Protein 6QRM (pdb70)

InterPro domains:
  IPR000903 Glycylpeptide N-tetradecanoyltransferase [PIRSF015892] (83-496)
  IPR000903 Glycylpeptide N-tetradecanoyltransferase [PTHR11377] (63-496)
  IPR016181 Acyl-CoA N-acyltransferase [SSF55729] (115-295)
  IPR016181 Acyl-CoA N-acyltransferase [SSF55729] (296-495)
  IPR022676 Glycylpeptide N-tetradecanoyltransferase, N-terminal [PF01233] (141-294)
  IPR022677 Glycylpeptide N-tetradecanoyltransferase, C-terminal [PF02799] (308-486)
  IPR022678 Glycylpeptide N-tetradecanoyltransferase, conserved site [PS00975] (244-252)
  IPR022678 Glycylpeptide N-tetradecanoyltransferase, conserved site [PS00976] (466-472)

Structure (mmCIF, N/CA/C/O backbone):
data_6QRM
#
_entry.id   6QRM
#
_cell.length_a   79.437
_cell.length_b   178.931
_cell.length_c   58.412
_cell.angle_alpha   90.000
_cell.angle_beta   90.000
_cell.angle_gamma   90.000
#
_symmetry.space_group_name_H-M   'P 21 21 2'
#
loop_
_entity.id
_entity.type
_entity.pdbx_description
1 polymer 'Glycylpeptide N-tetradecanoyltransferase 1'
2 polymer 'Apoptosis-inducing factor 3'
3 non-polymer 'COENZYME A'
4 non-polymer GLYCEROL
5 non-polymer 'CHLORIDE ION'
6 non-polymer TETRADECANOYL-COA
7 non-polymer 'MYRISTIC ACID'
8 water water
#
loop_
_atom_site.group_PDB
_atom_site.id
_atom_site.type_symbol
_atom_site.label_atom_id
_atom_site.label_alt_id
_atom_site.label_comp_id
_atom_site.label_asym_id
_atom_site.label_entity_id
_atom_site.label_seq_id
_atom_site.pdbx_PDB_ins_code
_atom_site.Cartn_x
_atom_site.Cartn_y
_atom_site.Cartn_z
_atom_site.occupancy
_atom_site.B_iso_or_equiv
_atom_site.auth_seq_id
_atom_site.auth_comp_id
_atom_site.auth_asym_id
_atom_site.auth_atom_id
_atom_site.pdbx_PDB_model_num
ATOM 1 N N . PRO A 1 11 ? 22.235 178.504 62.462 1.00 82.01 105 PRO A N 1
ATOM 2 C CA . PRO A 1 11 ? 22.947 179.195 63.550 1.00 74.13 105 PRO A CA 1
ATOM 3 C C . PRO A 1 11 ? 23.799 178.239 64.383 1.00 68.00 105 PRO A C 1
ATOM 4 O O . PRO A 1 11 ? 23.551 177.034 64.359 1.00 70.28 105 PRO A O 1
ATOM 8 N N . ALA A 1 12 ? 24.790 178.769 65.097 1.00 62.58 106 ALA A N 1
ATOM 9 C CA . ALA A 1 12 ? 25.692 177.957 65.908 1.00 61.84 106 ALA A CA 1
ATOM 10 C C . ALA A 1 12 ? 25.771 178.561 67.302 1.00 58.50 106 ALA A C 1
ATOM 11 O O . ALA A 1 12 ? 26.138 179.732 67.454 1.00 54.60 106 ALA A O 1
ATOM 13 N N . LYS A 1 13 ? 25.428 177.767 68.320 1.00 61.40 107 LYS A N 1
ATOM 14 C CA . LYS A 1 13 ? 25.586 178.231 69.698 1.00 65.39 107 LYS A CA 1
ATOM 15 C C . LYS A 1 13 ? 27.019 178.043 70.167 1.00 61.91 107 LYS A C 1
ATOM 16 O O . LYS A 1 13 ? 27.522 178.831 70.987 1.00 61.14 107 LYS A O 1
ATOM 22 N N . THR A 1 14 ? 27.687 177.006 69.676 1.00 61.54 108 THR A N 1
ATOM 23 C CA . THR A 1 14 ? 29.075 176.768 70.030 1.00 60.93 108 THR A CA 1
ATOM 24 C C . THR A 1 14 ? 30.020 177.478 69.061 1.00 62.30 108 THR A C 1
ATOM 25 O O . THR A 1 14 ? 29.702 177.704 67.885 1.00 60.74 108 THR A O 1
ATOM 29 N N . MET A 1 15 ? 31.205 177.824 69.574 1.00 61.60 109 MET A N 1
ATOM 30 C CA . MET A 1 15 ? 32.269 178.333 68.711 1.00 61.62 109 MET A CA 1
ATOM 31 C C . MET A 1 15 ? 32.792 177.255 67.759 1.00 69.24 109 MET A C 1
ATOM 32 O O . MET A 1 15 ? 33.269 177.574 66.665 1.00 69.61 109 MET A O 1
ATOM 37 N N . GLU A 1 16 ? 32.709 175.982 68.153 1.00 67.46 110 GLU A N 1
ATOM 38 C CA . GLU A 1 16 ? 33.059 174.885 67.255 1.00 67.42 110 GLU A CA 1
ATOM 39 C C . GLU A 1 16 ? 32.249 174.945 65.961 1.00 67.98 110 GLU A C 1
ATOM 40 O O . GLU A 1 16 ? 32.818 175.026 64.865 1.00 69.05 110 GLU A O 1
ATOM 42 N N . GLU A 1 17 ? 30.914 174.891 66.064 1.00 64.90 111 GLU A N 1
ATOM 43 C CA . GLU A 1 17 ? 30.072 174.935 64.868 1.00 68.69 111 GLU A CA 1
ATOM 44 C C . GLU A 1 17 ? 30.199 176.276 64.140 1.00 67.28 111 GLU A C 1
ATOM 45 O O . GLU A 1 17 ? 30.139 176.319 62.908 1.00 66.79 111 GLU A O 1
ATOM 47 N N . ALA A 1 18 ? 30.407 177.377 64.875 1.00 67.96 112 ALA A N 1
ATOM 48 C CA . ALA A 1 18 ? 30.570 178.690 64.240 1.00 65.21 112 ALA A CA 1
ATOM 49 C C . ALA A 1 18 ? 31.795 178.740 63.323 1.00 67.20 112 ALA A C 1
ATOM 50 O O . ALA A 1 18 ? 31.749 179.347 62.245 1.00 67.65 112 ALA A O 1
ATOM 52 N N . SER A 1 19 ? 32.910 178.133 63.742 1.00 70.72 113 SER A N 1
ATOM 53 C CA . SER A 1 19 ? 34.102 178.053 62.892 1.00 72.33 113 SER A CA 1
ATOM 54 C C . SER A 1 19 ? 33.803 177.461 61.515 1.00 68.87 113 SER A C 1
ATOM 55 O O . SER A 1 19 ? 34.431 177.853 60.522 1.00 67.69 113 SER A O 1
ATOM 58 N N . LYS A 1 20 ? 32.864 176.510 61.434 1.00 69.15 114 LYS A N 1
ATOM 59 C CA . LYS A 1 20 ? 32.497 175.790 60.215 1.00 70.04 114 LYS A CA 1
ATOM 60 C C . LYS A 1 20 ? 31.377 176.474 59.427 1.00 68.20 114 LYS A C 1
ATOM 61 O O . LYS A 1 20 ? 30.736 175.826 58.586 1.00 66.11 114 LYS A O 1
ATOM 63 N N . ARG A 1 21 ? 31.143 177.757 59.660 1.00 64.57 11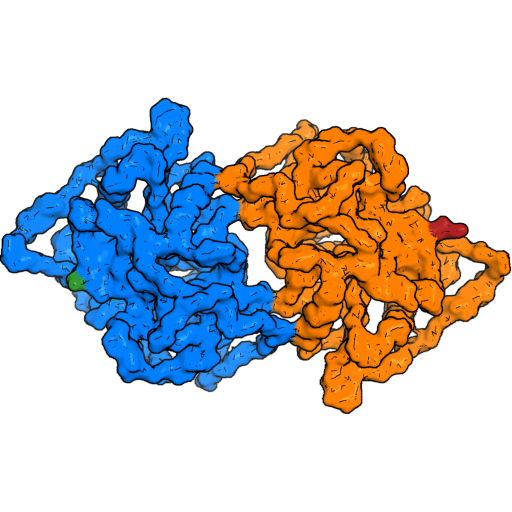5 ARG A N 1
ATOM 64 C CA . ARG A 1 21 ? 30.011 178.470 59.103 1.00 59.12 115 ARG A CA 1
ATOM 65 C C . ARG A 1 21 ? 30.510 179.605 58.218 1.00 58.51 115 ARG A C 1
ATOM 66 O O . ARG A 1 21 ? 31.636 180.088 58.372 1.00 59.62 115 ARG A O 1
ATOM 74 N N . SER A 1 22 ? 29.660 180.001 57.271 1.00 56.85 116 SER A N 1
ATOM 75 C CA . SER A 1 22 ? 29.845 181.194 56.456 1.00 53.21 116 SER A CA 1
ATOM 76 C C . SER A 1 22 ? 28.745 182.190 56.791 1.00 48.22 116 SER A C 1
ATOM 77 O O . SER A 1 22 ? 27.575 181.815 56.942 1.00 51.83 116 SER A O 1
ATOM 80 N N . TYR A 1 23 ? 29.107 183.460 56.892 1.00 43.96 117 TYR A N 1
ATOM 81 C CA . TYR A 1 23 ? 28.185 184.496 57.352 1.00 43.77 117 TYR A CA 1
ATOM 82 C C . TYR A 1 23 ? 27.949 185.467 56.202 1.00 42.99 117 TYR A C 1
ATOM 83 O O . TYR A 1 23 ? 28.537 186.548 56.148 1.00 41.47 117 TYR A O 1
ATOM 92 N N . GLN A 1 24 ? 27.084 185.059 55.269 1.00 43.51 118 GLN A N 1
ATOM 93 C CA . GLN A 1 24 ? 26.791 185.893 54.110 1.00 45.14 118 GLN A CA 1
ATOM 94 C C . GLN A 1 24 ? 26.402 187.299 54.534 1.00 41.57 118 GLN A C 1
ATOM 95 O O . GLN A 1 24 ? 26.856 188.284 53.939 1.00 40.77 118 GLN A O 1
ATOM 97 N N . PHE A 1 25 ? 25.564 187.416 55.571 1.00 37.36 119 PHE A N 1
ATOM 98 C CA . PHE A 1 25 ? 25.155 188.743 56.013 1.00 35.63 119 PHE A CA 1
ATOM 99 C C . PHE A 1 25 ? 26.236 189.402 56.855 1.00 32.03 119 PHE A C 1
ATOM 100 O O . PHE A 1 25 ? 26.626 190.544 56.594 1.00 32.42 119 PHE A O 1
ATOM 108 N N . TRP A 1 26 ? 26.734 188.706 57.874 1.00 32.09 120 TRP A N 1
ATOM 109 C CA . TRP A 1 26 ? 27.652 189.381 58.783 1.00 35.93 120 TRP A CA 1
ATOM 110 C C . TRP A 1 26 ? 28.967 189.739 58.115 1.00 34.29 120 TRP A C 1
ATOM 111 O O . TRP A 1 26 ? 29.623 190.688 58.555 1.00 36.27 120 TRP A O 1
ATOM 122 N N . ASP A 1 27 ? 29.333 189.056 57.028 1.00 37.40 121 ASP A N 1
ATOM 123 C CA . ASP A 1 27 ? 30.533 189.441 56.287 1.00 38.47 121 ASP A CA 1
ATOM 124 C C . ASP A 1 27 ? 30.393 190.818 55.644 1.00 36.04 121 ASP A C 1
ATOM 125 O O . ASP A 1 27 ? 31.402 191.491 55.405 1.00 36.20 121 ASP A O 1
ATOM 130 N N . THR A 1 28 ? 29.165 191.255 55.350 1.00 33.47 122 THR A N 1
ATOM 131 C CA . THR A 1 28 ? 28.959 192.577 54.771 1.00 30.31 122 THR A CA 1
ATOM 132 C C . THR A 1 28 ? 28.937 193.696 55.806 1.00 32.40 122 THR A C 1
ATOM 133 O O . THR A 1 28 ? 28.896 194.874 55.417 1.00 29.61 122 THR A O 1
ATOM 137 N N . GLN A 1 29 ? 28.950 193.365 57.112 1.00 31.97 123 GLN A N 1
ATOM 138 C CA . GLN A 1 29 ? 28.739 194.330 58.180 1.00 28.17 123 GLN A CA 1
ATOM 139 C C . GLN A 1 29 ? 30.065 194.797 58.768 1.00 30.66 123 GLN A C 1
ATOM 140 O O . GLN A 1 29 ? 31.088 194.113 58.665 1.00 35.11 123 GLN A O 1
ATOM 146 N N . PRO A 1 30 ? 30.088 195.981 59.397 1.00 30.01 124 PRO A N 1
ATOM 147 C CA . PRO A 1 30 ? 31.357 196.475 59.980 1.00 29.77 124 PRO A CA 1
ATOM 148 C C . PRO A 1 30 ? 31.652 195.865 61.346 1.00 30.94 124 PRO A C 1
ATOM 149 O O . PRO A 1 30 ? 31.524 196.494 62.400 1.00 26.69 124 PRO A O 1
ATOM 153 N N . VAL A 1 31 ? 32.041 194.591 61.322 1.00 32.37 125 VAL A N 1
ATOM 154 C CA . VAL A 1 31 ? 32.441 193.853 62.524 1.00 30.65 125 VAL A CA 1
ATOM 155 C C . VAL A 1 31 ? 33.613 192.952 62.187 1.00 31.34 125 VAL A C 1
ATOM 156 O O . VAL A 1 31 ? 33.748 192.460 61.059 1.00 38.37 125 VAL A O 1
ATOM 160 N N . PRO A 1 32 ? 34.472 192.692 63.170 1.00 36.76 126 PRO A N 1
ATOM 161 C CA . PRO A 1 32 ? 35.654 191.874 62.897 1.00 38.31 126 PRO A CA 1
ATOM 162 C C . PRO A 1 32 ? 35.260 190.452 62.541 1.00 41.38 126 PRO A C 1
ATOM 163 O O . PRO A 1 32 ? 34.228 189.940 62.981 1.00 39.00 126 PRO A O 1
ATOM 167 N N . LYS A 1 33 ? 36.098 189.817 61.730 1.00 43.79 127 LYS A N 1
ATOM 168 C CA . LYS A 1 33 ? 35.853 188.439 61.343 1.00 46.03 127 LYS A CA 1
ATOM 169 C C . LYS A 1 33 ? 35.997 187.523 62.554 1.00 47.61 127 LYS A C 1
ATOM 170 O O . LYS A 1 33 ? 36.757 187.804 63.485 1.00 48.39 127 LYS A O 1
ATOM 176 N N . LEU A 1 34 ? 35.243 186.416 62.537 1.00 43.54 128 LEU A N 1
ATOM 177 C CA . LEU A 1 34 ? 35.324 185.446 63.625 1.00 44.18 128 LEU A CA 1
ATOM 178 C C . LEU A 1 34 ? 36.736 184.915 63.816 1.00 47.77 128 LEU A C 1
ATOM 179 O O . LEU A 1 34 ? 37.118 184.582 64.941 1.00 51.13 128 LEU A O 1
ATOM 184 N N . GLY A 1 35 ? 37.525 184.842 62.743 1.00 49.01 129 GLY A N 1
ATOM 185 C CA . GLY A 1 35 ? 38.824 184.192 62.827 1.00 52.21 129 GLY A CA 1
ATOM 186 C C . GLY A 1 35 ? 39.892 185.051 63.477 1.00 55.07 129 GLY A C 1
ATOM 187 O O . GLY A 1 35 ? 40.634 184.579 64.345 1.00 59.05 129 GLY A O 1
ATOM 188 N N . GLU A 1 36 ? 39.980 186.323 63.077 1.00 55.95 130 GLU A N 1
ATOM 189 C CA . GLU A 1 36 ? 41.122 187.148 63.448 1.00 58.04 130 GLU A CA 1
ATOM 190 C C . GLU A 1 36 ? 41.102 187.496 64.942 1.00 59.68 130 GLU A C 1
ATOM 191 O O . GLU A 1 36 ? 40.089 187.362 65.637 1.00 59.31 130 GLU A O 1
ATOM 197 N N . VAL A 1 37 ? 42.267 187.921 65.440 1.00 56.47 131 VAL A N 1
ATOM 198 C CA . VAL A 1 37 ? 42.407 188.511 66.769 1.00 56.75 131 VAL A CA 1
ATOM 199 C C . VAL A 1 37 ? 42.594 190.013 66.605 1.00 57.93 131 VAL A C 1
ATOM 200 O O . VAL A 1 37 ? 43.311 190.472 65.700 1.00 52.74 131 VAL A O 1
ATOM 204 N N . VAL A 1 38 ? 41.963 190.777 67.493 1.00 53.85 132 VAL A N 1
ATOM 205 C CA . VAL A 1 38 ? 41.933 192.232 67.424 1.00 50.98 132 VAL A CA 1
ATOM 206 C C . VAL A 1 38 ? 42.991 192.794 68.364 1.00 53.43 132 VAL A C 1
ATOM 207 O O . VAL A 1 38 ? 43.023 192.456 69.557 1.00 53.70 132 VAL A O 1
ATOM 211 N N . ASN A 1 39 ? 43.858 193.651 67.828 1.00 56.79 133 ASN A N 1
ATOM 212 C CA . ASN A 1 39 ? 44.877 194.329 68.623 1.00 61.89 133 ASN A CA 1
ATOM 213 C C . ASN A 1 39 ? 44.774 195.847 68.541 1.00 60.57 133 ASN A C 1
ATOM 214 O O . ASN A 1 39 ? 45.678 196.541 69.020 1.00 62.64 133 ASN A O 1
ATOM 219 N N . THR A 1 40 ? 43.708 196.381 67.951 1.00 58.07 134 THR A N 1
ATOM 220 C CA . THR A 1 40 ? 43.495 197.819 67.856 1.00 58.58 134 THR A CA 1
ATOM 221 C C . THR A 1 40 ? 42.270 198.229 68.679 1.00 54.64 134 THR A C 1
ATOM 222 O O . THR A 1 40 ? 41.532 197.386 69.201 1.00 49.10 134 THR A O 1
ATOM 226 N N . HIS A 1 41 ? 42.078 199.547 68.800 1.00 50.36 135 HIS A N 1
ATOM 227 C CA . HIS A 1 41 ? 40.927 200.144 69.481 1.00 45.15 135 HIS A CA 1
ATOM 228 C C . HIS A 1 41 ? 40.333 201.218 68.577 1.00 47.52 135 HIS A C 1
ATOM 229 O O . HIS A 1 41 ? 40.955 202.268 68.372 1.00 53.31 135 HIS A O 1
ATOM 236 N N . GLY A 1 42 ? 39.140 200.969 68.037 1.00 35.44 136 GLY A N 1
ATOM 237 C CA . GLY A 1 42 ? 38.424 202.009 67.338 1.00 28.39 136 GLY A CA 1
ATOM 238 C C . GLY A 1 42 ? 37.407 201.507 66.339 1.00 32.64 136 GLY A C 1
ATOM 239 O O . GLY A 1 42 ? 37.153 200.300 66.205 1.00 29.43 136 GLY A O 1
ATOM 240 N N . PRO A 1 43 ? 36.810 202.447 65.604 1.00 26.92 137 PRO A N 1
ATOM 241 C CA . PRO A 1 43 ? 35.728 202.088 64.682 1.00 28.93 137 PRO A CA 1
ATOM 242 C C . PRO A 1 43 ? 36.234 201.195 63.560 1.00 34.42 137 PRO A C 1
ATOM 243 O O . PRO A 1 43 ? 37.356 201.357 63.075 1.00 34.47 137 PRO A O 1
ATOM 247 N N . VAL A 1 44 ? 35.394 200.236 63.160 1.00 34.07 138 VAL A N 1
ATOM 248 C CA . VAL A 1 44 ? 35.699 199.424 61.984 1.00 31.49 138 VAL A CA 1
ATOM 249 C C . VAL A 1 44 ? 35.689 200.284 60.731 1.00 32.71 138 VAL A C 1
ATOM 250 O O . VAL A 1 44 ? 36.519 200.109 59.832 1.00 33.68 138 VAL A O 1
ATOM 254 N N . GLU A 1 45 ? 34.762 201.233 60.656 1.00 34.39 139 GLU A N 1
ATOM 255 C CA . GLU A 1 45 ? 34.590 202.100 59.498 1.00 36.48 139 GLU A CA 1
ATOM 256 C C . GLU A 1 45 ? 34.225 203.486 60.008 1.00 36.94 139 GLU A C 1
ATOM 257 O O . GLU A 1 45 ? 33.665 203.615 61.106 1.00 38.56 139 GLU A O 1
ATOM 263 N N . PRO A 1 46 ? 34.527 204.537 59.246 1.00 40.26 140 PRO A N 1
ATOM 264 C CA . PRO A 1 46 ? 34.244 205.897 59.724 1.00 39.54 140 PRO A CA 1
ATOM 265 C C . PRO A 1 46 ? 32.758 206.214 59.682 1.00 35.28 140 PRO A C 1
ATOM 266 O O . PRO A 1 46 ? 31.981 205.602 58.945 1.00 36.93 140 PRO A O 1
ATOM 270 N N . ASP A 1 47 ? 32.374 207.204 60.482 1.00 35.30 141 ASP A N 1
ATOM 271 C CA . ASP A 1 47 ? 30.999 207.688 60.472 1.00 31.60 141 ASP A CA 1
ATOM 272 C C . ASP A 1 47 ? 30.597 208.108 59.065 1.00 35.16 141 ASP A C 1
ATOM 273 O O . ASP A 1 47 ? 31.365 208.765 58.357 1.00 34.09 141 ASP A O 1
ATOM 278 N N . LYS A 1 48 ? 29.400 207.700 58.655 1.00 36.42 142 LYS A N 1
ATOM 279 C CA . LYS A 1 48 ? 28.844 208.133 57.381 1.00 34.60 142 LYS A CA 1
ATOM 280 C C . LYS A 1 48 ? 28.270 209.537 57.531 1.00 34.69 142 LYS A C 1
ATOM 281 O O . LYS A 1 48 ? 27.582 209.841 58.511 1.00 42.27 142 LYS A O 1
ATOM 287 N N . ASP A 1 49 ? 28.566 210.402 56.563 1.00 32.77 143 ASP A N 1
ATOM 288 C CA . ASP A 1 49 ? 28.008 211.749 56.552 1.00 39.15 143 ASP A CA 1
ATOM 289 C C . ASP A 1 49 ? 26.837 211.904 55.587 1.00 34.17 143 ASP A C 1
ATOM 290 O O . ASP A 1 49 ? 26.288 213.004 55.483 1.00 33.98 143 ASP A O 1
ATOM 295 N N . ASN A 1 50 ? 26.420 210.839 54.898 1.00 28.85 144 ASN A N 1
ATOM 296 C CA . ASN A 1 50 ? 25.091 210.828 54.291 1.00 31.13 144 ASN A CA 1
ATOM 297 C C . ASN A 1 50 ? 24.433 209.461 54.473 1.00 27.12 144 ASN A C 1
ATOM 298 O O . ASN A 1 50 ? 25.082 208.421 54.335 1.00 23.55 144 ASN A O 1
ATOM 303 N N . ILE A 1 51 ? 23.147 209.469 54.825 1.00 24.80 145 ILE A N 1
ATOM 304 C CA . ILE A 1 51 ? 22.427 208.256 55.201 1.00 21.94 145 ILE A CA 1
ATOM 305 C C . ILE A 1 51 ? 21.275 208.017 54.226 1.00 19.88 145 ILE A C 1
ATOM 306 O O . ILE A 1 51 ? 20.587 208.956 53.813 1.00 20.75 145 ILE A O 1
ATOM 311 N N . ARG A 1 52 ? 21.077 206.757 53.849 1.00 20.55 146 ARG A N 1
ATOM 312 C CA . ARG A 1 52 ? 19.958 206.379 52.989 1.00 21.15 146 ARG A CA 1
ATOM 313 C C . ARG A 1 52 ? 18.634 206.866 53.580 1.00 21.52 146 ARG A C 1
ATOM 314 O O . ARG A 1 52 ? 18.331 206.618 54.745 1.00 19.23 146 ARG A O 1
ATOM 322 N N . GLN A 1 53 ? 17.867 207.621 52.789 1.00 26.38 147 GLN A N 1
ATOM 323 C CA . GLN A 1 53 ? 16.603 208.174 53.273 1.00 24.76 147 GLN A CA 1
ATOM 324 C C . GLN A 1 53 ? 15.446 207.182 53.215 1.00 26.59 147 GLN A C 1
ATOM 325 O O . GLN A 1 53 ? 14.446 207.369 53.919 1.00 26.09 147 GLN A O 1
ATOM 331 N N . GLU A 1 54 ? 15.556 206.151 52.428 1.00 23.69 148 GLU A N 1
ATOM 332 C CA . GLU A 1 54 ? 14.374 205.343 52.282 1.00 28.45 148 GLU A CA 1
ATOM 333 C C . GLU A 1 54 ? 14.501 204.060 53.087 1.00 23.39 148 GLU A C 1
ATOM 334 O O . GLU A 1 54 ? 15.584 203.477 53.166 1.00 20.90 148 GLU A O 1
ATOM 340 N N . PRO A 1 55 ? 13.416 203.608 53.696 1.00 26.63 149 PRO A N 1
ATOM 341 C CA . PRO A 1 55 ? 13.422 202.277 54.316 1.00 20.49 149 PRO A CA 1
ATOM 342 C C . PRO A 1 55 ? 13.827 201.215 53.311 1.00 25.35 149 PRO A C 1
ATOM 343 O O . PRO A 1 55 ? 13.526 201.312 52.115 1.00 24.47 149 PRO A O 1
ATOM 347 N N . TYR A 1 56 ? 14.549 200.206 53.807 1.00 24.22 150 TYR A N 1
ATOM 348 C CA . TYR A 1 56 ? 14.864 199.042 52.989 1.00 25.26 150 TYR A CA 1
ATOM 349 C C . TYR A 1 56 ? 13.586 198.330 52.545 1.00 26.90 150 TYR A C 1
ATOM 350 O O . TYR A 1 56 ? 12.550 198.361 53.220 1.00 24.92 150 TYR A O 1
ATOM 359 N N . THR A 1 57 ? 13.673 197.683 51.395 1.00 26.56 151 THR A N 1
ATOM 360 C CA . THR A 1 57 ? 12.534 196.999 50.804 1.00 30.73 151 THR A CA 1
ATOM 361 C C . THR A 1 57 ? 12.243 195.691 51.522 1.00 26.44 151 THR A C 1
ATOM 362 O O . THR A 1 57 ? 13.140 194.870 51.735 1.00 29.62 151 THR A O 1
ATOM 366 N N . LEU A 1 58 ? 11.016 195.501 51.874 1.00 28.98 152 LEU A N 1
ATOM 367 C CA . LEU A 1 58 ? 10.586 194.259 52.484 1.00 32.13 152 LEU A CA 1
ATOM 368 C C . LEU A 1 58 ? 10.037 193.329 51.417 1.00 29.20 152 LEU A C 1
ATOM 369 O O . LEU A 1 58 ? 9.628 193.781 50.349 1.00 27.15 152 LEU A O 1
ATOM 374 N N . PRO A 1 59 ? 10.005 192.021 51.667 1.00 33.01 153 PRO A N 1
ATOM 375 C CA . PRO A 1 59 ? 9.345 191.123 50.712 1.00 34.26 153 PRO A CA 1
ATOM 376 C C . PRO A 1 59 ? 7.915 191.581 50.461 1.00 35.71 153 PRO A C 1
ATOM 377 O O . PRO A 1 59 ? 7.267 192.183 51.325 1.00 35.86 153 PRO A O 1
ATOM 381 N N . GLN A 1 60 ? 7.438 191.314 49.251 1.00 32.07 154 GLN A N 1
ATOM 382 C CA . GLN A 1 60 ? 6.130 191.797 48.836 1.00 41.80 154 GLN A CA 1
ATOM 383 C C . GLN A 1 60 ? 5.038 191.289 49.780 1.00 37.84 154 GLN A C 1
ATOM 384 O O . GLN A 1 60 ? 5.036 190.121 50.182 1.00 35.91 154 GLN A O 1
ATOM 390 N N . GLY A 1 61 ? 4.124 192.181 50.152 1.00 33.09 155 GLY A N 1
ATOM 391 C CA . GLY A 1 61 ? 3.057 191.864 51.081 1.00 35.36 155 GLY A CA 1
ATOM 392 C C . GLY A 1 61 ? 3.237 192.377 52.498 1.00 35.60 155 GLY A C 1
ATOM 393 O O . GLY A 1 61 ? 2.334 192.181 53.323 1.00 35.32 155 GLY A O 1
ATOM 394 N N . PHE A 1 62 ? 4.362 193.035 52.802 1.00 34.82 156 PHE A N 1
ATOM 395 C CA . PHE A 1 62 ? 4.728 193.433 54.156 1.00 31.81 156 PHE A CA 1
ATOM 396 C C . PHE A 1 62 ? 5.151 194.897 54.191 1.00 28.00 156 PHE A C 1
ATOM 397 O O . PHE A 1 62 ? 5.695 195.430 53.223 1.00 34.50 156 PHE A O 1
ATOM 405 N N . THR A 1 63 ? 4.900 195.549 55.323 1.00 28.13 157 THR A N 1
ATOM 406 C CA . THR A 1 63 ? 5.214 196.960 55.477 1.00 28.48 157 THR A CA 1
ATOM 407 C C . THR A 1 63 ? 5.830 197.213 56.848 1.00 31.02 157 THR A C 1
ATOM 408 O O . THR A 1 63 ? 5.597 196.467 57.805 1.00 28.84 157 THR A O 1
ATOM 412 N N . TRP A 1 64 ? 6.623 198.282 56.921 1.00 30.19 158 TRP A N 1
ATOM 413 C CA . TRP A 1 64 ? 7.174 198.794 58.163 1.00 28.32 158 TRP A CA 1
ATOM 414 C C . TRP A 1 64 ? 6.093 199.506 58.964 1.00 29.79 158 TRP A C 1
ATOM 415 O O . TRP A 1 64 ? 5.144 200.064 58.411 1.00 30.62 158 TRP A O 1
ATOM 426 N N . ASP A 1 65 ? 6.256 199.499 60.284 1.00 23.75 159 ASP A N 1
ATOM 427 C CA . ASP A 1 65 ? 5.336 200.237 61.143 1.00 25.05 159 ASP A CA 1
ATOM 428 C C . ASP A 1 65 ? 6.030 200.485 62.469 1.00 29.06 159 ASP A C 1
ATOM 429 O O . ASP A 1 65 ? 6.451 199.534 63.129 1.00 31.57 159 ASP A O 1
ATOM 434 N N . ALA A 1 66 ? 6.210 201.754 62.823 1.00 28.69 160 ALA A N 1
ATOM 435 C CA . ALA A 1 66 ? 6.763 202.121 64.119 1.00 31.18 160 ALA A CA 1
ATOM 436 C C . ALA A 1 66 ? 5.691 201.969 65.199 1.00 29.25 160 ALA A C 1
ATOM 437 O O . ALA A 1 66 ? 4.568 202.469 65.046 1.00 30.36 160 ALA A O 1
ATOM 439 N N . LEU A 1 67 ? 6.030 201.271 66.287 1.00 30.52 161 LEU A N 1
ATOM 440 C CA . LEU A 1 67 ? 5.049 200.876 67.307 1.00 30.48 161 LEU A CA 1
ATOM 441 C C . LEU A 1 67 ? 4.999 201.905 68.425 1.00 28.18 161 LEU A C 1
ATOM 442 O O . LEU A 1 67 ? 5.954 202.041 69.193 1.00 27.12 161 LEU A O 1
ATOM 447 N N . ASP A 1 68 ? 3.878 202.611 68.533 1.00 32.68 162 ASP A N 1
ATOM 448 C CA . ASP A 1 68 ? 3.626 203.479 69.687 1.00 32.75 162 ASP A CA 1
ATOM 449 C C . ASP A 1 68 ? 3.188 202.582 70.844 1.00 31.68 162 ASP A C 1
ATOM 450 O O . ASP A 1 68 ? 2.023 202.197 70.961 1.00 31.80 162 ASP A O 1
ATOM 455 N N . LEU A 1 69 ? 4.143 202.227 71.707 1.00 30.25 163 LEU A N 1
ATOM 456 C CA . LEU A 1 69 ? 3.842 201.368 72.851 1.00 32.03 163 LEU A CA 1
ATOM 457 C C . LEU A 1 69 ? 2.971 202.046 73.904 1.00 31.19 163 LEU A C 1
ATOM 458 O O . LEU A 1 69 ? 2.527 201.371 74.839 1.00 28.91 163 LEU A O 1
ATOM 463 N N . GLY A 1 70 ? 2.734 203.356 73.793 1.00 31.70 164 GLY A N 1
ATOM 464 C CA . GLY A 1 70 ? 1.785 204.019 74.670 1.00 26.54 164 GLY A CA 1
ATOM 465 C C . GLY A 1 70 ? 0.341 203.699 74.345 1.00 30.65 164 GLY A C 1
ATOM 466 O O . GLY A 1 70 ? -0.539 203.928 75.179 1.00 27.59 164 GLY A O 1
ATOM 467 N N . ASP A 1 71 ? 0.080 203.184 73.145 1.00 31.86 165 ASP A N 1
ATOM 468 C CA . ASP A 1 71 ? -1.225 202.629 72.801 1.00 30.59 165 ASP A CA 1
ATOM 469 C C . ASP A 1 71 ? -1.294 201.216 73.376 1.00 26.95 165 ASP A C 1
ATOM 470 O O . ASP A 1 71 ? -0.548 200.329 72.949 1.00 26.63 165 ASP A O 1
ATOM 475 N N . ARG A 1 72 ? -2.193 200.998 74.346 1.00 30.47 166 ARG A N 1
ATOM 476 C CA . ARG A 1 72 ? -2.246 199.701 75.019 1.00 27.17 166 ARG A CA 1
ATOM 477 C C . ARG A 1 72 ? -2.468 198.557 74.024 1.00 26.37 166 ARG A C 1
ATOM 478 O O . ARG A 1 72 ? -1.892 197.475 74.175 1.00 28.61 166 ARG A O 1
ATOM 480 N N . GLY A 1 73 ? -3.268 198.781 72.982 1.00 26.38 167 GLY A N 1
ATOM 481 C CA . GLY A 1 73 ? -3.490 197.723 72.006 1.00 23.98 167 GLY A CA 1
ATOM 482 C C . GLY A 1 73 ? -2.246 197.379 71.199 1.00 28.20 167 GLY A C 1
ATOM 483 O O . GLY A 1 73 ? -2.002 196.208 70.894 1.00 26.59 167 GLY A O 1
ATOM 484 N N . VAL A 1 74 ? -1.439 198.384 70.840 1.00 24.55 168 VAL A N 1
ATOM 485 C CA . VAL A 1 74 ? -0.223 198.092 70.080 1.00 30.49 168 VAL A CA 1
ATOM 486 C C . VAL A 1 74 ? 0.785 197.350 70.961 1.00 25.75 168 VAL A C 1
ATOM 487 O O . VAL A 1 74 ? 1.359 196.324 70.561 1.00 18.79 168 VAL A O 1
ATOM 491 N N . LEU A 1 75 ? 0.970 197.829 72.194 1.00 24.98 169 LEU A N 1
ATOM 492 C CA . LEU A 1 75 ? 1.782 197.099 73.164 1.00 24.89 169 LEU A CA 1
ATOM 493 C C . LEU A 1 75 ? 1.316 195.649 73.298 1.00 27.30 169 LEU A C 1
ATOM 494 O O . LEU A 1 75 ? 2.137 194.719 73.352 1.00 23.97 169 LEU A O 1
ATOM 499 N N . LYS A 1 76 ? -0.002 195.431 73.300 1.00 23.73 170 LYS A N 1
ATOM 500 C CA . LYS A 1 76 ? -0.507 194.068 73.420 1.00 22.73 170 LYS A CA 1
ATOM 501 C C . LYS A 1 76 ? -0.087 193.214 72.232 1.00 23.39 170 LYS A C 1
ATOM 502 O O . LYS A 1 76 ? 0.292 192.047 72.403 1.00 24.75 170 LYS A O 1
ATOM 508 N N . GLU A 1 77 ? -0.139 193.773 71.017 1.00 24.79 171 GLU A N 1
ATOM 509 C CA . GLU A 1 77 ? 0.288 193.010 69.849 1.00 24.64 171 GLU A CA 1
ATOM 510 C C . GLU A 1 77 ? 1.752 192.620 69.964 1.00 23.09 171 GLU A C 1
ATOM 511 O O . GLU A 1 77 ? 2.137 191.499 69.606 1.00 24.05 171 GLU A O 1
ATOM 517 N N . LEU A 1 78 ? 2.584 193.548 70.445 1.00 21.94 172 LEU A N 1
ATOM 518 C CA . LEU A 1 78 ? 4.003 193.262 70.644 1.00 23.50 172 LEU A CA 1
ATOM 519 C C . LEU A 1 78 ? 4.186 192.165 71.684 1.00 22.77 172 LEU A C 1
ATOM 520 O O . LEU A 1 78 ? 4.961 191.224 71.477 1.00 23.78 172 LEU A O 1
ATOM 525 N N . TYR A 1 79 ? 3.479 192.273 72.813 1.00 19.62 173 TYR A N 1
ATOM 526 C CA . TYR A 1 79 ? 3.521 191.207 73.813 1.00 21.92 173 TYR A CA 1
ATOM 527 C C . TYR A 1 79 ? 3.185 189.855 73.198 1.00 23.78 173 TYR A C 1
ATOM 528 O O . TYR A 1 79 ? 3.854 188.848 73.469 1.00 23.85 173 TYR A O 1
ATOM 537 N N . THR A 1 80 ? 2.125 189.810 72.386 1.00 21.29 174 THR A N 1
ATOM 538 C CA . THR A 1 80 ? 1.680 188.544 71.802 1.00 23.07 174 THR A CA 1
ATOM 539 C C . THR A 1 80 ? 2.692 188.018 70.784 1.00 21.68 174 THR A C 1
ATOM 540 O O . THR A 1 80 ? 3.035 186.827 70.796 1.00 20.35 174 THR A O 1
ATOM 544 N N . LEU A 1 81 ? 3.227 188.899 69.937 1.00 21.93 175 LEU A N 1
ATOM 545 C CA . LEU A 1 81 ? 4.284 188.482 69.015 1.00 23.62 175 LEU A CA 1
ATOM 546 C C . LEU A 1 81 ? 5.463 187.855 69.757 1.00 21.83 175 LEU A C 1
ATOM 547 O O . LEU A 1 81 ? 5.966 186.792 69.372 1.00 23.20 175 LEU A O 1
ATOM 552 N N . LEU A 1 82 ? 5.921 188.499 70.832 1.00 22.76 176 LEU A N 1
ATOM 553 C CA . LEU A 1 82 ? 7.064 187.960 71.560 1.00 22.37 176 LEU A CA 1
ATOM 554 C C . LEU A 1 82 ? 6.665 186.726 72.354 1.00 23.03 176 LEU A C 1
ATOM 555 O O . LEU A 1 82 ? 7.421 185.750 72.428 1.00 20.70 176 LEU A O 1
ATOM 560 N N . ASN A 1 83 ? 5.482 186.750 72.961 1.00 21.27 177 ASN A N 1
ATOM 561 C CA . ASN A 1 83 ? 5.053 185.597 73.743 1.00 23.83 177 ASN A CA 1
ATOM 562 C C . ASN A 1 83 ? 4.994 184.323 72.898 1.00 28.59 177 ASN A C 1
ATOM 563 O O . ASN A 1 83 ? 5.211 183.218 73.417 1.00 30.30 177 ASN A O 1
ATOM 568 N N . GLU A 1 84 ? 4.765 184.452 71.591 1.00 27.17 178 GLU A N 1
ATOM 569 C CA . GLU A 1 84 ? 4.580 183.293 70.734 1.00 28.08 178 GLU A CA 1
ATOM 570 C C . GLU A 1 84 ? 5.780 182.974 69.869 1.00 29.93 178 GLU A C 1
ATOM 571 O O . GLU A 1 84 ? 5.873 181.845 69.360 1.00 25.89 178 GLU A O 1
ATOM 577 N N . ASN A 1 85 ? 6.699 183.923 69.686 1.00 27.33 179 ASN A N 1
ATOM 578 C CA . ASN A 1 85 ? 7.742 183.750 68.672 1.00 28.34 179 ASN A CA 1
ATOM 579 C C . ASN A 1 85 ? 9.132 184.144 69.132 1.00 28.91 179 ASN A C 1
ATOM 580 O O . ASN A 1 85 ? 10.062 184.077 68.314 1.00 26.71 179 ASN A O 1
ATOM 585 N N . TYR A 1 86 ? 9.319 184.520 70.403 1.00 28.55 180 TYR A N 1
ATOM 586 C CA . TYR A 1 86 ? 10.613 185.029 70.840 1.00 27.36 180 TYR A CA 1
ATOM 587 C C . TYR A 1 86 ? 11.506 183.856 71.283 1.00 29.13 180 TYR A C 1
ATOM 588 O O . TYR A 1 86 ? 11.302 182.708 70.849 1.00 31.68 180 TYR A O 1
ATOM 597 N N . VAL A 1 87 ? 12.519 184.139 72.129 1.00 30.36 181 VAL A N 1
ATOM 598 C CA . VAL A 1 87 ? 13.630 183.201 72.281 1.00 29.97 181 VAL A CA 1
ATOM 599 C C . VAL A 1 87 ? 13.178 181.981 73.072 1.00 31.79 181 VAL A C 1
ATOM 600 O O . VAL A 1 87 ? 12.418 182.082 74.053 1.00 32.27 181 VAL A O 1
ATOM 604 N N . GLU A 1 88 ? 13.663 180.816 72.657 1.00 28.57 182 GLU A N 1
ATOM 605 C CA . GLU A 1 88 ? 13.412 179.561 73.341 1.00 33.39 182 GLU A CA 1
ATOM 606 C C . GLU A 1 88 ? 14.745 178.938 73.733 1.00 35.83 182 GLU A C 1
ATOM 607 O O . GLU A 1 88 ? 15.808 179.298 73.209 1.00 35.10 182 GLU A O 1
ATOM 613 N N . ASP A 1 89 ? 14.676 177.992 74.666 1.00 34.84 183 ASP A N 1
ATOM 614 C CA . ASP A 1 89 ? 15.838 177.197 75.014 1.00 36.59 183 ASP A CA 1
ATOM 615 C C . ASP A 1 89 ? 16.185 176.244 73.865 1.00 38.13 183 ASP A C 1
ATOM 616 O O . ASP A 1 89 ? 15.525 176.193 72.825 1.00 36.79 183 ASP A O 1
ATOM 621 N N . ASP A 1 90 ? 17.256 175.482 74.064 1.00 41.00 184 ASP A N 1
ATOM 622 C CA . ASP A 1 90 ? 17.742 174.581 73.027 1.00 47.08 184 ASP A CA 1
ATOM 623 C C . ASP A 1 90 ? 16.733 173.498 72.675 1.00 45.54 184 ASP A C 1
ATOM 624 O O . ASP A 1 90 ? 16.634 173.094 71.514 1.00 45.12 184 ASP A O 1
ATOM 629 N N . ASP A 1 91 ? 15.986 173.002 73.649 1.00 44.11 185 ASP A N 1
ATOM 630 C CA . ASP A 1 91 ? 15.126 171.857 73.410 1.00 44.91 185 ASP A CA 1
ATOM 631 C C . ASP A 1 91 ? 13.675 172.252 73.199 1.00 42.99 185 ASP A C 1
ATOM 632 O O . ASP A 1 91 ? 12.795 171.386 73.274 1.00 44.46 185 ASP A O 1
ATOM 637 N N . ASN A 1 92 ? 13.406 173.535 72.954 1.00 38.41 186 ASN A N 1
ATOM 638 C CA . ASN A 1 92 ? 12.053 174.016 72.691 1.00 37.65 186 ASN A CA 1
ATOM 639 C C . ASN A 1 92 ? 11.114 173.631 73.832 1.00 38.48 186 ASN A C 1
ATOM 640 O O . ASN A 1 92 ? 10.010 173.118 73.636 1.00 37.91 186 ASN A O 1
ATOM 645 N N . MET A 1 93 ? 11.581 173.875 75.049 1.00 38.08 187 MET A N 1
ATOM 646 C CA . MET A 1 93 ? 10.819 173.576 76.247 1.00 36.47 187 MET A CA 1
ATOM 647 C C . MET A 1 93 ? 10.277 174.817 76.927 1.00 35.06 187 MET A C 1
ATOM 648 O O . MET A 1 93 ? 9.182 174.768 77.496 1.00 34.99 187 MET A O 1
ATOM 653 N N . PHE A 1 94 ? 10.996 175.933 76.820 1.00 34.23 188 PHE A N 1
ATOM 654 C CA . PHE A 1 94 ? 10.652 177.182 77.476 1.00 29.59 188 PHE A CA 1
ATOM 655 C C . PHE A 1 94 ? 10.803 178.329 76.489 1.00 31.43 188 PHE A C 1
ATOM 656 O O . PHE A 1 94 ? 11.653 178.291 75.592 1.00 28.79 188 PHE A O 1
ATOM 664 N N . ARG A 1 95 ? 9.968 179.352 76.663 1.00 27.54 189 ARG A N 1
ATOM 665 C CA . ARG A 1 95 ? 10.042 180.564 75.855 1.00 30.37 189 ARG A CA 1
ATOM 666 C C . ARG A 1 95 ? 9.891 181.777 76.762 1.00 31.57 189 ARG A C 1
ATOM 667 O O . ARG A 1 95 ? 9.081 181.754 77.699 1.00 29.12 189 ARG A O 1
ATOM 675 N N . PHE A 1 96 ? 10.682 182.827 76.507 1.00 28.82 190 PHE A N 1
ATOM 676 C CA . PHE A 1 96 ? 10.555 184.047 77.309 1.00 29.83 190 PHE A CA 1
ATOM 677 C C . PHE A 1 96 ? 9.128 184.576 77.220 1.00 26.78 190 PHE A C 1
ATOM 678 O O . PHE A 1 96 ? 8.508 184.560 76.149 1.00 23.87 190 PHE A O 1
ATOM 686 N N . ASP A 1 97 ? 8.615 185.060 78.348 1.00 21.79 191 ASP A N 1
ATOM 687 C CA . ASP A 1 97 ? 7.281 185.660 78.414 1.00 25.75 191 ASP A CA 1
ATOM 688 C C . ASP A 1 97 ? 7.375 187.064 79.038 1.00 24.68 191 ASP A C 1
ATOM 689 O O . ASP A 1 97 ? 6.864 187.323 80.126 1.00 22.07 191 ASP A O 1
ATOM 694 N N . TYR A 1 98 ? 8.046 187.980 78.333 1.00 22.49 192 TYR A N 1
ATOM 695 C CA . TYR A 1 98 ? 8.123 189.366 78.779 1.00 22.47 192 TYR A CA 1
ATOM 696 C C . TYR A 1 98 ? 6.731 189.972 78.941 1.00 24.26 192 TYR A C 1
ATOM 697 O O . TYR A 1 98 ? 5.920 189.941 78.012 1.00 21.82 192 TYR A O 1
ATOM 706 N N . SER A 1 99 ? 6.462 190.562 80.100 1.00 24.17 193 SER A N 1
ATOM 707 C CA . SER A 1 99 ? 5.151 191.171 80.295 1.00 26.71 193 SER A CA 1
ATOM 708 C C . SER A 1 99 ? 5.052 192.512 79.572 1.00 26.66 193 SER A C 1
ATOM 709 O O . SER A 1 99 ? 6.069 193.164 79.308 1.00 23.87 193 SER A O 1
ATOM 712 N N . PRO A 1 100 ? 3.824 192.956 79.256 1.00 27.29 194 PRO A N 1
ATOM 713 C CA . PRO A 1 100 ? 3.658 194.293 78.670 1.00 24.10 194 PRO A CA 1
ATOM 714 C C . PRO A 1 100 ? 4.371 195.390 79.447 1.00 24.67 194 PRO A C 1
ATOM 715 O O . PRO A 1 100 ? 5.126 196.185 78.861 1.00 21.95 194 PRO A O 1
ATOM 719 N N . GLU A 1 101 ? 4.148 195.444 80.763 1.00 21.92 195 GLU A N 1
ATOM 720 C CA . GLU A 1 101 ? 4.758 196.460 81.613 1.00 22.29 195 GLU A CA 1
ATOM 721 C C . GLU A 1 101 ? 6.283 196.361 81.631 1.00 19.05 195 GLU A C 1
ATOM 722 O O . GLU A 1 101 ? 6.967 197.384 81.730 1.00 20.38 195 GLU A O 1
ATOM 728 N N . PHE A 1 102 ? 6.833 195.153 81.564 1.00 20.54 196 PHE A N 1
ATOM 729 C CA . PHE A 1 102 ? 8.276 195.013 81.413 1.00 19.77 196 PHE A CA 1
ATOM 730 C C . PHE A 1 102 ? 8.745 195.625 80.103 1.00 22.57 196 PHE A C 1
ATOM 731 O O . PHE A 1 102 ? 9.792 196.287 80.058 1.00 20.94 196 PHE A O 1
ATOM 739 N N . LEU A 1 103 ? 7.996 195.394 79.015 1.00 17.65 197 LEU A N 1
ATOM 740 C CA . LEU A 1 103 ? 8.431 195.895 77.720 1.00 18.98 197 LEU A CA 1
ATOM 741 C C . LEU A 1 103 ? 8.463 197.403 77.708 1.00 21.25 197 LEU A C 1
ATOM 742 O O . LEU A 1 103 ? 9.287 197.996 77.007 1.00 20.31 197 LEU A O 1
ATOM 747 N N . LEU A 1 104 ? 7.545 198.037 78.440 1.00 19.77 198 LEU A N 1
ATOM 748 C CA . LEU A 1 104 ? 7.585 199.482 78.581 1.00 19.97 198 LEU A CA 1
ATOM 749 C C . LEU A 1 104 ? 8.833 199.913 79.336 1.00 21.77 198 LEU A C 1
ATOM 750 O O . LEU A 1 104 ? 9.466 200.911 78.987 1.00 26.07 198 LEU A O 1
ATOM 755 N N . TRP A 1 105 ? 9.194 199.179 80.386 1.00 18.14 199 TRP A N 1
ATOM 756 C CA . TRP A 1 105 ? 10.399 199.522 81.133 1.00 22.06 199 TRP A CA 1
ATOM 757 C C . TRP A 1 105 ? 11.635 199.400 80.246 1.00 19.97 199 TRP A C 1
ATOM 758 O O . TRP A 1 105 ? 12.510 200.273 80.251 1.00 19.88 199 TRP A O 1
ATOM 769 N N . ALA A 1 106 ? 11.712 198.326 79.460 1.00 19.20 200 ALA A N 1
ATOM 770 C CA . ALA A 1 106 ? 12.913 198.085 78.664 1.00 21.45 200 ALA A CA 1
ATOM 771 C C . ALA A 1 106 ? 12.963 198.927 77.391 1.00 20.90 200 ALA A C 1
ATOM 772 O O . ALA A 1 106 ? 14.057 199.175 76.861 1.00 19.84 200 ALA A O 1
ATOM 774 N N . LEU A 1 107 ? 11.813 199.369 76.873 1.00 19.06 201 LEU A N 1
ATOM 775 C CA . LEU A 1 107 ? 11.796 200.029 75.576 1.00 20.51 201 LEU A CA 1
ATOM 776 C C . LEU A 1 107 ? 11.558 201.522 75.671 1.00 22.96 201 LEU A C 1
ATOM 777 O O . LEU A 1 107 ? 11.747 202.226 74.670 1.00 21.85 201 LEU A O 1
ATOM 782 N N . ARG A 1 108 ? 11.161 202.024 76.833 1.00 18.24 202 ARG A N 1
ATOM 783 C CA . ARG A 1 108 ? 11.034 203.466 76.960 1.00 21.43 202 ARG A CA 1
ATOM 784 C C . ARG A 1 108 ? 11.907 204.033 78.080 1.00 19.37 202 ARG A C 1
ATOM 785 O O . ARG A 1 108 ? 11.402 204.763 78.933 1.00 19.34 202 ARG A O 1
ATOM 793 N N . PRO A 1 109 ? 13.206 203.763 78.105 1.00 20.31 203 PRO A N 1
ATOM 794 C CA . PRO A 1 109 ? 14.081 204.474 79.038 1.00 22.02 203 PRO A CA 1
ATOM 795 C C . PRO A 1 109 ? 14.280 205.901 78.563 1.00 18.55 203 PRO A C 1
ATOM 796 O O . PRO A 1 109 ? 13.850 206.246 77.451 1.00 18.34 203 PRO A O 1
ATOM 800 N N . PRO A 1 110 ? 14.889 206.765 79.373 1.00 20.69 204 PRO A N 1
ATOM 801 C CA . PRO A 1 110 ? 15.178 208.132 78.911 1.00 18.91 204 PRO A CA 1
ATOM 802 C C . PRO A 1 110 ? 15.854 208.128 77.548 1.00 16.92 204 PRO A C 1
ATOM 803 O O . PRO A 1 110 ? 16.682 207.271 77.254 1.00 16.20 204 PRO A O 1
ATOM 807 N N . GLY A 1 111 ? 15.449 209.073 76.696 1.00 20.71 205 GLY A N 1
ATOM 808 C CA . GLY A 1 111 ? 15.982 209.193 75.357 1.00 17.11 205 GLY A CA 1
ATOM 809 C C . GLY A 1 111 ? 15.387 208.271 74.316 1.00 21.21 205 GLY A C 1
ATOM 810 O O . GLY A 1 111 ? 15.872 208.263 73.180 1.00 19.59 205 GLY A O 1
ATOM 811 N N . TRP A 1 112 ? 14.358 207.496 74.648 1.00 18.03 206 TRP A N 1
ATOM 812 C CA . TRP A 1 112 ? 13.804 206.537 73.698 1.00 21.03 206 TRP A CA 1
ATOM 813 C C . TRP A 1 112 ? 13.143 207.246 72.512 1.00 19.65 206 TRP A C 1
ATOM 814 O O . TRP A 1 112 ? 12.645 208.365 72.628 1.00 19.83 206 TRP A O 1
ATOM 825 N N . LEU A 1 113 ? 13.160 206.585 71.349 1.00 18.29 207 LEU A N 1
ATOM 826 C CA . LEU A 1 113 ? 12.555 207.192 70.180 1.00 20.02 207 LEU A CA 1
ATOM 827 C C . LEU A 1 113 ? 11.499 206.272 69.595 1.00 22.33 207 LEU A C 1
ATOM 828 O O . LEU A 1 113 ? 11.698 205.054 69.533 1.00 23.06 207 LEU A O 1
ATOM 833 N N . PRO A 1 114 ? 10.376 206.823 69.132 1.00 27.47 208 PRO A N 1
ATOM 834 C CA . PRO A 1 114 ? 9.341 205.953 68.552 1.00 24.39 208 PRO A CA 1
ATOM 835 C C . PRO A 1 114 ? 9.836 205.177 67.352 1.00 22.28 208 PRO A C 1
ATOM 836 O O . PRO A 1 114 ? 9.572 203.973 67.248 1.00 23.22 208 PRO A O 1
ATOM 840 N N . GLN A 1 115 ? 10.590 205.814 66.454 1.00 22.87 209 GLN A N 1
ATOM 841 C CA . GLN A 1 115 ? 11.004 205.103 65.242 1.00 24.00 209 GLN A CA 1
ATOM 842 C C . GLN A 1 115 ? 11.998 203.980 65.526 1.00 21.63 209 GLN A C 1
ATOM 843 O O . GLN A 1 115 ? 12.270 203.163 64.634 1.00 20.13 209 GLN A O 1
ATOM 849 N N . TRP A 1 116 ? 12.535 203.911 66.748 1.00 18.47 210 TRP A N 1
ATOM 850 C CA . TRP A 1 116 ? 13.462 202.847 67.111 1.00 21.30 210 TRP A CA 1
ATOM 851 C C . TRP A 1 116 ? 12.754 201.600 67.643 1.00 22.26 210 TRP A C 1
ATOM 852 O O . TRP A 1 116 ? 13.444 200.677 68.101 1.00 17.63 210 TRP A O 1
ATOM 863 N N . HIS A 1 117 ? 11.417 201.591 67.639 1.00 19.32 211 HIS A N 1
ATOM 864 C CA . HIS A 1 117 ? 10.589 200.414 67.923 1.00 20.28 211 HIS A CA 1
ATOM 865 C C . HIS A 1 117 ? 10.082 199.934 66.562 1.00 23.93 211 HIS A C 1
ATOM 866 O O . HIS A 1 117 ? 8.970 200.242 66.115 1.00 22.98 211 HIS A O 1
ATOM 873 N N . CYS A 1 118 ? 10.937 199.186 65.865 1.00 21.67 212 CYS A N 1
ATOM 874 C CA . CYS A 1 118 ? 10.770 198.939 64.437 1.00 24.60 212 CYS A CA 1
ATOM 875 C C . CYS A 1 118 ? 9.977 197.638 64.223 1.00 25.34 212 CYS A C 1
ATOM 876 O O . CYS A 1 118 ? 10.502 196.538 64.419 1.00 23.72 212 CYS A O 1
ATOM 879 N N . GLY A 1 119 ? 8.704 197.765 63.829 1.00 23.23 213 GLY A N 1
ATOM 880 C CA . GLY A 1 119 ? 7.862 196.609 63.562 1.00 23.83 213 GLY A CA 1
ATOM 881 C C . GLY A 1 119 ? 7.644 196.305 62.088 1.00 27.95 213 GLY A C 1
ATOM 882 O O . GLY A 1 119 ? 7.789 197.207 61.249 1.00 25.19 213 GLY A O 1
ATOM 883 N N . VAL A 1 120 ? 7.315 195.042 61.768 1.00 25.75 214 VAL A N 1
ATOM 884 C CA . VAL A 1 120 ? 6.863 194.606 60.440 1.00 26.40 214 VAL A CA 1
ATOM 885 C C . VAL A 1 120 ? 5.432 194.073 60.537 1.00 26.96 214 VAL A C 1
ATOM 886 O O . VAL A 1 120 ? 5.133 193.234 61.399 1.00 27.63 214 VAL A O 1
ATOM 890 N N . ARG A 1 121 ? 4.558 194.529 59.636 1.00 23.77 215 ARG A N 1
ATOM 891 C CA . ARG A 1 121 ? 3.170 194.080 59.606 1.00 27.48 215 ARG A CA 1
ATOM 892 C C . ARG A 1 121 ? 2.785 193.498 58.242 1.00 30.49 215 ARG A C 1
ATOM 893 O O . ARG A 1 121 ? 3.351 193.851 57.198 1.00 28.40 215 ARG A O 1
ATOM 901 N N . VAL A 1 122 ? 1.819 192.577 58.271 1.00 30.45 216 VAL A N 1
ATOM 902 C CA . VAL A 1 122 ? 1.222 192.076 57.042 1.00 31.52 216 VAL A CA 1
ATOM 903 C C . VAL A 1 122 ? 0.304 193.158 56.490 1.00 28.28 216 VAL A C 1
ATOM 904 O O . VAL A 1 122 ? -0.482 193.760 57.230 1.00 29.09 216 VAL A O 1
ATOM 908 N N . VAL A 1 123 ? 0.439 193.458 55.201 1.00 28.40 217 VAL A N 1
ATOM 909 C CA . VAL A 1 123 ? -0.308 194.585 54.642 1.00 33.35 217 VAL A CA 1
ATOM 910 C C . VAL A 1 123 ? -1.812 194.342 54.735 1.00 35.87 217 VAL A C 1
ATOM 911 O O . VAL A 1 123 ? -2.581 195.249 55.080 1.00 34.73 217 VAL A O 1
ATOM 915 N N . SER A 1 124 ? -2.256 193.122 54.425 1.00 32.89 218 SER A N 1
ATOM 916 C CA . SER A 1 124 ? -3.690 192.855 54.420 1.00 37.00 218 SER A CA 1
ATOM 917 C C . SER A 1 124 ? -4.236 192.785 55.838 1.00 33.94 218 SER A C 1
ATOM 918 O O . SER A 1 124 ? -5.102 193.580 56.221 1.00 41.58 218 SER A O 1
ATOM 921 N N . SER A 1 125 ? -3.720 191.854 56.646 1.00 35.01 219 SER A N 1
ATOM 922 C CA . SER A 1 125 ? -4.285 191.615 57.972 1.00 33.34 219 SER A CA 1
ATOM 923 C C . SER A 1 125 ? -3.855 192.634 59.019 1.00 33.16 219 SER A C 1
ATOM 924 O O . SER A 1 125 ? -4.545 192.770 60.029 1.00 34.13 219 SER A O 1
ATOM 927 N N . ARG A 1 126 ? -2.743 193.344 58.812 1.00 31.43 220 ARG A N 1
ATOM 928 C CA . ARG A 1 126 ? -2.102 194.209 59.806 1.00 32.03 220 ARG A CA 1
ATOM 929 C C . ARG A 1 126 ? -1.444 193.413 60.929 1.00 28.68 220 ARG A C 1
ATOM 930 O O . ARG A 1 126 ? -1.008 194.001 61.914 1.00 32.28 220 ARG A O 1
ATOM 938 N N . LYS A 1 127 ? -1.346 192.091 60.791 1.00 27.48 221 LYS A N 1
ATOM 939 C CA . LYS A 1 127 ? -0.727 191.236 61.796 1.00 29.12 221 LYS A CA 1
ATOM 940 C C . LYS A 1 127 ? 0.750 191.602 61.980 1.00 30.57 221 LYS A C 1
ATOM 941 O O . LYS A 1 127 ? 1.544 191.556 61.026 1.00 25.45 221 LYS A O 1
ATOM 947 N N . LEU A 1 128 ? 1.115 191.973 63.205 1.00 24.94 222 LEU A N 1
ATOM 948 C CA . LEU A 1 128 ? 2.517 192.204 63.535 1.00 25.94 222 LEU A CA 1
ATOM 949 C C . LEU A 1 128 ? 3.298 190.896 63.412 1.00 23.45 222 LEU A C 1
ATOM 950 O O . LEU A 1 128 ? 3.009 189.923 64.122 1.00 25.85 222 LEU A O 1
ATOM 955 N N . VAL A 1 129 ? 4.290 190.858 62.520 1.00 21.31 223 VAL A N 1
ATOM 956 C CA . VAL A 1 129 ? 5.037 189.630 62.270 1.00 23.67 223 VAL A CA 1
ATOM 957 C C . VAL A 1 129 ? 6.534 189.782 62.471 1.00 20.44 223 VAL A C 1
ATOM 958 O O . VAL A 1 129 ? 7.265 188.814 62.291 1.00 23.55 223 VAL A O 1
ATOM 962 N N . GLY A 1 130 ? 7.027 190.962 62.822 1.00 25.45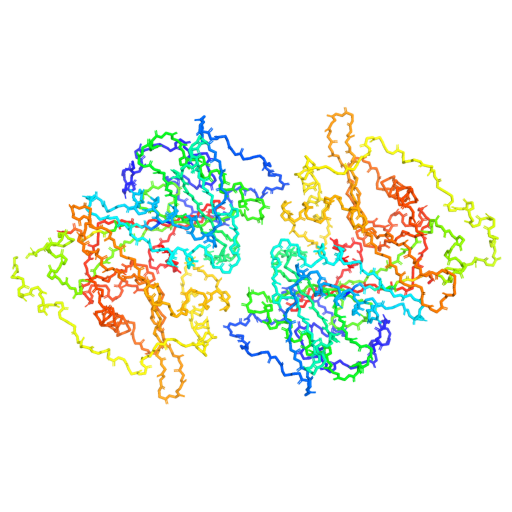 224 GLY A N 1
ATOM 963 C CA . GLY A 1 130 ? 8.457 191.134 63.007 1.00 23.91 224 GLY A CA 1
ATOM 964 C C . GLY A 1 130 ? 8.731 192.346 63.861 1.00 24.79 224 GLY A C 1
ATOM 965 O O . GLY A 1 130 ? 7.928 193.282 63.902 1.00 26.88 224 GLY A O 1
ATOM 966 N N . PHE A 1 131 ? 9.877 192.336 64.542 1.00 22.46 225 PHE A N 1
ATOM 967 C CA . PHE A 1 131 ? 10.208 193.450 65.420 1.00 20.38 225 PHE A CA 1
ATOM 968 C C . PHE A 1 131 ? 11.704 193.466 65.668 1.00 22.09 225 PHE A C 1
ATOM 969 O O . PHE A 1 131 ? 12.371 192.430 65.581 1.00 23.03 225 PHE A O 1
ATOM 977 N N . ILE A 1 132 ? 12.215 194.669 65.942 1.00 20.67 226 ILE A N 1
ATOM 978 C CA . ILE A 1 132 ? 13.558 194.884 66.480 1.00 21.17 226 ILE A CA 1
ATOM 979 C C . ILE A 1 132 ? 13.510 196.272 67.115 1.00 23.00 226 ILE A C 1
ATOM 980 O O . ILE A 1 132 ? 12.662 197.095 66.760 1.00 22.75 226 ILE A O 1
ATOM 985 N N . SER A 1 133 ? 14.399 196.529 68.087 1.00 20.74 227 SER A N 1
ATOM 986 C CA . SER A 1 133 ? 14.383 197.793 68.822 1.00 17.81 227 SER A CA 1
ATOM 987 C C . SER A 1 133 ? 15.789 198.322 69.089 1.00 20.49 227 SER A C 1
ATOM 988 O O . SER A 1 133 ? 16.758 197.557 69.189 1.00 18.23 227 SER A O 1
ATOM 991 N N . ALA A 1 134 ? 15.878 199.649 69.256 1.00 18.80 228 ALA A N 1
ATOM 992 C CA . ALA A 1 134 ? 17.072 200.305 69.775 1.00 18.44 228 ALA A CA 1
ATOM 993 C C . ALA A 1 134 ? 16.708 201.231 70.927 1.00 17.04 228 ALA A C 1
ATOM 994 O O . ALA A 1 134 ? 15.669 201.903 70.899 1.00 15.14 228 ALA A O 1
ATOM 996 N N . ILE A 1 135 ? 17.562 201.273 71.943 1.00 16.05 229 ILE A N 1
ATOM 997 C CA . ILE A 1 135 ? 17.471 202.347 72.931 1.00 14.31 229 ILE A CA 1
ATOM 998 C C . ILE A 1 135 ? 18.844 202.995 73.030 1.00 14.63 229 ILE A C 1
ATOM 999 O O . ILE A 1 135 ? 19.854 202.324 72.809 1.00 15.61 229 ILE A O 1
ATOM 1004 N N . PRO A 1 136 ? 18.938 204.282 73.338 1.00 16.01 230 PRO A N 1
ATOM 1005 C CA . PRO A 1 136 ? 20.253 204.913 73.444 1.00 17.57 230 PRO A CA 1
ATOM 1006 C C . PRO A 1 136 ? 20.887 204.609 74.788 1.00 21.61 230 PRO A C 1
ATOM 1007 O O . PRO A 1 136 ? 20.200 204.426 75.797 1.00 19.41 230 PRO A O 1
ATOM 1011 N N . ALA A 1 137 ? 22.222 204.561 74.798 1.00 22.59 231 ALA A N 1
ATOM 1012 C CA . ALA A 1 137 ? 22.946 204.348 76.048 1.00 21.19 231 ALA A CA 1
ATOM 1013 C C . ALA A 1 137 ? 24.396 204.784 75.882 1.00 22.46 231 ALA A C 1
ATOM 1014 O O . ALA A 1 137 ? 25.020 204.512 74.852 1.00 22.36 231 ALA A O 1
ATOM 1016 N N . ASN A 1 138 ? 24.936 205.449 76.891 1.00 21.28 232 ASN A N 1
ATOM 1017 C CA . ASN A 1 138 ? 26.360 205.733 76.883 1.00 24.04 232 ASN A CA 1
ATOM 1018 C C . ASN A 1 138 ? 27.105 204.495 77.370 1.00 23.49 232 ASN A C 1
ATOM 1019 O O . ASN A 1 138 ? 26.804 203.964 78.445 1.00 20.99 232 ASN A O 1
ATOM 1024 N N . ILE A 1 139 ? 28.020 203.984 76.546 1.00 19.69 233 ILE A N 1
ATOM 1025 C CA . ILE A 1 139 ? 28.765 202.767 76.853 1.00 19.61 233 ILE A CA 1
ATOM 1026 C C . ILE A 1 139 ? 30.229 203.135 77.069 1.00 26.75 233 ILE A C 1
ATOM 1027 O O . ILE A 1 139 ? 30.815 203.897 76.282 1.00 25.33 233 ILE A O 1
ATOM 1032 N N . HIS A 1 140 ? 30.813 202.606 78.145 1.00 24.12 234 HIS A N 1
ATOM 1033 C CA . HIS A 1 140 ? 32.242 202.713 78.402 1.00 26.12 234 HIS A CA 1
ATOM 1034 C C . HIS A 1 140 ? 32.872 201.387 78.003 1.00 25.00 234 HIS A C 1
ATOM 1035 O O . HIS A 1 140 ? 32.464 200.324 78.494 1.00 27.49 234 HIS A O 1
ATOM 1042 N N . ILE A 1 141 ? 33.840 201.450 77.095 1.00 24.01 235 ILE A N 1
ATOM 1043 C CA . ILE A 1 141 ? 34.548 200.273 76.598 1.00 25.27 235 ILE A CA 1
ATOM 1044 C C . ILE A 1 141 ? 36.048 200.605 76.654 1.00 27.90 235 ILE A C 1
ATOM 1045 O O . ILE A 1 141 ? 36.525 201.493 75.930 1.00 24.07 235 ILE A O 1
ATOM 1050 N N . TYR A 1 142 ? 36.779 199.925 77.535 1.00 30.47 236 TYR A N 1
ATOM 1051 C CA . TYR A 1 142 ? 38.202 200.187 77.788 1.00 28.94 236 TYR A CA 1
ATOM 1052 C C . TYR A 1 142 ? 38.344 201.663 78.121 1.00 29.72 236 TYR A C 1
ATOM 1053 O O . TYR A 1 142 ? 37.767 202.106 79.131 1.00 35.29 236 TYR A O 1
ATOM 1062 N N . ASP A 1 143 ? 39.081 202.448 77.333 1.00 30.85 237 ASP A N 1
ATOM 1063 C CA . ASP A 1 143 ? 39.372 203.841 77.653 1.00 32.90 237 ASP A CA 1
ATOM 1064 C C . ASP A 1 143 ? 38.513 204.811 76.864 1.00 31.85 237 ASP A C 1
ATOM 1065 O O . ASP A 1 143 ? 38.831 206.006 76.825 1.00 36.72 237 ASP A O 1
ATOM 1070 N N . THR A 1 144 ? 37.449 204.345 76.237 1.00 28.98 238 THR A N 1
ATOM 1071 C CA . THR A 1 144 ? 36.598 205.196 75.416 1.00 30.35 238 THR A CA 1
ATOM 1072 C C . THR A 1 144 ? 35.175 205.180 75.966 1.00 27.82 238 THR A C 1
ATOM 1073 O O . THR A 1 144 ? 34.678 204.133 76.404 1.00 28.44 238 THR A O 1
ATOM 1077 N N . GLU A 1 145 ? 34.532 206.344 75.967 1.00 28.90 239 GLU A N 1
ATOM 1078 C CA . GLU A 1 145 ? 33.104 206.473 76.255 1.00 32.34 239 GLU A CA 1
ATOM 1079 C C . GLU A 1 145 ? 32.389 206.892 74.978 1.00 34.54 239 GLU A C 1
ATOM 1080 O O . GLU A 1 145 ? 32.698 207.945 74.412 1.00 35.42 239 GLU A O 1
ATOM 1086 N N . LYS A 1 146 ? 31.440 206.072 74.526 1.00 32.65 240 LYS A N 1
ATOM 1087 C CA . LYS A 1 146 ? 30.697 206.334 73.299 1.00 30.33 240 LYS A CA 1
ATOM 1088 C C . LYS A 1 146 ? 29.194 206.284 73.555 1.00 25.99 240 LYS A C 1
ATOM 1089 O O . LYS A 1 146 ? 28.697 205.384 74.246 1.00 23.27 240 LYS A O 1
ATOM 1095 N N . LYS A 1 147 ? 28.491 207.289 73.031 1.00 25.48 241 LYS A N 1
ATOM 1096 C CA . LYS A 1 147 ? 27.063 207.189 72.761 1.00 24.86 241 LYS A CA 1
ATOM 1097 C C . LYS A 1 147 ? 26.823 206.081 71.744 1.00 21.78 241 LYS A C 1
ATOM 1098 O O . LYS A 1 147 ? 27.334 206.138 70.622 1.00 26.63 241 LYS A O 1
ATOM 1104 N N . MET A 1 148 ? 26.056 205.070 72.143 1.00 21.70 242 MET A N 1
ATOM 1105 C CA . MET A 1 148 ? 25.685 203.929 71.311 1.00 21.38 242 MET A CA 1
ATOM 1106 C C . MET A 1 148 ? 24.181 203.697 71.426 1.00 19.08 242 MET A C 1
ATOM 1107 O O . MET A 1 148 ? 23.459 204.448 72.090 1.00 22.13 242 MET A O 1
ATOM 1112 N N . VAL A 1 149 ? 23.720 202.613 70.804 1.00 17.69 243 VAL A N 1
ATOM 1113 C CA . VAL A 1 149 ? 22.409 202.051 71.091 1.00 17.62 243 VAL A CA 1
ATOM 1114 C C . VAL A 1 149 ? 22.588 200.622 71.582 1.00 17.97 243 VAL A C 1
ATOM 1115 O O . VAL A 1 149 ? 23.586 199.947 71.288 1.00 18.24 243 VAL A O 1
ATOM 1119 N N . GLU A 1 150 ? 21.604 200.173 72.350 1.00 18.52 244 GLU A N 1
ATOM 1120 C CA . GLU A 1 150 ? 21.402 198.766 72.668 1.00 15.47 244 GLU A CA 1
ATOM 1121 C C . GLU A 1 150 ? 20.287 198.221 71.790 1.00 18.07 244 GLU A C 1
ATOM 1122 O O . GLU A 1 150 ? 19.183 198.777 71.767 1.00 18.39 244 GLU A O 1
ATOM 1128 N N . ILE A 1 151 ? 20.584 197.140 71.072 1.00 16.55 245 ILE A N 1
ATOM 1129 C CA . ILE A 1 151 ? 19.624 196.416 70.256 1.00 19.82 245 ILE A CA 1
ATOM 1130 C C . ILE A 1 151 ? 19.063 195.264 71.069 1.00 20.35 245 ILE A C 1
ATOM 1131 O O . ILE A 1 151 ? 19.786 194.597 71.813 1.00 20.95 245 ILE A O 1
ATOM 1136 N N . ASN A 1 152 ? 17.768 195.035 70.940 1.00 20.21 246 ASN A N 1
ATOM 1137 C CA . ASN A 1 152 ? 17.115 194.002 71.726 1.00 22.08 246 ASN A CA 1
ATOM 1138 C C . ASN A 1 152 ? 15.853 193.597 70.982 1.00 25.72 246 ASN A C 1
ATOM 1139 O O . ASN A 1 152 ? 15.447 194.249 70.010 1.00 21.90 246 ASN A O 1
ATOM 1144 N N . PHE A 1 153 ? 15.262 192.493 71.438 1.00 24.73 247 PHE A N 1
ATOM 1145 C CA . PHE A 1 153 ? 13.956 192.021 70.973 1.00 26.32 247 PHE A CA 1
ATOM 1146 C C . PHE A 1 153 ? 13.895 191.823 69.454 1.00 25.11 247 PHE A C 1
ATOM 1147 O O . PHE A 1 153 ? 12.894 192.145 68.815 1.00 25.86 247 PHE A O 1
ATOM 1155 N N . LEU A 1 154 ? 14.947 191.258 68.869 1.00 20.38 248 LEU A N 1
ATOM 1156 C CA . LEU A 1 154 ? 14.880 190.925 67.450 1.00 24.98 248 LEU A CA 1
ATOM 1157 C C . LEU A 1 154 ? 14.023 189.682 67.286 1.00 27.44 248 LEU A C 1
ATOM 1158 O O . LEU A 1 154 ? 14.374 188.603 67.768 1.00 27.58 248 LEU A O 1
ATOM 1163 N N . CYS A 1 155 ? 12.885 189.832 66.630 1.00 27.19 249 CYS A N 1
ATOM 1164 C CA . CYS A 1 155 ? 11.938 188.739 66.536 1.00 24.92 249 CYS A CA 1
ATOM 1165 C C . CYS A 1 155 ? 11.361 188.682 65.128 1.00 24.68 249 CYS A C 1
ATOM 1166 O O . CYS A 1 155 ? 10.966 189.711 64.571 1.00 24.20 249 CYS A O 1
ATOM 1169 N N . VAL A 1 156 ? 11.308 187.483 64.563 1.00 27.33 250 VAL A N 1
ATOM 1170 C CA . VAL A 1 156 ? 10.586 187.217 63.319 1.00 32.39 250 VAL A CA 1
ATOM 1171 C C . VAL A 1 156 ? 9.582 186.112 63.600 1.00 28.70 250 VAL A C 1
ATOM 1172 O O . VAL A 1 156 ? 9.925 185.101 64.227 1.00 25.66 250 VAL A O 1
ATOM 1176 N N . HIS A 1 157 ? 8.347 186.307 63.144 1.00 27.60 251 HIS A N 1
ATOM 1177 C CA . HIS A 1 157 ? 7.304 185.310 63.354 1.00 24.68 251 HIS A CA 1
ATOM 1178 C C . HIS A 1 157 ? 7.746 183.942 62.855 1.00 30.34 251 HIS A C 1
ATOM 1179 O O . HIS A 1 157 ? 8.422 183.828 61.827 1.00 32.29 251 HIS A O 1
ATOM 1186 N N . LYS A 1 158 ? 7.345 182.894 63.587 1.00 30.88 252 LYS A N 1
ATOM 1187 C CA . LYS A 1 158 ? 7.711 181.521 63.219 1.00 33.21 252 LYS A CA 1
ATOM 1188 C C . LYS A 1 158 ? 7.345 181.181 61.770 1.00 37.21 252 LYS A C 1
ATOM 1189 O O . LYS A 1 158 ? 8.073 180.442 61.100 1.00 35.17 252 LYS A O 1
ATOM 1195 N N . LYS A 1 159 ? 6.225 181.705 61.260 1.00 37.47 253 LYS A N 1
ATOM 1196 C CA . LYS A 1 159 ? 5.845 181.381 59.887 1.00 37.71 253 LYS A CA 1
ATOM 1197 C C . LYS A 1 159 ? 6.670 182.124 58.838 1.00 40.03 253 LYS A C 1
ATOM 1198 O O . LYS A 1 159 ? 6.680 181.710 57.672 1.00 40.73 253 LYS A O 1
ATOM 1204 N N . LEU A 1 160 ? 7.372 183.192 59.215 1.00 37.03 254 LEU A N 1
ATOM 1205 C CA . LEU A 1 160 ? 8.180 183.967 58.283 1.00 32.93 254 LEU A CA 1
ATOM 1206 C C . LEU A 1 160 ? 9.656 183.618 58.353 1.00 35.53 254 LEU A C 1
ATOM 1207 O O . LEU A 1 160 ? 10.477 184.306 57.730 1.00 38.37 254 LEU A O 1
ATOM 1212 N N . ARG A 1 161 ? 10.010 182.574 59.093 1.00 32.78 255 ARG A N 1
ATOM 1213 C CA . ARG A 1 161 ? 11.406 182.304 59.386 1.00 37.27 255 ARG A CA 1
ATOM 1214 C C . ARG A 1 161 ? 12.148 181.839 58.139 1.00 41.00 255 ARG A C 1
ATOM 1215 O O . ARG A 1 161 ? 11.560 181.344 57.177 1.00 43.67 255 ARG A O 1
ATOM 1223 N N . SER A 1 162 ? 13.468 182.009 58.179 1.00 40.68 256 SER A N 1
ATOM 1224 C CA . SER A 1 162 ? 14.386 181.521 57.160 1.00 40.17 256 SER A CA 1
ATOM 1225 C C . SER A 1 162 ? 14.133 182.144 55.786 1.00 44.77 256 SER A C 1
ATOM 1226 O O . SER A 1 162 ? 14.587 181.612 54.765 1.00 44.01 256 SER A O 1
ATOM 1229 N N . LYS A 1 163 ? 13.445 183.287 55.736 1.00 43.90 257 LYS A N 1
ATOM 1230 C CA . LYS A 1 163 ? 13.156 183.980 54.486 1.00 44.99 257 LYS A CA 1
ATOM 1231 C C . LYS A 1 163 ? 13.900 185.313 54.373 1.00 40.07 257 LYS A C 1
ATOM 1232 O O . LYS A 1 163 ? 13.455 186.221 53.669 1.00 40.85 257 LYS A O 1
ATOM 1238 N N . ARG A 1 164 ? 15.041 185.435 55.055 1.00 42.06 258 ARG A N 1
ATOM 1239 C CA . ARG A 1 164 ? 15.952 186.573 54.929 1.00 42.60 258 ARG A CA 1
ATOM 1240 C C . ARG A 1 164 ? 15.396 187.852 55.553 1.00 36.77 258 ARG A C 1
ATOM 1241 O O . ARG A 1 164 ? 15.846 188.948 55.222 1.00 39.54 258 ARG A O 1
ATOM 1249 N N . VAL A 1 165 ? 14.432 187.741 56.463 1.00 35.31 259 VAL A N 1
ATOM 1250 C CA . VAL A 1 165 ? 13.794 188.925 57.030 1.00 35.02 259 VAL A CA 1
ATOM 1251 C C . VAL A 1 165 ? 14.648 189.544 58.130 1.00 31.16 259 VAL A C 1
ATOM 1252 O O . VAL A 1 165 ? 14.644 190.764 58.328 1.00 33.68 259 VAL A O 1
ATOM 1256 N N . ALA A 1 166 ? 15.380 188.727 58.873 1.00 33.21 260 ALA A N 1
ATOM 1257 C CA . ALA A 1 166 ? 16.162 189.279 59.972 1.00 30.25 260 ALA A CA 1
ATOM 1258 C C . ALA A 1 166 ? 17.251 190.228 59.481 1.00 31.12 260 ALA A C 1
ATOM 1259 O O . ALA A 1 166 ? 17.409 191.305 60.088 1.00 26.73 260 ALA A O 1
ATOM 1261 N N . PRO A 1 167 ? 18.001 189.928 58.412 1.00 29.34 261 PRO A N 1
ATOM 1262 C CA . PRO A 1 167 ? 18.950 190.930 57.886 1.00 28.10 261 PRO A CA 1
ATOM 1263 C C . PRO A 1 167 ? 18.298 192.244 57.504 1.00 24.95 261 PRO A C 1
ATOM 1264 O O . PRO A 1 167 ? 18.933 193.297 57.634 1.00 22.31 261 PRO A O 1
ATOM 1268 N N . VAL A 1 168 ? 17.051 192.221 57.029 1.00 25.00 262 VAL A N 1
ATOM 1269 C CA . VAL A 1 168 ? 16.372 193.467 56.690 1.00 28.33 262 VAL A CA 1
ATOM 1270 C C . VAL A 1 168 ? 16.089 194.288 57.949 1.00 24.60 262 VAL A C 1
ATOM 1271 O O . VAL A 1 168 ? 16.283 195.513 57.966 1.00 22.13 262 VAL A O 1
ATOM 1275 N N . LEU A 1 169 ? 15.593 193.630 59.005 1.00 19.65 263 LEU A N 1
ATOM 1276 C CA . LEU A 1 169 ? 15.336 194.322 60.271 1.00 23.12 263 LEU A CA 1
ATOM 1277 C C . LEU A 1 169 ? 16.616 194.917 60.836 1.00 21.09 263 LEU A C 1
ATOM 1278 O O . LEU A 1 169 ? 16.605 196.028 61.374 1.00 21.54 263 LEU A O 1
ATOM 1283 N N . ILE A 1 170 ? 17.727 194.188 60.723 1.00 19.38 264 ILE A N 1
ATOM 1284 C CA . ILE A 1 170 ? 18.997 194.698 61.227 1.00 20.84 264 ILE A CA 1
ATOM 1285 C C . ILE A 1 170 ? 19.451 195.901 60.407 1.00 21.27 264 ILE A C 1
ATOM 1286 O O . ILE A 1 170 ? 19.846 196.935 60.962 1.00 21.94 264 ILE A O 1
ATOM 1291 N N . ARG A 1 171 ? 19.351 195.806 59.082 1.00 19.02 265 ARG A N 1
ATOM 1292 C CA . ARG A 1 171 ? 19.736 196.914 58.217 1.00 19.36 265 ARG A CA 1
ATOM 1293 C C . ARG A 1 171 ? 18.840 198.122 58.429 1.00 20.66 265 ARG A C 1
ATOM 1294 O O . ARG A 1 171 ? 19.299 199.269 58.348 1.00 17.47 265 ARG A O 1
ATOM 1302 N N . GLU A 1 172 ? 17.552 197.888 58.688 1.00 20.52 266 GLU A N 1
ATOM 1303 C CA . GLU A 1 172 ? 16.646 199.016 58.825 1.00 20.39 266 GLU A CA 1
ATOM 1304 C C . GLU A 1 172 ? 16.819 199.710 60.176 1.00 20.52 266 GLU A C 1
ATOM 1305 O O . GLU A 1 172 ? 16.692 200.939 60.261 1.00 20.93 266 GLU A O 1
ATOM 1311 N N . ILE A 1 173 ? 17.096 198.958 61.248 1.00 19.74 267 ILE A N 1
ATOM 1312 C CA . ILE A 1 173 ? 17.303 199.664 62.518 1.00 18.46 267 ILE A CA 1
ATOM 1313 C C . ILE A 1 173 ? 18.639 200.395 62.467 1.00 17.28 267 ILE A C 1
ATOM 1314 O O . ILE A 1 173 ? 18.775 201.477 63.040 1.00 18.86 267 ILE A O 1
ATOM 1319 N N . THR A 1 174 ? 19.618 199.865 61.719 1.00 17.87 268 THR A N 1
ATOM 1320 C CA . THR A 1 174 ? 20.898 200.553 61.582 1.00 19.19 268 THR A CA 1
ATOM 1321 C C . THR A 1 174 ? 20.715 201.897 60.904 1.00 19.87 268 THR A C 1
ATOM 1322 O O . THR A 1 174 ? 21.277 202.913 61.344 1.00 18.36 268 THR A O 1
ATOM 1326 N N . ARG A 1 175 ? 19.931 201.913 59.815 1.00 17.96 269 ARG A N 1
ATOM 1327 C CA . ARG A 1 175 ? 19.673 203.145 59.087 1.00 14.13 269 ARG A CA 1
ATOM 1328 C C . ARG A 1 175 ? 19.019 204.182 59.990 1.00 19.22 269 ARG A C 1
ATOM 1329 O O . ARG A 1 175 ? 19.431 205.350 60.023 1.00 19.93 269 ARG A O 1
ATOM 1337 N N . ARG A 1 176 ? 17.989 203.768 60.734 1.00 17.30 270 ARG A N 1
ATOM 1338 C CA . ARG A 1 176 ? 17.301 204.689 61.629 1.00 18.49 270 ARG A CA 1
ATOM 1339 C C . ARG A 1 176 ? 18.207 205.168 62.753 1.00 20.84 270 ARG A C 1
ATOM 1340 O O . ARG A 1 176 ? 18.055 206.298 63.230 1.00 19.71 270 ARG A O 1
ATOM 1348 N N . VAL A 1 177 ? 19.155 204.338 63.189 1.00 19.54 271 VAL A N 1
ATOM 1349 C CA . VAL A 1 177 ? 20.101 204.792 64.199 1.00 17.51 271 VAL A CA 1
ATOM 1350 C C . VAL A 1 177 ? 21.095 205.781 63.584 1.00 18.55 271 VAL A C 1
ATOM 1351 O O . VAL A 1 177 ? 21.277 206.892 64.098 1.00 20.23 271 VAL A O 1
ATOM 1355 N N . HIS A 1 178 ? 21.691 205.426 62.432 1.00 17.80 272 HIS A N 1
ATOM 1356 C CA . HIS A 1 178 ? 22.529 206.364 61.665 1.00 18.95 272 HIS A CA 1
ATOM 1357 C C . HIS A 1 178 ? 21.856 207.714 61.432 1.00 20.93 272 HIS A C 1
ATOM 1358 O O . HIS A 1 178 ? 22.535 208.755 61.388 1.00 20.55 272 HIS A O 1
ATOM 1365 N N . LEU A 1 179 ? 20.528 207.738 61.285 1.00 18.34 273 LEU A N 1
ATOM 1366 C CA . LEU A 1 179 ? 19.895 209.023 61.017 1.00 19.38 273 LEU A CA 1
ATOM 1367 C C . LEU A 1 179 ? 20.006 209.955 62.211 1.00 20.30 273 LEU A C 1
ATOM 1368 O O . LEU A 1 179 ? 19.927 211.176 62.038 1.00 19.15 273 LEU A O 1
ATOM 1373 N N . GLU A 1 180 ? 20.197 209.401 63.409 1.00 20.46 274 GLU A N 1
ATOM 1374 C CA . GLU A 1 180 ? 20.280 210.174 64.635 1.00 21.15 274 GLU A CA 1
ATOM 1375 C C . GLU A 1 180 ? 21.719 210.405 65.056 1.00 22.02 274 GLU A C 1
ATOM 1376 O O . GLU A 1 180 ? 21.959 210.890 66.157 1.00 20.44 274 GLU A O 1
ATOM 1382 N N . GLY A 1 181 ? 22.680 210.072 64.195 1.00 21.07 275 GLY A N 1
ATOM 1383 C CA . GLY A 1 181 ? 24.055 210.424 64.458 1.00 22.19 275 GLY A CA 1
ATOM 1384 C C . GLY A 1 181 ? 24.835 209.410 65.262 1.00 22.03 275 GLY A C 1
ATOM 1385 O O . GLY A 1 181 ? 25.909 209.738 65.767 1.00 20.28 275 GLY A O 1
ATOM 1386 N N . ILE A 1 182 ? 24.345 208.179 65.377 1.00 20.69 276 ILE A N 1
ATOM 1387 C CA . ILE A 1 182 ? 24.969 207.157 66.203 1.00 20.52 276 ILE A CA 1
ATOM 1388 C C . ILE A 1 182 ? 25.480 206.029 65.311 1.00 19.72 276 ILE A C 1
ATOM 1389 O O . ILE A 1 182 ? 24.775 205.567 64.409 1.00 19.02 276 ILE A O 1
ATOM 1394 N N . PHE A 1 183 ? 26.698 205.568 65.578 1.00 18.24 277 PHE A N 1
ATOM 1395 C CA . PHE A 1 183 ? 27.372 204.650 64.671 1.00 20.92 277 PHE A CA 1
ATOM 1396 C C . PHE A 1 183 ? 27.932 203.402 65.329 1.00 18.49 277 PHE A C 1
ATOM 1397 O O . PHE A 1 183 ? 28.555 202.589 64.638 1.00 20.28 277 PHE A O 1
ATOM 1405 N N . GLN A 1 184 ? 27.715 203.220 66.628 1.00 17.52 278 GLN A N 1
ATOM 1406 C CA . GLN A 1 184 ? 28.096 202.004 67.335 1.00 19.41 278 GLN A CA 1
ATOM 1407 C C . GLN A 1 184 ? 26.893 201.442 68.068 1.00 19.03 278 GLN A C 1
ATOM 1408 O O . GLN A 1 184 ? 25.992 202.180 68.478 1.00 21.90 278 GLN A O 1
ATOM 1414 N N . ALA A 1 185 ? 26.912 200.136 68.284 1.00 18.14 279 ALA A N 1
ATOM 1415 C CA . ALA A 1 185 ? 25.858 199.481 69.043 1.00 20.77 279 ALA A CA 1
ATOM 1416 C C . ALA A 1 185 ? 26.446 198.343 69.862 1.00 20.88 279 ALA A C 1
ATOM 1417 O O . ALA A 1 185 ? 27.489 197.778 69.504 1.00 21.30 279 ALA A O 1
ATOM 1419 N N . VAL A 1 186 ? 25.765 198.015 70.972 1.00 17.51 280 VAL A N 1
ATOM 1420 C CA . VAL A 1 186 ? 26.073 196.839 71.780 1.00 19.71 280 VAL A CA 1
ATOM 1421 C C . VAL A 1 186 ? 24.817 195.975 71.904 1.00 18.68 280 VAL A C 1
ATOM 1422 O O . VAL A 1 186 ? 23.705 196.499 72.038 1.00 20.31 280 VAL A O 1
ATOM 1426 N N . TYR A 1 187 ? 24.999 194.649 71.890 1.00 19.97 281 TYR A N 1
ATOM 1427 C CA . TYR A 1 187 ? 23.907 193.679 71.965 1.00 19.76 281 TYR A CA 1
ATOM 1428 C C . TYR A 1 187 ? 24.473 192.330 72.383 1.00 24.31 281 TYR A C 1
ATOM 1429 O O . TYR A 1 187 ? 25.678 192.080 72.265 1.00 22.73 281 TYR A O 1
ATOM 1438 N N . THR A 1 188 ? 23.568 191.447 72.812 1.00 20.28 282 THR A N 1
ATOM 1439 C CA . THR A 1 188 ? 23.863 190.082 73.214 1.00 22.18 282 THR A CA 1
ATOM 1440 C C . THR A 1 188 ? 23.073 189.089 72.367 1.00 26.44 282 THR A C 1
ATOM 1441 O O . THR A 1 188 ? 22.071 189.445 71.742 1.00 29.22 282 THR A O 1
ATOM 1445 N N . ALA A 1 189 ? 23.513 187.824 72.381 1.00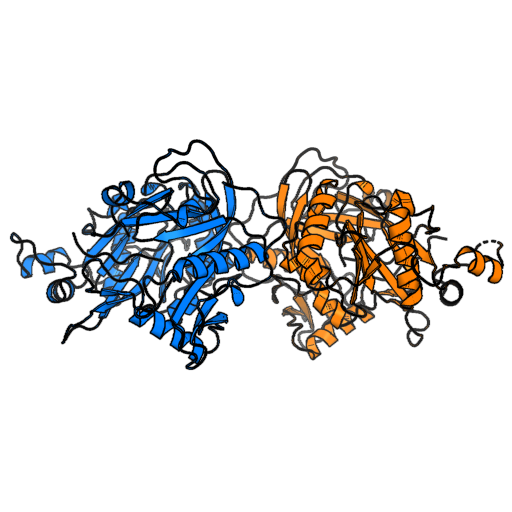 26.41 283 ALA A N 1
ATOM 1446 C CA . ALA A 1 189 ? 22.807 186.738 71.707 1.00 29.28 283 ALA A CA 1
ATOM 1447 C C . ALA A 1 189 ? 23.274 185.389 72.242 1.00 29.68 283 ALA A C 1
ATOM 1448 O O . ALA A 1 189 ? 24.425 185.227 72.649 1.00 29.21 283 ALA A O 1
ATOM 1450 N N . GLY A 1 190 ? 22.368 184.416 72.208 1.00 34.70 284 GLY A N 1
ATOM 1451 C CA . GLY A 1 190 ? 22.719 183.030 72.457 1.00 33.79 284 GLY A CA 1
ATOM 1452 C C . GLY A 1 190 ? 23.477 182.338 71.341 1.00 36.24 284 GLY A C 1
ATOM 1453 O O . GLY A 1 190 ? 24.017 181.255 71.580 1.00 44.09 284 GLY A O 1
ATOM 1454 N N . VAL A 1 191 ? 23.539 182.930 70.139 1.00 32.84 285 VAL A N 1
ATOM 1455 C CA . VAL A 1 191 ? 24.250 182.348 69.004 1.00 36.78 285 VAL A CA 1
ATOM 1456 C C . VAL A 1 191 ? 25.620 182.996 68.879 1.00 35.67 285 VAL A C 1
ATOM 1457 O O . VAL A 1 191 ? 25.839 184.151 69.256 1.00 34.12 285 VAL A O 1
ATOM 1461 N N . VAL A 1 192 ? 26.554 182.261 68.298 1.00 38.94 286 VAL A N 1
ATOM 1462 C CA . VAL A 1 192 ? 27.859 182.816 67.967 1.00 37.93 286 VAL A CA 1
ATOM 1463 C C . VAL A 1 192 ? 27.765 183.536 66.630 1.00 36.03 286 VAL A C 1
ATOM 1464 O O . VAL A 1 192 ? 27.282 182.975 65.647 1.00 35.51 286 VAL A O 1
ATOM 1468 N N . LEU A 1 193 ? 28.208 184.784 66.611 1.00 34.26 287 LEU A N 1
ATOM 1469 C CA . LEU A 1 193 ? 28.240 185.661 65.455 1.00 33.58 287 LEU A CA 1
ATOM 1470 C C . LEU A 1 193 ? 29.599 186.326 65.386 1.00 34.00 287 LEU A C 1
ATOM 1471 O O . LEU A 1 193 ? 30.342 186.349 66.374 1.00 32.65 287 LEU A O 1
ATOM 1476 N N . PRO A 1 194 ? 29.960 186.880 64.227 1.00 34.95 288 PRO A N 1
ATOM 1477 C CA . PRO A 1 194 ? 31.151 187.732 64.205 1.00 35.26 288 PRO A CA 1
ATOM 1478 C C . PRO A 1 194 ? 30.842 189.048 64.883 1.00 33.48 288 PRO A C 1
ATOM 1479 O O . PRO A 1 194 ? 29.905 189.697 64.407 1.00 31.55 288 PRO A O 1
ATOM 1483 N N . LYS A 1 195 ? 31.540 189.422 65.963 1.00 33.02 289 LYS A N 1
ATOM 1484 C CA . LYS A 1 195 ? 32.492 188.573 66.686 1.00 29.29 289 LYS A CA 1
ATOM 1485 C C . LYS A 1 195 ? 32.466 188.945 68.181 1.00 27.00 289 LYS A C 1
ATOM 1486 O O . LYS A 1 195 ? 32.561 190.115 68.512 1.00 27.31 289 LYS A O 1
ATOM 1492 N N . PRO A 1 196 ? 32.370 187.963 69.080 1.00 25.24 290 PRO A N 1
ATOM 1493 C CA . PRO A 1 196 ? 32.078 188.293 70.485 1.00 30.15 290 PRO A CA 1
ATOM 1494 C C . PRO A 1 196 ? 33.192 189.092 71.143 1.00 26.10 290 PRO A C 1
ATOM 1495 O O . PRO A 1 196 ? 34.377 188.807 70.967 1.00 29.27 290 PRO A O 1
ATOM 1499 N N . VAL A 1 197 ? 32.796 190.137 71.877 1.00 26.39 291 VAL A N 1
ATOM 1500 C CA . VAL A 1 197 ? 33.764 190.854 72.705 1.00 25.97 291 VAL A CA 1
ATOM 1501 C C . VAL A 1 197 ? 33.986 190.126 74.029 1.00 25.75 291 VAL A C 1
ATOM 1502 O O . VAL A 1 197 ? 34.984 190.380 74.711 1.00 30.73 291 VAL A O 1
ATOM 1506 N N . GLY A 1 198 ? 33.111 189.189 74.380 1.00 26.78 292 GLY A N 1
ATOM 1507 C CA . GLY A 1 198 ? 33.195 188.446 75.625 1.00 25.37 292 GLY A CA 1
ATOM 1508 C C . GLY A 1 198 ? 32.061 187.444 75.688 1.00 30.09 292 GLY A C 1
ATOM 1509 O O . GLY A 1 198 ? 31.002 187.672 75.087 1.00 26.00 292 GLY A O 1
ATOM 1510 N N . THR A 1 199 ? 32.270 186.332 76.400 1.00 30.43 293 THR A N 1
ATOM 1511 C CA . THR A 1 199 ? 31.320 185.230 76.467 1.00 30.14 293 THR A CA 1
ATOM 1512 C C . THR A 1 199 ? 30.976 184.977 77.928 1.00 30.24 293 THR A C 1
ATOM 1513 O O . THR A 1 199 ? 31.860 184.666 78.738 1.00 30.81 293 THR A O 1
ATOM 1517 N N . CYS A 1 200 ? 29.698 185.107 78.262 1.00 31.40 294 CYS A N 1
ATOM 1518 C CA . CYS A 1 200 ? 29.215 184.862 79.609 1.00 30.40 294 CYS A CA 1
ATOM 1519 C C . CYS A 1 200 ? 28.350 183.610 79.631 1.00 32.04 294 CYS A C 1
ATOM 1520 O O . CYS A 1 200 ? 27.821 183.162 78.608 1.00 36.83 294 CYS A O 1
ATOM 1523 N N . ARG A 1 201 ? 28.218 183.044 80.818 1.00 27.68 295 ARG A N 1
ATOM 1524 C CA . ARG A 1 201 ? 27.489 181.807 81.008 1.00 30.88 295 ARG A CA 1
ATOM 1525 C C . ARG A 1 201 ? 26.447 182.013 82.087 1.00 29.43 295 ARG A C 1
ATOM 1526 O O . ARG A 1 201 ? 26.730 182.633 83.119 1.00 32.37 295 ARG A O 1
ATOM 1534 N N . TYR A 1 202 ? 25.243 181.517 81.846 1.00 30.76 296 TYR A N 1
ATOM 1535 C CA . TYR A 1 202 ? 24.195 181.625 82.847 1.00 32.10 296 TYR A CA 1
ATOM 1536 C C . TYR A 1 202 ? 24.355 180.513 83.870 1.00 33.11 296 TYR A C 1
ATOM 1537 O O . TYR A 1 202 ? 24.722 179.381 83.531 1.00 35.44 296 TYR A O 1
ATOM 1546 N N . TRP A 1 203 ? 24.100 180.856 85.126 1.00 31.02 297 TRP A N 1
ATOM 1547 C CA . TRP A 1 203 ? 23.992 179.915 86.226 1.00 31.91 297 TRP A CA 1
ATOM 1548 C C . TRP A 1 203 ? 22.609 180.076 86.831 1.00 32.15 297 TRP A C 1
ATOM 1549 O O . TRP A 1 203 ? 21.996 181.142 86.727 1.00 28.93 297 TRP A O 1
ATOM 1560 N N . HIS A 1 204 ? 22.127 179.016 87.478 1.00 32.21 298 HIS A N 1
ATOM 1561 C CA . HIS A 1 204 ? 20.774 178.986 88.016 1.00 31.77 298 HIS A CA 1
ATOM 1562 C C . HIS A 1 204 ? 20.791 178.480 89.451 1.00 33.00 298 HIS A C 1
ATOM 1563 O O . HIS A 1 204 ? 21.448 177.479 89.757 1.00 36.27 298 HIS A O 1
ATOM 1570 N N . ARG A 1 205 ? 20.060 179.164 90.316 1.00 30.22 299 ARG A N 1
ATOM 1571 C CA . ARG A 1 205 ? 19.944 178.813 91.723 1.00 28.87 299 ARG A CA 1
ATOM 1572 C C . ARG A 1 205 ? 18.500 178.395 91.960 1.00 29.29 299 ARG A C 1
ATOM 1573 O O . ARG A 1 205 ? 17.588 179.215 91.845 1.00 30.03 299 ARG A O 1
ATOM 1581 N N . SER A 1 206 ? 18.290 177.127 92.292 1.00 32.88 300 SER A N 1
ATOM 1582 C CA . SER A 1 206 ? 16.935 176.633 92.490 1.00 34.15 300 SER A CA 1
ATOM 1583 C C . SER A 1 206 ? 16.334 177.202 93.774 1.00 33.79 300 SER A C 1
ATOM 1584 O O . SER A 1 206 ? 16.943 177.122 94.847 1.00 35.38 300 SER A O 1
ATOM 1587 N N . LEU A 1 207 ? 15.138 177.779 93.661 1.00 31.37 301 LEU A N 1
ATOM 1588 C CA . LEU A 1 207 ? 14.353 178.232 94.804 1.00 30.32 301 LEU A CA 1
ATOM 1589 C C . LEU A 1 207 ? 13.153 177.342 95.080 1.00 36.72 301 LEU A C 1
ATOM 1590 O O . LEU A 1 207 ? 12.813 177.120 96.245 1.00 40.75 301 LEU A O 1
ATOM 1595 N N A ASN A 1 208 ? 12.509 176.827 94.028 0.51 34.65 302 ASN A N 1
ATOM 1596 N N B ASN A 1 208 ? 12.492 176.838 94.034 0.49 34.69 302 ASN A N 1
ATOM 1597 C CA A ASN A 1 208 ? 11.384 175.896 94.113 0.51 36.46 302 ASN A CA 1
ATOM 1598 C CA B ASN A 1 208 ? 11.392 175.881 94.146 0.49 36.42 302 ASN A CA 1
ATOM 1599 C C A ASN A 1 208 ? 11.812 174.643 93.355 0.51 37.92 302 ASN A C 1
ATOM 1600 C C B ASN A 1 208 ? 11.804 174.638 93.371 0.49 37.84 302 ASN A C 1
ATOM 1601 O O A ASN A 1 208 ? 11.432 174.451 92.189 0.51 38.84 302 ASN A O 1
ATOM 1602 O O B ASN A 1 208 ? 11.397 174.446 92.215 0.49 38.86 302 ASN A O 1
ATOM 1611 N N . PRO A 1 209 ? 12.608 173.767 93.985 1.00 40.35 303 PRO A N 1
ATOM 1612 C CA . PRO A 1 209 ? 13.198 172.643 93.235 1.00 38.84 303 PRO A CA 1
ATOM 1613 C C . PRO A 1 209 ? 12.203 171.595 92.781 1.00 42.49 303 PRO A C 1
ATOM 1614 O O . PRO A 1 209 ? 12.437 170.957 91.743 1.00 43.66 303 PRO A O 1
ATOM 1618 N N . ARG A 1 210 ? 11.135 171.345 93.542 1.00 44.69 304 ARG A N 1
ATOM 1619 C CA . ARG A 1 210 ? 10.125 170.421 93.046 1.00 44.24 304 ARG A CA 1
ATOM 1620 C C . ARG A 1 210 ? 9.653 170.854 91.664 1.00 45.81 304 ARG A C 1
ATOM 1621 O O . ARG A 1 210 ? 9.912 170.163 90.672 1.00 44.03 304 ARG A O 1
ATOM 1623 N N . LYS A 1 211 ? 9.054 172.053 91.572 1.00 43.19 305 LYS A N 1
ATOM 1624 C CA . LYS A 1 211 ? 8.559 172.555 90.291 1.00 39.57 305 LYS A CA 1
ATOM 1625 C C . LYS A 1 211 ? 9.618 172.487 89.199 1.00 40.44 305 LYS A C 1
ATOM 1626 O O . LYS A 1 211 ? 9.301 172.198 88.042 1.00 38.26 305 LYS A O 1
ATOM 1632 N N . LEU A 1 212 ? 10.880 172.758 89.535 1.00 38.42 306 LEU A N 1
ATOM 1633 C CA . LEU A 1 212 ? 11.899 172.803 88.492 1.00 38.08 306 LEU A CA 1
ATOM 1634 C C . LEU A 1 212 ? 12.178 171.419 87.930 1.00 42.87 306 LEU A C 1
ATOM 1635 O O . LEU A 1 212 ? 12.552 171.289 86.760 1.00 41.38 306 LEU A O 1
ATOM 1640 N N . ILE A 1 213 ? 12.018 170.382 88.754 1.00 46.38 307 ILE A N 1
ATOM 1641 C CA . ILE A 1 213 ? 12.265 169.019 88.303 1.00 43.12 307 ILE A CA 1
ATOM 1642 C C . ILE A 1 213 ? 11.050 168.465 87.560 1.00 42.09 307 ILE A C 1
ATOM 1643 O O . ILE A 1 213 ? 11.197 167.809 86.526 1.00 45.61 307 ILE A O 1
ATOM 1648 N N . GLU A 1 214 ? 9.826 168.739 88.033 1.00 39.34 308 GLU A N 1
ATOM 1649 C CA . GLU A 1 214 ? 8.654 168.230 87.320 1.00 39.97 308 GLU A CA 1
ATOM 1650 C C . GLU A 1 214 ? 8.601 168.756 85.887 1.00 42.42 308 GLU A C 1
ATOM 1651 O O . GLU A 1 214 ? 8.109 168.064 84.987 1.00 47.49 308 GLU A O 1
ATOM 1657 N N . VAL A 1 215 ? 9.087 169.983 85.651 1.00 43.20 309 VAL A N 1
ATOM 1658 C CA . VAL A 1 215 ? 9.023 170.591 84.323 1.00 42.59 309 VAL A CA 1
ATOM 1659 C C . VAL A 1 215 ? 10.298 170.364 83.524 1.00 43.35 309 VAL A C 1
ATOM 1660 O O . VAL A 1 215 ? 10.375 170.783 82.359 1.00 40.45 309 VAL A O 1
ATOM 1664 N N . LYS A 1 216 ? 11.293 169.693 84.111 1.00 41.92 310 LYS A N 1
ATOM 1665 C CA . LYS A 1 216 ? 12.537 169.319 83.440 1.00 43.27 310 LYS A CA 1
ATOM 1666 C C . LYS A 1 216 ? 13.386 170.529 83.084 1.00 44.97 310 LYS A C 1
ATOM 1667 O O . LYS A 1 216 ? 14.208 170.468 82.163 1.00 42.43 310 LYS A O 1
ATOM 1673 N N . PHE A 1 217 ? 13.194 171.643 83.796 1.00 41.59 311 PHE A N 1
ATOM 1674 C CA . PHE A 1 217 ? 14.230 172.676 83.805 1.00 43.73 311 PHE A CA 1
ATOM 1675 C C . PHE A 1 217 ? 15.488 172.134 84.466 1.00 47.04 311 PHE A C 1
ATOM 1676 O O . PHE A 1 217 ? 16.610 172.504 84.090 1.00 45.46 311 PHE A O 1
ATOM 1684 N N . SER A 1 218 ? 15.304 171.227 85.426 1.00 44.46 312 SER A N 1
ATOM 1685 C CA . SER A 1 218 ? 16.355 170.503 86.116 1.00 47.77 312 SER A CA 1
ATOM 1686 C C . SER A 1 218 ? 15.860 169.076 86.329 1.00 50.89 312 SER A C 1
ATOM 1687 O O . SER A 1 218 ? 14.656 168.817 86.267 1.00 51.16 312 SER A O 1
ATOM 1690 N N . HIS A 1 219 ? 16.783 168.138 86.569 1.00 56.82 313 HIS A N 1
ATOM 1691 C CA . HIS A 1 219 ? 16.402 166.853 87.162 1.00 60.74 313 HIS A CA 1
ATOM 1692 C C . HIS A 1 219 ? 17.335 166.505 88.324 1.00 55.50 313 HIS A C 1
ATOM 1693 O O . HIS A 1 219 ? 18.354 167.159 88.566 1.00 53.40 313 HIS A O 1
ATOM 1700 N N . LEU A 1 220 ? 16.958 165.458 89.055 1.00 57.34 314 LEU A N 1
ATOM 1701 C CA . LEU A 1 220 ? 17.726 165.016 90.212 1.00 61.42 314 LEU A CA 1
ATOM 1702 C C . LEU A 1 220 ? 19.089 164.466 89.807 1.00 63.23 314 LEU A C 1
ATOM 1703 O O . LEU A 1 220 ? 19.268 163.902 88.725 1.00 63.58 314 LEU A O 1
ATOM 1708 N N . SER A 1 221 ? 20.060 164.621 90.699 1.00 67.83 315 SER A N 1
ATOM 1709 C CA . SER A 1 221 ? 21.212 163.737 90.645 1.00 71.61 315 SER A CA 1
ATOM 1710 C C . SER A 1 221 ? 20.745 162.305 90.892 1.00 72.16 315 SER A C 1
ATOM 1711 O O . SER A 1 221 ? 19.794 162.062 91.633 1.00 67.67 315 SER A O 1
ATOM 1713 N N . ARG A 1 222 ? 21.393 161.347 90.226 1.00 76.82 316 ARG A N 1
ATOM 1714 C CA . ARG A 1 222 ? 21.165 159.950 90.586 1.00 77.21 316 ARG A CA 1
ATOM 1715 C C . ARG A 1 222 ? 21.495 159.713 92.055 1.00 75.39 316 ARG A C 1
ATOM 1716 O O . ARG A 1 222 ? 20.779 158.978 92.754 1.00 73.15 316 ARG A O 1
ATOM 1717 N N . ASN A 1 223 ? 22.537 160.386 92.554 1.00 74.93 317 ASN A N 1
ATOM 1718 C CA . ASN A 1 223 ? 23.091 160.246 93.899 1.00 72.88 317 ASN A CA 1
ATOM 1719 C C . ASN A 1 223 ? 22.394 161.109 94.946 1.00 67.90 317 ASN A C 1
ATOM 1720 O O . ASN A 1 223 ? 22.811 161.070 96.113 1.00 64.78 317 ASN A O 1
ATOM 1725 N N . MET A 1 224 ? 21.361 161.868 94.583 1.00 68.83 318 MET A N 1
ATOM 1726 C CA . MET A 1 224 ? 20.584 162.657 95.533 1.00 66.45 318 MET A CA 1
ATOM 1727 C C . MET A 1 224 ? 19.100 162.351 95.385 1.00 64.68 318 MET A C 1
ATOM 1728 O O . MET A 1 224 ? 18.590 162.223 94.267 1.00 64.44 318 MET A O 1
ATOM 1733 N N . THR A 1 225 ? 18.408 162.244 96.513 1.00 62.89 319 THR A N 1
ATOM 1734 C CA . THR A 1 225 ? 16.965 162.060 96.488 1.00 61.93 319 THR A CA 1
ATOM 1735 C C . THR A 1 225 ? 16.253 163.408 96.456 1.00 56.16 319 THR A C 1
ATOM 1736 O O . THR A 1 225 ? 16.845 164.463 96.697 1.00 54.95 319 THR A O 1
ATOM 1740 N N . MET A 1 226 ? 14.954 163.355 96.144 1.00 57.90 320 MET A N 1
ATOM 1741 C CA . MET A 1 226 ? 14.135 164.562 96.156 1.00 57.46 320 MET A CA 1
ATOM 1742 C C . MET A 1 226 ? 14.109 165.197 97.541 1.00 57.96 320 MET A C 1
ATOM 1743 O O . MET A 1 226 ? 14.091 166.429 97.668 1.00 59.54 320 MET A O 1
ATOM 1748 N N . GLN A 1 227 ? 14.114 164.370 98.592 1.00 56.58 321 GLN A N 1
ATOM 1749 C CA . GLN A 1 227 ? 14.143 164.891 99.956 1.00 54.31 321 GLN A CA 1
ATOM 1750 C C . GLN A 1 227 ? 15.423 165.680 100.215 1.00 54.60 321 GLN A C 1
ATOM 1751 O O . GLN A 1 227 ? 15.379 166.821 100.690 1.00 55.79 321 GLN A O 1
ATOM 1753 N N . ARG A 1 228 ? 16.576 165.085 99.906 1.00 54.85 322 ARG A N 1
ATOM 1754 C CA . ARG A 1 228 ? 17.844 165.791 100.057 1.00 56.10 322 ARG A CA 1
ATOM 1755 C C . ARG A 1 228 ? 17.892 167.050 99.203 1.00 55.57 322 ARG A C 1
ATOM 1756 O O . ARG A 1 228 ? 18.367 168.100 99.656 1.00 55.85 322 ARG A O 1
ATOM 1764 N N . THR A 1 229 ? 17.424 166.963 97.956 1.00 55.83 323 THR A N 1
ATOM 1765 C CA . THR A 1 229 ? 17.521 168.108 97.060 1.00 54.73 323 THR A CA 1
ATOM 1766 C C . THR A 1 229 ? 16.728 169.291 97.598 1.00 52.74 323 THR A C 1
ATOM 1767 O O . THR A 1 229 ? 17.184 170.439 97.522 1.00 50.51 323 THR A O 1
ATOM 1771 N N . MET A 1 230 ? 15.554 169.027 98.178 1.00 53.67 324 MET A N 1
ATOM 1772 C CA . MET A 1 230 ? 14.774 170.103 98.778 1.00 55.06 324 MET A CA 1
ATOM 1773 C C . MET A 1 230 ? 15.508 170.720 99.965 1.00 52.11 324 MET A C 1
ATOM 1774 O O . MET A 1 230 ? 15.614 171.949 100.072 1.00 52.22 324 MET A O 1
ATOM 1779 N N . LYS A 1 231 ? 16.045 169.878 100.856 1.00 52.38 325 LYS A N 1
ATOM 1780 C CA . LYS A 1 231 ? 16.779 170.380 102.017 1.00 51.52 325 LYS A CA 1
ATOM 1781 C C . LYS A 1 231 ? 17.999 171.193 101.598 1.00 51.99 325 LYS A C 1
ATOM 1782 O O . LYS A 1 231 ? 18.295 172.237 102.194 1.00 50.02 325 LYS A O 1
ATOM 1784 N N . LEU A 1 232 ? 18.715 170.732 100.566 1.00 50.18 326 LEU A N 1
ATOM 1785 C CA . LEU A 1 232 ? 19.934 171.411 100.143 1.00 50.13 326 LEU A CA 1
ATOM 1786 C C . LEU A 1 232 ? 19.657 172.834 99.673 1.00 50.08 326 LEU A C 1
ATOM 1787 O O . LEU A 1 232 ? 20.523 173.709 99.804 1.00 51.51 326 LEU A O 1
ATOM 1792 N N . TYR A 1 233 ? 18.460 173.089 99.141 1.00 47.70 327 TYR A N 1
ATOM 1793 C CA . TYR A 1 233 ? 18.085 174.397 98.617 1.00 44.41 327 TYR A CA 1
ATOM 1794 C C . TYR A 1 233 ? 17.209 175.191 99.579 1.00 44.92 327 TYR A C 1
ATOM 1795 O O . TYR A 1 233 ? 16.750 176.283 99.217 1.00 42.79 327 TYR A O 1
ATOM 1804 N N . ARG A 1 234 ? 16.956 174.670 100.781 1.00 43.74 328 ARG A N 1
ATOM 1805 C CA . ARG A 1 234 ? 16.160 175.409 101.752 1.00 40.56 328 ARG A CA 1
ATOM 1806 C C . ARG A 1 234 ? 16.867 176.710 102.118 1.00 38.38 328 ARG A C 1
ATOM 1807 O O . ARG A 1 234 ? 18.091 176.746 102.284 1.00 34.86 328 ARG A O 1
ATOM 1809 N N . LEU A 1 235 ? 16.096 177.785 102.211 1.00 35.37 329 LEU A N 1
ATOM 1810 C CA . LEU A 1 235 ? 16.615 179.103 102.529 1.00 38.79 329 LEU A CA 1
ATOM 1811 C C . LEU A 1 235 ? 15.973 179.610 103.804 1.00 35.05 329 LEU A C 1
ATOM 1812 O O . LEU A 1 235 ? 14.877 179.172 104.167 1.00 40.03 329 LEU A O 1
ATOM 1817 N N . PRO A 1 236 ? 16.632 180.524 104.515 1.00 32.12 330 PRO A N 1
ATOM 1818 C CA . PRO A 1 236 ? 15.975 181.215 105.635 1.00 36.96 330 PRO A CA 1
ATOM 1819 C C . PRO A 1 236 ? 14.758 182.013 105.185 1.00 37.90 330 PRO A C 1
ATOM 1820 O O . PRO A 1 236 ? 14.622 182.383 104.018 1.00 38.98 330 PRO A O 1
ATOM 1824 N N . GLU A 1 237 ? 13.873 182.305 106.149 1.00 42.22 331 GLU A N 1
ATOM 1825 C CA . GLU A 1 237 ? 12.638 183.031 105.852 1.00 40.68 331 GLU A CA 1
ATOM 1826 C C . GLU A 1 237 ? 12.846 184.536 105.673 1.00 39.73 331 GLU A C 1
ATOM 1827 O O . GLU A 1 237 ? 12.020 185.185 105.023 1.00 38.41 331 GLU A O 1
ATOM 1833 N N . THR A 1 238 ? 13.894 185.120 106.256 1.00 37.22 332 THR A N 1
ATOM 1834 C CA . THR A 1 238 ? 14.121 186.560 106.164 1.00 38.24 332 THR A CA 1
ATOM 1835 C C . THR A 1 238 ? 15.604 186.822 105.934 1.00 39.51 332 THR A C 1
ATOM 1836 O O . THR A 1 238 ? 16.447 186.001 106.315 1.00 39.00 332 THR A O 1
ATOM 1840 N N . PRO A 1 239 ? 15.952 187.943 105.291 1.00 39.34 333 PRO A N 1
ATOM 1841 C CA . PRO A 1 239 ? 17.365 188.234 105.019 1.00 35.05 333 PRO A CA 1
ATOM 1842 C C . PRO A 1 239 ? 18.118 188.603 106.293 1.00 36.35 333 PRO A C 1
ATOM 1843 O O . PRO A 1 239 ? 17.539 189.032 107.291 1.00 37.75 333 PRO A O 1
ATOM 1847 N N . LYS A 1 240 ? 19.442 188.446 106.234 1.00 36.62 334 LYS A N 1
ATOM 1848 C CA . LYS A 1 240 ? 20.290 188.617 107.408 1.00 40.49 334 LYS A CA 1
ATOM 1849 C C . LYS A 1 240 ? 20.885 190.019 107.546 1.00 37.74 334 LYS A C 1
ATOM 1850 O O . LYS A 1 240 ? 21.152 190.444 108.676 1.00 36.98 334 LYS A O 1
ATOM 1856 N N . THR A 1 241 ? 21.093 190.749 106.440 1.00 34.43 335 THR A N 1
ATOM 1857 C CA . THR A 1 241 ? 21.836 192.008 106.489 1.00 31.89 335 THR A CA 1
ATOM 1858 C C . THR A 1 241 ? 21.033 193.102 107.181 1.00 31.87 335 THR A C 1
ATOM 1859 O O . THR A 1 241 ? 19.848 193.304 106.900 1.00 30.66 335 THR A O 1
ATOM 1863 N N . ALA A 1 242 ? 21.707 193.815 108.076 1.00 32.48 336 ALA A N 1
ATOM 1864 C CA . ALA A 1 242 ? 21.096 194.881 108.851 1.00 34.51 336 ALA A CA 1
ATOM 1865 C C . ALA A 1 242 ? 20.704 196.038 107.951 1.00 27.13 336 ALA A C 1
ATOM 1866 O O . ALA A 1 242 ? 21.511 196.504 107.145 1.00 29.02 336 ALA A O 1
ATOM 1868 N N . GLY A 1 243 ? 19.475 196.527 108.111 1.00 26.80 337 GLY A N 1
ATOM 1869 C CA . GLY A 1 243 ? 19.101 197.735 107.410 1.00 27.96 337 GLY A CA 1
ATOM 1870 C C . GLY A 1 243 ? 18.936 197.589 105.911 1.00 24.89 337 GLY A C 1
ATOM 1871 O O . GLY A 1 243 ? 18.964 198.601 105.202 1.00 24.05 337 GLY A O 1
ATOM 1872 N N . LEU A 1 244 ? 18.812 196.356 105.412 1.00 20.47 338 LEU A N 1
ATOM 1873 C CA . LEU A 1 244 ? 18.352 196.103 104.051 1.00 24.59 338 LEU A CA 1
ATOM 1874 C C . LEU A 1 244 ? 16.891 196.519 103.918 1.00 24.18 338 LEU A C 1
ATOM 1875 O O . LEU A 1 244 ? 16.071 196.194 104.778 1.00 29.23 338 LEU A O 1
ATOM 1880 N N . ARG A 1 245 ? 16.564 197.254 102.853 1.00 22.91 339 ARG A N 1
ATOM 1881 C CA . ARG A 1 245 ? 15.210 197.765 102.658 1.00 22.37 339 ARG A CA 1
ATOM 1882 C C . ARG A 1 245 ? 15.034 198.127 101.190 1.00 23.48 339 ARG A C 1
ATOM 1883 O O . ARG A 1 245 ? 16.021 198.285 100.468 1.00 24.75 339 ARG A O 1
ATOM 1891 N N . PRO A 1 246 ? 13.793 198.222 100.709 1.00 22.88 340 PRO A N 1
ATOM 1892 C CA . PRO A 1 246 ? 13.592 198.560 99.294 1.00 21.46 340 PRO A CA 1
ATOM 1893 C C . PRO A 1 246 ? 14.064 199.969 98.981 1.00 23.86 340 PRO A C 1
ATOM 1894 O O . PRO A 1 246 ? 13.998 200.875 99.814 1.00 20.79 340 PRO A O 1
ATOM 1898 N N . MET A 1 247 ? 14.558 200.137 97.753 1.00 19.97 341 MET A N 1
ATOM 1899 C CA . MET A 1 247 ? 15.037 201.435 97.319 1.00 20.20 341 MET A CA 1
ATOM 1900 C C . MET A 1 247 ? 13.882 202.434 97.283 1.00 21.58 341 MET A C 1
ATOM 1901 O O . MET A 1 247 ? 12.745 202.090 96.929 1.00 22.09 341 MET A O 1
ATOM 1906 N N . GLU A 1 248 ? 14.170 203.673 97.673 1.00 18.28 342 GLU A N 1
ATOM 1907 C CA . GLU A 1 248 ? 13.194 204.753 97.677 1.00 19.24 342 GLU A CA 1
ATOM 1908 C C . GLU A 1 248 ? 13.713 205.917 96.841 1.00 19.38 342 GLU A C 1
ATOM 1909 O O . GLU A 1 248 ? 14.879 205.949 96.435 1.00 17.88 342 GLU A O 1
ATOM 1915 N N . THR A 1 249 ? 12.825 206.885 96.595 1.00 17.91 343 THR A N 1
ATOM 1916 C CA . THR A 1 249 ? 13.197 208.068 95.819 1.00 20.88 343 THR A CA 1
ATOM 1917 C C . THR A 1 249 ? 14.411 208.777 96.419 1.00 22.96 343 THR A C 1
ATOM 1918 O O . THR A 1 249 ? 15.294 209.251 95.684 1.00 19.09 343 THR A O 1
ATOM 1922 N N . LYS A 1 250 ? 14.495 208.823 97.755 1.00 18.50 344 LYS A N 1
ATOM 1923 C CA . LYS A 1 250 ? 15.588 209.542 98.399 1.00 19.89 344 LYS A CA 1
ATOM 1924 C C . LYS A 1 250 ? 16.941 208.881 98.152 1.00 19.44 344 LYS A C 1
ATOM 1925 O O . LYS A 1 250 ? 17.972 209.517 98.390 1.00 22.18 344 LYS A O 1
ATOM 1931 N N . ASP A 1 251 ? 16.961 207.629 97.676 1.00 17.94 345 ASP A N 1
ATOM 1932 C CA . ASP A 1 251 ? 18.196 206.880 97.479 1.00 16.81 345 ASP A CA 1
ATOM 1933 C C . ASP A 1 251 ? 18.755 206.999 96.068 1.00 18.98 345 ASP A C 1
ATOM 1934 O O . ASP A 1 251 ? 19.837 206.449 95.813 1.00 21.03 345 ASP A O 1
ATOM 1939 N N . ILE A 1 252 ? 18.053 207.679 95.146 1.00 15.76 346 ILE A N 1
ATOM 1940 C CA . ILE A 1 252 ? 18.532 207.760 93.756 1.00 17.03 346 ILE A CA 1
ATOM 1941 C C . ILE A 1 252 ? 19.924 208.364 93.636 1.00 16.12 346 ILE A C 1
ATOM 1942 O O . ILE A 1 252 ? 20.752 207.799 92.902 1.00 14.99 346 ILE A O 1
ATOM 1947 N N . PRO A 1 253 ? 20.259 209.502 94.276 1.00 18.09 347 PRO A N 1
ATOM 1948 C CA . PRO A 1 253 ? 21.631 210.021 94.118 1.00 18.96 347 PRO A CA 1
ATOM 1949 C C . PRO A 1 253 ? 22.680 209.041 94.579 1.00 21.55 347 PRO A C 1
ATOM 1950 O O . PRO A 1 253 ? 23.704 208.870 93.912 1.00 19.25 347 PRO A O 1
ATOM 1954 N N . VAL A 1 254 ? 22.452 208.377 95.716 1.00 20.73 348 VAL A N 1
ATOM 1955 C CA . VAL A 1 254 ? 23.527 207.574 96.265 1.00 20.22 348 VAL A CA 1
ATOM 1956 C C . VAL A 1 254 ? 23.629 206.257 95.515 1.00 22.51 348 VAL A C 1
ATOM 1957 O O . VAL A 1 254 ? 24.734 205.732 95.331 1.00 24.30 348 VAL A O 1
ATOM 1961 N N . VAL A 1 255 ? 22.497 205.711 95.036 1.00 21.43 349 VAL A N 1
ATOM 1962 C CA . VAL A 1 255 ? 22.569 204.524 94.185 1.00 17.60 349 VAL A CA 1
ATOM 1963 C C . VAL A 1 255 ? 23.342 204.851 92.920 1.00 19.11 349 VAL A C 1
ATOM 1964 O O . VAL A 1 255 ? 24.190 204.073 92.472 1.00 21.19 349 VAL A O 1
ATOM 1968 N N . HIS A 1 256 ? 23.062 206.006 92.326 1.00 17.25 350 HIS A N 1
ATOM 1969 C CA . HIS A 1 256 ? 23.858 206.462 91.195 1.00 24.31 350 HIS A CA 1
ATOM 1970 C C . HIS A 1 256 ? 25.335 206.561 91.564 1.00 21.69 350 HIS A C 1
ATOM 1971 O O . HIS A 1 256 ? 26.208 206.173 90.783 1.00 20.84 350 HIS A O 1
ATOM 1978 N N . GLN A 1 257 ? 25.638 207.049 92.760 1.00 21.43 351 GLN A N 1
ATOM 1979 C CA . GLN A 1 257 ? 27.040 207.247 93.104 1.00 26.61 351 GLN A CA 1
ATOM 1980 C C . GLN A 1 257 ? 27.740 205.907 93.286 1.00 20.82 351 GLN A C 1
ATOM 1981 O O . GLN A 1 257 ? 28.771 205.647 92.660 1.00 20.34 351 GLN A O 1
ATOM 1987 N N . LEU A 1 258 ? 27.163 205.025 94.101 1.00 20.82 352 LEU A N 1
ATOM 1988 C CA . LEU A 1 258 ? 27.747 203.701 94.307 1.00 20.14 352 LEU A CA 1
ATOM 1989 C C . LEU A 1 258 ? 27.926 202.953 92.988 1.00 20.40 352 LEU A C 1
ATOM 1990 O O . LEU A 1 258 ? 28.963 202.316 92.769 1.00 17.41 352 LEU A O 1
ATOM 1995 N N . LEU A 1 259 ? 26.922 203.007 92.099 1.00 19.43 353 LEU A N 1
ATOM 1996 C CA . LEU A 1 259 ? 27.032 202.304 90.820 1.00 19.96 353 LEU A CA 1
ATOM 1997 C C . LEU A 1 259 ? 28.182 202.857 89.982 1.00 17.65 353 LEU A C 1
ATOM 1998 O O . LEU A 1 259 ? 29.001 202.100 89.450 1.00 21.64 353 LEU A O 1
ATOM 2003 N N . THR A 1 260 ? 28.265 204.178 89.866 1.00 17.60 354 THR A N 1
ATOM 2004 C CA . THR A 1 260 ? 29.299 204.790 89.029 1.00 22.21 354 THR A CA 1
ATOM 2005 C C . THR A 1 260 ? 30.701 204.380 89.471 1.00 21.13 354 THR A C 1
ATOM 2006 O O . THR A 1 260 ? 31.552 204.047 88.636 1.00 24.34 354 THR A O 1
ATOM 2010 N N . ARG A 1 261 ? 30.947 204.348 90.779 1.00 24.50 355 ARG A N 1
ATOM 2011 C CA . ARG A 1 261 ? 32.288 204.028 91.252 1.00 20.75 355 ARG A CA 1
ATOM 2012 C C . ARG A 1 261 ? 32.551 202.539 91.171 1.00 21.01 355 ARG A C 1
ATOM 2013 O O . ARG A 1 261 ? 33.674 202.116 90.874 1.00 22.18 355 ARG A O 1
ATOM 2021 N N . TYR A 1 262 ? 31.524 201.728 91.417 1.00 19.41 356 TYR A N 1
ATOM 2022 C CA . TYR A 1 262 ? 31.707 200.287 91.345 1.00 19.35 356 TYR A CA 1
ATOM 2023 C C . TYR A 1 262 ? 32.058 199.836 89.927 1.00 23.23 356 TYR A C 1
ATOM 2024 O O . TYR A 1 262 ? 32.935 198.985 89.746 1.00 25.28 356 TYR A O 1
ATOM 2033 N N . LEU A 1 263 ? 31.403 200.404 88.904 1.00 19.52 357 LEU A N 1
ATOM 2034 C CA . LEU A 1 263 ? 31.598 199.900 87.549 1.00 24.90 357 LEU A CA 1
ATOM 2035 C C . LEU A 1 263 ? 32.968 200.238 86.976 1.00 24.78 357 LEU A C 1
ATOM 2036 O O . LEU A 1 263 ? 33.347 199.658 85.958 1.00 25.79 357 LEU A O 1
ATOM 2041 N N . LYS A 1 264 ? 33.707 201.176 87.579 1.00 25.88 358 LYS A N 1
ATOM 2042 C CA . LYS A 1 264 ? 34.995 201.587 87.013 1.00 28.89 358 LYS A CA 1
ATOM 2043 C C . LYS A 1 264 ? 35.997 200.437 86.931 1.00 27.26 358 LYS A C 1
ATOM 2044 O O . LYS A 1 264 ? 36.963 200.528 86.173 1.00 29.07 358 LYS A O 1
ATOM 2050 N N . GLN A 1 265 ? 35.809 199.374 87.707 1.00 25.43 359 GLN A N 1
ATOM 2051 C CA . GLN A 1 265 ? 36.752 198.265 87.667 1.00 28.34 359 GLN A CA 1
ATOM 2052 C C . GLN A 1 265 ? 36.528 197.320 86.488 1.00 30.93 359 GLN A C 1
ATOM 2053 O O . GLN A 1 265 ? 37.305 196.376 86.339 1.00 33.68 359 GLN A O 1
ATOM 2059 N N . PHE A 1 266 ? 35.510 197.520 85.658 1.00 25.40 360 PHE A N 1
ATOM 2060 C CA . PHE A 1 266 ? 35.273 196.609 84.540 1.00 29.67 360 PHE A CA 1
ATOM 2061 C C . PHE A 1 266 ? 35.559 197.313 83.215 1.00 29.90 360 PHE A C 1
ATOM 2062 O O . PHE A 1 266 ? 35.810 198.520 83.170 1.00 28.93 360 PHE A O 1
ATOM 2070 N N . HIS A 1 267 ? 35.541 196.541 82.121 1.00 29.46 361 HIS A N 1
ATOM 2071 C CA . HIS A 1 267 ? 35.987 197.062 80.828 1.00 28.36 361 HIS A CA 1
ATOM 2072 C C . HIS A 1 267 ? 34.857 197.344 79.850 1.00 25.16 361 HIS A C 1
ATOM 2073 O O . HIS A 1 267 ? 35.090 198.010 78.837 1.00 24.52 361 HIS A O 1
ATOM 2080 N N . LEU A 1 268 ? 33.653 196.856 80.121 1.00 27.08 362 LEU A N 1
ATOM 2081 C CA . LEU A 1 268 ? 32.473 197.150 79.311 1.00 24.61 362 LEU A CA 1
ATOM 2082 C C . LEU A 1 268 ? 31.340 197.445 80.284 1.00 20.94 362 LEU A C 1
ATOM 2083 O O . LEU A 1 268 ? 30.909 196.541 81.001 1.00 23.75 362 LEU A O 1
ATOM 2088 N N . THR A 1 269 ? 30.886 198.693 80.349 1.00 18.62 363 THR A N 1
ATOM 2089 C CA . THR A 1 269 ? 29.935 199.138 81.360 1.00 21.94 363 THR A CA 1
ATOM 2090 C C . THR A 1 269 ? 29.005 200.196 80.781 1.00 21.02 363 THR A C 1
ATOM 2091 O O . THR A 1 269 ? 29.379 200.926 79.855 1.00 23.60 363 THR A O 1
ATOM 2095 N N . PRO A 1 270 ? 27.806 200.333 81.330 1.00 18.31 364 PRO A N 1
ATOM 2096 C CA . PRO A 1 270 ? 27.011 201.524 81.033 1.00 20.03 364 PRO A CA 1
ATOM 2097 C C . PRO A 1 270 ? 27.528 202.719 81.814 1.00 23.77 364 PRO A C 1
ATOM 2098 O O . PRO A 1 270 ? 28.141 202.586 82.879 1.00 20.00 364 PRO A O 1
ATOM 2102 N N . VAL A 1 271 ? 27.290 203.897 81.247 1.00 21.06 365 VAL A N 1
ATOM 2103 C CA . VAL A 1 271 ? 27.484 205.169 81.924 1.00 22.81 365 VAL A CA 1
ATOM 2104 C C . VAL A 1 271 ? 26.104 205.802 82.064 1.00 23.04 365 VAL A C 1
ATOM 2105 O O . VAL A 1 271 ? 25.530 206.272 81.075 1.00 22.68 365 VAL A O 1
ATOM 2109 N N . MET A 1 272 ? 25.571 205.823 83.280 1.00 18.38 366 MET A N 1
ATOM 2110 C CA . MET A 1 272 ? 24.183 206.213 83.500 1.00 19.28 366 MET A CA 1
ATOM 2111 C C . MET A 1 272 ? 24.071 207.615 84.091 1.00 19.22 366 MET A C 1
ATOM 2112 O O . MET A 1 272 ? 24.779 207.963 85.047 1.00 17.54 366 MET A O 1
ATOM 2117 N N . SER A 1 273 ? 23.161 208.408 83.541 1.00 16.95 367 SER A N 1
ATOM 2118 C CA . SER A 1 273 ? 22.786 209.634 84.217 1.00 17.44 367 SER A CA 1
ATOM 2119 C C . SER A 1 273 ? 21.939 209.288 85.441 1.00 16.92 367 SER A C 1
ATOM 2120 O O . SER A 1 273 ? 21.518 208.144 85.638 1.00 15.58 367 SER A O 1
ATOM 2123 N N . GLN A 1 274 ? 21.648 210.295 86.251 1.00 18.57 368 GLN A N 1
ATOM 2124 C CA . GLN A 1 274 ? 20.845 210.017 87.434 1.00 17.32 368 GLN A CA 1
ATOM 2125 C C . GLN A 1 274 ? 19.418 209.666 87.039 1.00 17.19 368 GLN A C 1
ATOM 2126 O O . GLN A 1 274 ? 18.758 208.873 87.733 1.00 17.37 368 GLN A O 1
ATOM 2132 N N . GLU A 1 275 ? 18.935 210.224 85.922 1.00 16.49 369 GLU A N 1
ATOM 2133 C CA . GLU A 1 275 ? 17.600 209.877 85.451 1.00 19.56 369 GLU A CA 1
ATOM 2134 C C . GLU A 1 275 ? 17.553 208.430 84.997 1.00 16.16 369 GLU A C 1
ATOM 2135 O O . GLU A 1 275 ? 16.577 207.726 85.266 1.00 18.24 369 GLU A O 1
ATOM 2141 N N . GLU A 1 276 ? 18.609 207.964 84.326 1.00 16.90 370 GLU A N 1
ATOM 2142 C CA . GLU A 1 276 ? 18.684 206.563 83.925 1.00 15.37 370 GLU A CA 1
ATOM 2143 C C . GLU A 1 276 ? 18.723 205.648 85.138 1.00 14.22 370 GLU A C 1
ATOM 2144 O O . GLU A 1 276 ? 18.164 204.549 85.104 1.00 17.26 370 GLU A O 1
ATOM 2150 N N . VAL A 1 277 ? 19.393 206.074 86.216 1.00 14.93 371 VAL A N 1
ATOM 2151 C CA . VAL A 1 277 ? 19.459 205.258 87.425 1.00 14.05 371 VAL A CA 1
ATOM 2152 C C . VAL A 1 277 ? 18.062 205.098 88.022 1.00 15.06 371 VAL A C 1
ATOM 2153 O O . VAL A 1 277 ? 17.642 203.988 88.357 1.00 15.60 371 VAL A O 1
ATOM 2157 N N . GLU A 1 278 ? 17.310 206.200 88.132 1.00 13.94 372 GLU A N 1
ATOM 2158 C CA . GLU A 1 278 ? 15.909 206.108 88.535 1.00 16.76 372 GLU A CA 1
ATOM 2159 C C . GLU A 1 278 ? 15.156 205.092 87.675 1.00 17.10 372 GLU A C 1
ATOM 2160 O O . GLU A 1 278 ? 14.517 204.167 88.194 1.00 16.43 372 GLU A O 1
ATOM 2166 N N . HIS A 1 279 ? 15.280 205.205 86.350 1.00 17.68 373 HIS A N 1
ATOM 2167 C CA . HIS A 1 279 ? 14.493 204.345 85.470 1.00 18.85 373 HIS A CA 1
ATOM 2168 C C . HIS A 1 279 ? 14.854 202.867 85.648 1.00 18.45 373 HIS A C 1
ATOM 2169 O O . HIS A 1 279 ? 13.980 202.014 85.844 1.00 16.70 373 HIS A O 1
ATOM 2176 N N . TRP A 1 280 ? 16.138 202.544 85.600 1.00 16.85 374 TRP A N 1
ATOM 2177 C CA . TRP A 1 280 ? 16.553 201.147 85.682 1.00 17.27 374 TRP A CA 1
ATOM 2178 C C . TRP A 1 280 ? 16.405 200.525 87.071 1.00 18.79 374 TRP A C 1
ATOM 2179 O O . TRP A 1 280 ? 16.219 199.299 87.163 1.00 17.88 374 TRP A O 1
ATOM 2190 N N . PHE A 1 281 ? 16.462 201.310 88.160 1.00 17.55 375 PHE A N 1
ATOM 2191 C CA . PHE A 1 281 ? 16.540 200.699 89.492 1.00 17.66 375 PHE A CA 1
ATOM 2192 C C . PHE A 1 281 ? 15.360 200.967 90.418 1.00 16.56 375 PHE A C 1
ATOM 2193 O O . PHE A 1 281 ? 15.140 200.162 91.327 1.00 20.05 375 PHE A O 1
ATOM 2201 N N . TYR A 1 282 ? 14.593 202.030 90.220 1.00 18.07 376 TYR A N 1
ATOM 2202 C CA . TYR A 1 282 ? 13.497 202.331 91.142 1.00 17.91 376 TYR A CA 1
ATOM 2203 C C . TYR A 1 282 ? 12.456 201.214 91.092 1.00 18.73 376 TYR A C 1
ATOM 2204 O O . TYR A 1 282 ? 11.917 200.927 90.013 1.00 18.73 376 TYR A O 1
ATOM 2213 N N . PRO A 1 283 ? 12.140 200.577 92.215 1.00 19.15 377 PRO A N 1
ATOM 2214 C CA . PRO A 1 283 ? 11.411 199.301 92.173 1.00 23.19 377 PRO A CA 1
ATOM 2215 C C . PRO A 1 283 ? 10.061 199.409 91.471 1.00 20.28 377 PRO A C 1
ATOM 2216 O O . PRO A 1 283 ? 9.288 200.339 91.700 1.00 21.52 377 PRO A O 1
ATOM 2220 N N . GLN A 1 284 ? 9.789 198.460 90.587 1.00 21.90 378 GLN A N 1
ATOM 2221 C CA . GLN A 1 284 ? 8.464 198.339 89.988 1.00 23.08 378 GLN A CA 1
ATOM 2222 C C . GLN A 1 284 ? 8.028 196.896 90.157 1.00 24.62 378 GLN A C 1
ATOM 2223 O O . GLN A 1 284 ? 8.761 195.970 89.792 1.00 22.47 378 GLN A O 1
ATOM 2229 N N . GLU A 1 285 ? 6.867 196.714 90.760 1.00 23.87 379 GLU A N 1
ATOM 2230 C CA . GLU A 1 285 ? 6.398 195.377 91.086 1.00 30.21 379 GLU A CA 1
ATOM 2231 C C . GLU A 1 285 ? 6.314 194.515 89.830 1.00 26.87 379 GLU A C 1
ATOM 2232 O O . GLU A 1 285 ? 5.762 194.931 88.806 1.00 24.76 379 GLU A O 1
ATOM 2238 N N . ASN A 1 286 ? 6.885 193.318 89.909 1.00 25.06 380 ASN A N 1
ATOM 2239 C CA . ASN A 1 286 ? 6.910 192.359 88.819 1.00 28.45 380 ASN A CA 1
ATOM 2240 C C . ASN A 1 286 ? 7.739 192.858 87.649 1.00 25.81 380 ASN A C 1
ATOM 2241 O O . ASN A 1 286 ? 7.569 192.396 86.520 1.00 26.67 380 ASN A O 1
ATOM 2246 N N . ILE A 1 287 ? 8.641 193.801 87.893 1.00 21.21 381 ILE A N 1
ATOM 2247 C CA . ILE A 1 287 ? 9.519 194.259 86.826 1.00 20.56 381 ILE A CA 1
ATOM 2248 C C . ILE A 1 287 ? 10.953 194.263 87.327 1.00 17.80 381 ILE A C 1
ATOM 2249 O O . ILE A 1 287 ? 11.797 193.495 86.846 1.00 17.37 381 ILE A O 1
ATOM 2254 N N . ILE A 1 288 ? 11.226 195.139 88.292 1.00 16.63 382 ILE A N 1
ATOM 2255 C CA . ILE A 1 288 ? 12.565 195.377 88.811 1.00 18.37 382 ILE A CA 1
ATOM 2256 C C . ILE A 1 288 ? 12.475 195.589 90.311 1.00 19.75 382 ILE A C 1
ATOM 2257 O O . ILE A 1 288 ? 11.639 196.367 90.793 1.00 21.49 382 ILE A O 1
ATOM 2262 N N . ASP A 1 289 ? 13.330 194.897 91.050 1.00 19.98 383 ASP A N 1
ATOM 2263 C CA . ASP A 1 289 ? 13.444 195.067 92.488 1.00 23.77 383 ASP A CA 1
ATOM 2264 C C . ASP A 1 289 ? 14.845 195.561 92.832 1.00 21.86 383 ASP A C 1
ATOM 2265 O O . ASP A 1 289 ? 15.837 195.065 92.276 1.00 17.35 383 ASP A O 1
ATOM 2270 N N . THR A 1 290 ? 14.916 196.549 93.732 1.00 20.89 384 THR A N 1
ATOM 2271 C CA . THR A 1 290 ? 16.187 197.050 94.250 1.00 19.50 384 THR A CA 1
ATOM 2272 C C . THR A 1 290 ? 16.066 197.215 95.755 1.00 20.25 384 THR A C 1
ATOM 2273 O O . THR A 1 290 ? 15.125 197.848 96.240 1.00 20.76 384 THR A O 1
ATOM 2277 N N . PHE A 1 291 ? 17.026 196.660 96.488 1.00 20.32 385 PHE A N 1
ATOM 2278 C CA . PHE A 1 291 ? 17.116 196.830 97.927 1.00 21.78 385 PHE A CA 1
ATOM 2279 C C . PHE A 1 291 ? 18.449 197.485 98.267 1.00 21.78 385 PHE A C 1
ATOM 2280 O O . PHE A 1 291 ? 19.494 197.107 97.721 1.00 21.25 385 PHE A O 1
ATOM 2288 N N . VAL A 1 292 ? 18.406 198.470 99.159 1.00 19.30 386 VAL A N 1
ATOM 2289 C CA . VAL A 1 292 ? 19.596 199.174 99.603 1.00 20.28 386 VAL A CA 1
ATOM 2290 C C . VAL A 1 292 ? 19.913 198.714 101.019 1.00 23.94 386 VAL A C 1
ATOM 2291 O O . VAL A 1 292 ? 19.072 198.119 101.706 1.00 24.67 386 VAL A O 1
ATOM 2295 N N . VAL A 1 293 ? 21.159 198.956 101.439 1.00 23.54 387 VAL A N 1
ATOM 2296 C CA . VAL A 1 293 ? 21.602 198.750 102.822 1.00 24.91 387 VAL A CA 1
ATOM 2297 C C . VAL A 1 293 ? 21.847 200.130 103.429 1.00 22.81 387 VAL A C 1
ATOM 2298 O O . VAL A 1 293 ? 22.819 200.810 103.081 1.00 21.20 387 VAL A O 1
ATOM 2302 N N . GLU A 1 294 ? 20.955 200.562 104.308 1.00 21.46 388 GLU A N 1
ATOM 2303 C CA . GLU A 1 294 ? 21.163 201.764 105.098 1.00 26.39 388 GLU A CA 1
ATOM 2304 C C . GLU A 1 294 ? 21.723 201.331 106.452 1.00 26.72 388 GLU A C 1
ATOM 2305 O O . GLU A 1 294 ? 21.093 200.530 107.159 1.00 22.39 388 GLU A O 1
ATOM 2311 N N . ASN A 1 295 ? 22.912 201.827 106.802 1.00 23.47 389 ASN A N 1
ATOM 2312 C CA . ASN A 1 295 ? 23.586 201.315 107.990 1.00 23.56 389 ASN A CA 1
ATOM 2313 C C . ASN A 1 295 ? 23.128 202.071 109.244 1.00 23.20 389 ASN A C 1
ATOM 2314 O O . ASN A 1 295 ? 22.155 202.835 109.222 1.00 22.66 389 ASN A O 1
ATOM 2319 N N . ALA A 1 296 ? 23.831 201.839 110.365 1.00 25.86 390 ALA A N 1
ATOM 2320 C CA . ALA A 1 296 ? 23.478 202.424 111.663 1.00 23.99 390 ALA A CA 1
ATOM 2321 C C . ALA A 1 296 ? 23.670 203.925 111.703 1.00 24.89 390 ALA A C 1
ATOM 2322 O O . ALA A 1 296 ? 23.114 204.581 112.597 1.00 20.26 390 ALA A O 1
ATOM 2324 N N . ASN A 1 297 ? 24.458 204.478 110.776 1.00 21.58 391 ASN A N 1
ATOM 2325 C CA . ASN A 1 297 ? 24.621 205.920 110.669 1.00 25.01 391 ASN A CA 1
ATOM 2326 C C . ASN A 1 297 ? 23.631 206.553 109.713 1.00 21.50 391 ASN A C 1
ATOM 2327 O O . ASN A 1 297 ? 23.660 207.774 109.542 1.00 23.62 391 ASN A O 1
ATOM 2332 N N . GLY A 1 298 ? 22.775 205.760 109.075 1.00 22.06 392 GLY A N 1
ATOM 2333 C CA . GLY A 1 298 ? 21.867 206.290 108.076 1.00 23.56 392 GLY A CA 1
ATOM 2334 C C . GLY A 1 298 ? 22.437 206.418 106.679 1.00 24.20 392 GLY A C 1
ATOM 2335 O O . GLY A 1 298 ? 21.835 207.091 105.835 1.00 27.60 392 GLY A O 1
ATOM 2336 N N . GLU A 1 299 ? 23.567 205.784 106.389 1.00 24.88 393 GLU A N 1
ATOM 2337 C CA . GLU A 1 299 ? 24.176 205.894 105.065 1.00 27.97 393 GLU A CA 1
ATOM 2338 C C . GLU A 1 299 ? 23.934 204.630 104.243 1.00 25.67 393 GLU A C 1
ATOM 2339 O O . GLU A 1 299 ? 24.030 203.507 104.752 1.00 22.08 393 GLU A O 1
ATOM 2345 N N . VAL A 1 300 ? 23.647 204.814 102.960 1.00 22.56 394 VAL A N 1
ATOM 2346 C CA . VAL A 1 300 ? 23.445 203.686 102.063 1.00 23.36 394 VAL A CA 1
ATOM 2347 C C . VAL A 1 300 ? 24.802 203.254 101.534 1.00 22.58 394 VAL A C 1
ATOM 2348 O O . VAL A 1 300 ? 25.506 204.036 100.891 1.00 25.62 394 VAL A O 1
ATOM 2352 N N . THR A 1 301 ? 25.182 202.009 101.809 1.00 24.41 395 THR A N 1
ATOM 2353 C CA . THR A 1 301 ? 26.517 201.549 101.462 1.00 23.65 395 THR A CA 1
ATOM 2354 C C . THR A 1 301 ? 26.535 200.440 100.422 1.00 23.75 395 THR A C 1
ATOM 2355 O O . THR A 1 301 ? 27.592 200.183 99.842 1.00 27.40 395 THR A O 1
ATOM 2359 N N . ASP A 1 302 ? 25.411 199.765 100.196 1.00 24.50 396 ASP A N 1
ATOM 2360 C CA . ASP A 1 302 ? 25.346 198.648 99.268 1.00 24.61 396 ASP A CA 1
ATOM 2361 C C . ASP A 1 302 ? 23.937 198.587 98.683 1.00 25.05 396 ASP A C 1
ATOM 2362 O O . ASP A 1 302 ? 22.985 199.142 99.242 1.00 25.14 396 ASP A O 1
ATOM 2367 N N . PHE A 1 303 ? 23.804 197.894 97.553 1.00 23.54 397 PHE A N 1
ATOM 2368 C CA . PHE A 1 303 ? 22.475 197.610 97.027 1.00 21.33 397 PHE A CA 1
ATOM 2369 C C . PHE A 1 303 ? 22.521 196.357 96.164 1.00 21.97 397 PHE A C 1
ATOM 2370 O O . PHE A 1 303 ? 23.573 195.982 95.632 1.00 22.67 397 PHE A O 1
ATOM 2378 N N . LEU A 1 304 ? 21.369 195.698 96.061 1.00 19.45 398 LEU A N 1
ATOM 2379 C CA . LEU A 1 304 ? 21.187 194.545 95.187 1.00 19.26 398 LEU A CA 1
ATOM 2380 C C . LEU A 1 304 ? 19.960 194.776 94.304 1.00 19.82 398 LEU A C 1
ATOM 2381 O O . LEU A 1 304 ? 19.024 195.491 94.675 1.00 19.56 398 LEU A O 1
ATOM 2386 N N . SER A 1 305 ? 19.957 194.148 93.133 1.00 17.84 399 SER A N 1
ATOM 2387 C CA . SER A 1 305 ? 18.854 194.335 92.209 1.00 16.81 399 SER A CA 1
ATOM 2388 C C . SER A 1 305 ? 18.714 193.103 91.330 1.00 22.34 399 SER A C 1
ATOM 2389 O O . SER A 1 305 ? 19.707 192.456 90.964 1.00 21.96 399 SER A O 1
ATOM 2392 N N . PHE A 1 306 ? 17.466 192.789 91.006 1.00 20.30 400 PHE A N 1
ATOM 2393 C CA . PHE A 1 306 ? 17.144 191.710 90.094 1.00 17.21 400 PHE A CA 1
ATOM 2394 C C . PHE A 1 306 ? 15.849 192.068 89.382 1.00 20.16 400 PHE A C 1
ATOM 2395 O O . PHE A 1 306 ? 14.980 192.744 89.948 1.00 17.89 400 PHE A O 1
ATOM 2403 N N . TYR A 1 307 ? 15.736 191.638 88.128 1.00 17.10 401 TYR A N 1
ATOM 2404 C CA . TYR A 1 307 ? 14.531 191.913 87.367 1.00 20.64 401 TYR A CA 1
ATOM 2405 C C . TYR A 1 307 ? 13.743 190.631 87.138 1.00 20.59 401 TYR A C 1
ATOM 2406 O O . TYR A 1 307 ? 14.237 189.519 87.344 1.00 19.19 401 TYR A O 1
ATOM 2415 N N . THR A 1 308 ? 12.494 190.813 86.727 1.00 19.96 402 THR A N 1
ATOM 2416 C CA . THR A 1 308 ? 11.507 189.747 86.678 1.00 21.25 402 THR A CA 1
ATOM 2417 C C . THR A 1 308 ? 11.230 189.363 85.236 1.00 20.70 402 THR A C 1
ATOM 2418 O O . THR A 1 308 ? 10.722 190.176 84.460 1.00 22.76 402 THR A O 1
ATOM 2422 N N . LEU A 1 309 ? 11.516 188.112 84.896 1.00 24.77 403 LEU A N 1
ATOM 2423 C CA . LEU A 1 309 ? 11.348 187.627 83.532 1.00 22.67 403 LEU A CA 1
ATOM 2424 C C . LEU A 1 309 ? 10.858 186.184 83.590 1.00 22.67 403 LEU A C 1
ATOM 2425 O O . LEU A 1 309 ? 11.653 185.236 83.652 1.00 22.18 403 LEU A O 1
ATOM 2430 N N . PRO A 1 310 ? 9.546 185.983 83.580 1.00 22.01 404 PRO A N 1
ATOM 2431 C CA . PRO A 1 310 ? 8.996 184.626 83.541 1.00 24.06 404 PRO A CA 1
ATOM 2432 C C . PRO A 1 310 ? 9.134 184.006 82.149 1.00 28.39 404 PRO A C 1
ATOM 2433 O O . PRO A 1 310 ? 9.450 184.674 81.161 1.00 25.08 404 PRO A O 1
ATOM 2437 N N . SER A 1 311 ? 8.896 182.696 82.084 1.00 25.30 405 SER A N 1
ATOM 2438 C CA . SER A 1 311 ? 8.920 181.989 80.810 1.00 30.07 405 SER A CA 1
ATOM 2439 C C . SER A 1 311 ? 7.695 181.098 80.666 1.00 30.02 405 SER A C 1
ATOM 2440 O O . SER A 1 311 ? 7.149 180.594 81.650 1.00 32.91 405 SER A O 1
ATOM 2443 N N . THR A 1 312 ? 7.257 180.921 79.430 1.00 29.69 406 THR A N 1
ATOM 2444 C CA . THR A 1 312 ? 6.206 179.956 79.150 1.00 32.90 406 THR A CA 1
ATOM 2445 C C . THR A 1 312 ? 6.786 178.540 79.174 1.00 33.23 406 THR A C 1
ATOM 2446 O O . THR A 1 312 ? 7.892 178.296 78.666 1.00 28.13 406 THR A O 1
ATOM 2450 N N . ILE A 1 313 ? 6.060 177.617 79.800 1.00 30.09 407 ILE A N 1
ATOM 2451 C CA . ILE A 1 313 ? 6.407 176.196 79.763 1.00 34.89 407 ILE A CA 1
ATOM 2452 C C . ILE A 1 313 ? 5.564 175.552 78.661 1.00 29.04 407 ILE A C 1
ATOM 2453 O O . ILE A 1 313 ? 4.364 175.343 78.828 1.00 32.46 407 ILE A O 1
ATOM 2458 N N . MET A 1 314 ? 6.175 175.253 77.522 1.00 31.37 408 MET A N 1
ATOM 2459 C CA . MET A 1 314 ? 5.395 174.807 76.367 1.00 38.28 408 MET A CA 1
ATOM 2460 C C . MET A 1 314 ? 4.999 173.330 76.464 1.00 37.94 408 MET A C 1
ATOM 2461 O O . MET A 1 314 ? 5.774 172.482 76.923 1.00 38.08 408 MET A O 1
ATOM 2466 N N . ASN A 1 315 ? 3.764 173.030 76.049 1.00 34.27 409 ASN A N 1
ATOM 2467 C CA . ASN A 1 315 ? 3.285 171.656 75.917 1.00 40.50 409 ASN A CA 1
ATOM 2468 C C . ASN A 1 315 ? 3.164 170.945 77.260 1.00 40.54 409 ASN A C 1
ATOM 2469 O O . ASN A 1 315 ? 3.361 169.728 77.333 1.00 39.49 409 ASN A O 1
ATOM 2474 N N . HIS A 1 316 ? 2.856 171.669 78.337 1.00 41.60 410 HIS A N 1
ATOM 2475 C CA . HIS A 1 316 ? 2.732 171.014 79.628 1.00 38.23 410 HIS A CA 1
ATOM 2476 C C . HIS A 1 316 ? 1.309 171.149 80.159 1.00 35.68 410 HIS A C 1
ATOM 2477 O O . HIS A 1 316 ? 0.781 172.266 80.222 1.00 35.39 410 HIS A O 1
ATOM 2484 N N . PRO A 1 317 ? 0.661 170.046 80.554 1.00 41.18 411 PRO A N 1
ATOM 2485 C CA . PRO A 1 317 ? -0.759 170.131 80.948 1.00 33.53 411 PRO A CA 1
ATOM 2486 C C . PRO A 1 317 ? -1.014 170.825 82.274 1.00 34.87 411 PRO A C 1
ATOM 2487 O O . PRO A 1 317 ? -2.122 171.345 82.476 1.00 31.16 411 PRO A O 1
ATOM 2491 N N . THR A 1 318 ? -0.055 170.827 83.200 1.00 35.40 412 THR A N 1
ATOM 2492 C CA . THR A 1 318 ? -0.288 171.376 84.531 1.00 40.55 412 THR A CA 1
ATOM 2493 C C . THR A 1 318 ? 0.477 172.666 84.793 1.00 41.33 412 THR A C 1
ATOM 2494 O O . THR A 1 318 ? -0.128 173.674 85.178 1.00 41.34 412 THR A O 1
ATOM 2498 N N . HIS A 1 319 ? 1.794 172.661 84.611 1.00 37.12 413 HIS A N 1
ATOM 2499 C CA . HIS A 1 319 ? 2.621 173.839 84.842 1.00 40.45 413 HIS A CA 1
ATOM 2500 C C . HIS A 1 319 ? 2.763 174.658 83.561 1.00 36.28 413 HIS A C 1
ATOM 2501 O O . HIS A 1 319 ? 3.348 174.189 82.574 1.00 33.52 413 HIS A O 1
ATOM 2508 N N . LYS A 1 320 ? 2.255 175.893 83.594 1.00 31.87 414 LYS A N 1
ATOM 2509 C CA . LYS A 1 320 ? 2.253 176.772 82.431 1.00 33.97 414 LYS A CA 1
ATOM 2510 C C . LYS A 1 320 ? 3.398 177.787 82.396 1.00 35.00 414 LYS A C 1
ATOM 2511 O O . LYS A 1 320 ? 3.839 178.165 81.302 1.00 30.93 414 LYS A O 1
ATOM 2517 N N . SER A 1 321 ? 3.898 178.249 83.544 1.00 35.42 415 SER A N 1
ATOM 2518 C CA . SER A 1 321 ? 4.906 179.301 83.533 1.00 31.47 415 SER A CA 1
ATOM 2519 C C . SER A 1 321 ? 5.962 179.048 84.592 1.00 33.20 415 SER A C 1
ATOM 2520 O O . SER A 1 321 ? 5.687 178.510 85.666 1.00 32.28 415 SER A O 1
ATOM 2523 N N . LEU A 1 322 ? 7.173 179.475 84.276 1.00 31.32 416 LEU A N 1
ATOM 2524 C CA . LEU A 1 322 ? 8.314 179.427 85.174 1.00 31.54 416 LEU A CA 1
ATOM 2525 C C . LEU A 1 322 ? 8.666 180.858 85.577 1.00 33.33 416 LEU A C 1
ATOM 2526 O O . LEU A 1 322 ? 8.977 181.684 84.710 1.00 32.93 416 LEU A O 1
ATOM 2531 N N . LYS A 1 323 ? 8.597 181.161 86.879 1.00 30.73 417 LYS A N 1
ATOM 2532 C CA . LYS A 1 323 ? 8.846 182.515 87.380 1.00 28.29 417 LYS A CA 1
ATOM 2533 C C . LYS A 1 323 ? 10.339 182.671 87.681 1.00 27.78 417 LYS A C 1
ATOM 2534 O O . LYS A 1 323 ? 10.857 182.060 88.616 1.00 29.37 417 LYS A O 1
ATOM 2540 N N . ALA A 1 324 ? 11.032 183.493 86.890 1.00 25.31 418 ALA A N 1
ATOM 2541 C CA . ALA A 1 324 ? 12.474 183.642 86.992 1.00 23.91 418 ALA A CA 1
ATOM 2542 C C . ALA A 1 324 ? 12.827 185.055 87.425 1.00 25.52 418 ALA A C 1
ATOM 2543 O O . ALA A 1 324 ? 12.217 186.033 86.968 1.00 23.47 418 ALA A O 1
ATOM 2545 N N . ALA A 1 325 ? 13.803 185.140 88.327 1.00 23.36 419 ALA A N 1
ATOM 2546 C CA . ALA A 1 325 ? 14.446 186.381 88.717 1.00 18.64 419 ALA A CA 1
ATOM 2547 C C . ALA A 1 325 ? 15.838 186.394 88.116 1.00 21.74 419 ALA A C 1
ATOM 2548 O O . ALA A 1 325 ? 16.524 185.367 88.119 1.00 21.28 419 ALA A O 1
ATOM 2550 N N . TYR A 1 326 ? 16.248 187.556 87.602 1.00 21.56 420 TYR A N 1
ATOM 2551 C CA . TYR A 1 326 ? 17.532 187.720 86.935 1.00 21.38 420 TYR A CA 1
ATOM 2552 C C . TYR A 1 326 ? 18.366 188.743 87.696 1.00 25.08 420 TYR A C 1
ATOM 2553 O O . TYR A 1 326 ? 17.931 189.887 87.884 1.00 22.52 420 TYR A O 1
ATOM 2562 N N . SER A 1 327 ? 19.570 188.344 88.097 1.00 20.31 421 SER A N 1
ATOM 2563 C CA . SER A 1 327 ? 20.502 189.275 88.720 1.00 22.41 421 SER A CA 1
ATOM 2564 C C . SER A 1 327 ? 20.790 190.450 87.787 1.00 22.76 421 SER A C 1
ATOM 2565 O O . SER A 1 327 ? 20.984 190.274 86.578 1.00 19.94 421 SER A O 1
ATOM 2568 N N . PHE A 1 328 ? 20.816 191.664 88.352 1.00 20.45 422 PHE A N 1
ATOM 2569 C CA . PHE A 1 328 ? 20.957 192.873 87.546 1.00 19.66 422 PHE A CA 1
ATOM 2570 C C . PHE A 1 328 ? 22.288 193.498 87.920 1.00 21.89 422 PHE A C 1
ATOM 2571 O O . PHE A 1 328 ? 23.343 193.035 87.434 1.00 23.95 422 PHE A O 1
ATOM 2579 N N . TYR A 1 329 ? 22.316 194.539 88.763 1.00 19.78 423 TYR A N 1
ATOM 2580 C CA . TYR A 1 329 ? 23.547 195.131 89.283 1.00 21.88 423 TYR A CA 1
ATOM 2581 C C . TYR A 1 329 ? 23.573 195.016 90.804 1.00 20.62 423 TYR A C 1
ATOM 2582 O O . TYR A 1 329 ? 22.597 195.373 91.486 1.00 19.12 423 TYR A O 1
ATOM 2591 N N . ASN A 1 330 ? 24.687 194.512 91.331 1.00 20.57 424 ASN A N 1
ATOM 2592 C CA . ASN A 1 330 ? 24.872 194.331 92.767 1.00 22.41 424 ASN A CA 1
ATOM 2593 C C . ASN A 1 330 ? 26.160 195.031 93.177 1.00 25.12 424 ASN A C 1
ATOM 2594 O O . ASN A 1 330 ? 27.248 194.631 92.744 1.00 28.37 424 ASN A O 1
ATOM 2599 N N . VAL A 1 331 ? 26.035 196.072 94.002 1.00 21.96 425 VAL A N 1
ATOM 2600 C CA . VAL A 1 331 ? 27.161 196.896 94.429 1.00 22.45 425 VAL A CA 1
ATOM 2601 C C . VAL A 1 331 ? 27.389 196.689 95.913 1.00 22.50 425 VAL A C 1
ATOM 2602 O O . VAL A 1 331 ? 26.459 196.836 96.712 1.00 26.07 425 VAL A O 1
ATOM 2606 N N . HIS A 1 332 ? 28.631 196.381 96.285 1.00 24.42 426 HIS A N 1
ATOM 2607 C CA . HIS A 1 332 ? 29.034 196.233 97.679 1.00 25.70 426 HIS A CA 1
ATOM 2608 C C . HIS A 1 332 ? 30.201 197.172 97.967 1.00 27.63 426 HIS A C 1
ATOM 2609 O O . HIS A 1 332 ? 31.141 197.260 97.167 1.00 25.27 426 HIS A O 1
ATOM 2616 N N . THR A 1 333 ? 30.124 197.898 99.090 1.00 28.81 427 THR A N 1
ATOM 2617 C CA . THR A 1 333 ? 31.276 198.599 99.655 1.00 29.64 427 THR A CA 1
ATOM 2618 C C . THR A 1 333 ? 31.508 198.319 101.143 1.00 36.53 427 THR A C 1
ATOM 2619 O O . THR A 1 333 ? 32.602 198.616 101.641 1.00 35.96 427 THR A O 1
ATOM 2623 N N . GLN A 1 334 ? 30.529 197.781 101.869 1.00 36.58 428 GLN A N 1
ATOM 2624 C CA . GLN A 1 334 ? 30.667 197.454 103.288 1.00 29.70 428 GLN A CA 1
ATOM 2625 C C . GLN A 1 334 ? 30.154 196.061 103.609 1.00 30.66 428 GLN A C 1
ATOM 2626 O O . GLN A 1 334 ? 30.792 195.330 104.366 1.00 32.07 428 GLN A O 1
ATOM 2632 N N . THR A 1 335 ? 29.033 195.694 103.076 1.00 30.18 429 THR A N 1
ATOM 2633 C CA . THR A 1 335 ? 28.497 194.345 103.157 1.00 28.83 429 THR A CA 1
ATOM 2634 C C . THR A 1 335 ? 29.248 193.427 102.190 1.00 28.01 429 THR A C 1
ATOM 2635 O O . THR A 1 335 ? 29.532 193.820 101.060 1.00 30.81 429 THR A O 1
ATOM 2639 N N . PRO A 1 336 ? 29.607 192.220 102.614 1.00 27.64 430 PRO A N 1
ATOM 2640 C CA . PRO A 1 336 ? 30.230 191.284 101.674 1.00 31.22 430 PRO A CA 1
ATOM 2641 C C . PRO A 1 336 ? 29.237 190.890 100.596 1.00 28.37 430 PRO A C 1
ATOM 2642 O O . PRO A 1 336 ? 28.051 190.676 100.873 1.00 25.78 430 PRO A O 1
ATOM 2646 N N . LEU A 1 337 ? 29.751 190.777 99.367 1.00 24.18 431 LEU A N 1
ATOM 2647 C CA . LEU A 1 337 ? 28.930 190.404 98.215 1.00 26.63 431 LEU A CA 1
ATOM 2648 C C . LEU A 1 337 ? 28.174 189.107 98.461 1.00 29.09 431 LEU A C 1
ATOM 2649 O O . LEU A 1 337 ? 26.978 189.009 98.157 1.00 27.02 431 LEU A O 1
ATOM 2654 N N . LEU A 1 338 ? 28.849 188.108 99.035 1.00 26.95 432 LEU A N 1
ATOM 2655 C CA . LEU A 1 338 ? 28.205 186.817 99.259 1.00 32.85 432 LEU A CA 1
ATOM 2656 C C . LEU A 1 338 ? 27.005 186.908 100.207 1.00 33.23 432 LEU A C 1
ATOM 2657 O O . LEU A 1 338 ? 26.019 186.177 100.029 1.00 30.81 432 LEU A O 1
ATOM 2662 N N . ASP A 1 339 ? 27.061 187.780 101.221 1.00 30.12 433 ASP A N 1
ATOM 2663 C CA . ASP A 1 339 ? 25.869 188.041 102.030 1.00 29.92 433 ASP A CA 1
ATOM 2664 C C . ASP A 1 339 ? 24.853 188.892 101.280 1.00 30.51 433 ASP A C 1
ATOM 2665 O O . ASP A 1 339 ? 23.644 188.779 101.525 1.00 30.29 433 ASP A O 1
ATOM 2670 N N . LEU A 1 340 ? 25.319 189.744 100.366 1.00 25.57 434 LEU A N 1
ATOM 2671 C CA . LEU A 1 340 ? 24.392 190.519 99.554 1.00 26.68 434 LEU A CA 1
ATOM 2672 C C . LEU A 1 340 ? 23.551 189.599 98.678 1.00 26.05 434 LEU A C 1
ATOM 2673 O O . LEU A 1 340 ? 22.323 189.733 98.614 1.00 23.45 434 LEU A O 1
ATOM 2678 N N . MET A 1 341 ? 24.199 188.623 98.028 1.00 26.99 435 MET A N 1
ATOM 2679 C CA . MET A 1 341 ? 23.500 187.723 97.113 1.00 21.64 435 MET A CA 1
ATOM 2680 C C . MET A 1 341 ? 22.694 186.681 97.866 1.00 25.98 435 MET A C 1
ATOM 2681 O O . MET A 1 341 ? 21.675 186.180 97.359 1.00 26.33 435 MET A O 1
ATOM 2686 N N . SER A 1 342 ? 23.130 186.351 99.078 1.00 29.06 436 SER A N 1
ATOM 2687 C CA . SER A 1 342 ? 22.349 185.478 99.940 1.00 30.09 436 SER A CA 1
ATOM 2688 C C . SER A 1 342 ? 21.005 186.114 100.282 1.00 26.58 436 SER A C 1
ATOM 2689 O O . SER A 1 342 ? 19.956 185.452 100.235 1.00 25.07 436 SER A O 1
ATOM 2692 N N . ASP A 1 343 ? 21.012 187.406 100.605 1.00 24.33 437 ASP A N 1
ATOM 2693 C CA . ASP A 1 343 ? 19.751 188.109 100.822 1.00 30.67 437 ASP A CA 1
ATOM 2694 C C . ASP A 1 343 ? 18.938 188.252 99.527 1.00 26.60 437 ASP A C 1
ATOM 2695 O O . ASP A 1 343 ? 17.702 188.272 99.575 1.00 24.43 437 ASP A O 1
ATOM 2700 N N . ALA A 1 344 ? 19.593 188.347 98.366 1.00 25.42 438 ALA A N 1
ATOM 2701 C CA . ALA A 1 344 ? 18.830 188.380 97.116 1.00 26.94 438 ALA A CA 1
ATOM 2702 C C . ALA A 1 344 ? 18.036 187.096 96.933 1.00 27.87 438 ALA A C 1
ATOM 2703 O O . ALA A 1 344 ? 16.858 187.134 96.542 1.00 23.28 438 ALA A O 1
ATOM 2705 N N . LEU A 1 345 ? 18.673 185.946 97.218 1.00 25.43 439 LEU A N 1
ATOM 2706 C CA . LEU A 1 345 ? 18.005 184.654 97.076 1.00 26.19 439 LEU A CA 1
ATOM 2707 C C . LEU A 1 345 ? 16.796 184.559 98.001 1.00 27.84 439 LEU A C 1
ATOM 2708 O O . LEU A 1 345 ? 15.712 184.132 97.575 1.00 27.35 439 LEU A O 1
ATOM 2713 N N . VAL A 1 346 ? 16.960 184.977 99.260 1.00 26.33 440 VAL A N 1
ATOM 2714 C CA . VAL A 1 346 ? 15.856 184.974 100.220 1.00 26.79 440 VAL A CA 1
ATOM 2715 C C . VAL A 1 346 ? 14.724 185.873 99.743 1.00 27.39 440 VAL A C 1
ATOM 2716 O O . VAL A 1 346 ? 13.541 185.515 99.844 1.00 26.32 440 VAL A O 1
ATOM 2720 N N . LEU A 1 347 ? 15.059 187.065 99.243 1.00 25.73 441 LEU A N 1
ATOM 2721 C CA . LEU A 1 347 ? 14.008 187.981 98.809 1.00 28.24 441 LEU A CA 1
ATOM 2722 C C . LEU A 1 347 ? 13.276 187.429 97.590 1.00 25.76 441 LEU A C 1
ATOM 2723 O O . LEU A 1 347 ? 12.046 187.534 97.493 1.00 25.52 441 LEU A O 1
ATOM 2728 N N . ALA A 1 348 ? 14.017 186.810 96.671 1.00 26.05 442 ALA A N 1
ATOM 2729 C CA . ALA A 1 348 ? 13.413 186.169 95.504 1.00 31.14 442 ALA A CA 1
ATOM 2730 C C . ALA A 1 348 ? 12.532 184.987 95.905 1.00 28.92 442 ALA A C 1
ATOM 2731 O O . ALA A 1 348 ? 11.428 184.812 95.373 1.00 28.18 442 ALA A O 1
ATOM 2733 N N . LYS A 1 349 ? 13.014 184.154 96.825 1.00 26.02 443 LYS A N 1
ATOM 2734 C CA . LYS A 1 349 ? 12.185 183.089 97.377 1.00 29.32 443 LYS A CA 1
ATOM 2735 C C . LYS A 1 349 ? 10.911 183.658 98.010 1.00 27.17 443 LYS A C 1
ATOM 2736 O O . LYS A 1 349 ? 9.800 183.188 97.739 1.00 28.63 443 LYS A O 1
ATOM 2742 N N . MET A 1 350 ? 11.056 184.699 98.828 1.00 27.39 444 MET A N 1
ATOM 2743 C CA . MET A 1 350 ? 9.900 185.302 99.491 1.00 31.59 444 MET A CA 1
ATOM 2744 C C . MET A 1 350 ? 8.869 185.791 98.485 1.00 31.26 444 MET A C 1
ATOM 2745 O O . MET A 1 350 ? 7.664 185.755 98.756 1.00 27.49 444 MET A O 1
ATOM 2750 N N . LYS A 1 351 ? 9.319 186.264 97.324 1.00 30.08 445 LYS A N 1
ATOM 2751 C CA . LYS A 1 351 ? 8.421 186.874 96.353 1.00 30.11 445 LYS A CA 1
ATOM 2752 C C . LYS A 1 351 ? 7.787 185.862 95.396 1.00 30.15 445 LYS A C 1
ATOM 2753 O O . LYS A 1 351 ? 7.012 186.263 94.526 1.00 37.36 445 LYS A O 1
ATOM 2759 N N . GLY A 1 352 ? 8.089 184.577 95.522 1.00 27.92 446 GLY A N 1
ATOM 2760 C CA . GLY A 1 352 ? 7.429 183.575 94.719 1.00 29.55 446 GLY A CA 1
ATOM 2761 C C . GLY A 1 352 ? 8.222 183.054 93.545 1.00 33.55 446 GLY A C 1
ATOM 2762 O O . GLY A 1 352 ? 7.667 182.307 92.733 1.00 31.48 446 GLY A O 1
ATOM 2763 N N . PHE A 1 353 ? 9.498 183.407 93.429 1.00 30.30 447 PHE A N 1
ATOM 2764 C CA . PHE A 1 353 ? 10.255 182.991 92.258 1.00 30.58 447 PHE A CA 1
ATOM 2765 C C . PHE A 1 353 ? 10.616 181.517 92.362 1.00 31.99 447 PHE A C 1
ATOM 2766 O O . PHE A 1 353 ? 10.814 180.978 93.456 1.00 31.37 447 PHE A O 1
ATOM 2774 N N . ASP A 1 354 ? 10.702 180.862 91.202 1.00 30.01 448 ASP A N 1
ATOM 2775 C CA . ASP A 1 354 ? 11.070 179.454 91.166 1.00 30.79 448 ASP A CA 1
ATOM 2776 C C . ASP A 1 354 ? 12.562 179.251 90.980 1.00 31.22 448 ASP A C 1
ATOM 2777 O O . ASP A 1 354 ? 13.092 178.204 91.369 1.00 32.40 448 ASP A O 1
ATOM 2782 N N . VAL A 1 355 ? 13.250 180.214 90.380 1.00 29.62 449 VAL A N 1
ATOM 2783 C CA . VAL A 1 355 ? 14.677 180.083 90.126 1.00 30.68 449 VAL A CA 1
ATOM 2784 C C . VAL A 1 355 ? 15.264 181.485 90.095 1.00 28.04 449 VAL A C 1
ATOM 2785 O O . VAL A 1 355 ? 14.557 182.469 89.854 1.00 25.39 449 VAL A O 1
ATOM 2789 N N . PHE A 1 356 ? 16.557 181.574 90.390 1.00 26.71 450 PHE A N 1
ATOM 2790 C CA . PHE A 1 356 ? 17.283 182.835 90.400 1.00 25.81 450 PHE A CA 1
ATOM 2791 C C . PHE A 1 356 ? 18.456 182.673 89.449 1.00 28.51 450 PHE A C 1
ATOM 2792 O O . PHE A 1 356 ? 19.321 181.814 89.668 1.00 26.29 450 PHE A O 1
ATOM 2800 N N . ASN A 1 357 ? 18.483 183.484 88.396 1.00 23.49 451 ASN A N 1
ATOM 2801 C CA . ASN A 1 357 ? 19.533 183.387 87.388 1.00 25.87 451 ASN A CA 1
ATOM 2802 C C . ASN A 1 357 ? 20.584 184.476 87.572 1.00 24.01 451 ASN A C 1
ATOM 2803 O O . ASN A 1 357 ? 20.283 185.594 88.000 1.00 24.69 451 ASN A O 1
ATOM 2808 N N . ALA A 1 358 ? 21.825 184.136 87.249 1.00 19.74 452 ALA A N 1
ATOM 2809 C CA . ALA A 1 358 ? 22.892 185.127 87.258 1.00 23.05 452 ALA A CA 1
ATOM 2810 C C . ALA A 1 358 ? 23.963 184.684 86.280 1.00 27.65 452 ALA A C 1
ATOM 2811 O O . ALA A 1 358 ? 24.173 183.484 86.076 1.00 28.48 452 ALA A O 1
ATOM 2813 N N . LEU A 1 359 ? 24.627 185.657 85.666 1.00 26.43 453 LEU A N 1
ATOM 2814 C CA . LEU A 1 359 ? 25.700 185.356 84.733 1.00 23.07 453 LEU A CA 1
ATOM 2815 C C . LEU A 1 359 ? 27.017 185.259 85.490 1.00 27.26 453 LEU A C 1
ATOM 2816 O O . LEU A 1 359 ? 27.098 185.566 86.672 1.00 29.00 453 LEU A O 1
ATOM 2821 N N . ASP A 1 360 ? 28.066 184.825 84.795 1.00 29.36 454 ASP A N 1
ATOM 2822 C CA . ASP A 1 360 ? 29.375 184.692 85.410 1.00 24.84 454 ASP A CA 1
ATOM 2823 C C . ASP A 1 360 ? 30.239 185.931 85.201 1.00 27.03 454 ASP A C 1
ATOM 2824 O O . ASP A 1 360 ? 31.469 185.834 85.263 1.00 27.18 454 ASP A O 1
ATOM 2829 N N . LEU A 1 361 ? 29.625 187.086 84.943 1.00 24.56 455 LEU A N 1
ATOM 2830 C CA . LEU A 1 361 ? 30.368 188.308 84.682 1.00 26.51 455 LEU A CA 1
ATOM 2831 C C . LEU A 1 361 ? 30.589 189.084 85.984 1.00 26.21 455 LEU A C 1
ATOM 2832 O O . LEU A 1 361 ? 30.191 188.655 87.066 1.00 23.06 455 LEU A O 1
ATOM 2837 N N . MET A 1 362 ? 31.197 190.269 85.871 1.00 27.61 456 MET A N 1
ATOM 2838 C CA . MET A 1 362 ? 31.534 191.109 87.028 1.00 28.92 456 MET A CA 1
ATOM 2839 C C . MET A 1 362 ? 32.231 190.190 88.035 1.00 31.94 456 MET A C 1
ATOM 2840 O O . MET A 1 362 ? 33.126 189.426 87.641 1.00 30.69 456 MET A O 1
ATOM 2845 N N . GLU A 1 363 ? 31.838 190.185 89.309 1.00 27.99 457 GLU A N 1
ATOM 2846 C CA . GLU A 1 363 ? 32.507 189.347 90.291 1.00 28.57 457 GLU A CA 1
ATOM 2847 C C . GLU A 1 363 ? 31.649 188.169 90.687 1.00 31.51 457 GLU A C 1
ATOM 2848 O O . GLU A 1 363 ? 31.816 187.616 91.784 1.00 29.11 457 GLU A O 1
ATOM 2854 N N . ASN A 1 364 ? 30.718 187.784 89.814 1.00 25.19 458 ASN A N 1
ATOM 2855 C CA . ASN A 1 364 ? 29.732 186.796 90.205 1.00 25.35 458 ASN A CA 1
ATOM 2856 C C . ASN A 1 364 ? 30.363 185.430 90.463 1.00 30.25 458 ASN A C 1
ATOM 2857 O O . ASN A 1 364 ? 29.796 184.637 91.222 1.00 30.51 458 ASN A O 1
ATOM 2862 N N . LYS A 1 365 ? 31.519 185.123 89.850 1.00 24.88 459 LYS A N 1
ATOM 2863 C CA . LYS A 1 365 ? 32.104 183.799 90.060 1.00 28.54 459 LYS A CA 1
ATOM 2864 C C . LYS A 1 365 ? 32.483 183.581 91.526 1.00 31.73 459 LYS A C 1
ATOM 2865 O O . LYS A 1 365 ? 32.411 182.452 92.026 1.00 35.35 459 LYS A O 1
ATOM 2871 N N . THR A 1 366 ? 32.866 184.646 92.230 1.00 25.96 460 THR A N 1
ATOM 2872 C CA . THR A 1 366 ? 33.202 184.522 93.634 1.00 28.13 460 THR A CA 1
ATOM 2873 C C . THR A 1 366 ? 32.049 184.009 94.483 1.00 31.21 460 THR A C 1
ATOM 2874 O O . THR A 1 366 ? 32.295 183.593 95.619 1.00 33.65 460 THR A O 1
ATOM 2878 N N . PHE A 1 367 ? 30.802 184.023 94.000 1.00 28.73 461 PHE A N 1
ATOM 2879 C CA . PHE A 1 367 ? 29.734 183.520 94.860 1.00 30.92 461 PHE A CA 1
ATOM 2880 C C . PHE A 1 367 ? 28.875 182.424 94.265 1.00 30.06 461 PHE A C 1
ATOM 2881 O O . PHE A 1 367 ? 28.047 181.874 94.996 1.00 30.54 461 PHE A O 1
ATOM 2889 N N . LEU A 1 368 ? 29.050 182.067 92.991 1.00 32.08 462 LEU A N 1
ATOM 2890 C CA . LEU A 1 368 ? 28.077 181.199 92.333 1.00 30.83 462 LEU A CA 1
ATOM 2891 C C . LEU A 1 368 ? 28.067 179.803 92.942 1.00 35.58 462 LEU A C 1
ATOM 2892 O O . LEU A 1 368 ? 27.004 179.273 93.293 1.00 35.21 462 LEU A O 1
ATOM 2897 N N . GLU A 1 369 ? 29.243 179.173 93.046 1.00 35.30 463 GLU A N 1
ATOM 2898 C CA . GLU A 1 369 ? 29.299 177.825 93.604 1.00 39.74 463 GLU A CA 1
ATOM 2899 C C . GLU A 1 369 ? 28.974 177.827 95.090 1.00 36.04 463 GLU A C 1
ATOM 2900 O O . GLU A 1 369 ? 28.247 176.950 95.569 1.00 36.68 463 GLU A O 1
ATOM 2906 N N . LYS A 1 370 ? 29.485 178.809 95.835 1.00 37.24 464 LYS A N 1
ATOM 2907 C CA . LYS A 1 370 ? 29.230 178.835 97.268 1.00 32.60 464 LYS A CA 1
ATOM 2908 C C . LYS A 1 370 ? 27.740 178.942 97.561 1.00 36.00 464 LYS A C 1
ATOM 2909 O O . LYS A 1 370 ? 27.231 178.272 98.467 1.00 36.72 464 LYS A O 1
ATOM 2915 N N . LEU A 1 371 ? 27.013 179.745 96.791 1.00 32.21 465 LEU A N 1
ATOM 2916 C CA . LEU A 1 371 ? 25.601 179.948 97.060 1.00 31.83 465 LEU A CA 1
ATOM 2917 C C . LEU A 1 371 ? 24.717 178.925 96.361 1.00 34.70 465 LEU A C 1
ATOM 2918 O O . LEU A 1 371 ? 23.496 179.114 96.321 1.00 35.60 465 LEU A O 1
ATOM 2923 N N . LYS A 1 372 ? 25.315 177.863 95.796 1.00 34.50 466 LYS A N 1
ATOM 2924 C CA . LYS A 1 372 ? 24.597 176.679 95.311 1.00 32.61 466 LYS A CA 1
ATOM 2925 C C . LYS A 1 372 ? 23.905 176.915 93.964 1.00 36.41 466 LYS A C 1
ATOM 2926 O O . LYS A 1 372 ? 22.850 176.340 93.685 1.00 36.94 466 LYS A O 1
ATOM 2932 N N . PHE A 1 373 ? 24.500 177.746 93.117 1.00 32.56 467 PHE A N 1
ATOM 2933 C CA . PHE A 1 373 ? 24.023 177.843 91.747 1.00 36.43 467 PHE A CA 1
ATOM 2934 C C . PHE A 1 373 ? 24.487 176.613 90.965 1.00 37.40 467 PHE A C 1
ATOM 2935 O O . PHE A 1 373 ? 25.531 176.023 91.262 1.00 35.53 467 PHE A O 1
ATOM 2943 N N . GLY A 1 374 ? 23.700 176.218 89.967 1.00 35.55 468 GLY A N 1
ATOM 2944 C CA . GLY A 1 374 ? 24.122 175.231 88.983 1.00 31.34 468 GLY A CA 1
ATOM 2945 C C . GLY A 1 374 ? 24.363 175.886 87.629 1.00 34.70 468 GLY A C 1
ATOM 2946 O O . GLY A 1 374 ? 23.560 176.706 87.174 1.00 33.77 468 GLY A O 1
ATOM 2947 N N . ILE A 1 375 ? 25.473 175.497 86.987 1.00 31.76 469 ILE A N 1
ATOM 2948 C CA . ILE A 1 375 ? 25.824 176.043 85.681 1.00 31.81 469 ILE A CA 1
ATOM 2949 C C . ILE A 1 375 ? 24.767 175.682 84.643 1.00 34.85 469 ILE A C 1
ATOM 2950 O O . ILE A 1 375 ? 24.220 174.569 84.629 1.00 38.81 469 ILE A O 1
ATOM 2955 N N . GLY A 1 376 ? 24.489 176.630 83.748 1.00 38.08 470 GLY A N 1
ATOM 2956 C CA . GLY A 1 376 ? 23.500 176.437 82.709 1.00 39.73 470 GLY A CA 1
ATOM 2957 C C . GLY A 1 376 ? 24.098 175.907 81.422 1.00 37.63 470 GLY A C 1
ATOM 2958 O O . GLY A 1 376 ? 25.304 175.728 81.280 1.00 38.86 470 GLY A O 1
ATOM 2959 N N . ASP A 1 377 ? 23.219 175.655 80.459 1.00 43.53 471 ASP A N 1
ATOM 2960 C CA . ASP A 1 377 ? 23.647 175.194 79.145 1.00 49.21 471 ASP A CA 1
ATOM 2961 C C . ASP A 1 377 ? 23.756 176.311 78.115 1.00 47.25 471 ASP A C 1
ATOM 2962 O O . ASP A 1 377 ? 24.261 176.066 77.017 1.00 50.90 471 ASP A O 1
ATOM 2967 N N . GLY A 1 378 ? 23.307 177.521 78.435 1.00 45.13 472 GLY A N 1
ATOM 2968 C CA . GLY A 1 378 ? 23.371 178.599 77.470 1.00 42.37 472 GLY A CA 1
ATOM 2969 C C . GLY A 1 378 ? 24.451 179.633 77.720 1.00 43.96 472 GLY A C 1
ATOM 2970 O O . GLY A 1 378 ? 24.491 180.258 78.789 1.00 40.98 472 GLY A O 1
ATOM 2971 N N . ASN A 1 379 ? 25.341 179.809 76.739 1.00 37.32 473 ASN A N 1
ATOM 2972 C CA . ASN A 1 379 ? 26.219 180.971 76.696 1.00 35.66 473 ASN A CA 1
ATOM 2973 C C . ASN A 1 379 ? 25.472 182.207 76.204 1.00 38.69 473 ASN A C 1
ATOM 2974 O O . ASN A 1 379 ? 24.627 182.134 75.303 1.00 33.18 473 ASN A O 1
ATOM 2979 N N . LEU A 1 380 ? 25.789 183.347 76.818 1.00 36.00 474 LEU A N 1
ATOM 2980 C CA . LEU A 1 380 ? 25.339 184.655 76.370 1.00 29.46 474 LEU A CA 1
ATOM 2981 C C . LEU A 1 380 ? 26.558 185.387 75.827 1.00 31.25 474 LEU A C 1
ATOM 2982 O O . LEU A 1 380 ? 27.492 185.685 76.582 1.00 28.09 474 LEU A O 1
ATOM 2987 N N . GLN A 1 381 ? 26.555 185.658 74.520 1.00 30.69 475 GLN A N 1
ATOM 2988 C CA . GLN A 1 381 ? 27.640 186.371 73.850 1.00 26.63 475 GLN A CA 1
ATOM 2989 C C . GLN A 1 381 ? 27.379 187.872 73.865 1.00 23.97 475 GLN A C 1
ATOM 2990 O O . GLN A 1 381 ? 26.242 188.312 73.676 1.00 22.73 475 GLN A O 1
ATOM 2996 N N . TYR A 1 382 ? 28.445 188.655 74.047 1.00 22.38 476 TYR A N 1
ATOM 2997 C CA . TYR A 1 382 ? 28.384 190.110 74.023 1.00 21.53 476 TYR A CA 1
ATOM 2998 C C . TYR A 1 382 ? 29.037 190.626 72.753 1.00 24.59 476 TYR A C 1
ATOM 2999 O O . TYR A 1 382 ? 30.099 190.142 72.351 1.00 26.76 476 TYR A O 1
ATOM 3008 N N . TYR A 1 383 ? 28.416 191.626 72.131 1.00 22.54 477 TYR A N 1
ATOM 3009 C CA . TYR A 1 383 ? 28.878 192.117 70.843 1.00 22.42 477 TYR A CA 1
ATOM 3010 C C . TYR A 1 383 ? 28.874 193.635 70.786 1.00 20.13 477 TYR A C 1
ATOM 3011 O O . TYR A 1 383 ? 27.968 194.283 71.322 1.00 19.51 477 TYR A O 1
ATOM 3020 N N . LEU A 1 384 ? 29.881 194.186 70.105 1.00 18.70 478 LEU A N 1
ATOM 3021 C CA . LEU A 1 384 ? 29.908 195.578 69.670 1.00 22.77 478 LEU A CA 1
ATOM 3022 C C . LEU A 1 384 ? 29.818 195.652 68.148 1.00 24.20 478 LEU A C 1
ATOM 3023 O O . LEU A 1 384 ? 30.421 194.838 67.442 1.00 25.74 478 LEU A O 1
ATOM 3028 N N . TYR A 1 385 ? 29.089 196.641 67.637 1.00 26.88 479 TYR A N 1
ATOM 3029 C CA . TYR A 1 385 ? 28.949 196.849 66.194 1.00 25.33 479 TYR A CA 1
ATOM 3030 C C . TYR A 1 385 ? 29.743 198.081 65.791 1.00 22.27 479 TYR A C 1
ATOM 3031 O O . TYR A 1 385 ? 29.558 199.154 66.370 1.00 19.91 479 TYR A O 1
ATOM 3040 N N . ASN A 1 386 ? 30.618 197.920 64.797 1.00 23.39 480 ASN A N 1
ATOM 3041 C CA . ASN A 1 386 ? 31.494 198.996 64.309 1.00 23.52 480 ASN A CA 1
ATOM 3042 C C . ASN A 1 386 ? 32.426 199.485 65.404 1.00 21.90 480 ASN A C 1
ATOM 3043 O O . ASN A 1 386 ? 32.727 200.675 65.493 1.00 25.44 480 ASN A O 1
ATOM 3048 N N . TRP A 1 387 ? 32.887 198.572 66.254 1.00 23.10 481 TRP A N 1
ATOM 3049 C CA . TRP A 1 387 ? 33.919 198.903 67.234 1.00 26.29 481 TRP A CA 1
ATOM 3050 C C . TRP A 1 387 ? 34.893 197.736 67.324 1.00 26.07 481 TRP A C 1
ATOM 3051 O O . TRP A 1 387 ? 34.497 196.608 67.636 1.00 26.34 481 TRP A O 1
ATOM 3062 N N . LYS A 1 388 ? 36.158 198.011 67.030 1.00 28.45 482 LYS A N 1
ATOM 3063 C CA . LYS A 1 388 ? 37.224 197.018 67.070 1.00 34.00 482 LYS A CA 1
ATOM 3064 C C . LYS A 1 388 ? 37.974 197.176 68.386 1.00 31.72 482 LYS A C 1
ATOM 3065 O O . LYS A 1 388 ? 38.498 198.253 68.674 1.00 31.91 482 LYS A O 1
ATOM 3071 N N . CYS A 1 389 ? 38.031 196.111 69.175 1.00 33.48 483 CYS A N 1
ATOM 3072 C CA . CYS A 1 389 ? 38.737 196.142 70.447 1.00 29.89 483 CYS A CA 1
ATOM 3073 C C . CYS A 1 389 ? 39.009 194.708 70.864 1.00 28.50 483 CYS A C 1
ATOM 3074 O O . CYS A 1 389 ? 38.327 193.793 70.398 1.00 29.39 483 CYS A O 1
ATOM 3077 N N . PRO A 1 390 ? 40.025 194.474 71.703 1.00 34.70 484 PRO A N 1
ATOM 3078 C CA . PRO A 1 390 ? 40.301 193.100 72.160 1.00 31.27 484 PRO A CA 1
ATOM 3079 C C . PRO A 1 390 ? 39.141 192.535 72.965 1.00 27.54 484 PRO A C 1
ATOM 3080 O O . PRO A 1 390 ? 38.443 193.259 73.676 1.00 28.69 484 PRO A O 1
ATOM 3084 N N . SER A 1 391 ? 38.948 191.220 72.857 1.00 24.36 485 SER A N 1
ATOM 3085 C CA . SER A 1 391 ? 37.986 190.536 73.709 1.00 30.49 485 SER A CA 1
ATOM 3086 C C . SER A 1 391 ? 38.446 190.559 75.179 1.00 33.46 485 SER A C 1
ATOM 3087 O O . SER A 1 391 ? 39.571 190.953 75.510 1.00 31.33 485 SER A O 1
ATOM 3090 N N . MET A 1 392 ? 37.550 190.131 76.069 1.00 27.06 486 MET A N 1
ATOM 3091 C CA . MET A 1 392 ? 37.773 190.228 77.502 1.00 28.28 486 MET A CA 1
ATOM 3092 C C . MET A 1 392 ? 37.097 189.044 78.163 1.00 25.78 486 MET A C 1
ATOM 3093 O O . MET A 1 392 ? 36.117 188.510 77.642 1.00 26.41 486 MET A O 1
ATOM 3098 N N . GLY A 1 393 ? 37.642 188.615 79.297 1.00 25.27 487 GLY A N 1
ATOM 3099 C CA . GLY A 1 393 ? 36.993 187.575 80.062 1.00 24.30 487 GLY A CA 1
ATOM 3100 C C . GLY A 1 393 ? 35.694 188.054 80.675 1.00 27.03 487 GLY A C 1
ATOM 3101 O O . GLY A 1 393 ? 35.466 189.248 80.868 1.00 29.71 487 GLY A O 1
ATOM 3102 N N . ALA A 1 394 ? 34.834 187.084 81.006 1.00 31.37 488 ALA A N 1
ATOM 3103 C CA . ALA A 1 394 ? 33.516 187.390 81.562 1.00 30.65 488 ALA A CA 1
ATOM 3104 C C . ALA A 1 394 ? 33.604 188.326 82.766 1.00 33.23 488 ALA A C 1
ATOM 3105 O O . ALA A 1 394 ? 32.791 189.253 82.903 1.00 29.66 488 ALA A O 1
ATOM 3107 N N . GLU A 1 395 ? 34.600 188.120 83.638 1.00 29.27 489 GLU A N 1
ATOM 3108 C CA . GLU A 1 395 ? 34.693 188.919 84.863 1.00 32.01 489 GLU A CA 1
ATOM 3109 C C . GLU A 1 395 ? 35.039 190.378 84.589 1.00 31.83 489 GLU A C 1
ATOM 3110 O O . GLU A 1 395 ? 34.964 191.202 85.504 1.00 32.17 489 GLU A O 1
ATOM 3116 N N . LYS A 1 396 ? 35.392 190.734 83.364 1.00 30.98 490 LYS A N 1
ATOM 3117 C CA . LYS A 1 396 ? 35.556 192.139 83.040 1.00 31.66 490 LYS A CA 1
ATOM 3118 C C . LYS A 1 396 ? 34.314 192.745 82.399 1.00 29.90 490 LYS A C 1
ATOM 3119 O O . LYS A 1 396 ? 34.316 193.944 82.096 1.00 27.69 490 LYS A O 1
ATOM 3125 N N . VAL A 1 397 ? 33.255 191.965 82.194 1.00 27.65 491 VAL A N 1
ATOM 3126 C CA . VAL A 1 397 ? 32.057 192.502 81.555 1.00 28.31 491 VAL A CA 1
ATOM 3127 C C . VAL A 1 397 ? 31.181 193.089 82.655 1.00 25.21 491 VAL A C 1
ATOM 3128 O O . VAL A 1 397 ? 30.821 192.396 83.610 1.00 26.57 491 VAL A O 1
ATOM 3132 N N . GLY A 1 398 ? 30.883 194.381 82.557 1.00 23.37 492 GLY A N 1
ATOM 3133 C CA . GLY A 1 398 ? 30.078 195.001 83.591 1.00 25.00 492 GLY A CA 1
ATOM 3134 C C . GLY A 1 398 ? 28.804 195.604 83.056 1.00 22.48 492 GLY A C 1
ATOM 3135 O O . GLY A 1 398 ? 28.461 196.737 83.403 1.00 22.81 492 GLY A O 1
ATOM 3136 N N . LEU A 1 399 ? 28.093 194.863 82.204 1.00 23.26 493 LEU A N 1
ATOM 3137 C CA . LEU A 1 399 ? 26.892 195.367 81.557 1.00 19.96 493 LEU A CA 1
ATOM 3138 C C . LEU A 1 399 ? 25.852 194.259 81.535 1.00 20.73 493 LEU A C 1
ATOM 3139 O O . LEU A 1 399 ? 26.138 193.152 81.078 1.00 22.17 493 LEU A O 1
ATOM 3144 N N . VAL A 1 400 ? 24.645 194.551 82.003 1.00 21.90 494 VAL A N 1
ATOM 3145 C CA . VAL A 1 400 ? 23.568 193.568 82.050 1.00 21.68 494 VAL A CA 1
ATOM 3146 C C . VAL A 1 400 ? 22.377 194.126 81.290 1.00 24.83 494 VAL A C 1
ATOM 3147 O O . VAL A 1 400 ? 21.779 195.113 81.724 1.00 26.10 494 VAL A O 1
ATOM 3151 N N . LEU A 1 401 ? 22.002 193.471 80.189 1.00 29.31 495 LEU A N 1
ATOM 3152 C CA . LEU A 1 401 ? 20.813 193.830 79.422 1.00 32.39 495 LEU A CA 1
ATOM 3153 C C . LEU A 1 401 ? 19.593 193.021 79.890 1.00 33.34 495 LEU A C 1
ATOM 3154 O O . LEU A 1 401 ? 19.671 192.191 80.797 1.00 41.91 495 LEU A O 1
ATOM 3159 N N . GLN A 1 402 ? 18.442 193.273 79.275 1.00 31.96 496 GLN A N 1
ATOM 3160 C CA . GLN A 1 402 ? 17.196 192.573 79.634 1.00 32.21 496 GLN A CA 1
ATOM 3161 C C . GLN A 1 402 ? 16.830 191.481 78.635 1.00 33.31 496 GLN A C 1
ATOM 3162 O O . GLN A 1 402 ? 15.981 190.629 78.928 1.00 32.41 496 GLN A O 1
ATOM 3169 N N . PRO B 1 11 ? 25.540 245.989 83.810 1.00 81.74 105 PRO B N 1
ATOM 3170 C CA . PRO B 1 11 ? 25.899 245.242 82.596 1.00 73.43 105 PRO B CA 1
ATOM 3171 C C . PRO B 1 11 ? 27.152 245.789 81.897 1.00 74.45 105 PRO B C 1
ATOM 3172 O O . PRO B 1 11 ? 27.337 247.003 81.796 1.00 70.73 105 PRO B O 1
ATOM 3176 N N . ALA B 1 12 ? 28.009 244.881 81.429 1.00 72.30 106 ALA B N 1
ATOM 3177 C CA . ALA B 1 12 ? 29.272 245.220 80.784 1.00 68.31 106 ALA B CA 1
ATOM 3178 C C . ALA B 1 12 ? 29.242 244.772 79.329 1.00 59.55 106 ALA B C 1
ATOM 3179 O O . ALA B 1 12 ? 29.001 243.593 79.042 1.00 50.31 106 ALA B O 1
ATOM 3181 N N . LYS B 1 13 ? 29.490 245.711 78.412 1.00 65.07 107 LYS B N 1
ATOM 3182 C CA . LYS B 1 13 ? 29.519 245.434 76.977 1.00 63.45 107 LYS B CA 1
ATOM 3183 C C . LYS B 1 13 ? 30.929 245.409 76.401 1.00 64.85 107 LYS B C 1
ATOM 3184 O O . LYS B 1 13 ? 31.133 244.780 75.354 1.00 62.68 107 LYS B O 1
ATOM 3190 N N . THR B 1 14 ? 31.896 246.058 77.047 1.00 68.14 108 THR B N 1
ATOM 3191 C CA . THR B 1 14 ? 33.302 245.976 76.668 1.00 65.75 108 THR B CA 1
ATOM 3192 C C . THR B 1 14 ? 34.085 245.202 77.724 1.00 64.43 108 THR B C 1
ATOM 3193 O O . THR B 1 14 ? 33.699 245.154 78.896 1.00 67.60 108 THR B O 1
ATOM 3197 N N . MET B 1 15 ? 35.192 244.587 77.293 1.00 64.48 109 MET B N 1
ATOM 3198 C CA . MET B 1 15 ? 36.039 243.833 78.220 1.00 64.43 109 MET B CA 1
ATOM 3199 C C . MET B 1 15 ? 36.824 244.767 79.136 1.00 71.08 109 MET B C 1
ATOM 3200 O O . MET B 1 15 ? 37.128 244.410 80.281 1.00 71.11 109 MET B O 1
ATOM 3205 N N . GLU B 1 16 ? 37.137 245.974 78.656 1.00 70.58 110 GLU B N 1
ATOM 3206 C CA . GLU B 1 16 ? 37.731 246.995 79.517 1.00 71.77 110 GLU B CA 1
ATOM 3207 C C . GLU B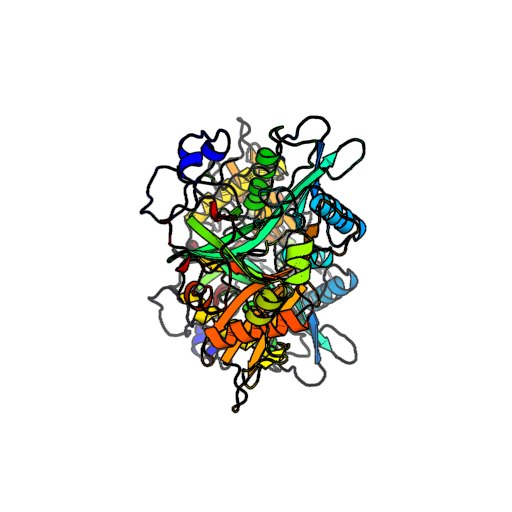 1 16 ? 36.766 247.389 80.638 1.00 71.21 110 GLU B C 1
ATOM 3208 O O . GLU B 1 16 ? 37.161 247.454 81.810 1.00 69.75 110 GLU B O 1
ATOM 3210 N N . GLU B 1 17 ? 35.491 247.632 80.300 1.00 70.35 111 GLU B N 1
ATOM 3211 C CA . GLU B 1 17 ? 34.440 247.754 81.315 1.00 69.13 111 GLU B CA 1
ATOM 3212 C C . GLU B 1 17 ? 34.402 246.543 82.246 1.00 72.44 111 GLU B C 1
ATOM 3213 O O . GLU B 1 17 ? 34.359 246.693 83.475 1.00 70.93 111 GLU B O 1
ATOM 3219 N N . ALA B 1 18 ? 34.383 245.333 81.676 1.00 68.94 112 ALA B N 1
ATOM 3220 C CA . ALA B 1 18 ? 34.246 244.115 82.470 1.00 63.47 112 ALA B CA 1
ATOM 3221 C C . ALA B 1 18 ? 35.368 243.958 83.492 1.00 68.09 112 ALA B C 1
ATOM 3222 O O . ALA B 1 18 ? 35.141 243.440 84.590 1.00 69.58 112 ALA B O 1
ATOM 3224 N N . SER B 1 19 ? 36.593 244.359 83.145 1.00 70.75 113 SER B N 1
ATOM 3225 C CA . SER B 1 19 ? 37.725 244.138 84.046 1.00 69.34 113 SER B CA 1
ATOM 3226 C C . SER B 1 19 ? 37.539 244.872 85.373 1.00 68.23 113 SER B C 1
ATOM 3227 O O . SER B 1 19 ? 38.011 244.410 86.420 1.00 70.90 113 SER B O 1
ATOM 3230 N N . LYS B 1 20 ? 36.863 246.022 85.358 1.00 68.91 114 LYS B N 1
ATOM 3231 C CA . LYS B 1 20 ? 36.643 246.766 86.597 1.00 69.91 114 LYS B CA 1
ATOM 3232 C C . LYS B 1 20 ? 35.639 246.049 87.493 1.00 75.76 114 LYS B C 1
ATOM 3233 O O . LYS B 1 20 ? 35.704 246.154 88.726 1.00 77.02 114 LYS B O 1
ATOM 3239 N N . ARG B 1 21 ? 34.730 245.281 86.892 1.00 74.11 115 ARG B N 1
ATOM 3240 C CA . ARG B 1 21 ? 33.624 244.669 87.611 1.00 63.27 115 ARG B CA 1
ATOM 3241 C C . ARG B 1 21 ? 34.116 243.519 88.493 1.00 57.74 115 ARG B C 1
ATOM 3242 O O . ARG B 1 21 ? 35.242 243.034 88.372 1.00 59.04 115 ARG B O 1
ATOM 3250 N N . SER B 1 22 ? 33.242 243.109 89.419 1.00 55.53 116 SER B N 1
ATOM 3251 C CA . SER B 1 22 ? 33.346 241.853 90.158 1.00 51.17 116 SER B CA 1
ATOM 3252 C C . SER B 1 22 ? 32.052 241.062 89.985 1.00 44.55 116 SER B C 1
ATOM 3253 O O . SER B 1 22 ? 30.962 241.636 90.010 1.00 47.55 116 SER B O 1
ATOM 3256 N N . TYR B 1 23 ? 32.166 239.739 89.854 1.00 37.51 117 TYR B N 1
ATOM 3257 C CA . TYR B 1 23 ? 31.035 238.877 89.478 1.00 37.35 117 TYR B CA 1
ATOM 3258 C C . TYR B 1 23 ? 30.639 237.927 90.613 1.00 32.56 117 TYR B C 1
ATOM 3259 O O . TYR B 1 23 ? 31.101 236.787 90.676 1.00 29.91 117 TYR B O 1
ATOM 3268 N N . GLN B 1 24 ? 29.711 238.372 91.467 1.00 27.89 118 GLN B N 1
ATOM 3269 C CA . GLN B 1 24 ? 29.385 237.607 92.666 1.00 27.71 118 GLN B CA 1
ATOM 3270 C C . GLN B 1 24 ? 28.809 236.240 92.314 1.00 29.13 118 GLN B C 1
ATOM 3271 O O . GLN B 1 24 ? 29.112 235.236 92.975 1.00 33.14 118 GLN B O 1
ATOM 3273 N N . PHE B 1 25 ? 27.980 236.169 91.277 1.00 25.19 119 PHE B N 1
ATOM 3274 C CA . PHE B 1 25 ? 27.517 234.856 90.849 1.00 24.69 119 PHE B CA 1
ATOM 3275 C C . PHE B 1 25 ? 28.579 234.122 90.030 1.00 24.35 119 PHE B C 1
ATOM 3276 O O . PHE B 1 25 ? 29.021 233.030 90.407 1.00 23.24 119 PHE B O 1
ATOM 3284 N N . TRP B 1 26 ? 29.005 234.708 88.900 1.00 22.93 120 TRP B N 1
ATOM 3285 C CA . TRP B 1 26 ? 29.853 233.973 87.968 1.00 20.21 120 TRP B CA 1
ATOM 3286 C C . TRP B 1 26 ? 31.187 233.549 88.578 1.00 25.75 120 TRP B C 1
ATOM 3287 O O . TRP B 1 26 ? 31.767 232.560 88.117 1.00 25.16 120 TRP B O 1
ATOM 3298 N N . ASP B 1 27 ? 31.675 234.245 89.616 1.00 27.39 121 ASP B N 1
ATOM 3299 C CA . ASP B 1 27 ? 32.854 233.784 90.353 1.00 26.60 121 ASP B CA 1
ATOM 3300 C C . ASP B 1 27 ? 32.641 232.437 91.050 1.00 28.97 121 ASP B C 1
ATOM 3301 O O . ASP B 1 27 ? 33.620 231.731 91.309 1.00 29.55 121 ASP B O 1
ATOM 3306 N N . THR B 1 28 ? 31.399 232.060 91.373 1.00 24.47 122 THR B N 1
ATOM 3307 C CA . THR B 1 28 ? 31.154 230.736 91.933 1.00 22.85 122 THR B CA 1
ATOM 3308 C C . THR B 1 28 ? 31.036 229.637 90.876 1.00 24.42 122 THR B C 1
ATOM 3309 O O . THR B 1 28 ? 30.890 228.468 91.246 1.00 24.13 122 THR B O 1
ATOM 3313 N N . GLN B 1 29 ? 31.077 229.964 89.589 1.00 20.43 123 GLN B N 1
ATOM 3314 C CA . GLN B 1 29 ? 30.731 228.987 88.561 1.00 19.89 123 GLN B CA 1
ATOM 3315 C C . GLN B 1 29 ? 31.979 228.318 87.987 1.00 20.17 123 GLN B C 1
ATOM 3316 O O . GLN B 1 29 ? 33.085 228.843 88.093 1.00 22.16 123 GLN B O 1
ATOM 3322 N N . PRO B 1 30 ? 31.851 227.208 87.424 1.00 24.01 124 PRO B N 1
ATOM 3323 C CA . PRO B 1 30 ? 33.044 226.582 86.812 1.00 19.17 124 PRO B CA 1
ATOM 3324 C C . PRO B 1 30 ? 33.349 227.149 85.431 1.00 18.65 124 PRO B C 1
ATOM 3325 O O . PRO B 1 30 ? 33.269 226.481 84.403 1.00 20.28 124 PRO B O 1
ATOM 3329 N N . VAL B 1 31 ? 33.720 228.425 85.392 1.00 22.83 125 VAL B N 1
ATOM 3330 C CA . VAL B 1 31 ? 34.202 229.069 84.165 1.00 23.40 125 VAL B CA 1
ATOM 3331 C C . VAL B 1 31 ? 35.538 229.748 84.467 1.00 22.61 125 VAL B C 1
ATOM 3332 O O . VAL B 1 31 ? 35.793 230.095 85.627 1.00 27.24 125 VAL B O 1
ATOM 3336 N N . PRO B 1 32 ? 36.402 229.992 83.479 1.00 25.65 126 PRO B N 1
ATOM 3337 C CA . PRO B 1 32 ? 37.690 230.632 83.780 1.00 27.71 126 PRO B CA 1
ATOM 3338 C C . PRO B 1 32 ? 37.512 232.106 84.141 1.00 29.21 126 PRO B C 1
ATOM 3339 O O . PRO B 1 32 ? 36.532 232.751 83.756 1.00 24.62 126 PRO B O 1
ATOM 3343 N N . LYS B 1 33 ? 38.478 232.642 84.893 1.00 27.19 127 LYS B N 1
ATOM 3344 C CA . LYS B 1 33 ? 38.417 234.049 85.284 1.00 33.06 127 LYS B CA 1
ATOM 3345 C C . LYS B 1 33 ? 38.734 234.957 84.096 1.00 32.88 127 LYS B C 1
ATOM 3346 O O . LYS B 1 33 ? 39.432 234.570 83.158 1.00 34.73 127 LYS B O 1
ATOM 3348 N N . LEU B 1 34 ? 38.194 236.178 84.138 1.00 33.22 128 LEU B N 1
ATOM 3349 C CA . LEU B 1 34 ? 38.327 237.094 83.008 1.00 31.45 128 LEU B CA 1
ATOM 3350 C C . LEU B 1 34 ? 39.782 237.398 82.690 1.00 37.51 128 LEU B C 1
ATOM 3351 O O . LEU B 1 34 ? 40.173 237.447 81.517 1.00 39.87 128 LEU B O 1
ATOM 3356 N N . GLY B 1 35 ? 40.600 237.618 83.716 1.00 38.71 129 GLY B N 1
ATOM 3357 C CA . GLY B 1 35 ? 41.983 237.984 83.459 1.00 42.29 129 GLY B CA 1
ATOM 3358 C C . GLY B 1 35 ? 42.786 236.866 82.826 1.00 46.32 129 GLY B C 1
ATOM 3359 O O . GLY B 1 35 ? 43.572 237.101 81.904 1.00 49.49 129 GLY B O 1
ATOM 3360 N N . GLU B 1 36 ? 42.577 235.633 83.288 1.00 49.12 130 GLU B N 1
ATOM 3361 C CA . GLU B 1 36 ? 43.500 234.543 82.999 1.00 46.74 130 GLU B CA 1
ATOM 3362 C C . GLU B 1 36 ? 43.521 234.214 81.509 1.00 44.49 130 GLU B C 1
ATOM 3363 O O . GLU B 1 36 ? 42.506 234.309 80.817 1.00 42.61 130 GLU B O 1
ATOM 3369 N N . VAL B 1 37 ? 44.699 233.849 81.012 1.00 44.09 131 VAL B N 1
ATOM 3370 C CA . VAL B 1 37 ? 44.868 233.348 79.654 1.00 43.77 131 VAL B CA 1
ATOM 3371 C C . VAL B 1 37 ? 44.982 231.836 79.747 1.00 42.25 131 VAL B C 1
ATOM 3372 O O . VAL B 1 37 ? 45.716 231.313 80.595 1.00 43.15 131 VAL B O 1
ATOM 3376 N N . VAL B 1 38 ? 44.243 231.134 78.905 1.00 36.68 132 VAL B N 1
ATOM 3377 C CA . VAL B 1 38 ? 44.046 229.697 79.048 1.00 35.68 132 VAL B CA 1
ATOM 3378 C C . VAL B 1 38 ? 44.862 228.968 77.994 1.00 33.38 132 VAL B C 1
ATOM 3379 O O . VAL B 1 38 ? 44.829 229.322 76.807 1.00 36.79 132 VAL B O 1
ATOM 3383 N N . ASN B 1 39 ? 45.572 227.926 78.416 1.00 35.16 133 ASN B N 1
ATOM 3384 C CA . ASN B 1 39 ? 46.302 227.083 77.483 1.00 36.37 133 ASN B CA 1
ATOM 3385 C C . ASN B 1 39 ? 46.000 225.596 77.633 1.00 34.43 133 ASN B C 1
ATOM 3386 O O . ASN B 1 39 ? 46.602 224.781 76.926 1.00 38.70 133 ASN B O 1
ATOM 3391 N N . THR B 1 40 ? 45.055 225.230 78.481 1.00 30.60 134 THR B N 1
ATOM 3392 C CA . THR B 1 40 ? 44.632 223.857 78.685 1.00 28.70 134 THR B CA 1
ATOM 3393 C C . THR B 1 40 ? 43.365 223.558 77.864 1.00 28.28 134 THR B C 1
ATOM 3394 O O . THR B 1 40 ? 42.804 224.433 77.194 1.00 25.64 134 THR B O 1
ATOM 3398 N N . HIS B 1 41 ? 42.910 222.300 77.918 1.00 24.91 135 HIS B N 1
ATOM 3399 C CA . HIS B 1 41 ? 41.763 221.823 77.139 1.00 22.21 135 HIS B CA 1
ATOM 3400 C C . HIS B 1 41 ? 41.021 220.798 77.987 1.00 26.13 135 HIS B C 1
ATOM 3401 O O . HIS B 1 41 ? 41.388 219.618 77.986 1.00 30.51 135 HIS B O 1
ATOM 3408 N N . GLY B 1 42 ? 39.974 221.227 78.696 1.00 23.72 136 GLY B N 1
ATOM 3409 C CA . GLY B 1 42 ? 39.161 220.278 79.418 1.00 19.08 136 GLY B CA 1
ATOM 3410 C C . GLY B 1 42 ? 38.223 220.893 80.430 1.00 18.20 136 GLY B C 1
ATOM 3411 O O . GLY B 1 42 ? 38.099 222.118 80.531 1.00 17.13 136 GLY B O 1
ATOM 3412 N N . PRO B 1 43 ? 37.542 220.041 81.201 1.00 15.66 137 PRO B N 1
ATOM 3413 C CA . PRO B 1 43 ? 36.544 220.532 82.159 1.00 19.57 137 PRO B CA 1
ATOM 3414 C C . PRO B 1 43 ? 37.180 221.248 83.333 1.00 18.88 137 PRO B C 1
ATOM 3415 O O . PRO B 1 43 ? 38.299 220.953 83.752 1.00 19.60 137 PRO B O 1
ATOM 3419 N N . VAL B 1 44 ? 36.429 222.192 83.892 1.00 18.88 138 VAL B N 1
ATOM 3420 C CA . VAL B 1 44 ? 36.891 222.813 85.129 1.00 17.70 138 VAL B CA 1
ATOM 3421 C C . VAL B 1 44 ? 36.666 221.890 86.325 1.00 24.28 138 VAL B C 1
ATOM 3422 O O . VAL B 1 44 ? 37.544 221.762 87.186 1.00 26.42 138 VAL B O 1
ATOM 3426 N N . GLU B 1 45 ? 35.510 221.234 86.409 1.00 22.09 139 GLU B N 1
ATOM 3427 C CA . GLU B 1 45 ? 35.157 220.398 87.548 1.00 25.08 139 GLU B CA 1
ATOM 3428 C C . GLU B 1 45 ? 34.703 219.028 87.065 1.00 24.29 139 GLU B C 1
ATOM 3429 O O . GLU B 1 45 ? 34.296 218.870 85.906 1.00 22.24 139 GLU B O 1
ATOM 3435 N N . PRO B 1 46 ? 34.792 218.004 87.924 1.00 24.15 140 PRO B N 1
ATOM 3436 C CA . PRO B 1 46 ? 34.380 216.657 87.509 1.00 26.12 140 PRO B CA 1
ATOM 3437 C C . PRO B 1 46 ? 32.881 216.535 87.312 1.00 29.31 140 PRO B C 1
ATOM 3438 O O . PRO B 1 46 ? 32.087 217.179 88.004 1.00 31.43 140 PRO B O 1
ATOM 3442 N N . ASP B 1 47 ? 32.509 215.692 86.343 1.00 29.25 141 ASP B N 1
ATOM 3443 C CA . ASP B 1 47 ? 31.138 215.220 86.219 1.00 28.57 141 ASP B CA 1
ATOM 3444 C C . ASP B 1 47 ? 30.635 214.774 87.581 1.00 29.45 141 ASP B C 1
ATOM 3445 O O . ASP B 1 47 ? 31.361 214.130 88.344 1.00 30.52 141 ASP B O 1
ATOM 3450 N N . LYS B 1 48 ? 29.409 215.171 87.910 1.00 32.41 142 LYS B N 1
ATOM 3451 C CA . LYS B 1 48 ? 28.825 214.864 89.213 1.00 29.50 142 LYS B CA 1
ATOM 3452 C C . LYS B 1 48 ? 28.123 213.512 89.177 1.00 28.41 142 LYS B C 1
ATOM 3453 O O . LYS B 1 48 ? 27.237 213.295 88.343 1.00 37.11 142 LYS B O 1
ATOM 3459 N N . ASP B 1 49 ? 28.520 212.588 90.062 1.00 27.86 143 ASP B N 1
ATOM 3460 C CA . ASP B 1 49 ? 27.786 211.328 90.189 1.00 32.64 143 ASP B CA 1
ATOM 3461 C C . ASP B 1 49 ? 26.772 211.391 91.320 1.00 27.71 143 ASP B C 1
ATOM 3462 O O . ASP B 1 49 ? 26.321 210.343 91.804 1.00 27.65 143 ASP B O 1
ATOM 3467 N N . ASN B 1 50 ? 26.357 212.591 91.687 1.00 25.96 144 ASN B N 1
ATOM 3468 C CA . ASN B 1 50 ? 25.570 212.865 92.877 1.00 23.48 144 ASN B CA 1
ATOM 3469 C C . ASN B 1 50 ? 24.912 214.226 92.642 1.00 21.92 144 ASN B C 1
ATOM 3470 O O . ASN B 1 50 ? 25.597 215.250 92.754 1.00 25.02 144 ASN B O 1
ATOM 3475 N N . ILE B 1 51 ? 23.622 214.277 92.274 1.00 20.12 145 ILE B N 1
ATOM 3476 C CA . ILE B 1 51 ? 22.996 215.541 91.851 1.00 21.44 145 ILE B CA 1
ATOM 3477 C C . ILE B 1 51 ? 21.808 215.862 92.772 1.00 20.23 145 ILE B C 1
ATOM 3478 O O . ILE B 1 51 ? 20.973 214.997 93.078 1.00 17.12 145 ILE B O 1
ATOM 3483 N N . ARG B 1 52 ? 21.745 217.106 93.206 1.00 19.30 146 ARG B N 1
ATOM 3484 C CA . ARG B 1 52 ? 20.620 217.654 93.965 1.00 21.95 146 ARG B CA 1
ATOM 3485 C C . ARG B 1 52 ? 19.287 217.246 93.372 1.00 21.50 146 ARG B C 1
ATOM 3486 O O . ARG B 1 52 ? 19.033 217.473 92.184 1.00 17.89 146 ARG B O 1
ATOM 3494 N N . GLN B 1 53 ? 18.410 216.650 94.179 1.00 24.85 147 GLN B N 1
ATOM 3495 C CA . GLN B 1 53 ? 17.121 216.233 93.629 1.00 21.27 147 GLN B CA 1
ATOM 3496 C C . GLN B 1 53 ? 16.075 217.333 93.693 1.00 22.53 147 GLN B C 1
ATOM 3497 O O . GLN B 1 53 ? 15.128 217.325 92.892 1.00 22.72 147 GLN B O 1
ATOM 3503 N N . GLU B 1 54 ? 16.236 218.260 94.581 1.00 20.17 148 GLU B N 1
ATOM 3504 C CA . GLU B 1 54 ? 15.251 219.302 94.840 1.00 22.62 148 GLU B CA 1
ATOM 3505 C C . GLU B 1 54 ? 15.584 220.564 94.050 1.00 22.38 148 GLU B C 1
ATOM 3506 O O . GLU B 1 54 ? 16.751 220.981 93.998 1.00 19.51 148 GLU B O 1
ATOM 3512 N N . PRO B 1 55 ? 14.566 221.189 93.464 1.00 18.90 149 PRO B N 1
ATOM 3513 C CA . PRO B 1 55 ? 14.785 222.472 92.795 1.00 16.80 149 PRO B CA 1
ATOM 3514 C C . PRO B 1 55 ? 15.309 223.533 93.752 1.00 17.96 149 PRO B C 1
ATOM 3515 O O . PRO B 1 55 ? 15.119 223.476 94.966 1.00 18.01 149 PRO B O 1
ATOM 3519 N N . TYR B 1 56 ? 16.010 224.509 93.179 1.00 15.88 150 TYR B N 1
ATOM 3520 C CA . TYR B 1 56 ? 16.490 225.629 93.956 1.00 20.38 150 TYR B CA 1
ATOM 3521 C C . TYR B 1 56 ? 15.331 226.503 94.427 1.00 21.25 150 TYR B C 1
ATOM 3522 O O . TYR B 1 56 ? 14.234 226.488 93.868 1.00 17.70 150 TYR B O 1
ATOM 3531 N N . THR B 1 57 ? 15.599 227.270 95.482 1.00 25.34 151 THR B N 1
ATOM 3532 C CA . THR B 1 57 ? 14.576 228.062 96.157 1.00 26.18 151 THR B CA 1
ATOM 3533 C C . THR B 1 57 ? 14.366 229.389 95.440 1.00 26.81 151 THR B C 1
ATOM 3534 O O . THR B 1 57 ? 15.282 230.216 95.377 1.00 25.40 151 THR B O 1
ATOM 3538 N N . LEU B 1 58 ? 13.166 229.595 94.902 1.00 29.37 152 LEU B N 1
ATOM 3539 C CA . LEU B 1 58 ? 12.829 230.896 94.344 1.00 23.67 152 LEU B CA 1
ATOM 3540 C C . LEU B 1 58 ? 12.432 231.862 95.456 1.00 22.23 152 LEU B C 1
ATOM 3541 O O . LEU B 1 58 ? 12.130 231.441 96.573 1.00 21.86 152 LEU B O 1
ATOM 3546 N N . PRO B 1 59 ? 12.444 233.170 95.181 1.00 24.83 153 PRO B N 1
ATOM 3547 C CA . PRO B 1 59 ? 11.891 234.131 96.142 1.00 22.58 153 PRO B CA 1
ATOM 3548 C C . PRO B 1 59 ? 10.450 233.794 96.490 1.00 25.77 153 PRO B C 1
ATOM 3549 O O . PRO B 1 59 ? 9.719 233.192 95.697 1.00 25.94 153 PRO B O 1
ATOM 3553 N N . GLN B 1 60 ? 10.044 234.191 97.693 1.00 28.87 154 GLN B N 1
ATOM 3554 C CA . GLN B 1 60 ? 8.698 233.905 98.170 1.00 27.75 154 GLN B CA 1
ATOM 3555 C C . GLN B 1 60 ? 7.666 234.417 97.175 1.00 25.00 154 GLN B C 1
ATOM 3556 O O . GLN B 1 60 ? 7.764 235.541 96.673 1.00 26.73 154 GLN B O 1
ATOM 3562 N N . GLY B 1 61 ? 6.680 233.591 96.877 1.00 23.24 155 GLY B N 1
ATOM 3563 C CA . GLY B 1 61 ? 5.659 234.027 95.950 1.00 24.74 155 GLY B CA 1
ATOM 3564 C C . GLY B 1 61 ? 5.882 233.641 94.506 1.00 26.05 155 GLY B C 1
ATOM 3565 O O . GLY B 1 61 ? 5.076 234.032 93.655 1.00 28.22 155 GLY B O 1
ATOM 3566 N N . PHE B 1 62 ? 6.930 232.866 94.203 1.00 20.83 156 PHE B N 1
ATOM 3567 C CA . PHE B 1 62 ? 7.232 232.440 92.844 1.00 25.19 156 PHE B CA 1
ATOM 3568 C C . PHE B 1 62 ? 7.524 230.949 92.842 1.00 20.73 156 PHE B C 1
ATOM 3569 O O . PHE B 1 62 ? 7.993 230.402 93.841 1.00 23.35 156 PHE B O 1
ATOM 3577 N N . THR B 1 63 ? 7.228 230.290 91.717 1.00 21.20 157 THR B N 1
ATOM 3578 C CA . THR B 1 63 ? 7.376 228.842 91.623 1.00 19.55 157 THR B CA 1
ATOM 3579 C C . THR B 1 63 ? 7.857 228.459 90.225 1.00 18.94 157 THR B C 1
ATOM 3580 O O . THR B 1 63 ? 7.657 229.202 89.261 1.00 19.65 157 THR B O 1
ATOM 3584 N N . TRP B 1 64 ? 8.487 227.279 90.131 1.00 19.61 158 TRP B N 1
ATOM 3585 C CA . TRP B 1 64 ? 8.904 226.653 88.874 1.00 21.79 158 TRP B CA 1
ATOM 3586 C C . TRP B 1 64 ? 7.730 226.028 88.136 1.00 22.70 158 TRP B C 1
ATOM 3587 O O . TRP B 1 64 ? 6.772 225.536 88.740 1.00 21.31 158 TRP B O 1
ATOM 3598 N N . ASP B 1 65 ? 7.851 225.994 86.810 1.00 23.55 159 ASP B N 1
ATOM 3599 C CA . ASP B 1 65 ? 6.941 225.224 85.964 1.00 24.14 159 ASP B CA 1
ATOM 3600 C C . ASP B 1 65 ? 7.646 224.902 84.658 1.00 22.04 159 ASP B C 1
ATOM 3601 O O . ASP B 1 65 ? 8.220 225.799 84.043 1.00 30.19 159 ASP B O 1
ATOM 3606 N N . ALA B 1 66 ? 7.604 223.641 84.231 1.00 21.57 160 ALA B N 1
ATOM 3607 C CA . ALA B 1 66 ? 8.143 223.255 82.926 1.00 24.86 160 ALA B CA 1
ATOM 3608 C C . ALA B 1 66 ? 7.100 223.530 81.840 1.00 24.03 160 ALA B C 1
ATOM 3609 O O . ALA B 1 66 ? 5.957 223.082 81.943 1.00 31.49 160 ALA B O 1
ATOM 3611 N N . LEU B 1 67 ? 7.477 224.292 80.818 1.00 21.32 161 LEU B N 1
ATOM 3612 C CA . LEU B 1 67 ? 6.517 224.779 79.832 1.00 21.76 161 LEU B CA 1
ATOM 3613 C C . LEU B 1 67 ? 6.374 223.784 78.685 1.00 22.56 161 LEU B C 1
ATOM 3614 O O . LEU B 1 67 ? 7.332 223.551 77.941 1.00 20.71 161 LEU B O 1
ATOM 3619 N N . ASP B 1 68 ? 5.183 223.203 78.537 1.00 23.36 162 ASP B N 1
ATOM 3620 C CA . ASP B 1 68 ? 4.897 222.287 77.432 1.00 23.67 162 ASP B CA 1
ATOM 3621 C C . ASP B 1 68 ? 4.436 223.136 76.253 1.00 27.06 162 ASP B C 1
ATOM 3622 O O . ASP B 1 68 ? 3.293 223.593 76.212 1.00 29.26 162 ASP B O 1
ATOM 3627 N N . LEU B 1 69 ? 5.330 223.346 75.281 1.00 25.69 163 LEU B N 1
ATOM 3628 C CA . LEU B 1 69 ? 5.036 224.247 74.173 1.00 28.20 163 LEU B CA 1
ATOM 3629 C C . LEU B 1 69 ? 4.067 223.640 73.168 1.00 28.53 163 LEU B C 1
ATOM 3630 O O . LEU B 1 69 ? 3.562 224.369 72.311 1.00 27.81 163 LEU B O 1
ATOM 3635 N N . GLY B 1 70 ? 3.810 222.332 73.250 1.00 27.41 164 GLY B N 1
ATOM 3636 C CA . GLY B 1 70 ? 2.763 221.719 72.464 1.00 27.09 164 GLY B CA 1
ATOM 3637 C C . GLY B 1 70 ? 1.395 222.232 72.829 1.00 30.53 164 GLY B C 1
ATOM 3638 O O . GLY B 1 70 ? 0.485 222.209 71.997 1.00 32.08 164 GLY B O 1
ATOM 3639 N N . ASP B 1 71 ? 1.237 222.717 74.055 1.00 32.60 165 ASP B N 1
ATOM 3640 C CA . ASP B 1 71 ? 0.037 223.431 74.459 1.00 31.34 165 ASP B CA 1
ATOM 3641 C C . ASP B 1 71 ? 0.077 224.842 73.881 1.00 29.30 165 ASP B C 1
ATOM 3642 O O . ASP B 1 71 ? 0.983 225.625 74.198 1.00 30.76 165 ASP B O 1
ATOM 3647 N N . ARG B 1 72 ? -0.915 225.172 73.048 1.00 32.43 166 ARG B N 1
ATOM 3648 C CA . ARG B 1 72 ? -0.893 226.446 72.334 1.00 24.94 166 ARG B CA 1
ATOM 3649 C C . ARG B 1 72 ? -0.967 227.615 73.302 1.00 28.19 166 ARG B C 1
ATOM 3650 O O . ARG B 1 72 ? -0.262 228.616 73.129 1.00 27.70 166 ARG B O 1
ATOM 3652 N N . GLY B 1 73 ? -1.795 227.495 74.345 1.00 24.87 167 GLY B N 1
ATOM 3653 C CA . GLY B 1 73 ? -1.884 228.560 75.326 1.00 27.20 167 GLY B CA 1
ATOM 3654 C C . GLY B 1 73 ? -0.585 228.791 76.081 1.00 26.20 167 GLY B C 1
ATOM 3655 O O . GLY B 1 73 ? -0.270 229.920 76.450 1.00 24.47 167 GLY B O 1
ATOM 3656 N N . VAL B 1 74 ? 0.183 227.728 76.330 1.00 23.74 168 VAL B N 1
ATOM 3657 C CA . VAL B 1 74 ? 1.459 227.896 77.022 1.00 28.64 168 VAL B CA 1
ATOM 3658 C C . VAL B 1 74 ? 2.464 228.588 76.103 1.00 25.87 168 VAL B C 1
ATOM 3659 O O . VAL B 1 74 ? 3.153 229.535 76.504 1.00 22.00 168 VAL B O 1
ATOM 3663 N N . LEU B 1 75 ? 2.528 228.146 74.843 1.00 23.14 169 LEU B N 1
ATOM 3664 C CA . LEU B 1 75 ? 3.379 228.793 73.846 1.00 25.80 169 LEU B CA 1
ATOM 3665 C C . LEU B 1 75 ? 3.071 230.273 73.744 1.00 25.67 169 LEU B C 1
ATOM 3666 O O . LEU B 1 75 ? 3.978 231.122 73.744 1.00 24.21 169 LEU B O 1
ATOM 3671 N N . LYS B 1 76 ? 1.788 230.602 73.684 1.00 23.96 170 LYS B N 1
ATOM 3672 C CA . LYS B 1 76 ? 1.388 231.998 73.639 1.00 24.73 170 LYS B CA 1
ATOM 3673 C C . LYS B 1 76 ? 1.919 232.771 74.852 1.00 25.52 170 LYS B C 1
ATOM 3674 O O . LYS B 1 76 ? 2.430 233.886 74.695 1.00 27.75 170 LYS B O 1
ATOM 3680 N N . GLU B 1 77 ? 1.870 232.180 76.055 1.00 22.62 171 GLU B N 1
ATOM 3681 C CA . GLU B 1 77 ? 2.409 232.858 77.240 1.00 23.98 171 GLU B CA 1
ATOM 3682 C C . GLU B 1 77 ? 3.902 233.150 77.095 1.00 20.58 171 GLU B C 1
ATOM 3683 O O . GLU B 1 77 ? 4.364 234.253 77.402 1.00 22.05 171 GLU B O 1
ATOM 3689 N N . LEU B 1 78 ? 4.683 232.147 76.696 1.00 19.53 172 LEU B N 1
ATOM 3690 C CA . LEU B 1 78 ? 6.104 232.361 76.439 1.00 19.21 172 LEU B CA 1
ATOM 3691 C C . LEU B 1 78 ? 6.312 233.431 75.363 1.00 20.47 172 LEU B C 1
ATOM 3692 O O . LEU B 1 78 ? 7.100 234.370 75.550 1.00 17.77 172 LEU B O 1
ATOM 3697 N N . TYR B 1 79 ? 5.577 233.329 74.243 1.00 19.51 173 TYR B N 1
ATOM 3698 C CA . TYR B 1 79 ? 5.658 234.360 73.205 1.00 23.33 173 TYR B CA 1
ATOM 3699 C C . TYR B 1 79 ? 5.414 235.750 73.786 1.00 23.45 173 TYR B C 1
ATOM 3700 O O . TYR B 1 79 ? 6.086 236.720 73.413 1.00 22.11 173 TYR B O 1
ATOM 3709 N N . THR B 1 80 ? 4.453 235.864 74.703 1.00 20.65 174 THR B N 1
ATOM 3710 C CA . THR B 1 80 ? 4.123 237.165 75.283 1.00 23.39 174 THR B CA 1
ATOM 3711 C C . THR B 1 80 ? 5.210 237.643 76.246 1.00 23.59 174 THR B C 1
ATOM 3712 O O . THR B 1 80 ? 5.622 238.810 76.205 1.00 21.67 174 THR B O 1
ATOM 3716 N N . LEU B 1 81 ? 5.701 236.752 77.106 1.00 24.44 175 LEU B N 1
ATOM 3717 C CA . LEU B 1 81 ? 6.841 237.090 77.954 1.00 23.44 175 LEU B CA 1
ATOM 3718 C C . LEU B 1 81 ? 8.026 237.600 77.132 1.00 20.12 175 LEU B C 1
ATOM 3719 O O . LEU B 1 81 ? 8.594 238.662 77.419 1.00 20.89 175 LEU B O 1
ATOM 3724 N N . LEU B 1 82 ? 8.421 236.849 76.102 1.00 22.74 176 LEU B N 1
ATOM 3725 C CA . LEU B 1 82 ? 9.571 237.258 75.300 1.00 22.56 176 LEU B CA 1
ATOM 3726 C C . LEU B 1 82 ? 9.262 238.513 74.492 1.00 25.98 176 LEU B C 1
ATOM 3727 O O . LEU B 1 82 ? 10.110 239.406 74.377 1.00 24.15 176 LEU B O 1
ATOM 3732 N N . ASN B 1 83 ? 8.045 238.612 73.937 1.00 26.54 177 ASN B N 1
ATOM 3733 C CA . ASN B 1 83 ? 7.690 239.808 73.168 1.00 26.95 177 ASN B CA 1
ATOM 3734 C C . ASN B 1 83 ? 7.792 241.072 74.011 1.00 30.55 177 ASN B C 1
ATOM 3735 O O . ASN B 1 83 ? 8.101 242.147 73.481 1.00 28.06 177 ASN B O 1
ATOM 3740 N N . GLU B 1 84 ? 7.573 240.975 75.327 1.00 26.29 178 GLU B N 1
ATOM 3741 C CA . GLU B 1 84 ? 7.526 242.186 76.129 1.00 26.75 178 GLU B CA 1
ATOM 3742 C C . GLU B 1 84 ? 8.755 242.412 76.998 1.00 28.42 178 GLU B C 1
ATOM 3743 O O . GLU B 1 84 ? 8.965 243.549 77.437 1.00 26.36 178 GLU B O 1
ATOM 3749 N N . ASN B 1 85 ? 9.600 241.381 77.226 1.00 27.02 179 ASN B N 1
ATOM 3750 C CA . ASN B 1 85 ? 10.712 241.537 78.163 1.00 27.67 179 ASN B CA 1
ATOM 3751 C C . ASN B 1 85 ? 12.051 240.963 77.675 1.00 27.78 179 ASN B C 1
ATOM 3752 O O . ASN B 1 85 ? 12.981 240.825 78.492 1.00 28.53 179 ASN B O 1
ATOM 3757 N N . TYR B 1 86 ? 12.207 240.645 76.390 1.00 23.00 180 TYR B N 1
ATOM 3758 C CA . TYR B 1 86 ? 13.456 240.033 75.939 1.00 31.48 180 TYR B CA 1
ATOM 3759 C C . TYR B 1 86 ? 14.426 241.099 75.407 1.00 30.63 180 TYR B C 1
ATOM 3760 O O . TYR B 1 86 ? 14.281 242.298 75.669 1.00 25.95 180 TYR B O 1
ATOM 3769 N N . VAL B 1 87 ? 15.412 240.655 74.624 1.00 29.36 181 VAL B N 1
ATOM 3770 C CA . VAL B 1 87 ? 16.573 241.477 74.311 1.00 32.29 181 VAL B CA 1
ATOM 3771 C C . VAL B 1 87 ? 16.157 242.691 73.498 1.00 36.35 181 VAL B C 1
ATOM 3772 O O . VAL B 1 87 ? 15.336 242.601 72.575 1.00 32.13 181 VAL B O 1
ATOM 3776 N N . GLU B 1 88 ? 16.713 243.841 73.855 1.00 36.49 182 GLU B N 1
ATOM 3777 C CA . GLU B 1 88 ? 16.550 245.062 73.086 1.00 41.81 182 GLU B CA 1
ATOM 3778 C C . GLU B 1 88 ? 17.914 245.556 72.619 1.00 40.37 182 GLU B C 1
ATOM 3779 O O . GLU B 1 88 ? 18.958 245.137 73.128 1.00 36.88 182 GLU B O 1
ATOM 3785 N N . ASP B 1 89 ? 17.895 246.427 71.614 1.00 47.08 183 ASP B N 1
ATOM 3786 C CA . ASP B 1 89 ? 19.119 247.057 71.142 1.00 52.14 183 ASP B CA 1
ATOM 3787 C C . ASP B 1 89 ? 19.630 248.068 72.167 1.00 50.13 183 ASP B C 1
ATOM 3788 O O . ASP B 1 89 ? 18.902 248.513 73.062 1.00 47.97 183 ASP B O 1
ATOM 3793 N N . ASP B 1 90 ? 20.891 248.470 71.982 1.00 50.33 184 ASP B N 1
ATOM 3794 C CA . ASP B 1 90 ? 21.562 249.336 72.950 1.00 57.79 184 ASP B CA 1
ATOM 3795 C C . ASP B 1 90 ? 20.774 250.610 73.244 1.00 58.97 184 ASP B C 1
ATOM 3796 O O . ASP B 1 90 ? 20.722 251.059 74.396 1.00 59.14 184 ASP B O 1
ATOM 3801 N N . ASP B 1 91 ? 20.149 251.206 72.229 1.00 56.62 185 ASP B N 1
ATOM 3802 C CA . ASP B 1 91 ? 19.457 252.476 72.400 1.00 57.70 185 ASP B CA 1
ATOM 3803 C C . ASP B 1 91 ? 17.955 252.305 72.612 1.00 55.97 185 ASP B C 1
ATOM 3804 O O . ASP B 1 91 ? 17.197 253.270 72.452 1.00 56.43 185 ASP B O 1
ATOM 3809 N N . ASN B 1 92 ? 17.519 251.095 72.981 1.00 55.70 186 ASN B N 1
ATOM 3810 C CA . ASN B 1 92 ? 16.152 250.831 73.449 1.00 52.17 186 ASN B CA 1
ATOM 3811 C C . ASN B 1 92 ? 15.094 251.246 72.430 1.00 53.30 186 ASN B C 1
ATOM 3812 O O . ASN B 1 92 ? 14.055 251.816 72.776 1.00 52.28 186 ASN B O 1
ATOM 3817 N N . MET B 1 93 ? 15.345 250.940 71.156 1.00 50.12 187 MET B N 1
ATOM 3818 C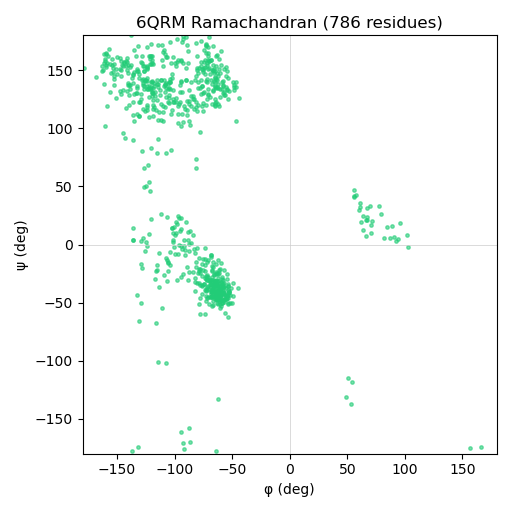 CA . MET B 1 93 ? 14.392 251.270 70.109 1.00 49.78 187 MET B CA 1
ATOM 3819 C C . MET B 1 93 ? 13.691 250.056 69.520 1.00 44.53 187 MET B C 1
ATOM 3820 O O . MET B 1 93 ? 12.561 250.196 69.037 1.00 43.22 187 MET B O 1
ATOM 3825 N N . PHE B 1 94 ? 14.318 248.874 69.574 1.00 43.03 188 PHE B N 1
ATOM 3826 C CA . PHE B 1 94 ? 13.783 247.656 68.978 1.00 44.35 188 PHE B CA 1
ATOM 3827 C C . PHE B 1 94 ? 14.007 246.455 69.890 1.00 41.67 188 PHE B C 1
ATOM 3828 O O . PHE B 1 94 ? 15.089 246.285 70.461 1.00 39.82 188 PHE B O 1
ATOM 3836 N N . ARG B 1 95 ? 12.976 245.617 69.997 1.00 39.55 189 ARG B N 1
ATOM 3837 C CA . ARG B 1 95 ? 13.034 244.348 70.705 1.00 38.44 189 ARG B CA 1
ATOM 3838 C C . ARG B 1 95 ? 12.724 243.211 69.739 1.00 36.96 189 ARG B C 1
ATOM 3839 O O . ARG B 1 95 ? 11.850 243.341 68.874 1.00 34.65 189 ARG B O 1
ATOM 3847 N N . PHE B 1 96 ? 13.450 242.098 69.896 1.00 35.13 190 PHE B N 1
ATOM 3848 C CA . PHE B 1 96 ? 13.132 240.858 69.192 1.00 31.84 190 PHE B CA 1
ATOM 3849 C C . PHE B 1 96 ? 11.653 240.514 69.325 1.00 33.98 190 PHE B C 1
ATOM 3850 O O . PHE B 1 96 ? 11.066 240.630 70.405 1.00 34.60 190 PHE B O 1
ATOM 3858 N N . ASP B 1 97 ? 11.053 240.077 68.224 1.00 35.06 191 ASP B N 1
ATOM 3859 C CA . ASP B 1 97 ? 9.660 239.637 68.218 1.00 33.78 191 ASP B CA 1
ATOM 3860 C C . ASP B 1 97 ? 9.607 238.204 67.701 1.00 28.10 191 ASP B C 1
ATOM 3861 O O . ASP B 1 97 ? 9.110 237.957 66.605 1.00 31.31 191 ASP B O 1
ATOM 3866 N N . TYR B 1 98 ? 10.136 237.269 68.488 1.00 27.00 192 TYR B N 1
ATOM 3867 C CA . TYR B 1 98 ? 10.120 235.862 68.109 1.00 29.50 192 TYR B CA 1
ATOM 3868 C C . TYR B 1 98 ? 8.679 235.388 67.943 1.00 29.84 192 TYR B C 1
ATOM 3869 O O . TYR B 1 98 ? 7.835 235.659 68.798 1.00 29.46 192 TYR B O 1
ATOM 3878 N N . SER B 1 99 ? 8.395 234.667 66.848 1.00 24.32 193 SER B N 1
ATOM 3879 C CA . SER B 1 99 ? 7.028 234.189 66.665 1.00 28.86 193 SER B CA 1
ATOM 3880 C C . SER B 1 99 ? 6.814 232.830 67.338 1.00 24.16 193 SER B C 1
ATOM 3881 O O . SER B 1 99 ? 7.759 232.058 67.536 1.00 20.64 193 SER B O 1
ATOM 3884 N N . PRO B 1 100 ? 5.568 232.497 67.677 1.00 26.72 194 PRO B N 1
ATOM 3885 C CA . PRO B 1 100 ? 5.285 231.174 68.268 1.00 26.09 194 PRO B CA 1
ATOM 3886 C C . PRO B 1 100 ? 5.888 230.000 67.519 1.00 25.57 194 PRO B C 1
ATOM 3887 O O . PRO B 1 100 ? 6.460 229.096 68.144 1.00 25.78 194 PRO B O 1
ATOM 3891 N N . GLU B 1 101 ? 5.787 230.008 66.191 1.00 23.86 195 GLU B N 1
ATOM 3892 C CA . GLU B 1 101 ? 6.318 228.926 65.360 1.00 26.25 195 GLU B CA 1
ATOM 3893 C C . GLU B 1 101 ? 7.841 228.934 65.328 1.00 18.75 195 GLU B C 1
ATOM 3894 O O . GLU B 1 101 ? 8.463 227.870 65.254 1.00 19.04 195 GLU B O 1
ATOM 3900 N N . PHE B 1 102 ? 8.458 230.122 65.297 1.00 20.84 196 PHE B N 1
ATOM 3901 C CA . PHE B 1 102 ? 9.907 230.189 65.477 1.00 22.14 196 PHE B CA 1
ATOM 3902 C C . PHE B 1 102 ? 10.318 229.533 66.789 1.00 19.34 196 PHE B C 1
ATOM 3903 O O . PHE B 1 102 ? 11.258 228.733 66.823 1.00 19.66 196 PHE B O 1
ATOM 3911 N N . LEU B 1 103 ? 9.615 229.844 67.881 1.00 18.76 197 LEU B N 1
ATOM 3912 C CA . LEU B 1 103 ? 9.978 229.257 69.164 1.00 17.39 197 LEU B CA 1
ATOM 3913 C C . LEU B 1 103 ? 9.896 227.739 69.123 1.00 23.29 197 LEU B C 1
ATOM 3914 O O . LEU B 1 103 ? 10.790 227.055 69.645 1.00 19.03 197 LEU B O 1
ATOM 3919 N N . LEU B 1 104 ? 8.847 227.188 68.484 1.00 20.21 198 LEU B N 1
ATOM 3920 C CA . LEU B 1 104 ? 8.751 225.734 68.343 1.00 18.82 198 LEU B CA 1
ATOM 3921 C C . LEU B 1 104 ? 9.948 225.174 67.595 1.00 19.88 198 LEU B C 1
ATOM 3922 O O . LEU B 1 104 ? 10.436 224.082 67.914 1.00 22.62 198 LEU B O 1
ATOM 3927 N N . TRP B 1 105 ? 10.414 225.896 66.571 1.00 17.41 199 TRP B N 1
ATOM 3928 C CA . TRP B 1 105 ? 11.565 225.443 65.802 1.00 17.32 199 TRP B CA 1
ATOM 3929 C C . TRP B 1 105 ? 12.830 225.458 66.651 1.00 20.00 199 TRP B C 1
ATOM 3930 O O . TRP B 1 105 ? 13.582 224.479 66.669 1.00 20.63 199 TRP B O 1
ATOM 3941 N N . ALA B 1 106 ? 13.085 226.576 67.354 1.00 17.65 200 ALA B N 1
ATOM 3942 C CA . ALA B 1 106 ? 14.289 226.726 68.173 1.00 21.36 200 ALA B CA 1
ATOM 3943 C C . ALA B 1 106 ? 14.267 225.881 69.453 1.00 21.08 200 ALA B C 1
ATOM 3944 O O . ALA B 1 106 ? 15.332 225.458 69.919 1.00 22.83 200 ALA B O 1
ATOM 3946 N N . LEU B 1 107 ? 13.088 225.620 70.034 1.00 17.48 201 LEU B N 1
ATOM 3947 C CA . LEU B 1 107 ? 13.008 224.939 71.321 1.00 17.12 201 LEU B CA 1
ATOM 3948 C C . LEU B 1 107 ? 12.596 223.483 71.234 1.00 22.52 201 LEU B C 1
ATOM 3949 O O . LEU B 1 107 ? 12.614 222.801 72.266 1.00 21.23 201 LEU B O 1
ATOM 3954 N N . ARG B 1 108 ? 12.217 222.979 70.055 1.00 21.69 202 ARG B N 1
ATOM 3955 C CA . ARG B 1 108 ? 11.936 221.549 69.892 1.00 21.85 202 ARG B CA 1
ATOM 3956 C C . ARG B 1 108 ? 12.742 220.878 68.772 1.00 21.14 202 ARG B C 1
ATOM 3957 O O . ARG B 1 108 ? 12.189 220.121 67.974 1.00 20.48 202 ARG B O 1
ATOM 3965 N N . PRO B 1 109 ? 14.067 221.057 68.733 1.00 22.15 203 PRO B N 1
ATOM 3966 C CA . PRO B 1 109 ? 14.875 220.259 67.799 1.00 20.54 203 PRO B CA 1
ATOM 3967 C C . PRO B 1 109 ? 14.924 218.823 68.285 1.00 20.07 203 PRO B C 1
ATOM 3968 O O . PRO B 1 109 ? 14.467 218.550 69.404 1.00 22.06 203 PRO B O 1
ATOM 3972 N N . PRO B 1 110 ? 15.432 217.883 67.487 1.00 19.87 204 PRO B N 1
ATOM 3973 C CA . PRO B 1 110 ? 15.553 216.500 67.962 1.00 23.20 204 PRO B CA 1
ATOM 3974 C C . PRO B 1 110 ? 16.204 216.431 69.337 1.00 20.16 204 PRO B C 1
ATOM 3975 O O . PRO B 1 110 ? 17.209 217.079 69.589 1.00 19.38 204 PRO B O 1
ATOM 3979 N N . GLY B 1 111 ? 15.608 215.654 70.238 1.00 21.26 205 GLY B N 1
ATOM 3980 C CA . GLY B 1 111 ? 16.162 215.443 71.556 1.00 18.11 205 GLY B CA 1
ATOM 3981 C C . GLY B 1 111 ? 15.666 216.395 72.606 1.00 18.35 205 GLY B C 1
ATOM 3982 O O . GLY B 1 111 ? 16.136 216.332 73.748 1.00 17.76 205 GLY B O 1
ATOM 3983 N N . TRP B 1 112 ? 14.745 217.292 72.263 1.00 18.70 206 TRP B N 1
ATOM 3984 C CA . TRP B 1 112 ? 14.305 218.300 73.213 1.00 17.70 206 TRP B CA 1
ATOM 3985 C C . TRP B 1 112 ? 13.588 217.648 74.390 1.00 19.78 206 TRP B C 1
ATOM 3986 O O . TRP B 1 112 ? 12.970 216.593 74.255 1.00 21.70 206 TRP B O 1
ATOM 3997 N N . LEU B 1 113 ? 13.702 218.281 75.569 1.00 20.35 207 LEU B N 1
ATOM 3998 C CA . LEU B 1 113 ? 13.051 217.813 76.779 1.00 18.52 207 LEU B CA 1
ATOM 3999 C C . LEU B 1 113 ? 12.150 218.907 77.340 1.00 19.91 207 LEU B C 1
ATOM 4000 O O . LEU B 1 113 ? 12.555 220.074 77.389 1.00 18.94 207 LEU B O 1
ATOM 4005 N N . PRO B 1 114 ? 10.926 218.576 77.769 1.00 20.01 208 PRO B N 1
ATOM 4006 C CA . PRO B 1 114 ? 10.068 219.631 78.331 1.00 18.13 208 PRO B CA 1
ATOM 4007 C C . PRO B 1 114 ? 10.594 220.176 79.644 1.00 19.14 208 PRO B C 1
ATOM 4008 O O . PRO B 1 114 ? 10.452 221.381 79.884 1.00 16.81 208 PRO B O 1
ATOM 4012 N N . GLN B 1 115 ? 11.227 219.351 80.498 1.00 19.43 209 GLN B N 1
ATOM 4013 C CA . GLN B 1 115 ? 11.766 219.922 81.733 1.00 20.03 209 GLN B CA 1
ATOM 4014 C C . GLN B 1 115 ? 12.864 220.946 81.449 1.00 19.01 209 GLN B C 1
ATOM 4015 O O . GLN B 1 115 ? 13.151 221.780 82.313 1.00 15.32 209 GLN B O 1
ATOM 4021 N N . TRP B 1 116 ? 13.433 220.948 80.236 1.00 16.42 210 TRP B N 1
ATOM 4022 C CA . TRP B 1 116 ? 14.407 221.960 79.863 1.00 16.83 210 TRP B CA 1
ATOM 4023 C C . TRP B 1 116 ? 13.767 223.229 79.302 1.00 17.65 210 TRP B C 1
ATOM 4024 O O . TRP B 1 116 ? 14.481 224.062 78.733 1.00 16.95 210 TRP B O 1
ATOM 4035 N N . HIS B 1 117 ? 12.449 223.380 79.426 1.00 17.14 211 HIS B N 1
ATOM 4036 C CA . HIS B 1 117 ? 11.748 224.637 79.135 1.00 20.69 211 HIS B CA 1
ATOM 4037 C C . HIS B 1 117 ? 11.325 225.235 80.476 1.00 18.46 211 HIS B C 1
ATOM 4038 O O . HIS B 1 117 ? 10.175 225.129 80.894 1.00 17.81 211 HIS B O 1
ATOM 4045 N N . CYS B 1 118 ? 12.278 225.861 81.161 1.00 17.88 212 CYS B N 1
ATOM 4046 C CA . CYS B 1 118 ? 12.158 226.087 82.606 1.00 18.83 212 CYS B CA 1
ATOM 4047 C C . CYS B 1 118 ? 11.561 227.468 82.884 1.00 21.05 212 CYS B C 1
ATOM 4048 O O . CYS B 1 118 ? 12.255 228.485 82.807 1.00 18.44 212 CYS B O 1
ATOM 4051 N N . GLY B 1 119 ? 10.261 227.503 83.221 1.00 22.01 213 GLY B N 1
ATOM 4052 C CA . GLY B 1 119 ? 9.565 228.737 83.524 1.00 17.09 213 GLY B CA 1
ATOM 4053 C C . GLY B 1 119 ? 9.522 229.072 85.006 1.00 17.45 213 GLY B C 1
ATOM 4054 O O . GLY B 1 119 ? 9.721 228.216 85.866 1.00 21.30 213 GLY B O 1
ATOM 4055 N N . VAL B 1 120 ? 9.305 230.355 85.297 1.00 16.36 214 VAL B N 1
ATOM 4056 C CA . VAL B 1 120 ? 9.003 230.839 86.640 1.00 18.72 214 VAL B CA 1
ATOM 4057 C C . VAL B 1 120 ? 7.635 231.498 86.587 1.00 17.97 214 VAL B C 1
ATOM 4058 O O . VAL B 1 120 ? 7.374 232.302 85.688 1.00 18.72 214 VAL B O 1
ATOM 4062 N N . ARG B 1 121 ? 6.759 231.142 87.530 1.00 18.85 215 ARG B N 1
ATOM 4063 C CA . ARG B 1 121 ? 5.408 231.689 87.582 1.00 18.83 215 ARG B CA 1
ATOM 4064 C C . ARG B 1 121 ? 5.108 232.259 88.963 1.00 18.27 215 ARG B C 1
ATOM 4065 O O . ARG B 1 121 ? 5.529 231.699 89.983 1.00 18.83 215 ARG B O 1
ATOM 4073 N N . VAL B 1 122 ? 4.380 233.381 88.984 1.00 20.43 216 VAL B N 1
ATOM 4074 C CA . VAL B 1 122 ? 3.756 233.867 90.214 1.00 19.97 216 VAL B CA 1
ATOM 4075 C C . VAL B 1 122 ? 2.851 232.781 90.786 1.00 20.31 216 VAL B C 1
ATOM 4076 O O . VAL B 1 122 ? 2.011 232.207 90.076 1.00 21.43 216 VAL B O 1
ATOM 4080 N N . VAL B 1 123 ? 3.031 232.480 92.071 1.00 20.51 217 VAL B N 1
ATOM 4081 C CA . VAL B 1 123 ? 2.263 23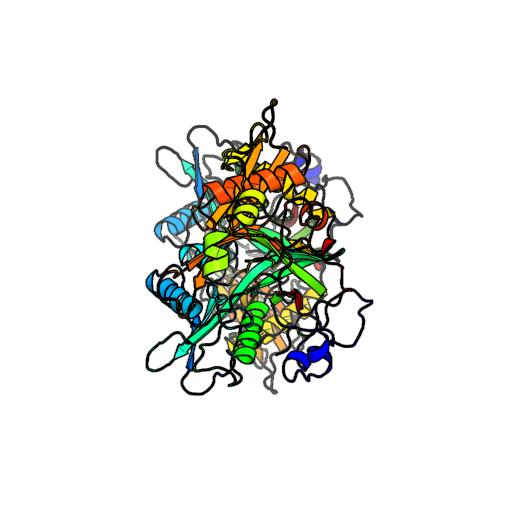1.414 92.723 1.00 21.69 217 VAL B CA 1
ATOM 4082 C C . VAL B 1 123 ? 0.763 231.694 92.644 1.00 19.88 217 VAL B C 1
ATOM 4083 O O . VAL B 1 123 ? -0.023 230.830 92.244 1.00 19.45 217 VAL B O 1
ATOM 4087 N N . SER B 1 124 ? 0.343 232.908 93.021 1.00 20.74 218 SER B N 1
ATOM 4088 C CA . SER B 1 124 ? -1.088 233.179 93.181 1.00 24.64 218 SER B CA 1
ATOM 4089 C C . SER B 1 124 ? -1.813 233.250 91.838 1.00 24.74 218 SER B C 1
ATOM 4090 O O . SER B 1 124 ? -2.893 232.669 91.679 1.00 23.78 218 SER B O 1
ATOM 4093 N N . SER B 1 125 ? -1.244 233.961 90.862 1.00 21.48 219 SER B N 1
ATOM 4094 C CA . SER B 1 125 ? -1.904 234.182 89.579 1.00 25.38 219 SER B CA 1
ATOM 4095 C C . SER B 1 125 ? -1.417 233.249 88.468 1.00 23.08 219 SER B C 1
ATOM 4096 O O . SER B 1 125 ? -2.029 233.225 87.399 1.00 21.51 219 SER B O 1
ATOM 4099 N N . ARG B 1 126 ? -0.363 232.470 88.700 1.00 20.37 220 ARG B N 1
ATOM 4100 C CA . ARG B 1 126 ? 0.239 231.583 87.698 1.00 22.99 220 ARG B CA 1
ATOM 4101 C C . ARG B 1 126 ? 0.827 232.338 86.497 1.00 20.33 220 ARG B C 1
ATOM 4102 O O . ARG B 1 126 ? 1.194 231.716 85.495 1.00 26.13 220 ARG B O 1
ATOM 4110 N N . LYS B 1 127 ? 0.971 233.659 86.593 1.00 20.82 221 LYS B N 1
ATOM 4111 C CA . LYS B 1 127 ? 1.490 234.455 85.483 1.00 23.53 221 LYS B CA 1
ATOM 4112 C C . LYS B 1 127 ? 2.958 234.117 85.227 1.00 21.87 221 LYS B C 1
ATOM 4113 O O . LYS B 1 127 ? 3.748 233.936 86.162 1.00 19.21 221 LYS B O 1
ATOM 4119 N N . LEU B 1 128 ? 3.314 234.005 83.950 1.00 20.90 222 LEU B N 1
ATOM 4120 C CA . LEU B 1 128 ? 4.672 233.627 83.569 1.00 21.10 222 LEU B CA 1
ATOM 4121 C C . LEU B 1 128 ? 5.552 234.866 83.634 1.00 18.14 222 LEU B C 1
ATOM 4122 O O . LEU B 1 128 ? 5.287 235.847 82.933 1.00 19.51 222 LEU B O 1
ATOM 4127 N N . VAL B 1 129 ? 6.577 234.842 84.493 1.00 18.33 223 VAL B N 1
ATOM 4128 C CA . VAL B 1 129 ? 7.433 236.006 84.703 1.00 18.89 223 VAL B CA 1
ATOM 4129 C C . VAL B 1 129 ? 8.913 235.717 84.482 1.00 23.16 223 VAL B C 1
ATOM 4130 O O . VAL B 1 129 ? 9.741 236.613 84.680 1.00 21.59 223 VAL B O 1
ATOM 4134 N N . GLY B 1 130 ? 9.288 234.497 84.095 1.00 18.61 224 GLY B N 1
ATOM 4135 C CA . GLY B 1 130 ? 10.690 234.159 83.924 1.00 17.96 224 GLY B CA 1
ATOM 4136 C C . GLY B 1 130 ? 10.864 232.901 83.101 1.00 18.26 224 GLY B C 1
ATOM 4137 O O . GLY B 1 130 ? 10.018 232.001 83.134 1.00 15.60 224 GLY B O 1
ATOM 4138 N N . PHE B 1 131 ? 11.976 232.828 82.364 1.00 14.03 225 PHE B N 1
ATOM 4139 C CA . PHE B 1 131 ? 12.191 231.657 81.530 1.00 14.87 225 PHE B CA 1
ATOM 4140 C C . PHE B 1 131 ? 13.672 231.449 81.248 1.00 15.48 225 PHE B C 1
ATOM 4141 O O . PHE B 1 131 ? 14.468 232.385 81.296 1.00 19.19 225 PHE B O 1
ATOM 4149 N N . ILE B 1 132 ? 14.025 230.197 80.959 1.00 16.96 226 ILE B N 1
ATOM 4150 C CA . ILE B 1 132 ? 15.334 229.838 80.407 1.00 17.32 226 ILE B CA 1
ATOM 4151 C C . ILE B 1 132 ? 15.175 228.441 79.839 1.00 17.48 226 ILE B C 1
ATOM 4152 O O . ILE B 1 132 ? 14.315 227.676 80.287 1.00 18.56 226 ILE B O 1
ATOM 4157 N N . SER B 1 133 ? 16.001 228.101 78.846 1.00 16.41 227 SER B N 1
ATOM 4158 C CA . SER B 1 133 ? 15.848 226.821 78.172 1.00 15.98 227 SER B CA 1
ATOM 4159 C C . SER B 1 133 ? 17.185 226.191 77.820 1.00 16.49 227 SER B C 1
ATOM 4160 O O . SER B 1 133 ? 18.189 226.874 77.582 1.00 18.64 227 SER B O 1
ATOM 4163 N N . ALA B 1 134 ? 17.139 224.869 77.648 1.00 16.26 228 ALA B N 1
ATOM 4164 C CA . ALA B 1 134 ? 18.251 224.105 77.113 1.00 15.38 228 ALA B CA 1
ATOM 4165 C C . ALA B 1 134 ? 17.769 223.182 76.002 1.00 14.71 228 ALA B C 1
ATOM 4166 O O . ALA B 1 134 ? 16.664 222.621 76.084 1.00 13.76 228 ALA B O 1
ATOM 4168 N N . ILE B 1 135 ? 18.605 223.026 74.974 1.00 10.95 229 ILE B N 1
ATOM 4169 C CA . ILE B 1 135 ? 18.386 222.043 73.907 1.00 16.23 229 ILE B CA 1
ATOM 4170 C C . ILE B 1 135 ? 19.692 221.278 73.732 1.00 17.26 229 ILE B C 1
ATOM 4171 O O . ILE B 1 135 ? 20.772 221.845 73.952 1.00 14.84 229 ILE B O 1
ATOM 4176 N N . PRO B 1 136 ? 19.650 219.996 73.391 1.00 16.29 230 PRO B N 1
ATOM 4177 C CA . PRO B 1 136 ? 20.884 219.219 73.318 1.00 17.39 230 PRO B CA 1
ATOM 4178 C C . PRO B 1 136 ? 21.585 219.472 72.006 1.00 18.12 230 PRO B C 1
ATOM 4179 O O . PRO B 1 136 ? 20.935 219.681 70.977 1.00 16.22 230 PRO B O 1
ATOM 4183 N N . ALA B 1 137 ? 22.926 219.471 72.059 1.00 16.28 231 ALA B N 1
ATOM 4184 C CA . ALA B 1 137 ? 23.745 219.566 70.841 1.00 17.34 231 ALA B CA 1
ATOM 4185 C C . ALA B 1 137 ? 25.097 218.889 71.062 1.00 16.65 231 ALA B C 1
ATOM 4186 O O . ALA B 1 137 ? 25.677 218.962 72.161 1.00 20.90 231 ALA B O 1
ATOM 4188 N N . ASN B 1 138 ? 25.591 218.227 70.030 1.00 15.50 232 ASN B N 1
ATOM 4189 C CA . ASN B 1 138 ? 26.981 217.803 70.033 1.00 20.06 232 ASN B CA 1
ATOM 4190 C C . ASN B 1 138 ? 27.824 218.952 69.520 1.00 17.53 232 ASN B C 1
ATOM 4191 O O . ASN B 1 138 ? 27.524 219.530 68.478 1.00 17.66 232 ASN B O 1
ATOM 4196 N N . ILE B 1 139 ? 28.844 219.318 70.289 1.00 18.40 233 ILE B N 1
ATOM 4197 C CA . ILE B 1 139 ? 29.673 220.480 70.002 1.00 17.62 233 ILE B CA 1
ATOM 4198 C C . ILE B 1 139 ? 31.105 220.008 69.804 1.00 21.08 233 ILE B C 1
ATOM 4199 O O . ILE B 1 139 ? 31.647 219.260 70.644 1.00 19.06 233 ILE B O 1
ATOM 4204 N N . HIS B 1 140 ? 31.715 220.457 68.698 1.00 17.28 234 HIS B N 1
ATOM 4205 C CA . HIS B 1 140 ? 33.131 220.241 68.435 1.00 19.61 234 HIS B CA 1
ATOM 4206 C C . HIS B 1 140 ? 33.883 221.502 68.864 1.00 19.39 234 HIS B C 1
ATOM 4207 O O . HIS B 1 140 ? 33.603 222.600 68.365 1.00 17.28 234 HIS B O 1
ATOM 4214 N N . ILE B 1 141 ? 34.791 221.363 69.823 1.00 21.27 235 ILE B N 1
ATOM 4215 C CA . ILE B 1 141 ? 35.621 222.480 70.273 1.00 24.53 235 ILE B CA 1
ATOM 4216 C C . ILE B 1 141 ? 37.084 222.006 70.193 1.00 21.84 235 ILE B C 1
ATOM 4217 O O . ILE B 1 141 ? 37.490 221.051 70.881 1.00 19.08 235 ILE B O 1
ATOM 4222 N N . TYR B 1 142 ? 37.861 222.655 69.337 1.00 22.54 236 TYR B N 1
ATOM 4223 C CA . TYR B 1 142 ? 39.240 222.271 69.018 1.00 23.88 236 TYR B CA 1
ATOM 4224 C C . TYR B 1 142 ? 39.250 220.789 68.669 1.00 24.62 236 TYR B C 1
ATOM 4225 O O . TYR B 1 142 ? 38.659 220.404 67.640 1.00 27.24 236 TYR B O 1
ATOM 4234 N N . ASP B 1 143 ? 39.910 219.934 69.457 1.00 23.21 237 ASP B N 1
ATOM 4235 C CA . ASP B 1 143 ? 40.085 218.515 69.160 1.00 21.74 237 ASP B CA 1
ATOM 4236 C C . ASP B 1 143 ? 39.142 217.630 69.961 1.00 25.19 237 ASP B C 1
ATOM 4237 O O . ASP B 1 143 ? 39.323 216.410 69.990 1.00 21.82 237 ASP B O 1
ATOM 4242 N N . THR B 1 144 ? 38.118 218.192 70.580 1.00 23.57 238 THR B N 1
ATOM 4243 C CA . THR B 1 144 ? 37.171 217.423 71.369 1.00 22.39 238 THR B CA 1
ATOM 4244 C C . THR B 1 144 ? 35.755 217.616 70.832 1.00 21.57 238 THR B C 1
ATOM 4245 O O . THR B 1 144 ? 35.336 218.741 70.519 1.00 24.67 238 THR B O 1
ATOM 4249 N N . GLU B 1 145 ? 35.035 216.510 70.711 1.00 23.83 239 GLU B N 1
ATOM 4250 C CA . GLU B 1 145 ? 33.597 216.490 70.490 1.00 26.14 239 GLU B CA 1
ATOM 4251 C C . GLU B 1 145 ? 32.902 216.022 71.760 1.00 27.86 239 GLU B C 1
ATOM 4252 O O . GLU B 1 145 ? 33.345 215.068 72.404 1.00 26.24 239 GLU B O 1
ATOM 4258 N N . LYS B 1 146 ? 31.802 216.683 72.106 1.00 24.52 240 LYS B N 1
ATOM 4259 C CA . LYS B 1 146 ? 31.291 216.604 73.465 1.00 24.53 240 LYS B CA 1
ATOM 4260 C C . LYS B 1 146 ? 29.789 216.844 73.429 1.00 20.06 240 LYS B C 1
ATOM 4261 O O . LYS B 1 146 ? 29.319 217.732 72.718 1.00 18.04 240 LYS B O 1
ATOM 4267 N N . LYS B 1 147 ? 29.042 216.046 74.193 1.00 27.95 241 LYS B N 1
ATOM 4268 C CA . LYS B 1 147 ? 27.602 216.250 74.346 1.00 24.11 241 LYS B CA 1
ATOM 4269 C C . LYS B 1 147 ? 27.368 217.442 75.267 1.00 16.96 241 LYS B C 1
ATOM 4270 O O . LYS B 1 147 ? 27.861 217.460 76.395 1.00 23.13 241 LYS B O 1
ATOM 4276 N N . MET B 1 148 ? 26.660 218.456 74.778 1.00 15.15 242 MET B N 1
ATOM 4277 C CA . MET B 1 148 ? 26.373 219.647 75.566 1.00 15.54 242 MET B CA 1
ATOM 4278 C C . MET B 1 148 ? 24.920 220.044 75.363 1.00 16.37 242 MET B C 1
ATOM 4279 O O . MET B 1 148 ? 24.166 219.399 74.629 1.00 15.69 242 MET B O 1
ATOM 4284 N N . VAL B 1 149 ? 24.545 221.153 75.990 1.00 15.08 243 VAL B N 1
ATOM 4285 C CA . VAL B 1 149 ? 23.296 221.830 75.681 1.00 14.56 243 VAL B CA 1
ATOM 4286 C C . VAL B 1 149 ? 23.622 223.232 75.206 1.00 14.81 243 VAL B C 1
ATOM 4287 O O . VAL B 1 149 ? 24.680 223.797 75.507 1.00 15.12 243 VAL B O 1
ATOM 4291 N N . GLU B 1 150 ? 22.676 223.811 74.486 1.00 17.20 244 GLU B N 1
ATOM 4292 C CA . GLU B 1 150 ? 22.688 225.238 74.190 1.00 15.88 244 GLU B CA 1
ATOM 4293 C C . GLU B 1 150 ? 21.652 225.932 75.050 1.00 16.15 244 GLU B C 1
ATOM 4294 O O . GLU B 1 150 ? 20.475 225.558 75.018 1.00 18.65 244 GLU B O 1
ATOM 4300 N N . ILE B 1 151 ? 22.076 226.946 75.775 1.00 13.16 245 ILE B N 1
ATOM 4301 C CA . ILE B 1 151 ? 21.189 227.722 76.621 1.00 17.97 245 ILE B CA 1
ATOM 4302 C C . ILE B 1 151 ? 20.718 228.934 75.841 1.00 19.83 245 ILE B C 1
ATOM 4303 O O . ILE B 1 151 ? 21.496 229.561 75.117 1.00 22.84 245 ILE B O 1
ATOM 4308 N N . ASN B 1 152 ? 19.448 229.281 76.001 1.00 18.46 246 ASN B N 1
ATOM 4309 C CA . ASN B 1 152 ? 18.894 230.388 75.240 1.00 22.52 246 ASN B CA 1
ATOM 4310 C C . ASN B 1 152 ? 17.633 230.887 75.950 1.00 21.14 246 ASN B C 1
ATOM 4311 O O . ASN B 1 152 ? 17.104 230.230 76.851 1.00 20.09 246 ASN B O 1
ATOM 4316 N N . PHE B 1 153 ? 17.208 232.093 75.566 1.00 20.19 247 PHE B N 1
ATOM 4317 C CA . PHE B 1 153 ? 15.958 232.726 75.999 1.00 23.94 247 PHE B CA 1
ATOM 4318 C C . PHE B 1 153 ? 15.883 232.957 77.513 1.00 21.46 247 PHE B C 1
ATOM 4319 O O . PHE B 1 153 ? 14.790 232.925 78.094 1.00 20.70 247 PHE B O 1
ATOM 4327 N N . LEU B 1 154 ? 17.023 233.221 78.169 1.00 20.02 248 LEU B N 1
ATOM 4328 C CA . LEU B 1 154 ? 16.990 233.661 79.564 1.00 20.75 248 LEU B CA 1
ATOM 4329 C C . LEU B 1 154 ? 16.299 235.018 79.646 1.00 20.63 248 LEU B C 1
ATOM 4330 O O . LEU B 1 154 ? 16.728 235.992 79.024 1.00 21.34 248 LEU B O 1
ATOM 4335 N N . CYS B 1 155 ? 15.204 235.066 80.390 1.00 17.92 249 CYS B N 1
ATOM 4336 C CA . CYS B 1 155 ? 14.338 236.231 80.371 1.00 20.74 249 CYS B CA 1
ATOM 4337 C C . CYS B 1 155 ? 13.645 236.364 81.718 1.00 21.79 249 CYS B C 1
ATOM 4338 O O . CYS B 1 155 ? 13.021 235.407 82.188 1.00 18.82 249 CYS B O 1
ATOM 4341 N N . VAL B 1 156 ? 13.775 237.544 82.330 1.00 23.52 250 VAL B N 1
ATOM 4342 C CA . VAL B 1 156 ? 13.101 237.897 83.577 1.00 24.82 250 VAL B CA 1
ATOM 4343 C C . VAL B 1 156 ? 12.220 239.113 83.298 1.00 24.65 250 VAL B C 1
ATOM 4344 O O . VAL B 1 156 ? 12.691 240.106 82.732 1.00 24.37 250 VAL B O 1
ATOM 4348 N N . HIS B 1 157 ? 10.937 239.014 83.660 1.00 25.88 251 HIS B N 1
ATOM 4349 C CA . HIS B 1 157 ? 9.989 240.122 83.513 1.00 25.04 251 HIS B CA 1
ATOM 4350 C C . HIS B 1 157 ? 10.581 241.429 84.038 1.00 26.45 251 HIS B C 1
ATOM 4351 O O . HIS B 1 157 ? 11.274 241.446 85.059 1.00 23.89 251 HIS B O 1
ATOM 4358 N N . LYS B 1 158 ? 10.310 242.525 83.308 1.00 28.40 252 LYS B N 1
ATOM 4359 C CA . LYS B 1 158 ? 10.893 243.836 83.611 1.00 31.64 252 LYS B CA 1
ATOM 4360 C C . LYS B 1 158 ? 10.630 244.271 85.045 1.00 31.99 252 LYS B C 1
ATOM 4361 O O . LYS B 1 158 ? 11.394 245.067 85.605 1.00 34.24 252 LYS B O 1
ATOM 4367 N N . LYS B 1 159 ? 9.565 243.766 85.661 1.00 31.63 253 LYS B N 1
ATOM 4368 C CA . LYS B 1 159 ? 9.253 244.169 87.022 1.00 35.68 253 LYS B CA 1
ATOM 4369 C C . LYS B 1 159 ? 9.880 243.275 88.092 1.00 35.96 253 LYS B C 1
ATOM 4370 O O . LYS B 1 159 ? 9.818 243.632 89.275 1.00 33.02 253 LYS B O 1
ATOM 4376 N N . LEU B 1 160 ? 10.481 242.137 87.714 1.00 36.00 254 LEU B N 1
ATOM 4377 C CA . LEU B 1 160 ? 11.245 241.286 88.627 1.00 33.81 254 LEU B CA 1
ATOM 4378 C C . LEU B 1 160 ? 12.750 241.468 88.496 1.00 31.83 254 LEU B C 1
ATOM 4379 O O . LEU B 1 160 ? 13.515 240.669 89.053 1.00 33.65 254 LEU B O 1
ATOM 4384 N N . ARG B 1 161 ? 13.189 242.470 87.753 1.00 30.06 255 ARG B N 1
ATOM 4385 C CA . ARG B 1 161 ? 14.590 242.587 87.398 1.00 32.74 255 ARG B CA 1
ATOM 4386 C C . ARG B 1 161 ? 15.419 243.055 88.591 1.00 36.29 255 ARG B C 1
ATOM 4387 O O . ARG B 1 161 ? 14.902 243.638 89.546 1.00 38.00 255 ARG B O 1
ATOM 4395 N N . SER B 1 162 ? 16.719 242.751 88.536 1.00 36.79 256 SER B N 1
ATOM 4396 C CA . SER B 1 162 ? 17.689 243.138 89.569 1.00 37.95 256 SER B CA 1
ATOM 4397 C C . SER B 1 162 ? 17.350 242.561 90.944 1.00 40.15 256 SER B C 1
ATOM 4398 O O . SER B 1 162 ? 17.689 243.152 91.975 1.00 42.14 256 SER B O 1
ATOM 4401 N N . LYS B 1 163 ? 16.696 241.398 90.985 1.00 35.19 257 LYS B N 1
ATOM 4402 C CA . LYS B 1 163 ? 16.336 240.764 92.249 1.00 36.84 257 LYS B CA 1
ATOM 4403 C C . LYS B 1 163 ? 16.959 239.381 92.396 1.00 34.13 257 LYS B C 1
ATOM 4404 O O . LYS B 1 163 ? 16.445 238.558 93.156 1.00 33.23 257 LYS B O 1
ATOM 4410 N N . ARG B 1 164 ? 18.043 239.107 91.663 1.00 35.77 258 ARG B N 1
ATOM 4411 C CA . ARG B 1 164 ? 18.775 237.843 91.714 1.00 33.15 258 ARG B C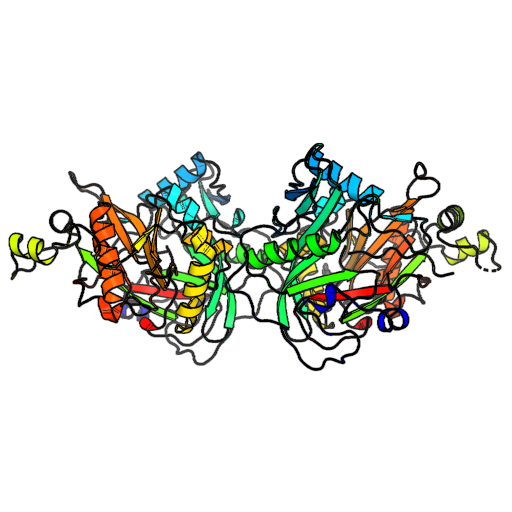A 1
ATOM 4412 C C . ARG B 1 164 ? 17.985 236.648 91.181 1.00 27.52 258 ARG B C 1
ATOM 4413 O O . ARG B 1 164 ? 18.316 235.508 91.507 1.00 31.27 258 ARG B O 1
ATOM 4421 N N . VAL B 1 165 ? 16.954 236.858 90.364 1.00 25.48 259 VAL B N 1
ATOM 4422 C CA . VAL B 1 165 ? 16.249 235.718 89.780 1.00 23.38 259 VAL B CA 1
ATOM 4423 C C . VAL B 1 165 ? 17.096 235.041 88.697 1.00 23.03 259 VAL B C 1
ATOM 4424 O O . VAL B 1 165 ? 17.092 233.810 88.574 1.00 21.75 259 VAL B O 1
ATOM 4428 N N . ALA B 1 166 ? 17.830 235.825 87.888 1.00 22.36 260 ALA B N 1
ATOM 4429 C CA . ALA B 1 166 ? 18.624 235.226 86.811 1.00 23.01 260 ALA B CA 1
ATOM 4430 C C . ALA B 1 166 ? 19.590 234.159 87.314 1.00 22.18 260 ALA B C 1
ATOM 4431 O O . ALA B 1 166 ? 19.646 233.080 86.701 1.00 19.19 260 ALA B O 1
ATOM 4433 N N . PRO B 1 167 ? 20.372 234.373 88.385 1.00 23.10 261 PRO B N 1
ATOM 4434 C CA . PRO B 1 167 ? 21.245 233.291 88.866 1.00 23.43 261 PRO B CA 1
ATOM 4435 C C . PRO B 1 167 ? 20.484 232.052 89.290 1.00 21.00 261 PRO B C 1
ATOM 4436 O O . PRO B 1 167 ? 21.002 230.935 89.150 1.00 21.07 261 PRO B O 1
ATOM 4440 N N . VAL B 1 168 ? 19.283 232.212 89.837 1.00 18.63 262 VAL B N 1
ATOM 4441 C CA . VAL B 1 168 ? 18.517 231.039 90.235 1.00 22.09 262 VAL B CA 1
ATOM 4442 C C . VAL B 1 168 ? 18.084 230.260 89.004 1.00 18.49 262 VAL B C 1
ATOM 4443 O O . VAL B 1 168 ? 18.191 229.027 88.962 1.00 21.10 262 VAL B O 1
ATOM 4447 N N . LEU B 1 169 ? 17.587 230.973 87.985 1.00 17.93 263 LEU B N 1
ATOM 4448 C CA . LEU B 1 169 ? 17.276 230.336 86.709 1.00 18.87 263 LEU B CA 1
ATOM 4449 C C . LEU B 1 169 ? 18.488 229.584 86.166 1.00 16.57 263 LEU B C 1
ATOM 4450 O O . LEU B 1 169 ? 18.369 228.438 85.724 1.00 14.08 263 LEU B O 1
ATOM 4455 N N . ILE B 1 170 ? 19.669 230.196 86.215 1.00 16.95 264 ILE B N 1
ATOM 4456 C CA . ILE B 1 170 ? 20.838 229.520 85.668 1.00 19.87 264 ILE B CA 1
ATOM 4457 C C . ILE B 1 170 ? 21.162 228.274 86.484 1.00 16.84 264 ILE B C 1
ATOM 4458 O O . ILE B 1 170 ? 21.510 227.227 85.931 1.00 18.27 264 ILE B O 1
ATOM 4463 N N A ARG B 1 171 ? 21.006 228.357 87.804 0.56 17.95 265 ARG B N 1
ATOM 4464 N N B ARG B 1 171 ? 21.049 228.356 87.809 0.44 17.18 265 ARG B N 1
ATOM 4465 C CA A ARG B 1 171 ? 21.275 227.207 88.667 0.56 16.39 265 ARG B CA 1
ATOM 4466 C CA B ARG B 1 171 ? 21.320 227.186 88.637 0.44 16.07 265 ARG B CA 1
ATOM 4467 C C A ARG B 1 171 ? 20.295 226.077 88.406 0.56 16.22 265 ARG B C 1
ATOM 4468 C C B ARG B 1 171 ? 20.297 226.066 88.434 0.44 16.36 265 ARG B C 1
ATOM 4469 O O A ARG B 1 171 ? 20.667 224.893 88.461 0.56 14.72 265 ARG B O 1
ATOM 4470 O O B ARG B 1 171 ? 20.643 224.884 88.557 0.44 14.81 265 ARG B O 1
ATOM 4485 N N . GLU B 1 172 ? 19.033 226.408 88.141 1.00 15.23 266 GLU B N 1
ATOM 4486 C CA . GLU B 1 172 ? 18.034 225.348 88.013 1.00 16.25 266 GLU B CA 1
ATOM 4487 C C . GLU B 1 172 ? 18.164 224.629 86.673 1.00 16.15 266 GLU B C 1
ATOM 4488 O O . GLU B 1 172 ? 18.091 223.391 86.616 1.00 16.55 266 GLU B O 1
ATOM 4494 N N . ILE B 1 173 ? 18.384 225.368 85.579 1.00 16.37 267 ILE B N 1
ATOM 4495 C CA . ILE B 1 173 ? 18.581 224.674 84.308 1.00 14.96 267 ILE B CA 1
ATOM 4496 C C . ILE B 1 173 ? 19.878 223.857 84.365 1.00 14.28 267 ILE B C 1
ATOM 4497 O O . ILE B 1 173 ? 19.922 222.734 83.862 1.00 16.25 267 ILE B O 1
ATOM 4502 N N . THR B 1 174 ? 20.923 224.357 85.043 1.00 15.54 268 THR B N 1
ATOM 4503 C CA . THR B 1 174 ? 22.140 223.562 85.233 1.00 14.57 268 THR B CA 1
ATOM 4504 C C . THR B 1 174 ? 21.825 222.241 85.928 1.00 15.19 268 THR B C 1
ATOM 4505 O O . THR B 1 174 ? 22.272 221.171 85.497 1.00 12.98 268 THR B O 1
ATOM 4509 N N . ARG B 1 175 ? 21.074 222.304 87.036 1.00 16.47 269 ARG B N 1
ATOM 4510 C CA . ARG B 1 175 ? 20.717 221.107 87.790 1.00 12.47 269 ARG B CA 1
ATOM 4511 C C . ARG B 1 175 ? 19.891 220.141 86.942 1.00 14.70 269 ARG B C 1
ATOM 4512 O O . ARG B 1 175 ? 20.122 218.919 86.953 1.00 17.24 269 ARG B O 1
ATOM 4520 N N . ARG B 1 176 ? 18.918 220.667 86.191 1.00 13.24 270 ARG B N 1
ATOM 4521 C CA . ARG B 1 176 ? 18.094 219.806 85.335 1.00 13.57 270 ARG B CA 1
ATOM 4522 C C . ARG B 1 176 ? 18.908 219.180 84.207 1.00 15.49 270 ARG B C 1
ATOM 4523 O O . ARG B 1 176 ? 18.578 218.078 83.739 1.00 14.47 270 ARG B O 1
ATOM 4531 N N . VAL B 1 177 ? 19.930 219.892 83.714 1.00 13.02 271 VAL B N 1
ATOM 4532 C CA . VAL B 1 177 ? 20.801 219.334 82.678 1.00 11.72 271 VAL B CA 1
ATOM 4533 C C . VAL B 1 177 ? 21.729 218.281 83.283 1.00 12.02 271 VAL B C 1
ATOM 4534 O O . VAL B 1 177 ? 21.948 217.225 82.696 1.00 11.82 271 VAL B O 1
ATOM 4538 N N . HIS B 1 178 ? 22.243 218.521 84.501 1.00 15.11 272 HIS B N 1
ATOM 4539 C CA . HIS B 1 178 ? 23.042 217.494 85.183 1.00 14.96 272 HIS B CA 1
ATOM 4540 C C . HIS B 1 178 ? 22.256 216.195 85.358 1.00 15.86 272 HIS B C 1
ATOM 4541 O O . HIS B 1 178 ? 22.805 215.094 85.196 1.00 15.19 272 HIS B O 1
ATOM 4548 N N . LEU B 1 179 ? 20.961 216.302 85.685 1.00 16.55 273 LEU B N 1
ATOM 4549 C CA . LEU B 1 179 ? 20.157 215.101 85.898 1.00 17.86 273 LEU B CA 1
ATOM 4550 C C . LEU B 1 179 ? 20.226 214.174 84.702 1.00 17.26 273 LEU B C 1
ATOM 4551 O O . LEU B 1 179 ? 20.152 212.951 84.854 1.00 16.61 273 LEU B O 1
ATOM 4556 N N . GLU B 1 180 ? 20.406 214.736 83.515 1.00 16.91 274 GLU B N 1
ATOM 4557 C CA . GLU B 1 180 ? 20.442 213.951 82.296 1.00 20.05 274 GLU B CA 1
ATOM 4558 C C . GLU B 1 180 ? 21.859 213.596 81.884 1.00 20.09 274 GLU B C 1
ATOM 4559 O O . GLU B 1 180 ? 22.054 213.127 80.763 1.00 19.26 274 GLU B O 1
ATOM 4565 N N . GLY B 1 181 ? 22.840 213.817 82.758 1.00 17.22 275 GLY B N 1
ATOM 4566 C CA . GLY B 1 181 ? 24.188 213.369 82.495 1.00 20.45 275 GLY B CA 1
ATOM 4567 C C . GLY B 1 181 ? 24.986 214.237 81.554 1.00 19.32 275 GLY B C 1
ATOM 4568 O O . GLY B 1 181 ? 25.908 213.737 80.920 1.00 21.00 275 GLY B O 1
ATOM 4569 N N . ILE B 1 182 ? 24.666 215.524 81.456 1.00 19.60 276 ILE B N 1
ATOM 4570 C CA . ILE B 1 182 ? 25.372 216.472 80.609 1.00 18.03 276 ILE B CA 1
ATOM 4571 C C . ILE B 1 182 ? 26.028 217.493 81.526 1.00 18.21 276 ILE B C 1
ATOM 4572 O O . ILE B 1 182 ? 25.460 217.860 82.560 1.00 17.99 276 ILE B O 1
ATOM 4577 N N . PHE B 1 183 ? 27.251 217.913 81.183 1.00 17.94 277 PHE B N 1
ATOM 4578 C CA . PHE B 1 183 ? 28.023 218.737 82.109 1.00 17.43 277 PHE B CA 1
ATOM 4579 C C . PHE B 1 183 ? 28.720 219.905 81.432 1.00 18.02 277 PHE B C 1
ATOM 4580 O O . PHE B 1 183 ? 29.434 220.644 82.115 1.00 17.24 277 PHE B O 1
ATOM 4588 N N . GLN B 1 184 ? 28.500 220.113 80.130 1.00 15.12 278 GLN B N 1
ATOM 4589 C CA . GLN B 1 184 ? 29.025 221.254 79.399 1.00 14.54 278 GLN B CA 1
ATOM 4590 C C . GLN B 1 184 ? 27.872 221.956 78.694 1.00 18.60 278 GLN B C 1
ATOM 4591 O O . GLN B 1 184 ? 26.874 221.322 78.338 1.00 16.82 278 GLN B O 1
ATOM 4597 N N . ALA B 1 185 ? 28.001 223.272 78.521 1.00 15.50 279 ALA B N 1
ATOM 4598 C CA . ALA B 1 185 ? 27.002 224.052 77.792 1.00 16.00 279 ALA B CA 1
ATOM 4599 C C . ALA B 1 185 ? 27.698 225.103 76.942 1.00 13.03 279 ALA B C 1
ATOM 4600 O O . ALA B 1 185 ? 28.844 225.489 77.200 1.00 15.32 279 ALA B O 1
ATOM 4602 N N . VAL B 1 186 ? 27.001 225.543 75.904 1.00 12.78 280 VAL B N 1
ATOM 4603 C CA . VAL B 1 186 ? 27.438 226.661 75.074 1.00 13.74 280 VAL B CA 1
ATOM 4604 C C . VAL B 1 186 ? 26.324 227.687 75.025 1.00 14.46 280 VAL B C 1
ATOM 4605 O O . VAL B 1 186 ? 25.141 227.334 74.962 1.00 16.75 280 VAL B O 1
ATOM 4609 N N . TYR B 1 187 ? 26.699 228.958 75.067 1.00 16.24 281 TYR B N 1
ATOM 4610 C CA . TYR B 1 187 ? 25.716 230.030 75.011 1.00 19.12 281 TYR B CA 1
ATOM 4611 C C . TYR B 1 187 ? 26.418 231.283 74.523 1.00 23.49 281 TYR B C 1
ATOM 4612 O O . TYR B 1 187 ? 27.653 231.375 74.550 1.00 20.72 281 TYR B O 1
ATOM 4621 N N . THR B 1 188 ? 25.605 232.245 74.074 1.00 21.10 282 THR B N 1
ATOM 4622 C CA . THR B 1 188 ? 26.044 233.570 73.676 1.00 20.56 282 THR B CA 1
ATOM 4623 C C . THR B 1 188 ? 25.340 234.619 74.527 1.00 24.03 282 THR B C 1
ATOM 4624 O O . THR B 1 188 ? 24.307 234.343 75.136 1.00 26.91 282 THR B O 1
ATOM 4628 N N . ALA B 1 189 ? 25.895 235.834 74.541 1.00 20.92 283 ALA B N 1
ATOM 4629 C CA . ALA B 1 189 ? 25.286 236.995 75.192 1.00 25.63 283 ALA B CA 1
ATOM 4630 C C . ALA B 1 189 ? 25.894 238.275 74.641 1.00 25.16 283 ALA B C 1
ATOM 4631 O O . ALA B 1 189 ? 27.016 238.278 74.125 1.00 23.69 283 ALA B O 1
ATOM 4633 N N . GLY B 1 190 ? 25.143 239.370 74.794 1.00 26.30 284 GLY B N 1
ATOM 4634 C CA . GLY B 1 190 ? 25.633 240.689 74.457 1.00 29.13 284 GLY B CA 1
ATOM 4635 C C . GLY B 1 190 ? 26.548 241.287 75.497 1.00 32.46 284 GLY B C 1
ATOM 4636 O O . GLY B 1 190 ? 27.354 242.157 75.161 1.00 38.93 284 GLY B O 1
ATOM 4637 N N . VAL B 1 191 ? 26.452 240.823 76.752 1.00 32.89 285 VAL B N 1
ATOM 4638 C CA . VAL B 1 191 ? 27.238 241.356 77.856 1.00 35.58 285 VAL B CA 1
ATOM 4639 C C . VAL B 1 191 ? 28.512 240.537 78.008 1.00 30.40 285 VAL B C 1
ATOM 4640 O O . VAL B 1 191 ? 28.583 239.378 77.614 1.00 28.94 285 VAL B O 1
ATOM 4644 N N . VAL B 1 192 ? 29.529 241.144 78.606 1.00 32.77 286 VAL B N 1
ATOM 4645 C CA . VAL B 1 192 ? 30.786 240.456 78.873 1.00 31.50 286 VAL B CA 1
ATOM 4646 C C . VAL B 1 192 ? 30.716 239.790 80.236 1.00 33.93 286 VAL B C 1
ATOM 4647 O O . VAL B 1 192 ? 30.483 240.445 81.261 1.00 36.90 286 VAL B O 1
ATOM 4651 N N . LEU B 1 193 ? 30.942 238.491 80.248 1.00 29.82 287 LEU B N 1
ATOM 4652 C CA . LEU B 1 193 ? 30.936 237.660 81.435 1.00 24.35 287 LEU B CA 1
ATOM 4653 C C . LEU B 1 193 ? 32.232 236.874 81.467 1.00 27.90 287 LEU B C 1
ATOM 4654 O O . LEU B 1 193 ? 32.904 236.739 80.441 1.00 29.24 287 LEU B O 1
ATOM 4659 N N . PRO B 1 194 ? 32.610 236.323 82.628 1.00 27.27 288 PRO B N 1
ATOM 4660 C CA . PRO B 1 194 ? 33.637 235.280 82.591 1.00 25.41 288 PRO B CA 1
ATOM 4661 C C . PRO B 1 194 ? 33.123 234.002 81.904 1.00 23.55 288 PRO B C 1
ATOM 4662 O O . PRO B 1 194 ? 32.110 233.458 82.354 1.00 24.23 288 PRO B O 1
ATOM 4666 N N . LYS B 1 195 ? 33.751 233.545 80.819 1.00 28.74 289 LYS B N 1
ATOM 4667 C CA . LYS B 1 195 ? 34.759 234.291 80.050 1.00 26.19 289 LYS B CA 1
ATOM 4668 C C . LYS B 1 195 ? 34.639 233.912 78.581 1.00 19.92 289 LYS B C 1
ATOM 4669 O O . LYS B 1 195 ? 34.658 232.738 78.255 1.00 20.83 289 LYS B O 1
ATOM 4675 N N . PRO B 1 196 ? 34.556 234.903 77.698 1.00 23.34 290 PRO B N 1
ATOM 4676 C CA . PRO B 1 196 ? 34.277 234.616 76.277 1.00 21.76 290 PRO B CA 1
ATOM 4677 C C . PRO B 1 196 ? 35.297 233.667 75.639 1.00 22.67 290 PRO B C 1
ATOM 4678 O O . PRO B 1 196 ? 36.510 233.859 75.747 1.00 23.08 290 PRO B O 1
ATOM 4682 N N . VAL B 1 197 ? 34.798 232.639 74.950 1.00 19.51 291 VAL B N 1
ATOM 4683 C CA . VAL B 1 197 ? 35.697 231.854 74.114 1.00 18.65 291 VAL B CA 1
ATOM 4684 C C . VAL B 1 197 ? 35.996 232.591 72.813 1.00 20.06 291 VAL B C 1
ATOM 4685 O O . VAL B 1 197 ? 37.024 232.327 72.180 1.00 20.04 291 VAL B O 1
ATOM 4689 N N . GLY B 1 198 ? 35.134 233.533 72.419 1.00 20.06 292 GLY B N 1
ATOM 4690 C CA . GLY B 1 198 ? 35.268 234.257 71.169 1.00 19.80 292 GLY B CA 1
ATOM 4691 C C . GLY B 1 198 ? 34.327 235.441 71.119 1.00 22.80 292 GLY B C 1
ATOM 4692 O O . GLY B 1 198 ? 33.214 235.365 71.650 1.00 20.33 292 GLY B O 1
ATOM 4693 N N . THR B 1 199 ? 34.757 236.546 70.502 1.00 19.27 293 THR B N 1
ATOM 4694 C CA . THR B 1 199 ? 33.947 237.754 70.407 1.00 22.89 293 THR B CA 1
ATOM 4695 C C . THR B 1 199 ? 33.628 238.038 68.946 1.00 26.72 293 THR B C 1
ATOM 4696 O O . THR B 1 199 ? 34.533 238.338 68.159 1.00 26.92 293 THR B O 1
ATOM 4700 N N . CYS B 1 200 ? 32.348 237.983 68.594 1.00 26.18 294 CYS B N 1
ATOM 4701 C CA . CYS B 1 200 ? 31.900 238.301 67.246 1.00 27.10 294 CYS B CA 1
ATOM 4702 C C . CYS B 1 200 ? 31.168 239.632 67.222 1.00 27.31 294 CYS B C 1
ATOM 4703 O O . CYS B 1 200 ? 30.700 240.133 68.246 1.00 29.91 294 CYS B O 1
ATOM 4706 N N . ARG B 1 201 ? 31.056 240.190 66.020 1.00 27.26 295 ARG B N 1
ATOM 4707 C CA . ARG B 1 201 ? 30.369 241.453 65.807 1.00 29.50 295 ARG B CA 1
ATOM 4708 C C . ARG B 1 201 ? 29.298 241.298 64.737 1.00 27.78 295 ARG B C 1
ATOM 4709 O O . ARG B 1 201 ? 29.513 240.613 63.730 1.00 27.88 295 ARG B O 1
ATOM 4717 N N . TYR B 1 202 ? 28.158 241.954 64.945 1.00 26.41 296 TYR B N 1
ATOM 4718 C CA . TYR B 1 202 ? 27.074 241.971 63.968 1.00 29.54 296 TYR B CA 1
ATOM 4719 C C . TYR B 1 202 ? 27.280 243.069 62.936 1.00 30.57 296 TYR B C 1
ATOM 4720 O O . TYR B 1 202 ? 27.712 244.182 63.260 1.00 29.37 296 TYR B O 1
ATOM 4729 N N . TRP B 1 203 ? 26.970 242.740 61.689 1.00 25.54 297 TRP B N 1
ATOM 4730 C CA . TRP B 1 203 ? 26.916 243.692 60.598 1.00 28.62 297 TRP B CA 1
ATOM 4731 C C . TRP B 1 203 ? 25.517 243.668 59.995 1.00 27.68 297 TRP B C 1
ATOM 4732 O O . TRP B 1 203 ? 24.767 242.695 60.142 1.00 25.52 297 TRP B O 1
ATOM 4743 N N . HIS B 1 204 ? 25.181 244.748 59.296 1.00 26.47 298 HIS B N 1
ATOM 4744 C CA . HIS B 1 204 ? 23.840 244.978 58.788 1.00 28.51 298 HIS B CA 1
ATOM 4745 C C . HIS B 1 204 ? 23.931 245.395 57.332 1.00 29.52 298 HIS B C 1
ATOM 4746 O O . HIS B 1 204 ? 24.781 246.210 56.971 1.00 32.42 298 HIS B O 1
ATOM 4753 N N . ARG B 1 205 ? 23.065 244.828 56.499 1.00 27.77 299 ARG B N 1
ATOM 4754 C CA . ARG B 1 205 ? 22.999 245.147 55.076 1.00 28.59 299 ARG B CA 1
ATOM 4755 C C . ARG B 1 205 ? 21.584 245.632 54.775 1.00 23.97 299 ARG B C 1
ATOM 4756 O O . ARG B 1 205 ? 20.636 244.846 54.809 1.00 24.61 299 ARG B O 1
ATOM 4764 N N . SER B 1 206 ? 21.439 246.921 54.494 1.00 27.07 300 SER B N 1
ATOM 4765 C CA . SER B 1 206 ? 20.123 247.476 54.211 1.00 30.78 300 SER B CA 1
ATOM 4766 C C . SER B 1 206 ? 19.568 246.856 52.939 1.00 27.13 300 SER B C 1
ATOM 4767 O O . SER B 1 206 ? 20.283 246.716 51.939 1.00 28.18 300 SER B O 1
ATOM 4770 N N . LEU B 1 207 ? 18.302 246.466 52.986 1.00 27.15 301 LEU B N 1
ATOM 4771 C CA . LEU B 1 207 ? 17.556 246.038 51.808 1.00 29.46 301 LEU B CA 1
ATOM 4772 C C . LEU B 1 207 ? 16.430 246.993 51.459 1.00 36.25 301 LEU B C 1
ATOM 4773 O O . LEU B 1 207 ? 16.168 247.229 50.283 1.00 38.66 301 LEU B O 1
ATOM 4778 N N . ASN B 1 208 ? 15.767 247.562 52.464 1.00 32.34 302 ASN B N 1
ATOM 4779 C CA . ASN B 1 208 ? 14.759 248.594 52.282 1.00 35.30 302 ASN B CA 1
ATOM 4780 C C . ASN B 1 208 ? 15.257 249.820 53.043 1.00 39.87 302 ASN B C 1
ATOM 4781 O O . ASN B 1 208 ? 14.841 250.067 54.186 1.00 40.03 302 ASN B O 1
ATOM 4786 N N . PRO B 1 209 ? 16.141 250.619 52.430 1.00 41.77 303 PRO B N 1
ATOM 4787 C CA . PRO B 1 209 ? 16.785 251.715 53.175 1.00 40.16 303 PRO B CA 1
ATOM 4788 C C . PRO B 1 209 ? 15.824 252.806 53.607 1.00 45.51 303 PRO B C 1
ATOM 4789 O O . PRO B 1 209 ? 16.065 253.453 54.634 1.00 44.34 303 PRO B O 1
ATOM 4793 N N . ARG B 1 210 ? 14.752 253.048 52.848 1.00 48.33 304 ARG B N 1
ATOM 4794 C CA . ARG B 1 210 ? 13.792 254.076 53.240 1.00 49.73 304 ARG B CA 1
ATOM 4795 C C . ARG B 1 210 ? 13.178 253.763 54.597 1.00 46.08 304 ARG B C 1
ATOM 4796 O O . ARG B 1 210 ? 13.222 254.590 55.515 1.00 47.07 304 ARG B O 1
ATOM 4804 N N . LYS B 1 211 ? 12.600 252.564 54.741 1.00 48.96 305 LYS B N 1
ATOM 4805 C CA . LYS B 1 211 ? 11.966 252.199 56.005 1.00 45.65 305 LYS B CA 1
ATOM 4806 C C . LYS B 1 211 ? 12.971 252.190 57.146 1.00 42.54 305 LYS B C 1
ATOM 4807 O O . LYS B 1 211 ? 12.659 252.645 58.252 1.00 43.11 305 LYS B O 1
ATOM 4813 N N . LEU B 1 212 ? 14.187 251.685 56.898 1.00 40.15 306 LEU B N 1
ATOM 4814 C CA . LEU B 1 212 ? 15.185 251.637 57.966 1.00 43.52 306 LEU B CA 1
ATOM 4815 C C . LEU B 1 212 ? 15.498 253.034 58.488 1.00 45.03 306 LEU B C 1
ATOM 4816 O O . LEU B 1 212 ? 15.691 253.228 59.694 1.00 41.48 306 LEU B O 1
ATOM 4821 N N . ILE B 1 213 ? 15.540 254.026 57.597 1.00 45.39 307 ILE B N 1
ATOM 4822 C CA . ILE B 1 213 ? 15.807 255.384 58.048 1.00 46.69 307 ILE B CA 1
ATOM 4823 C C . ILE B 1 213 ? 14.571 256.003 58.713 1.00 46.84 307 ILE B C 1
ATOM 4824 O O . ILE B 1 213 ? 14.702 256.772 59.677 1.00 39.72 307 ILE B O 1
ATOM 4829 N N . GLU B 1 214 ? 13.365 255.671 58.233 1.00 43.45 308 GLU B N 1
ATOM 4830 C CA . GLU B 1 214 ? 12.152 256.160 58.880 1.00 43.85 308 GLU B CA 1
ATOM 4831 C C . GLU B 1 214 ? 12.088 255.725 60.344 1.00 43.84 308 GLU B C 1
ATOM 4832 O O . GLU B 1 214 ? 11.887 256.555 61.238 1.00 44.36 308 GLU B O 1
ATOM 4834 N N . VAL B 1 215 ? 12.287 254.433 60.615 1.00 44.63 309 VAL B N 1
ATOM 4835 C CA . VAL B 1 215 ? 12.190 253.908 61.980 1.00 45.15 309 VAL B CA 1
ATOM 4836 C C . VAL B 1 215 ? 13.498 254.098 62.744 1.00 41.56 309 VAL B C 1
ATOM 4837 O O . VAL B 1 215 ? 13.662 253.572 63.848 1.00 39.82 309 VAL B O 1
ATOM 4841 N N . LYS B 1 216 ? 14.445 254.830 62.151 1.00 44.51 310 LYS B N 1
ATOM 4842 C CA . LYS B 1 216 ? 15.708 255.218 62.801 1.00 42.44 310 LYS B CA 1
ATOM 4843 C C . LYS B 1 216 ? 16.591 254.016 63.165 1.00 43.55 310 LYS B C 1
ATOM 4844 O O . LYS B 1 216 ? 17.435 254.102 64.063 1.00 45.12 310 LYS B O 1
ATOM 4846 N N . PHE B 1 217 ? 16.425 252.888 62.464 1.00 42.84 311 PHE B N 1
ATOM 4847 C CA . PHE B 1 217 ? 17.424 251.825 62.532 1.00 41.94 311 PHE B CA 1
ATOM 4848 C C . PHE B 1 217 ? 18.752 252.268 61.924 1.00 42.16 311 PHE B C 1
ATOM 4849 O O . PHE B 1 217 ? 19.820 251.836 62.369 1.00 44.51 311 PHE B O 1
ATOM 4857 N N . SER B 1 218 ? 18.707 253.095 60.891 1.00 46.91 312 SER B N 1
ATOM 4858 C CA . SER B 1 218 ? 19.906 253.637 60.272 1.00 48.04 312 SER B CA 1
ATOM 4859 C C . SER B 1 218 ? 19.677 255.126 60.049 1.00 48.44 312 SER B C 1
ATOM 4860 O O . SER B 1 218 ? 18.557 255.626 60.166 1.00 46.01 312 SER B O 1
ATOM 4863 N N . HIS B 1 219 ? 20.741 255.844 59.729 1.00 51.69 313 HIS B N 1
ATOM 4864 C CA . HIS B 1 219 ? 20.627 257.276 59.522 1.00 57.87 313 HIS B CA 1
ATOM 4865 C C . HIS B 1 219 ? 21.228 257.667 58.175 1.00 62.22 313 HIS B C 1
ATOM 4866 O O . HIS B 1 219 ? 22.299 257.178 57.795 1.00 60.73 313 HIS B O 1
ATOM 4873 N N . LEU B 1 220 ? 20.530 258.547 57.455 1.00 57.44 314 LEU B N 1
ATOM 4874 C CA . LEU B 1 220 ? 21.059 259.154 56.239 1.00 61.54 314 LEU B CA 1
ATOM 4875 C C . LEU B 1 220 ? 22.483 259.656 56.463 1.00 65.37 314 LEU B C 1
ATOM 4876 O O . LEU B 1 220 ? 22.688 260.663 57.154 1.00 64.29 314 LEU B O 1
ATOM 4881 N N . SER B 1 221 ? 23.479 258.954 55.921 1.00 66.75 315 SER B N 1
ATOM 4882 C CA . SER B 1 221 ? 24.889 259.283 56.154 1.00 66.32 315 SER B CA 1
ATOM 4883 C C . SER B 1 221 ? 25.230 260.675 55.627 1.00 66.82 315 SER B C 1
ATOM 4884 O O . SER B 1 221 ? 24.868 261.014 54.507 1.00 72.35 315 SER B O 1
ATOM 4887 N N . ASN B 1 223 ? 27.211 263.309 53.770 1.00 61.07 317 ASN B N 1
ATOM 4888 C CA . ASN B 1 223 ? 25.824 263.642 53.459 1.00 62.83 317 ASN B CA 1
ATOM 4889 C C . ASN B 1 223 ? 25.393 263.026 52.125 1.00 66.38 317 ASN B C 1
ATOM 4890 O O . ASN B 1 223 ? 26.085 263.150 51.114 1.00 65.54 317 ASN B O 1
ATOM 4895 N N . MET B 1 224 ? 24.241 262.361 52.141 1.00 67.06 318 MET B N 1
ATOM 4896 C CA . MET B 1 224 ? 23.702 261.664 50.985 1.00 60.09 318 MET B CA 1
ATOM 4897 C C . MET B 1 224 ? 22.196 261.868 50.931 1.00 55.48 318 MET B C 1
ATOM 4898 O O . MET B 1 224 ? 21.531 261.801 51.966 1.00 58.52 318 MET B O 1
ATOM 4903 N N . THR B 1 225 ? 21.650 262.083 49.740 1.00 57.31 319 THR B N 1
ATOM 4904 C CA . THR B 1 225 ? 20.202 262.090 49.609 1.00 55.88 319 THR B CA 1
ATOM 4905 C C . THR B 1 225 ? 19.654 260.709 49.969 1.00 49.55 319 THR B C 1
ATOM 4906 O O . THR B 1 225 ? 20.385 259.719 50.062 1.00 48.17 319 THR B O 1
ATOM 4910 N N . MET B 1 226 ? 18.350 260.668 50.230 1.00 47.16 320 MET B N 1
ATOM 4911 C CA . MET B 1 226 ? 17.636 259.398 50.275 1.00 53.19 320 MET B CA 1
ATOM 4912 C C . MET B 1 226 ? 17.730 258.683 48.932 1.00 55.43 320 MET B C 1
ATOM 4913 O O . MET B 1 226 ? 17.876 257.456 48.883 1.00 53.35 320 MET B O 1
ATOM 4918 N N . GLN B 1 227 ? 17.668 259.444 47.831 1.00 53.13 321 GLN B N 1
ATOM 4919 C CA . GLN B 1 227 ? 17.797 258.871 46.494 1.00 47.80 321 GLN B CA 1
ATOM 4920 C C . GLN B 1 227 ? 19.156 258.205 46.305 1.00 48.22 321 GLN B C 1
ATOM 4921 O O . GLN B 1 227 ? 19.240 257.078 45.803 1.00 49.29 321 GLN B O 1
ATOM 4923 N N . ARG B 1 228 ? 20.238 258.895 46.693 1.00 49.17 322 ARG B N 1
ATOM 4924 C CA . ARG B 1 228 ? 21.578 258.316 46.580 1.00 49.24 322 ARG B CA 1
ATOM 4925 C C . ARG B 1 228 ? 21.729 257.082 47.455 1.00 47.08 322 ARG B C 1
ATOM 4926 O O . ARG B 1 228 ? 22.501 256.171 47.127 1.00 43.51 322 ARG B O 1
ATOM 4934 N N . THR B 1 229 ? 21.021 257.053 48.585 1.00 47.76 323 THR B N 1
ATOM 4935 C CA . THR B 1 229 ? 21.096 255.911 49.479 1.00 45.24 323 THR B CA 1
ATOM 4936 C C . THR B 1 229 ? 20.478 254.683 48.827 1.00 45.69 323 THR B C 1
ATOM 4937 O O . THR B 1 229 ? 21.071 253.595 48.836 1.00 43.86 323 THR B O 1
ATOM 4941 N N . MET B 1 230 ? 19.318 254.861 48.195 1.00 44.71 324 MET B N 1
ATOM 4942 C CA . MET B 1 230 ? 18.638 253.740 47.562 1.00 46.65 324 MET B CA 1
ATOM 4943 C C . MET B 1 230 ? 19.413 253.224 46.351 1.00 45.10 324 MET B C 1
ATOM 4944 O O . MET B 1 230 ? 19.469 252.010 46.119 1.00 46.09 324 MET B O 1
ATOM 4949 N N . LYS B 1 231 ? 20.054 254.111 45.588 1.00 43.35 325 LYS B N 1
ATOM 4950 C CA . LYS B 1 231 ? 20.777 253.633 44.412 1.00 45.86 325 LYS B CA 1
ATOM 4951 C C . LYS B 1 231 ? 21.988 252.803 44.821 1.00 41.01 325 LYS B C 1
ATOM 4952 O O . LYS B 1 231 ? 22.343 251.830 44.150 1.00 43.55 325 LYS B O 1
ATOM 4954 N N . LEU B 1 232 ? 22.623 253.151 45.933 1.00 42.47 326 LEU B N 1
ATOM 4955 C CA . LEU B 1 232 ? 23.776 252.368 46.367 1.00 43.04 326 LEU B CA 1
ATOM 4956 C C . LEU B 1 232 ? 23.371 250.973 46.850 1.00 43.04 326 LEU B C 1
ATOM 4957 O O . LEU B 1 232 ? 24.110 249.998 46.635 1.00 39.16 326 LEU B O 1
ATOM 4962 N N . TYR B 1 233 ? 22.208 250.852 47.482 1.00 35.56 327 TYR B N 1
ATOM 4963 C CA . TYR B 1 233 ? 21.732 249.580 47.997 1.00 37.02 327 TYR B CA 1
ATOM 4964 C C . TYR B 1 233 ? 20.857 248.829 47.006 1.00 38.55 327 TYR B C 1
ATOM 4965 O O . TYR B 1 233 ? 20.325 247.771 47.356 1.00 36.70 327 TYR B O 1
ATOM 4974 N N . ARG B 1 234 ? 20.691 249.340 45.788 1.00 42.94 328 ARG B N 1
ATOM 4975 C CA . ARG B 1 234 ? 19.862 248.649 44.813 1.00 41.12 328 ARG B CA 1
ATOM 4976 C C . ARG B 1 234 ? 20.412 247.253 44.557 1.00 36.84 328 ARG B C 1
ATOM 4977 O O . ARG B 1 234 ? 21.625 247.047 44.488 1.00 36.12 328 ARG B O 1
ATOM 4979 N N . LEU B 1 235 ? 19.510 246.291 44.438 1.00 36.40 329 LEU B N 1
ATOM 4980 C CA . LEU B 1 235 ? 19.875 244.920 44.157 1.00 39.54 329 LEU B CA 1
ATOM 4981 C C . LEU B 1 235 ? 19.153 244.452 42.907 1.00 36.74 329 LEU B C 1
ATOM 4982 O O . LEU B 1 235 ? 18.040 244.910 42.631 1.00 33.84 329 LEU B O 1
ATOM 4987 N N . PRO B 1 236 ? 19.737 243.520 42.154 1.00 35.35 330 PRO B N 1
ATOM 4988 C CA . PRO B 1 236 ? 19.004 242.908 41.038 1.00 39.52 330 PRO B CA 1
ATOM 4989 C C . PRO B 1 236 ? 17.745 242.212 41.530 1.00 36.98 330 PRO B C 1
ATOM 4990 O O . PRO B 1 236 ? 17.539 241.992 42.725 1.00 40.65 330 PRO B O 1
ATOM 4994 N N . GLU B 1 237 ? 16.875 241.869 40.589 1.00 40.00 331 GLU B N 1
ATOM 4995 C CA . GLU B 1 237 ? 15.588 241.302 40.968 1.00 43.94 331 GLU B CA 1
ATOM 4996 C C . GLU B 1 237 ? 15.601 239.783 41.106 1.00 39.44 331 GLU B C 1
ATOM 4997 O O . GLU B 1 237 ? 14.717 239.236 41.772 1.00 39.25 331 GLU B O 1
ATOM 5003 N N . THR B 1 238 ? 16.576 239.094 40.517 1.00 35.22 332 THR B N 1
ATOM 5004 C CA . THR B 1 238 ? 16.690 237.643 40.589 1.00 36.97 332 THR B CA 1
ATOM 5005 C C . THR B 1 238 ? 18.143 237.283 40.855 1.00 37.30 332 THR B C 1
ATOM 5006 O O . THR B 1 238 ? 19.051 237.993 40.406 1.00 35.21 332 THR B O 1
ATOM 5010 N N . PRO B 1 239 ? 18.395 236.207 41.602 1.00 35.79 333 PRO B N 1
ATOM 5011 C CA . PRO B 1 239 ? 19.782 235.846 41.926 1.00 33.87 333 PRO B CA 1
ATOM 5012 C C . PRO B 1 239 ? 20.573 235.475 40.682 1.00 36.02 333 PRO B C 1
ATOM 5013 O O . PRO B 1 239 ? 20.036 235.016 39.673 1.00 33.04 333 PRO B O 1
ATOM 5017 N N . LYS B 1 240 ? 21.886 235.669 40.786 1.00 38.17 334 LYS B N 1
ATOM 5018 C CA . LYS B 1 240 ? 22.818 235.441 39.691 1.00 38.64 334 LYS B CA 1
ATOM 5019 C C . LYS B 1 240 ? 23.242 233.982 39.517 1.00 41.49 334 LYS B C 1
ATOM 5020 O O . LYS B 1 240 ? 23.577 233.578 38.390 1.00 37.09 334 LYS B O 1
ATOM 5026 N N . THR B 1 241 ? 23.263 233.184 40.592 1.00 36.84 335 THR B N 1
ATOM 5027 C CA . THR B 1 241 ? 23.922 231.881 40.518 1.00 33.16 335 THR B CA 1
ATOM 5028 C C . THR B 1 241 ? 23.044 230.872 39.793 1.00 33.95 335 THR B C 1
ATOM 5029 O O . THR B 1 241 ? 21.832 230.783 40.044 1.00 28.95 335 THR B O 1
ATOM 5033 N N . ALA B 1 242 ? 23.670 230.123 38.885 1.00 32.86 336 ALA B N 1
ATOM 5034 C CA . ALA B 1 242 ? 23.004 229.098 38.093 1.00 30.57 336 ALA B CA 1
ATOM 5035 C C . ALA B 1 242 ? 22.635 227.894 38.937 1.00 29.07 336 ALA B C 1
ATOM 5036 O O . ALA B 1 242 ? 23.492 227.307 39.611 1.00 28.18 336 ALA B O 1
ATOM 5038 N N . GLY B 1 243 ? 21.382 227.477 38.853 1.00 25.09 337 GLY B N 1
ATOM 5039 C CA . GLY B 1 243 ? 20.948 226.272 39.528 1.00 24.82 337 GLY B CA 1
ATOM 5040 C C . GLY B 1 243 ? 20.430 226.489 40.931 1.00 24.70 337 GLY B C 1
ATOM 5041 O O . GLY B 1 243 ? 20.130 225.507 41.616 1.00 22.75 337 GLY B O 1
ATOM 5042 N N . LEU B 1 244 ? 20.299 227.731 41.361 1.00 21.00 338 LEU B N 1
ATOM 5043 C CA . LEU B 1 244 ? 19.835 228.072 42.692 1.00 25.92 338 LEU B CA 1
ATOM 5044 C C . LEU B 1 244 ? 18.348 227.771 42.802 1.00 26.44 338 LEU B C 1
ATOM 5045 O O . LEU B 1 244 ? 17.549 228.201 41.968 1.00 33.04 338 LEU B O 1
ATOM 5050 N N . ARG B 1 245 ? 17.981 226.981 43.800 1.00 25.02 339 ARG B N 1
ATOM 5051 C CA . ARG B 1 245 ? 16.591 226.604 43.997 1.00 22.47 339 ARG B CA 1
ATOM 5052 C C . ARG B 1 245 ? 16.394 226.287 45.472 1.00 25.52 339 ARG B C 1
ATOM 5053 O O . ARG B 1 245 ? 17.374 226.046 46.194 1.00 25.66 339 ARG B O 1
ATOM 5061 N N . PRO B 1 246 ? 15.155 226.330 45.962 1.00 24.46 340 PRO B N 1
ATOM 5062 C CA . PRO B 1 246 ? 14.909 225.999 47.371 1.00 25.31 340 PRO B CA 1
ATOM 5063 C C . PRO B 1 246 ? 15.339 224.575 47.693 1.00 24.11 340 PRO B C 1
ATOM 5064 O O . PRO B 1 246 ? 15.286 223.684 46.846 1.00 22.57 340 PRO B O 1
ATOM 5068 N N . MET B 1 247 ? 15.790 224.378 48.932 1.00 24.08 341 MET B N 1
ATOM 5069 C CA . MET B 1 247 ? 16.157 223.049 49.407 1.00 24.21 341 MET B CA 1
ATOM 5070 C C . MET B 1 247 ? 14.922 222.164 49.448 1.00 21.56 341 MET B C 1
ATOM 5071 O O . MET B 1 247 ? 13.846 222.614 49.835 1.00 24.70 341 MET B O 1
ATOM 5076 N N . GLU B 1 248 ? 15.077 220.905 49.041 1.00 20.85 342 GLU B N 1
ATOM 5077 C CA . GLU B 1 248 ? 14.012 219.914 49.098 1.00 22.90 342 GLU B CA 1
ATOM 5078 C C . GLU B 1 248 ? 14.446 218.740 49.961 1.00 22.68 342 GLU B C 1
ATOM 5079 O O . GLU B 1 248 ? 15.604 218.637 50.381 1.00 23.70 342 GLU B O 1
ATOM 5085 N N . THR B 1 249 ? 13.485 217.850 50.213 1.00 23.12 343 THR B N 1
ATOM 5086 C CA . THR B 1 249 ? 13.725 216.653 51.018 1.00 23.85 343 THR B CA 1
ATOM 5087 C C . THR B 1 249 ? 14.881 215.822 50.471 1.00 22.08 343 THR B C 1
ATOM 5088 O O . THR B 1 249 ? 15.722 215.332 51.236 1.00 23.82 343 THR B O 1
ATOM 5092 N N . LYS B 1 250 ? 14.936 215.635 49.153 1.00 18.99 344 LYS B N 1
ATOM 5093 C CA . LYS B 1 250 ? 16.037 214.879 48.567 1.00 24.12 344 LYS B CA 1
ATOM 5094 C C . LYS B 1 250 ? 17.391 215.537 48.805 1.00 21.54 344 LYS B C 1
ATOM 5095 O O . LYS B 1 250 ? 18.418 214.900 48.561 1.00 24.67 344 LYS B O 1
ATOM 5101 N N . ASP B 1 251 ? 17.430 216.796 49.251 1.00 17.61 345 ASP B N 1
ATOM 5102 C CA . ASP B 1 251 ? 18.710 217.466 49.442 1.00 21.55 345 ASP B CA 1
ATOM 5103 C C . ASP B 1 251 ? 19.271 217.294 50.852 1.00 22.07 345 ASP B C 1
ATOM 5104 O O . ASP B 1 251 ? 20.405 217.722 51.100 1.00 19.63 345 ASP B O 1
ATOM 5109 N N . ILE B 1 252 ? 18.510 216.663 51.763 1.00 22.28 346 ILE B N 1
ATOM 5110 C CA . ILE B 1 252 ? 18.960 216.542 53.152 1.00 18.68 346 ILE B CA 1
ATOM 5111 C C . ILE B 1 252 ? 20.274 215.791 53.279 1.00 16.91 346 ILE B C 1
ATOM 5112 O O . ILE B 1 252 ? 21.170 216.283 53.983 1.00 16.33 346 ILE B O 1
ATOM 5117 N N . PRO B 1 253 ? 20.487 214.641 52.625 1.00 20.51 347 PRO B N 1
ATOM 5118 C CA . PRO B 1 253 ? 21.778 213.956 52.809 1.00 16.90 347 PRO B CA 1
ATOM 5119 C C . PRO B 1 253 ? 22.967 214.754 52.306 1.00 21.48 347 PRO B C 1
ATOM 5120 O O . PRO B 1 253 ? 24.003 214.808 52.982 1.00 19.80 347 PRO B O 1
ATOM 5124 N N . VAL B 1 254 ? 22.858 215.377 51.134 1.00 22.34 348 VAL B N 1
ATOM 5125 C CA . VAL B 1 254 ? 24.007 216.104 50.607 1.00 21.86 348 VAL B CA 1
ATOM 5126 C C . VAL B 1 254 ? 24.217 217.414 51.370 1.00 21.43 348 VAL B C 1
ATOM 5127 O O . VAL B 1 254 ? 25.358 217.851 51.573 1.00 21.42 348 VAL B O 1
ATOM 5131 N N . VAL B 1 255 ? 23.130 218.059 51.813 1.00 21.21 349 VAL B N 1
ATOM 5132 C CA . VAL B 1 255 ? 23.289 219.244 52.651 1.00 19.57 349 VAL B CA 1
ATOM 5133 C C . VAL B 1 255 ? 24.016 218.877 53.938 1.00 22.37 349 VAL B C 1
ATOM 5134 O O . VAL B 1 255 ? 24.945 219.578 54.364 1.00 23.83 349 VAL B O 1
ATOM 5138 N N . HIS B 1 256 ? 23.637 217.752 54.551 1.00 18.83 350 HIS B N 1
ATOM 5139 C CA . HIS B 1 256 ? 24.374 217.232 55.701 1.00 21.03 350 HIS B CA 1
ATOM 5140 C C . HIS B 1 256 ? 25.837 216.964 55.358 1.00 23.40 350 HIS B C 1
ATOM 5141 O O . HIS B 1 256 ? 26.734 217.280 56.149 1.00 21.35 350 HIS B O 1
ATOM 5148 N N . GLN B 1 257 ? 26.107 216.390 54.179 1.00 23.60 351 GLN B N 1
ATOM 5149 C CA . GLN B 1 257 ? 27.487 216.084 53.812 1.00 25.01 351 GLN B CA 1
ATOM 5150 C C . GLN B 1 257 ? 28.291 217.364 53.602 1.00 23.15 351 GLN B C 1
ATOM 5151 O O . GLN B 1 257 ? 29.417 217.496 54.099 1.00 22.51 351 GLN B O 1
ATOM 5157 N N . LEU B 1 258 ? 27.702 218.327 52.889 1.00 21.52 352 LEU B N 1
ATOM 5158 C CA . LEU B 1 258 ? 28.368 219.592 52.590 1.00 19.53 352 LEU B CA 1
ATOM 5159 C C . LEU B 1 258 ? 28.659 220.382 53.862 1.00 24.31 352 LEU B C 1
ATOM 5160 O O . LEU B 1 258 ? 29.757 220.938 54.025 1.00 20.96 352 LEU B O 1
ATOM 5165 N N . LEU B 1 259 ? 27.685 220.442 54.777 1.00 21.38 353 LEU B N 1
ATOM 5166 C CA . LEU B 1 259 ? 27.898 221.098 56.060 1.00 17.84 353 LEU B CA 1
ATOM 5167 C C . LEU B 1 259 ? 29.033 220.449 56.838 1.00 21.04 353 LEU B C 1
ATOM 5168 O O . LEU B 1 259 ? 29.941 221.134 57.324 1.00 22.79 353 LEU B O 1
ATOM 5173 N N . THR B 1 260 ? 28.977 219.132 57.016 1.00 21.71 354 THR B N 1
ATOM 5174 C CA . THR B 1 260 ? 29.944 218.486 57.901 1.00 25.60 354 THR B CA 1
ATOM 5175 C C . THR B 1 260 ? 31.368 218.722 57.421 1.00 23.28 354 THR B C 1
ATOM 5176 O O . THR B 1 260 ? 32.259 219.047 58.213 1.00 22.91 354 THR B O 1
ATOM 5180 N N . ARG B 1 261 ? 31.596 218.595 56.125 1.00 22.77 355 ARG B N 1
ATOM 5181 C CA . ARG B 1 261 ? 32.941 218.799 55.605 1.00 23.15 355 ARG B CA 1
ATOM 5182 C C . ARG B 1 261 ? 33.364 220.251 55.742 1.00 23.43 355 ARG B C 1
ATOM 5183 O O . ARG B 1 261 ? 34.503 220.536 56.130 1.00 24.21 355 ARG B O 1
ATOM 5191 N N . TYR B 1 262 ? 32.448 221.185 55.477 1.00 20.94 356 TYR B N 1
ATOM 5192 C CA . TYR B 1 262 ? 32.793 222.595 55.536 1.00 20.40 356 TYR B CA 1
ATOM 5193 C C . TYR B 1 262 ? 33.149 223.052 56.952 1.00 27.03 356 TYR B C 1
ATOM 5194 O O . TYR B 1 262 ? 34.010 223.928 57.114 1.00 23.50 356 TYR B O 1
ATOM 5203 N N . LEU B 1 263 ? 32.499 222.493 57.985 1.00 20.46 357 LEU B N 1
ATOM 5204 C CA . LEU B 1 263 ? 32.700 222.989 59.336 1.00 22.86 357 LEU B CA 1
ATOM 5205 C C . LEU B 1 263 ? 34.001 222.493 59.967 1.00 22.76 357 LEU B C 1
ATOM 5206 O O . LEU B 1 263 ? 34.415 223.040 60.993 1.00 23.62 357 LEU B O 1
ATOM 5211 N N . LYS B 1 264 ? 34.679 221.511 59.370 1.00 22.50 358 LYS B N 1
ATOM 5212 C CA . LYS B 1 264 ? 35.967 221.074 59.911 1.00 26.28 358 LYS B CA 1
ATOM 5213 C C . LYS B 1 264 ? 37.017 222.190 59.913 1.00 25.80 358 LYS B C 1
ATOM 5214 O O . LYS B 1 264 ? 37.969 222.127 60.688 1.00 23.95 358 LYS B O 1
ATOM 5220 N N . GLN B 1 265 ? 36.848 223.220 59.077 1.00 24.15 359 GLN B N 1
ATOM 5221 C CA . GLN B 1 265 ? 37.718 224.401 59.100 1.00 26.57 359 GLN B CA 1
ATOM 5222 C C . GLN B 1 265 ? 37.813 225.044 60.480 1.00 28.38 359 GLN B C 1
ATOM 5223 O O . GLN B 1 265 ? 38.828 225.680 60.803 1.00 25.83 359 GLN B O 1
ATOM 5229 N N . PHE B 1 266 ? 36.736 225.036 61.247 1.00 23.91 360 PHE B N 1
ATOM 5230 C CA . PHE B 1 266 ? 36.631 225.962 62.361 1.00 26.21 360 PHE B CA 1
ATOM 5231 C C . PHE B 1 266 ? 36.881 225.236 63.684 1.00 23.41 360 PHE B C 1
ATOM 5232 O O . PHE B 1 266 ? 37.069 224.018 63.731 1.00 22.12 360 PHE B O 1
ATOM 5240 N N . HIS B 1 267 ? 36.928 226.013 64.764 1.00 21.83 361 HIS B N 1
ATOM 5241 C CA . HIS B 1 267 ? 37.302 225.484 66.067 1.00 19.90 361 HIS B CA 1
ATOM 5242 C C . HIS B 1 267 ? 36.133 225.332 67.036 1.00 21.50 361 HIS B C 1
ATOM 5243 O O . HIS B 1 267 ? 36.285 224.655 68.061 1.00 21.48 361 HIS B O 1
ATOM 5250 N N . LEU B 1 268 ? 34.984 225.944 66.751 1.00 17.32 362 LEU B N 1
ATOM 5251 C CA . LEU B 1 268 ? 33.771 225.776 67.555 1.00 19.15 362 LEU B CA 1
ATOM 5252 C C . LEU B 1 268 ? 32.614 225.573 66.588 1.00 19.78 362 LEU B C 1
ATOM 5253 O O . LEU B 1 268 ? 32.207 226.524 65.918 1.00 21.21 362 LEU B O 1
ATOM 5258 N N . THR B 1 269 ? 32.106 224.350 66.482 1.00 17.18 363 THR B N 1
ATOM 5259 C CA . THR B 1 269 ? 31.078 224.029 65.503 1.00 19.57 363 THR B CA 1
ATOM 5260 C C . THR B 1 269 ? 30.081 223.023 66.064 1.00 16.14 363 THR B C 1
ATOM 5261 O O . THR B 1 269 ? 30.411 222.234 66.958 1.00 17.67 363 THR B O 1
ATOM 5265 N N . PRO B 1 270 ? 28.873 222.989 65.521 1.00 14.95 364 PRO B N 1
ATOM 5266 C CA . PRO B 1 270 ? 27.962 221.895 65.854 1.00 17.20 364 PRO B CA 1
ATOM 5267 C C . PRO B 1 270 ? 28.336 220.644 65.074 1.00 19.52 364 PRO B C 1
ATOM 5268 O O . PRO B 1 270 ? 28.905 220.709 63.990 1.00 17.97 364 PRO B O 1
ATOM 5272 N N . VAL B 1 271 ? 28.028 219.496 65.651 1.00 21.20 365 VAL B N 1
ATOM 5273 C CA . VAL B 1 271 ? 28.102 218.215 64.963 1.00 20.06 365 VAL B CA 1
ATOM 5274 C C . VAL B 1 271 ? 26.662 217.743 64.819 1.00 21.38 365 VAL B C 1
ATOM 5275 O O . VAL B 1 271 ? 26.029 217.356 65.807 1.00 19.67 365 VAL B O 1
ATOM 5279 N N . MET B 1 272 ? 26.133 217.793 63.596 1.00 18.64 366 MET B N 1
ATOM 5280 C CA . MET B 1 272 ? 24.721 217.541 63.342 1.00 20.41 366 MET B CA 1
ATOM 5281 C C . MET B 1 272 ? 24.527 216.157 62.730 1.00 20.65 366 MET B C 1
ATOM 5282 O O . MET B 1 272 ? 25.250 215.770 61.809 1.00 19.77 366 MET B O 1
ATOM 5287 N N . SER B 1 273 ? 23.554 215.414 63.255 1.00 19.10 367 SER B N 1
ATOM 5288 C CA . SER B 1 273 ? 23.049 214.245 62.563 1.00 20.88 367 SER B CA 1
ATOM 5289 C C . SER B 1 273 ? 22.208 214.677 61.363 1.00 19.09 367 SER B C 1
ATOM 5290 O O . SER B 1 273 ? 21.866 215.852 61.199 1.00 20.03 367 SER B O 1
ATOM 5293 N N . GLN B 1 274 ? 21.823 213.705 60.539 1.00 18.52 368 GLN B N 1
ATOM 5294 C CA . GLN B 1 274 ? 21.030 214.049 59.363 1.00 17.59 368 GLN B CA 1
ATOM 5295 C C . GLN B 1 274 ? 19.629 214.510 59.760 1.00 19.79 368 GLN B C 1
ATOM 5296 O O . GLN B 1 274 ? 19.053 215.390 59.102 1.00 19.56 368 GLN B O 1
ATOM 5302 N N . GLU B 1 275 ? 19.084 213.959 60.853 1.00 20.46 369 GLU B N 1
ATOM 5303 C CA . GLU B 1 275 ? 17.796 214.402 61.375 1.00 20.76 369 GLU B CA 1
ATOM 5304 C C . GLU B 1 275 ? 17.873 215.826 61.923 1.00 20.16 369 GLU B C 1
ATOM 5305 O O . GLU B 1 275 ? 16.927 216.601 61.770 1.00 19.47 369 GLU B O 1
ATOM 5311 N N . GLU B 1 276 ? 18.977 216.180 62.587 1.00 19.01 370 GLU B N 1
ATOM 5312 C CA . GLU B 1 276 ? 19.180 217.572 62.993 1.00 17.24 370 GLU B CA 1
ATOM 5313 C C . GLU B 1 276 ? 19.330 218.491 61.790 1.00 16.21 370 GLU B C 1
ATOM 5314 O O . GLU B 1 276 ? 18.795 219.604 61.790 1.00 17.33 370 GLU B O 1
ATOM 5320 N N . VAL B 1 277 ? 20.076 218.061 60.767 1.00 17.03 371 VAL B N 1
ATOM 5321 C CA . VAL B 1 277 ? 20.176 218.866 59.548 1.00 20.66 371 VAL B CA 1
ATOM 5322 C C . VAL B 1 277 ? 18.789 219.159 58.992 1.00 18.68 371 VAL B C 1
ATOM 5323 O O . VAL B 1 277 ? 18.479 220.294 58.599 1.00 18.03 371 VAL B O 1
ATOM 5327 N N . GLU B 1 278 ? 17.932 218.142 58.951 1.00 18.44 372 GLU B N 1
ATOM 5328 C CA . GLU B 1 278 ? 16.591 218.360 58.432 1.00 20.43 372 GLU B CA 1
ATOM 5329 C C . GLU B 1 278 ? 15.855 219.405 59.259 1.00 18.88 372 GLU B C 1
ATOM 5330 O O . GLU B 1 278 ? 15.278 220.350 58.706 1.00 19.86 372 GLU B O 1
ATOM 5336 N N . HIS B 1 279 ? 15.910 219.285 60.590 1.00 17.51 373 HIS B N 1
ATOM 5337 C CA . HIS B 1 279 ? 15.197 220.233 61.444 1.00 17.88 373 HIS B CA 1
ATOM 5338 C C . HIS B 1 279 ? 15.689 221.665 61.225 1.00 15.41 373 HIS B C 1
ATOM 5339 O O . HIS B 1 279 ? 14.894 222.578 60.968 1.00 15.63 373 HIS B O 1
ATOM 5346 N N . TRP B 1 280 ? 17.000 221.878 61.289 1.00 14.93 374 TRP B N 1
ATOM 5347 C CA . TRP B 1 280 ? 17.540 223.240 61.209 1.00 17.36 374 TRP B CA 1
ATOM 5348 C C . TRP B 1 280 ? 17.530 223.866 59.808 1.00 18.96 374 TRP B C 1
ATOM 5349 O O . TRP B 1 280 ? 17.582 225.100 59.701 1.00 19.19 374 TRP B O 1
ATOM 5360 N N . PHE B 1 281 ? 17.487 223.079 58.734 1.00 18.06 375 PHE B N 1
ATOM 5361 C CA . PHE B 1 281 ? 17.643 223.670 57.408 1.00 18.43 375 PHE B CA 1
ATOM 5362 C C . PHE B 1 281 ? 16.431 223.530 56.503 1.00 18.27 375 PHE B C 1
ATOM 5363 O O . PHE B 1 281 ? 16.222 224.410 55.674 1.00 18.07 375 PHE B O 1
ATOM 5371 N N . TYR B 1 282 ? 15.626 222.489 56.646 1.00 19.22 376 TYR B N 1
ATOM 5372 C CA . TYR B 1 282 ? 14.515 222.300 55.723 1.00 20.06 376 TYR B CA 1
ATOM 5373 C C . TYR B 1 282 ? 13.559 223.493 55.786 1.00 21.95 376 TYR B C 1
ATOM 5374 O O . TYR B 1 282 ? 13.089 223.852 56.876 1.00 20.58 376 TYR B O 1
ATOM 5383 N N . PRO B 1 283 ? 13.239 224.120 54.653 1.00 22.96 377 PRO B N 1
ATOM 5384 C CA . PRO B 1 283 ? 12.611 225.448 54.693 1.00 25.38 377 PRO B CA 1
ATOM 5385 C C . PRO B 1 283 ? 11.245 225.452 55.378 1.00 25.37 377 PRO B C 1
ATOM 5386 O O . PRO B 1 283 ? 10.398 224.586 55.135 1.00 25.93 377 PRO B O 1
ATOM 5390 N N . GLN B 1 284 ? 11.047 226.443 56.250 1.00 24.34 378 GLN B N 1
ATOM 5391 C CA . GLN B 1 284 ? 9.742 226.743 56.832 1.00 26.21 378 GLN B CA 1
ATOM 5392 C C . GLN B 1 284 ? 9.493 228.234 56.686 1.00 28.94 378 GLN B C 1
ATOM 5393 O O . GLN B 1 284 ? 10.283 229.051 57.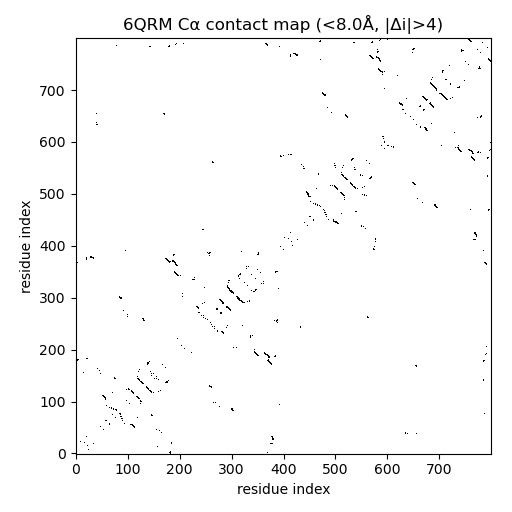185 1.00 27.43 378 GLN B O 1
ATOM 5399 N N . GLU B 1 285 ? 8.383 228.574 56.033 1.00 27.04 379 GLU B N 1
ATOM 5400 C CA . GLU B 1 285 ? 8.043 229.960 55.755 1.00 31.90 379 GLU B CA 1
ATOM 5401 C C . GLU B 1 285 ? 8.025 230.792 57.030 1.00 28.07 379 GLU B C 1
ATOM 5402 O O . GLU B 1 285 ? 7.447 230.388 58.042 1.00 26.29 379 GLU B O 1
ATOM 5408 N N . ASN B 1 286 ? 8.666 231.960 56.974 1.00 28.36 380 ASN B N 1
ATOM 5409 C CA . ASN B 1 286 ? 8.777 232.897 58.087 1.00 32.18 380 ASN B CA 1
ATOM 5410 C C . ASN B 1 286 ? 9.611 232.345 59.235 1.00 25.31 380 ASN B C 1
ATOM 5411 O O . ASN B 1 286 ? 9.651 232.963 60.299 1.00 29.46 380 ASN B O 1
ATOM 5416 N N . ILE B 1 287 ? 10.256 231.187 59.058 1.00 25.93 381 ILE B N 1
ATOM 5417 C CA . ILE B 1 287 ? 11.153 230.640 60.074 1.00 23.46 381 ILE B CA 1
ATOM 5418 C C . ILE B 1 287 ? 12.555 230.594 59.487 1.00 22.86 381 ILE B C 1
ATOM 5419 O O . ILE B 1 287 ? 13.448 231.328 59.927 1.00 19.82 381 ILE B O 1
ATOM 5424 N N . ILE B 1 288 ? 12.743 229.724 58.490 1.00 18.32 382 ILE B N 1
ATOM 5425 C CA . ILE B 1 288 ? 14.061 229.345 57.986 1.00 21.74 382 ILE B CA 1
ATOM 5426 C C . ILE B 1 288 ? 13.965 229.117 56.478 1.00 19.33 382 ILE B C 1
ATOM 5427 O O . ILE B 1 288 ? 13.025 228.477 55.993 1.00 21.46 382 ILE B O 1
ATOM 5432 N N . ASP B 1 289 ? 14.915 229.688 55.741 1.00 20.02 383 ASP B N 1
ATOM 5433 C CA . ASP B 1 289 ? 15.048 229.526 54.300 1.00 18.24 383 ASP B CA 1
ATOM 5434 C C . ASP B 1 289 ? 16.392 228.871 53.997 1.00 18.74 383 ASP B C 1
ATOM 5435 O O . ASP B 1 289 ? 17.420 229.251 54.575 1.00 17.35 383 ASP B O 1
ATOM 5440 N N . THR B 1 290 ? 16.382 227.873 53.111 1.00 21.08 384 THR B N 1
ATOM 5441 C CA . THR B 1 290 ? 17.602 227.264 52.592 1.00 19.39 384 THR B CA 1
ATOM 5442 C C . THR B 1 290 ? 17.485 227.130 51.081 1.00 21.46 384 THR B C 1
ATOM 5443 O O . THR B 1 290 ? 16.483 226.610 50.570 1.00 22.38 384 THR B O 1
ATOM 5447 N N . PHE B 1 291 ? 18.510 227.591 50.374 1.00 22.09 385 PHE B N 1
ATOM 5448 C CA . PHE B 1 291 ? 18.590 227.504 48.923 1.00 20.92 385 PHE B CA 1
ATOM 5449 C C . PHE B 1 291 ? 19.849 226.745 48.550 1.00 19.09 385 PHE B C 1
ATOM 5450 O O . PHE B 1 291 ? 20.940 227.094 49.007 1.00 24.29 385 PHE B O 1
ATOM 5458 N N . VAL B 1 292 ? 19.700 225.707 47.740 1.00 22.32 386 VAL B N 1
ATOM 5459 C CA . VAL B 1 292 ? 20.834 224.932 47.270 1.00 20.41 386 VAL B CA 1
ATOM 5460 C C . VAL B 1 292 ? 21.194 225.370 45.855 1.00 23.08 386 VAL B C 1
ATOM 5461 O O . VAL B 1 292 ? 20.369 225.899 45.095 1.00 22.45 386 VAL B O 1
ATOM 5465 N N . VAL B 1 293 ? 22.452 225.138 45.499 1.00 26.38 387 VAL B N 1
ATOM 5466 C CA . VAL B 1 293 ? 22.938 225.241 44.128 1.00 21.40 387 VAL B CA 1
ATOM 5467 C C . VAL B 1 293 ? 23.083 223.829 43.582 1.00 22.09 387 VAL B C 1
ATOM 5468 O O . VAL B 1 293 ? 23.962 223.071 44.013 1.00 20.57 387 VAL B O 1
ATOM 5472 N N . GLU B 1 294 ? 22.234 223.493 42.616 1.00 19.40 388 GLU B N 1
ATOM 5473 C CA . GLU B 1 294 ? 22.296 222.250 41.860 1.00 18.97 388 GLU B CA 1
ATOM 5474 C C . GLU B 1 294 ? 22.823 222.569 40.459 1.00 22.83 388 GLU B C 1
ATOM 5475 O O . GLU B 1 294 ? 22.228 223.390 39.749 1.00 20.74 388 GLU B O 1
ATOM 5481 N N . ASN B 1 295 ? 23.926 221.927 40.060 1.00 19.77 389 ASN B N 1
ATOM 5482 C CA . ASN B 1 295 ? 24.664 222.366 38.879 1.00 24.20 389 ASN B CA 1
ATOM 5483 C C . ASN B 1 295 ? 24.201 221.629 37.613 1.00 21.96 389 ASN B C 1
ATOM 5484 O O . ASN B 1 295 ? 23.214 220.886 37.619 1.00 18.12 389 ASN B O 1
ATOM 5489 N N . ALA B 1 296 ? 24.939 221.814 36.502 1.00 22.05 390 ALA B N 1
ATOM 5490 C CA . ALA B 1 296 ? 24.547 221.224 35.218 1.00 21.37 390 ALA B CA 1
ATOM 5491 C C . ALA B 1 296 ? 24.634 219.703 35.228 1.00 22.41 390 ALA B C 1
ATOM 5492 O O . ALA B 1 296 ? 23.996 219.044 34.396 1.00 18.02 390 ALA B O 1
ATOM 5494 N N . ASN B 1 297 ? 25.382 219.132 36.163 1.00 21.79 391 ASN B N 1
ATOM 5495 C CA . ASN B 1 297 ? 25.440 217.688 36.315 1.00 22.65 391 ASN B CA 1
ATOM 5496 C C . ASN B 1 297 ? 24.352 217.140 37.226 1.00 21.55 391 ASN B C 1
ATOM 5497 O O . ASN B 1 297 ? 24.232 215.919 37.342 1.00 25.00 391 ASN B O 1
ATOM 5502 N N . GLY B 1 298 ? 23.553 217.992 37.860 1.00 19.59 392 GLY B N 1
ATOM 5503 C CA . GLY B 1 298 ? 22.608 217.520 38.852 1.00 18.70 392 GLY B CA 1
ATOM 5504 C C . GLY B 1 298 ? 23.171 217.404 40.258 1.00 24.56 392 GLY B C 1
ATOM 5505 O O . GLY B 1 298 ? 22.475 216.902 41.149 1.00 25.26 392 GLY B O 1
ATOM 5506 N N . GLU B 1 299 ? 24.407 217.843 40.482 1.00 21.79 393 GLU B N 1
ATOM 5507 C CA . GLU B 1 299 ? 25.051 217.739 41.781 1.00 23.01 393 GLU B CA 1
ATOM 5508 C C . GLU B 1 299 ? 24.818 219.032 42.550 1.00 22.00 393 GLU B C 1
ATOM 5509 O O . GLU B 1 299 ? 25.002 220.129 42.006 1.00 21.62 393 GLU B O 1
ATOM 5515 N N . VAL B 1 300 ? 24.386 218.895 43.799 1.00 18.96 394 VAL B N 1
ATOM 5516 C CA . VAL B 1 300 ? 24.313 220.008 44.738 1.00 20.09 394 VAL B CA 1
ATOM 5517 C C . VAL B 1 300 ? 25.698 220.281 45.307 1.00 20.19 394 VAL B C 1
ATOM 5518 O O . VAL B 1 300 ? 26.272 219.433 45.997 1.00 20.13 394 VAL B O 1
ATOM 5522 N N . THR B 1 301 ? 26.198 221.496 45.082 1.00 23.10 395 THR B N 1
ATOM 5523 C CA . THR B 1 301 ? 27.548 221.894 45.446 1.00 23.67 395 THR B CA 1
ATOM 5524 C C . THR B 1 301 ? 27.626 223.000 46.505 1.00 23.19 395 THR B C 1
ATOM 5525 O O . THR B 1 301 ? 28.666 223.130 47.150 1.00 21.98 395 THR B O 1
ATOM 5529 N N . ASP B 1 302 ? 26.581 223.805 46.691 1.00 22.28 396 ASP B N 1
ATOM 5530 C CA . ASP B 1 302 ? 26.627 224.899 47.653 1.00 22.09 396 ASP B CA 1
ATOM 5531 C C . ASP B 1 302 ? 25.233 225.090 48.236 1.00 24.55 396 ASP B C 1
ATOM 5532 O O . ASP B 1 302 ? 24.234 224.659 47.651 1.00 23.05 396 ASP B O 1
ATOM 5537 N N . PHE B 1 303 ? 25.164 225.743 49.398 1.00 20.82 397 PHE B N 1
ATOM 5538 C CA . PHE B 1 303 ? 23.860 226.174 49.891 1.00 20.31 397 PHE B CA 1
ATOM 5539 C C . PHE B 1 303 ? 24.044 227.385 50.788 1.00 19.44 397 PHE B C 1
ATOM 5540 O O . PHE B 1 303 ? 25.110 227.593 51.366 1.00 19.21 397 PHE B O 1
ATOM 5548 N N . LEU B 1 304 ? 23.005 228.216 50.830 1.00 21.05 398 LEU B N 1
ATOM 5549 C CA . LEU B 1 304 ? 22.924 229.377 51.699 1.00 19.69 398 LEU B CA 1
ATOM 5550 C C . LEU B 1 304 ? 21.666 229.265 52.540 1.00 19.31 398 LEU B C 1
ATOM 5551 O O . LEU B 1 304 ? 20.672 228.667 52.110 1.00 19.31 398 LEU B O 1
ATOM 5556 N N . SER B 1 305 ? 21.702 229.873 53.727 1.00 17.57 399 SER B N 1
ATOM 5557 C CA . SER B 1 305 ? 20.542 229.827 54.609 1.00 20.58 399 SER B CA 1
ATOM 5558 C C . SER B 1 305 ? 20.490 231.070 55.498 1.00 20.11 399 SER B C 1
ATOM 5559 O O . SER B 1 305 ? 21.516 231.675 55.824 1.00 21.83 399 SER B O 1
ATOM 5562 N N . PHE B 1 306 ? 19.275 231.444 55.881 1.00 20.11 400 PHE B N 1
ATOM 5563 C CA . PHE B 1 306 ? 19.069 232.551 56.803 1.00 19.10 400 PHE B CA 1
ATOM 5564 C C . PHE B 1 306 ? 17.734 232.353 57.506 1.00 20.21 400 PHE B C 1
ATOM 5565 O O . PHE B 1 306 ? 16.788 231.804 56.924 1.00 19.60 400 PHE B O 1
ATOM 5573 N N . TYR B 1 307 ? 17.655 232.804 58.761 1.00 18.13 401 TYR B N 1
ATOM 5574 C CA . TYR B 1 307 ? 16.405 232.725 59.499 1.00 20.09 401 TYR B CA 1
ATOM 5575 C C . TYR B 1 307 ? 15.760 234.106 59.678 1.00 21.31 401 TYR B C 1
ATOM 5576 O O . TYR B 1 307 ? 16.372 235.165 59.491 1.00 19.73 401 TYR B O 1
ATOM 5585 N N . THR B 1 308 ? 14.483 234.046 60.038 1.00 20.23 402 THR B N 1
ATOM 5586 C CA . THR B 1 308 ? 13.577 235.180 60.119 1.00 22.17 402 THR B CA 1
ATOM 5587 C C . THR B 1 308 ? 13.405 235.591 61.572 1.00 24.91 402 THR B C 1
ATOM 5588 O O . THR B 1 308 ? 12.854 234.826 62.367 1.00 21.60 402 THR B O 1
ATOM 5592 N N . LEU B 1 309 ? 13.846 236.799 61.920 1.00 27.52 403 LEU B N 1
ATOM 5593 C CA . LEU B 1 309 ? 13.643 237.317 63.268 1.00 28.00 403 LEU B CA 1
ATOM 5594 C C . LEU B 1 309 ? 13.198 238.773 63.172 1.00 31.52 403 LEU B C 1
ATOM 5595 O O . LEU B 1 309 ? 14.024 239.697 63.169 1.00 32.63 403 LEU B O 1
ATOM 5600 N N . PRO B 1 310 ? 11.891 239.016 63.097 1.00 27.96 404 PRO B N 1
ATOM 5601 C CA . PRO B 1 310 ? 11.387 240.391 63.182 1.00 34.55 404 PRO B CA 1
ATOM 5602 C C . PRO B 1 310 ? 11.673 241.033 64.536 1.00 36.85 404 PRO B C 1
ATOM 5603 O O . PRO B 1 310 ? 11.954 240.366 65.539 1.00 31.80 404 PRO B O 1
ATOM 5607 N N . SER B 1 311 ? 11.586 242.363 64.554 1.00 36.39 405 SER B N 1
ATOM 5608 C CA . SER B 1 311 ? 11.766 243.123 65.789 1.00 39.90 405 SER B CA 1
ATOM 5609 C C . SER B 1 311 ? 10.670 244.164 65.957 1.00 41.84 405 SER B C 1
ATOM 5610 O O . SER B 1 311 ? 10.389 244.931 65.027 1.00 39.61 405 SER B O 1
ATOM 5613 N N . THR B 1 312 ? 10.060 244.185 67.147 1.00 40.79 406 THR B N 1
ATOM 5614 C CA . THR B 1 312 ? 9.091 245.221 67.487 1.00 40.00 406 THR B CA 1
ATOM 5615 C C . THR B 1 312 ? 9.778 246.580 67.485 1.00 41.83 406 THR B C 1
ATOM 5616 O O . THR B 1 312 ? 10.893 246.729 67.997 1.00 36.73 406 THR B O 1
ATOM 5620 N N . ILE B 1 313 ? 9.114 247.561 66.883 1.00 42.04 407 ILE B N 1
ATOM 5621 C CA . ILE B 1 313 ? 9.569 248.944 66.883 1.00 46.68 407 ILE B CA 1
ATOM 5622 C C . ILE B 1 313 ? 8.998 249.593 68.142 1.00 52.23 407 ILE B C 1
ATOM 5623 O O . ILE B 1 313 ? 7.806 249.884 68.219 1.00 56.42 407 ILE B O 1
ATOM 5628 N N . MET B 1 314 ? 9.861 249.828 69.137 1.00 52.11 408 MET B N 1
ATOM 5629 C CA . MET B 1 314 ? 9.371 250.131 70.482 1.00 58.57 408 MET B CA 1
ATOM 5630 C C . MET B 1 314 ? 8.620 251.459 70.546 1.00 62.76 408 MET B C 1
ATOM 5631 O O . MET B 1 314 ? 7.654 251.581 71.307 1.00 65.60 408 MET B O 1
ATOM 5636 N N . ASN B 1 315 ? 9.024 252.452 69.745 1.00 64.11 409 ASN B N 1
ATOM 5637 C CA . ASN B 1 315 ? 8.388 253.768 69.826 1.00 69.02 409 ASN B CA 1
ATOM 5638 C C . ASN B 1 315 ? 6.994 253.781 69.200 1.00 71.43 409 ASN B C 1
ATOM 5639 O O . ASN B 1 315 ? 6.114 254.509 69.676 1.00 73.14 409 ASN B O 1
ATOM 5644 N N . HIS B 1 316 ? 6.769 253.005 68.140 1.00 68.06 410 HIS B N 1
ATOM 5645 C CA . HIS B 1 316 ? 5.433 252.801 67.575 1.00 71.88 410 HIS B CA 1
ATOM 5646 C C . HIS B 1 316 ? 5.195 251.303 67.459 1.00 73.95 410 HIS B C 1
ATOM 5647 O O . HIS B 1 316 ? 5.355 250.723 66.375 1.00 72.70 410 HIS B O 1
ATOM 5654 N N . PRO B 1 317 ? 4.814 250.639 68.556 1.00 74.92 411 PRO B N 1
ATOM 5655 C CA . PRO B 1 317 ? 4.654 249.172 68.506 1.00 73.66 411 PRO B CA 1
ATOM 5656 C C . PRO B 1 317 ? 3.552 248.699 67.571 1.00 78.22 411 PRO B C 1
ATOM 5657 O O . PRO B 1 317 ? 3.607 247.552 67.109 1.00 79.84 411 PRO B O 1
ATOM 5661 N N . THR B 1 318 ? 2.557 249.539 67.273 1.00 79.97 412 THR B N 1
ATOM 5662 C CA . THR B 1 318 ? 1.503 249.132 66.346 1.00 79.97 412 THR B CA 1
ATOM 5663 C C . THR B 1 318 ? 2.004 249.070 64.907 1.00 81.28 412 THR B C 1
ATOM 5664 O O . THR B 1 318 ? 1.464 248.302 64.100 1.00 80.40 412 THR B O 1
ATOM 5668 N N . HIS B 1 319 ? 3.017 249.870 64.567 1.00 77.90 413 HIS B N 1
ATOM 5669 C CA . HIS B 1 319 ? 3.607 249.833 63.232 1.00 76.59 413 HIS B CA 1
ATOM 5670 C C . HIS B 1 319 ? 4.102 248.433 62.889 1.00 73.82 413 HIS B C 1
ATOM 5671 O O . HIS B 1 319 ? 4.478 247.649 63.766 1.00 73.02 413 HIS B O 1
ATOM 5678 N N . LYS B 1 320 ? 4.099 248.121 61.591 1.00 72.73 414 LYS B N 1
ATOM 5679 C CA . LYS B 1 320 ? 4.714 246.890 61.112 1.00 68.58 414 LYS B CA 1
ATOM 5680 C C . LYS B 1 320 ? 6.112 246.756 61.703 1.00 62.26 414 LYS B C 1
ATOM 5681 O O . LYS B 1 320 ? 6.870 247.728 61.762 1.00 59.94 414 LYS B O 1
ATOM 5683 N N . SER B 1 321 ? 6.437 245.560 62.177 1.00 54.96 415 SER B N 1
ATOM 5684 C CA . SER B 1 321 ? 7.737 245.362 62.792 1.00 50.70 415 SER B CA 1
ATOM 5685 C C . SER B 1 321 ? 8.852 245.408 61.744 1.00 47.78 415 SER B C 1
ATOM 5686 O O . SER B 1 321 ? 8.640 245.197 60.546 1.00 46.48 415 SER B O 1
ATOM 5689 N N . LEU B 1 322 ? 10.059 245.697 62.220 1.00 46.49 416 LEU B N 1
ATOM 5690 C CA . LEU B 1 322 ? 11.250 245.581 61.391 1.00 40.04 416 LEU B CA 1
ATOM 5691 C C . LEU B 1 322 ? 11.459 244.118 61.021 1.00 39.40 416 LEU B C 1
ATOM 5692 O O . LEU B 1 322 ? 11.578 243.269 61.910 1.00 42.51 416 LEU B O 1
ATOM 5697 N N . LYS B 1 323 ? 11.483 243.815 59.721 1.00 37.54 417 LYS B N 1
ATOM 5698 C CA . LYS B 1 323 ? 11.729 242.459 59.242 1.00 34.59 417 LYS B CA 1
ATOM 5699 C C . LYS B 1 323 ? 13.220 242.275 59.004 1.00 32.62 417 LYS B C 1
ATOM 5700 O O . LYS B 1 323 ? 13.800 242.970 58.168 1.00 32.15 417 LYS B O 1
ATOM 5706 N N . ALA B 1 324 ? 13.838 241.331 59.716 1.00 28.31 418 ALA B N 1
ATOM 5707 C CA . ALA B 1 324 ? 15.271 241.095 59.595 1.00 26.36 418 ALA B CA 1
ATOM 5708 C C . ALA B 1 324 ? 15.522 239.640 59.237 1.00 25.87 418 ALA B C 1
ATOM 5709 O O . ALA B 1 324 ? 14.880 238.750 59.790 1.00 24.23 418 ALA B O 1
ATOM 5711 N N . ALA B 1 325 ? 16.434 239.403 58.297 1.00 22.66 419 ALA B N 1
ATOM 5712 C CA . ALA B 1 325 ? 16.917 238.060 58.007 1.00 23.91 419 ALA B CA 1
ATOM 5713 C C . ALA B 1 325 ? 18.281 237.899 58.659 1.00 23.39 419 ALA B C 1
ATOM 5714 O O . ALA B 1 325 ? 19.061 238.851 58.697 1.00 22.21 419 ALA B O 1
ATOM 5716 N N . TYR B 1 326 ? 18.562 236.702 59.186 1.00 22.60 420 TYR B N 1
ATOM 5717 C CA . TYR B 1 326 ? 19.828 236.443 59.865 1.00 21.92 420 TYR B CA 1
ATOM 5718 C C . TYR B 1 326 ? 20.585 235.348 59.127 1.00 21.06 420 TYR B C 1
ATOM 5719 O O . TYR B 1 326 ? 20.094 234.213 59.015 1.00 17.42 420 TYR B O 1
ATOM 5728 N N . SER B 1 327 ? 21.784 235.673 58.650 1.00 20.99 421 SER B N 1
ATOM 5729 C CA . SER B 1 327 ? 22.650 234.654 58.059 1.00 20.55 421 SER B CA 1
ATOM 5730 C C . SER B 1 327 ? 22.823 233.471 59.016 1.00 17.95 421 SER B C 1
ATOM 5731 O O . SER B 1 327 ? 23.095 233.645 60.212 1.00 17.69 421 SER B O 1
ATOM 5734 N N . PHE B 1 328 ? 22.646 232.263 58.487 1.00 19.16 422 PHE B N 1
ATOM 5735 C CA . PHE B 1 328 ? 22.694 231.044 59.275 1.00 18.31 422 PHE B CA 1
ATOM 5736 C C . PHE B 1 328 ? 23.997 230.350 58.917 1.00 20.33 422 PHE B C 1
ATOM 5737 O O . PHE B 1 328 ? 25.079 230.757 59.419 1.00 17.47 422 PHE B O 1
ATOM 5745 N N . TYR B 1 329 ? 23.986 229.297 58.075 1.00 17.29 423 TYR B N 1
ATOM 5746 C CA . TYR B 1 329 ? 25.192 228.600 57.597 1.00 17.48 423 TYR B CA 1
ATOM 5747 C C . TYR B 1 329 ? 25.224 228.667 56.072 1.00 21.09 423 TYR B C 1
ATOM 5748 O O . TYR B 1 329 ? 24.201 228.428 55.400 1.00 19.27 423 TYR B O 1
ATOM 5757 N N . ASN B 1 330 ? 26.391 229.002 55.523 1.00 22.55 424 ASN B N 1
ATOM 5758 C CA . ASN B 1 330 ? 26.570 229.173 54.080 1.00 22.76 424 ASN B CA 1
ATOM 5759 C C . ASN B 1 330 ? 27.815 228.377 53.686 1.00 24.04 424 ASN B C 1
ATOM 5760 O O . ASN B 1 330 ? 28.937 228.723 54.077 1.00 27.51 424 ASN B O 1
ATOM 5765 N N . VAL B 1 331 ? 27.610 227.277 52.953 1.00 22.32 425 VAL B N 1
ATOM 5766 C CA . VAL B 1 331 ? 28.657 226.349 52.541 1.00 23.53 425 VAL B CA 1
ATOM 5767 C C . VAL B 1 331 ? 28.876 226.535 51.045 1.00 22.14 425 VAL B C 1
ATOM 5768 O O . VAL B 1 331 ? 27.916 226.570 50.261 1.00 22.21 425 VAL B O 1
ATOM 5772 N N . HIS B 1 332 ? 30.133 226.683 50.654 1.00 26.62 426 HIS B N 1
ATOM 5773 C CA . HIS B 1 332 ? 30.510 226.903 49.263 1.00 25.90 426 HIS B CA 1
ATOM 5774 C C . HIS B 1 332 ? 31.597 225.897 48.920 1.00 28.10 426 HIS B C 1
ATOM 5775 O O . HIS B 1 332 ? 32.543 225.729 49.698 1.00 22.86 426 HIS B O 1
ATOM 5782 N N . THR B 1 333 ? 31.414 225.175 47.798 1.00 28.43 427 THR B N 1
ATOM 5783 C CA . THR B 1 333 ? 32.459 224.339 47.207 1.00 25.76 427 THR B CA 1
ATOM 5784 C C . THR B 1 333 ? 32.688 224.612 45.729 1.00 30.82 427 THR B C 1
ATOM 5785 O O . THR B 1 333 ? 33.763 224.271 45.225 1.00 32.86 427 THR B O 1
ATOM 5789 N N . GLN B 1 334 ? 31.729 225.219 45.021 1.00 29.32 428 GLN B N 1
ATOM 5790 C CA . GLN B 1 334 ? 31.858 225.481 43.591 1.00 25.52 428 GLN B CA 1
ATOM 5791 C C . GLN B 1 334 ? 31.541 226.943 43.291 1.00 28.96 428 GLN B C 1
ATOM 5792 O O . GLN B 1 334 ? 32.318 227.637 42.631 1.00 31.02 428 GLN B O 1
ATOM 5798 N N . THR B 1 335 ? 30.408 227.417 43.787 1.00 28.46 429 THR B N 1
ATOM 5799 C CA . THR B 1 335 ? 30.085 228.832 43.703 1.00 26.82 429 THR B CA 1
ATOM 5800 C C . THR B 1 335 ? 30.962 229.643 44.660 1.00 31.08 429 THR B C 1
ATOM 5801 O O . THR B 1 335 ? 31.241 229.201 45.787 1.00 31.58 429 THR B O 1
ATOM 5805 N N . PRO B 1 336 ? 31.428 230.817 44.241 1.00 32.02 430 PRO B N 1
ATOM 5806 C CA . PRO B 1 336 ? 32.188 231.673 45.159 1.00 30.65 430 PRO B CA 1
ATOM 5807 C C . PRO B 1 336 ? 31.300 232.217 46.268 1.00 28.40 430 PRO B C 1
ATOM 5808 O O . PRO B 1 336 ? 30.136 232.563 46.039 1.00 26.08 430 PRO B O 1
ATOM 5812 N N . LEU B 1 337 ? 31.867 232.293 47.483 1.00 27.16 431 LEU B N 1
ATOM 5813 C CA . LEU B 1 337 ? 31.091 232.741 48.637 1.00 25.23 431 LEU B CA 1
ATOM 5814 C C . LEU B 1 337 ? 30.534 234.137 48.413 1.00 27.01 431 LEU B C 1
ATOM 5815 O O . LEU B 1 337 ? 29.406 234.432 48.824 1.00 25.59 431 LEU B O 1
ATOM 5820 N N . LEU B 1 338 ? 31.280 234.986 47.706 1.00 29.00 432 LEU B N 1
ATOM 5821 C CA . LEU B 1 338 ? 30.803 236.333 47.404 1.00 28.31 432 LEU B CA 1
ATOM 5822 C C . LEU B 1 338 ? 29.541 236.308 46.553 1.00 24.48 432 LEU B C 1
ATOM 5823 O O . LEU B 1 338 ? 28.605 237.082 46.797 1.00 27.70 432 LEU B O 1
ATOM 5828 N N . ASP B 1 339 ? 29.489 235.431 45.552 1.00 27.80 433 ASP B N 1
ATOM 5829 C CA . ASP B 1 339 ? 28.275 235.308 44.744 1.00 30.88 433 ASP B CA 1
ATOM 5830 C C . ASP B 1 339 ? 27.153 234.648 45.526 1.00 28.48 433 ASP B C 1
ATOM 5831 O O . ASP B 1 339 ? 25.982 235.019 45.384 1.00 26.65 433 ASP B O 1
ATOM 5836 N N . LEU B 1 340 ? 27.489 233.670 46.363 1.00 28.36 434 LEU B N 1
ATOM 5837 C CA . LEU B 1 340 ? 26.467 232.994 47.147 1.00 27.78 434 LEU B CA 1
ATOM 5838 C C . LEU B 1 340 ? 25.755 233.978 48.068 1.00 25.64 434 LEU B C 1
ATOM 5839 O O . LEU B 1 340 ? 24.520 234.015 48.116 1.00 24.66 434 LEU B O 1
ATOM 5844 N N . MET B 1 341 ? 26.517 234.825 48.776 1.00 26.59 435 MET B N 1
ATOM 5845 C CA . MET B 1 341 ? 25.880 235.790 49.677 1.00 25.03 435 MET B CA 1
ATOM 5846 C C . MET B 1 341 ? 25.156 236.888 48.911 1.00 28.99 435 MET B C 1
ATOM 5847 O O . MET B 1 341 ? 24.090 237.363 49.348 1.00 25.24 435 MET B O 1
ATOM 5852 N N . SER B 1 342 ? 25.711 237.311 47.773 1.00 26.07 436 SER B N 1
ATOM 5853 C CA . SER B 1 342 ? 24.977 238.248 46.923 1.00 29.73 436 SER B CA 1
ATOM 5854 C C . SER B 1 342 ? 23.586 237.717 46.588 1.00 26.05 436 SER B C 1
ATOM 5855 O O . SER B 1 342 ? 22.604 238.468 46.615 1.00 28.18 436 SER B O 1
ATOM 5858 N N . ASP B 1 343 ? 23.478 236.421 46.291 1.00 23.18 437 ASP B N 1
ATOM 5859 C CA . ASP B 1 343 ? 22.163 235.849 46.021 1.00 27.01 437 ASP B CA 1
ATOM 5860 C C . ASP B 1 343 ? 21.287 235.787 47.265 1.00 25.60 437 ASP B C 1
ATOM 5861 O O . ASP B 1 343 ? 20.058 235.881 47.147 1.00 26.85 437 ASP B O 1
ATOM 5866 N N . ALA B 1 344 ? 21.888 235.615 48.452 1.00 25.49 438 ALA B N 1
ATOM 5867 C CA . ALA B 1 344 ? 21.112 235.644 49.692 1.00 22.95 438 ALA B CA 1
ATOM 5868 C C . ALA B 1 344 ? 20.461 237.002 49.903 1.00 23.91 438 ALA B C 1
ATOM 5869 O O . ALA B 1 344 ? 19.306 237.072 50.338 1.00 23.81 438 ALA B O 1
ATOM 5871 N N . LEU B 1 345 ? 21.192 238.094 49.624 1.00 22.89 439 LEU B N 1
ATOM 5872 C CA . LEU B 1 345 ? 20.608 239.426 49.765 1.00 23.46 439 LEU B CA 1
ATOM 5873 C C . LEU B 1 345 ? 19.431 239.595 48.823 1.00 26.36 439 LEU B C 1
ATOM 5874 O O . LEU B 1 345 ? 18.383 240.128 49.209 1.00 24.99 439 LEU B O 1
ATOM 5879 N N . VAL B 1 346 ? 19.592 239.137 47.578 1.00 27.02 440 VAL B N 1
ATOM 5880 C CA . VAL B 1 346 ? 18.539 239.245 46.572 1.00 24.62 440 VAL B CA 1
ATOM 5881 C C . VAL B 1 346 ? 17.305 238.448 46.991 1.00 23.38 440 VAL B C 1
ATOM 5882 O O . VAL B 1 346 ? 16.176 238.939 46.904 1.00 22.98 440 VAL B O 1
ATOM 5886 N N . LEU B 1 347 ? 17.496 237.204 47.443 1.00 24.51 441 LEU B N 1
ATOM 5887 C CA . LEU B 1 347 ? 16.360 236.395 47.877 1.00 25.72 441 LEU B CA 1
ATOM 5888 C C . LEU B 1 347 ? 15.669 237.008 49.094 1.00 26.24 441 LEU B C 1
ATOM 5889 O O . LEU B 1 347 ? 14.435 237.060 49.155 1.00 26.58 441 LEU B O 1
ATOM 5894 N N . ALA B 1 348 ? 16.446 237.508 50.058 1.00 23.85 442 ALA B N 1
ATOM 5895 C CA . ALA B 1 348 ? 15.858 238.178 51.211 1.00 24.61 442 ALA B CA 1
ATOM 5896 C C . ALA B 1 348 ? 15.132 239.456 50.791 1.00 29.35 442 ALA B C 1
ATOM 5897 O O . ALA B 1 348 ? 14.072 239.790 51.339 1.00 28.24 442 ALA B O 1
ATOM 5899 N N . LYS B 1 349 ? 15.679 240.170 49.801 1.00 29.41 443 LYS B N 1
ATOM 5900 C CA . LYS B 1 349 ? 14.997 241.345 49.264 1.00 30.43 443 LYS B CA 1
ATOM 5901 C C . LYS B 1 349 ? 13.657 240.960 48.649 1.00 27.23 443 LYS B C 1
ATOM 5902 O O . LYS B 1 349 ? 12.638 241.616 48.896 1.00 28.91 443 LYS B O 1
ATOM 5908 N N . MET B 1 350 ? 13.637 239.878 47.873 1.00 27.73 444 MET B N 1
ATOM 5909 C CA . MET B 1 350 ? 12.394 239.394 47.270 1.00 29.33 444 MET B CA 1
ATOM 5910 C C . MET B 1 350 ? 11.391 238.922 48.318 1.00 30.91 444 MET B C 1
ATOM 5911 O O . MET B 1 350 ? 10.187 239.155 48.177 1.00 32.53 444 MET B O 1
ATOM 5916 N N . LYS B 1 351 ? 11.857 238.242 49.368 1.00 29.47 445 LYS B N 1
ATOM 5917 C CA . LYS B 1 351 ? 10.919 237.771 50.383 1.00 30.13 445 LYS B CA 1
ATOM 5918 C C . LYS B 1 351 ? 10.373 238.884 51.277 1.00 30.02 445 LYS B C 1
ATOM 5919 O O . LYS B 1 351 ? 9.522 238.596 52.124 1.00 31.65 445 LYS B O 1
ATOM 5925 N N . GLY B 1 352 ? 10.819 240.125 51.124 1.00 29.84 446 GLY B N 1
ATOM 5926 C CA . GLY B 1 352 ? 10.258 241.228 51.877 1.00 29.96 446 GLY B CA 1
ATOM 5927 C C . GLY B 1 352 ? 10.998 241.620 53.136 1.00 33.29 446 GLY B C 1
ATOM 5928 O O . GLY B 1 352 ? 10.409 242.284 53.997 1.00 37.06 446 GLY B O 1
ATOM 5929 N N . PHE B 1 353 ? 12.253 241.228 53.286 1.00 31.53 447 PHE B N 1
ATOM 5930 C CA . PHE B 1 353 ? 12.994 241.632 54.468 1.00 30.53 447 PHE B CA 1
ATOM 5931 C C . PHE B 1 353 ? 13.491 243.063 54.312 1.00 31.26 447 PHE B C 1
ATOM 5932 O O . PHE B 1 353 ? 13.796 243.525 53.205 1.00 27.90 447 PHE B O 1
ATOM 5940 N N . ASP B 1 354 ? 13.572 243.768 55.437 1.00 28.98 448 ASP B N 1
ATOM 5941 C CA . ASP B 1 354 ? 14.108 245.122 55.445 1.00 30.25 448 ASP B CA 1
ATOM 5942 C C . ASP B 1 354 ? 15.626 245.172 55.633 1.00 30.28 448 ASP B C 1
ATOM 5943 O O . ASP B 1 354 ? 16.272 246.100 55.129 1.00 26.13 448 ASP B O 1
ATOM 5948 N N . VAL B 1 355 ? 16.218 244.214 56.352 1.00 26.82 449 VAL B N 1
ATOM 5949 C CA . VAL B 1 355 ? 17.652 244.240 56.635 1.00 26.11 449 VAL B CA 1
ATOM 5950 C C . VAL B 1 355 ? 18.144 242.801 56.680 1.00 21.31 449 VAL B C 1
ATOM 5951 O O . VAL B 1 355 ? 17.392 241.878 57.004 1.00 24.42 449 VAL B O 1
ATOM 5955 N N . PHE B 1 356 ? 19.412 242.614 56.318 1.00 21.45 450 PHE B N 1
ATOM 5956 C CA . PHE B 1 356 ? 20.079 241.318 56.318 1.00 21.77 450 PHE B CA 1
ATOM 5957 C C . PHE B 1 356 ? 21.246 241.405 57.294 1.00 24.74 450 PHE B C 1
ATOM 5958 O O . PHE B 1 356 ? 22.179 242.193 57.083 1.00 21.35 450 PHE B O 1
ATOM 5966 N N . ASN B 1 357 ? 21.190 240.606 58.366 1.00 26.81 451 ASN B N 1
ATOM 5967 C CA . ASN B 1 357 ? 22.208 240.614 59.416 1.00 26.99 451 ASN B CA 1
ATOM 5968 C C . ASN B 1 357 ? 23.132 239.407 59.295 1.00 23.94 451 ASN B C 1
ATOM 5969 O O . ASN B 1 357 ? 22.681 238.295 58.999 1.00 20.67 451 ASN B O 1
ATOM 5974 N N . ALA B 1 358 ? 24.427 239.636 59.529 1.00 21.35 452 ALA B N 1
ATOM 5975 C CA . ALA B 1 358 ? 25.418 238.567 59.572 1.00 23.77 452 ALA B CA 1
ATOM 5976 C C . ALA B 1 358 ? 26.501 238.906 60.590 1.00 25.87 452 ALA B C 1
ATOM 5977 O O . ALA B 1 358 ? 26.854 240.075 60.774 1.00 26.07 452 ALA B O 1
ATOM 5979 N N . LEU B 1 359 ? 27.010 237.882 61.261 1.00 25.70 453 LEU B N 1
ATOM 5980 C CA . LEU B 1 359 ? 28.134 238.060 62.165 1.00 25.40 453 LEU B CA 1
ATOM 5981 C C . LEU B 1 359 ? 29.439 238.086 61.379 1.00 29.38 453 LEU B C 1
ATOM 5982 O O . LEU B 1 359 ? 29.468 237.847 60.171 1.00 25.31 453 LEU B O 1
ATOM 5987 N N . ASP B 1 360 ? 30.538 238.379 62.075 1.00 24.77 454 ASP B N 1
ATOM 5988 C CA . ASP B 1 360 ? 31.840 238.367 61.427 1.00 24.76 454 ASP B CA 1
ATOM 5989 C C . ASP B 1 360 ? 32.572 237.056 61.656 1.00 25.72 454 ASP B C 1
ATOM 5990 O O . ASP B 1 360 ? 33.804 237.013 61.577 1.00 28.74 454 ASP B O 1
ATOM 5995 N N . LEU B 1 361 ? 31.839 235.977 61.919 1.00 27.43 455 LEU B N 1
ATOM 5996 C CA . LEU B 1 361 ? 32.478 234.703 62.178 1.00 25.87 455 LEU B CA 1
ATOM 5997 C C . LEU B 1 361 ? 32.660 233.939 60.880 1.00 24.36 455 LEU B C 1
ATOM 5998 O O . LEU B 1 361 ? 32.253 234.383 59.808 1.00 22.12 455 LEU B O 1
ATOM 6003 N N . MET B 1 362 ? 33.266 232.758 60.987 1.00 22.87 456 MET B N 1
ATOM 6004 C CA . MET B 1 362 ? 33.506 231.887 59.834 1.00 25.05 456 MET B CA 1
ATOM 6005 C C . MET B 1 362 ? 34.245 232.740 58.792 1.00 28.94 456 MET B C 1
ATOM 6006 O O . MET B 1 362 ? 35.156 233.494 59.172 1.00 26.27 456 MET B O 1
ATOM 6011 N N . GLU B 1 363 ? 33.901 232.671 57.500 1.00 20.99 457 GLU B N 1
ATOM 6012 C CA . GLU B 1 363 ? 34.608 233.442 56.482 1.00 27.97 457 GLU B CA 1
ATOM 6013 C C . GLU B 1 363 ? 33.876 234.719 56.112 1.00 27.64 457 GLU B C 1
ATOM 6014 O O . GLU B 1 363 ? 34.122 235.288 55.041 1.00 29.56 457 GLU B O 1
ATOM 6020 N N . ASN B 1 364 ? 32.976 235.173 56.975 1.00 23.28 458 ASN B N 1
ATOM 6021 C CA . ASN B 1 364 ? 32.079 236.246 56.595 1.00 25.47 458 ASN B CA 1
ATOM 6022 C C . ASN B 1 364 ? 32.830 237.547 56.330 1.00 27.98 458 ASN B C 1
ATOM 6023 O O . ASN B 1 364 ? 32.399 238.345 55.486 1.00 26.86 458 ASN B O 1
ATOM 6028 N N . LYS B 1 365 ? 33.953 237.770 57.027 1.00 26.00 459 LYS B N 1
ATOM 6029 C CA . LYS B 1 365 ? 34.739 238.984 56.824 1.00 28.33 459 LYS B CA 1
ATOM 6030 C C . LYS B 1 365 ? 35.180 239.158 55.378 1.00 26.93 459 LYS B C 1
ATOM 6031 O O . LYS B 1 365 ? 35.478 240.282 54.975 1.00 29.14 459 LYS B O 1
ATOM 6037 N N . THR B 1 366 ? 35.220 238.079 54.589 1.00 27.13 460 THR B N 1
ATOM 6038 C CA . THR B 1 366 ? 35.603 238.204 53.186 1.00 30.56 460 THR B CA 1
ATOM 6039 C C . THR B 1 366 ? 34.515 238.844 52.332 1.00 30.00 460 THR B C 1
ATOM 6040 O O . THR B 1 366 ? 34.837 239.396 51.279 1.00 33.80 460 THR B O 1
ATOM 6044 N N . PHE B 1 367 ? 33.239 238.814 52.742 1.00 26.49 461 PHE B N 1
ATOM 6045 C CA . PHE B 1 367 ? 32.228 239.470 51.921 1.00 25.48 461 PHE B CA 1
ATOM 6046 C C . PHE B 1 367 ? 31.563 240.693 52.549 1.00 28.73 461 PHE B C 1
ATOM 6047 O O . PHE B 1 367 ? 30.844 241.410 51.834 1.00 26.38 461 PHE B O 1
ATOM 6055 N N . LEU B 1 368 ? 31.822 240.996 53.825 1.00 27.29 462 LEU B N 1
ATOM 6056 C CA . LEU B 1 368 ? 30.964 241.925 54.560 1.00 26.57 462 LEU B CA 1
ATOM 6057 C C . LEU B 1 368 ? 31.069 243.344 54.010 1.00 29.56 462 LEU B C 1
ATOM 6058 O O . LEU B 1 368 ? 30.054 243.981 53.701 1.00 30.32 462 LEU B O 1
ATOM 6063 N N . GLU B 1 369 ? 32.294 243.868 53.893 1.00 28.90 463 GLU B N 1
ATOM 6064 C CA . GLU B 1 369 ? 32.456 245.207 53.323 1.00 35.88 463 GLU B CA 1
ATOM 6065 C C . GLU B 1 369 ? 32.196 245.222 51.815 1.00 32.11 463 GLU B C 1
ATOM 6066 O O . GLU B 1 369 ? 31.581 246.163 51.301 1.00 34.97 463 GLU B O 1
ATOM 6072 N N . LYS B 1 370 ? 32.643 244.191 51.089 1.00 30.08 464 LYS B N 1
ATOM 6073 C CA . LYS B 1 370 ? 32.393 244.136 49.647 1.00 30.09 464 LYS B CA 1
ATOM 6074 C C . LYS B 1 370 ? 30.903 244.177 49.316 1.00 28.30 464 LYS B C 1
ATOM 6075 O O . LYS B 1 370 ? 30.506 244.746 48.293 1.00 29.13 464 LYS B O 1
ATOM 6081 N N . LEU B 1 371 ? 30.060 243.558 50.142 1.00 30.24 465 LEU B N 1
ATOM 6082 C CA . LEU B 1 371 ? 28.628 243.512 49.854 1.00 27.30 465 LEU B CA 1
ATOM 6083 C C . LEU B 1 371 ? 27.868 244.641 50.539 1.00 26.98 465 LEU B C 1
ATOM 6084 O O . LEU B 1 371 ? 26.634 244.596 50.618 1.00 24.29 465 LEU B O 1
ATOM 6089 N N . LYS B 1 372 ? 28.600 245.636 51.052 1.00 29.41 466 LYS B N 1
ATOM 6090 C CA . LYS B 1 372 ? 28.070 246.890 51.603 1.00 28.92 466 LYS B CA 1
ATOM 6091 C C . LYS B 1 372 ? 27.321 246.692 52.910 1.00 30.49 466 LYS B C 1
ATOM 6092 O O . LYS B 1 372 ? 26.356 247.410 53.189 1.00 33.84 466 LYS B O 1
ATOM 6098 N N . PHE B 1 373 ? 27.748 245.732 53.723 1.00 29.84 467 PHE B N 1
ATOM 6099 C CA . PHE B 1 373 ? 27.273 245.664 55.095 1.00 30.13 467 PHE B CA 1
ATOM 6100 C C . PHE B 1 373 ? 27.855 246.838 55.882 1.00 31.07 467 PHE B C 1
ATOM 6101 O O . PHE B 1 373 ? 28.938 247.340 55.575 1.00 32.10 467 PHE B O 1
ATOM 6109 N N . GLY B 1 374 ? 27.133 247.272 56.908 1.00 32.27 468 GLY B N 1
ATOM 6110 C CA . GLY B 1 374 ? 27.648 248.227 57.881 1.00 30.09 468 GLY B CA 1
ATOM 6111 C C . GLY B 1 374 ? 27.817 247.562 59.237 1.00 30.26 468 GLY B C 1
ATOM 6112 O O . GLY B 1 374 ? 26.989 246.738 59.643 1.00 26.65 468 GLY B O 1
ATOM 6113 N N . ILE B 1 375 ? 28.888 247.927 59.942 1.00 30.82 469 ILE B N 1
ATOM 6114 C CA . ILE B 1 375 ? 29.152 247.302 61.231 1.00 32.95 469 ILE B CA 1
ATOM 6115 C C . ILE B 1 375 ? 28.134 247.803 62.247 1.00 34.82 469 ILE B C 1
ATOM 6116 O O . ILE B 1 375 ? 27.697 248.965 62.210 1.00 35.50 469 ILE B O 1
ATOM 6121 N N . GLY B 1 376 ? 27.700 246.902 63.124 1.00 36.92 470 GLY B N 1
ATOM 6122 C CA . GLY B 1 376 ? 26.712 247.234 64.128 1.00 44.47 470 GLY B CA 1
ATOM 6123 C C . GLY B 1 376 ? 27.357 247.651 65.430 1.00 42.74 470 GLY B C 1
ATOM 6124 O O . GLY B 1 376 ? 28.572 247.585 65.605 1.00 39.47 470 GLY B O 1
ATOM 6125 N N . ASP B 1 377 ? 26.514 248.084 66.365 1.00 49.56 471 ASP B N 1
ATOM 6126 C CA . ASP B 1 377 ? 27.000 248.519 67.668 1.00 51.99 471 ASP B CA 1
ATOM 6127 C C . ASP B 1 377 ? 27.207 247.378 68.660 1.00 50.11 471 ASP B C 1
ATOM 6128 O O . ASP B 1 377 ? 28.012 247.526 69.588 1.00 54.46 471 ASP B O 1
ATOM 6133 N N . GLY B 1 378 ? 26.525 246.248 68.498 1.00 49.53 472 GLY B N 1
ATOM 6134 C CA . GLY B 1 378 ? 26.491 245.219 69.521 1.00 53.10 472 GLY B CA 1
ATOM 6135 C C . GLY B 1 378 ? 27.415 244.039 69.284 1.00 50.28 472 GLY B C 1
ATOM 6136 O O . GLY B 1 378 ? 27.318 243.355 68.262 1.00 49.99 472 GLY B O 1
ATOM 6137 N N . ASN B 1 379 ? 28.303 243.795 70.248 1.00 44.40 473 ASN B N 1
ATOM 6138 C CA . ASN B 1 379 ? 29.097 242.568 70.270 1.00 42.38 473 ASN B CA 1
ATOM 6139 C C . ASN B 1 379 ? 28.260 241.355 70.672 1.00 37.84 473 ASN B C 1
ATOM 6140 O O . ASN B 1 379 ? 27.347 241.441 71.501 1.00 36.71 473 ASN B O 1
ATOM 6145 N N . LEU B 1 380 ? 28.613 240.202 70.106 1.00 30.71 474 LEU B N 1
ATOM 6146 C CA . LEU B 1 380 ? 28.057 238.922 70.530 1.00 27.32 474 LEU B CA 1
ATOM 6147 C C . LEU B 1 380 ? 29.198 238.049 71.027 1.00 28.39 474 LEU B C 1
ATOM 6148 O O . LEU B 1 380 ? 30.021 237.595 70.230 1.00 27.78 474 LEU B O 1
ATOM 6153 N N . GLN B 1 381 ? 29.238 237.807 72.342 1.00 25.05 475 GLN B N 1
ATOM 6154 C CA . GLN B 1 381 ? 30.231 236.925 72.936 1.00 21.16 475 GLN B CA 1
ATOM 6155 C C . GLN B 1 381 ? 29.726 235.490 72.985 1.00 22.54 475 GLN B C 1
ATOM 6156 O O . GLN B 1 381 ? 28.545 235.237 73.252 1.00 20.54 475 GLN B O 1
ATOM 6162 N N . TYR B 1 382 ? 30.643 234.560 72.728 1.00 21.32 476 TYR B N 1
ATOM 6163 C CA . TYR B 1 382 ? 30.421 233.127 72.810 1.00 20.39 476 TYR B CA 1
ATOM 6164 C C . TYR B 1 382 ? 31.089 232.559 74.051 1.00 19.77 476 TYR B C 1
ATOM 6165 O O . TYR B 1 382 ? 32.237 232.896 74.355 1.00 22.02 476 TYR B O 1
ATOM 6174 N N . TYR B 1 383 ? 30.387 231.651 74.735 1.00 18.67 477 TYR B N 1
ATOM 6175 C CA . TYR B 1 383 ? 30.802 231.153 76.039 1.00 17.65 477 TYR B CA 1
ATOM 6176 C C . TYR B 1 383 ? 30.637 229.643 76.121 1.00 18.13 477 TYR B C 1
ATOM 6177 O O . TYR B 1 383 ? 29.701 229.062 75.567 1.00 16.84 477 TYR B O 1
ATOM 6186 N N . LEU B 1 384 ? 31.533 229.020 76.868 1.00 16.97 478 LEU B N 1
ATOM 6187 C CA . LEU B 1 384 ? 31.408 227.623 77.230 1.00 17.17 478 LEU B CA 1
ATOM 6188 C C . LEU B 1 384 ? 31.350 227.529 78.748 1.00 15.27 478 LEU B C 1
ATOM 6189 O O . LEU B 1 384 ? 32.041 228.270 79.453 1.00 17.88 478 LEU B O 1
ATOM 6194 N N . TYR B 1 385 ? 30.492 226.651 79.244 1.00 14.88 479 TYR B N 1
ATOM 6195 C CA . TYR B 1 385 ? 30.327 226.426 80.674 1.00 15.70 479 TYR B CA 1
ATOM 6196 C C . TYR B 1 385 ? 31.006 225.115 81.031 1.00 16.38 479 TYR B C 1
ATOM 6197 O O . TYR B 1 385 ? 30.754 224.084 80.390 1.00 13.67 479 TYR B O 1
ATOM 6206 N N . ASN B 1 386 ? 31.873 225.169 82.048 1.00 14.75 480 ASN B N 1
ATOM 6207 C CA . ASN B 1 386 ? 32.649 224.018 82.505 1.00 14.06 480 ASN B CA 1
ATOM 6208 C C . ASN B 1 386 ? 33.466 223.401 81.370 1.00 16.27 480 ASN B C 1
ATOM 6209 O O . ASN B 1 386 ? 33.579 222.178 81.242 1.00 17.59 480 ASN B O 1
ATOM 6214 N N . TRP B 1 387 ? 34.054 224.250 80.529 1.00 15.25 481 TRP B N 1
ATOM 6215 C CA . TRP B 1 387 ? 35.057 223.787 79.581 1.00 18.76 481 TRP B CA 1
ATOM 6216 C C . TRP B 1 387 ? 36.129 224.854 79.478 1.00 20.20 481 TRP B C 1
ATOM 6217 O O . TRP B 1 387 ? 35.846 225.992 79.082 1.00 19.82 481 TRP B O 1
ATOM 6228 N N . LYS B 1 388 ? 37.345 224.492 79.867 1.00 21.20 482 LYS B N 1
ATOM 6229 C CA . LYS B 1 388 ? 38.487 225.392 79.820 1.00 22.94 482 LYS B CA 1
ATOM 6230 C C . LYS B 1 388 ? 39.238 225.147 78.519 1.00 19.00 482 LYS B C 1
ATOM 6231 O O . LYS B 1 388 ? 39.651 224.020 78.244 1.00 25.69 482 LYS B O 1
ATOM 6237 N N . CYS B 1 389 ? 39.404 226.186 77.714 1.00 19.21 483 CYS B N 1
ATOM 6238 C CA . CYS B 1 389 ? 40.147 226.063 76.468 1.00 17.94 483 CYS B CA 1
ATOM 6239 C C . CYS B 1 389 ? 40.592 227.454 76.063 1.00 20.32 483 CYS B C 1
ATOM 6240 O O . CYS B 1 389 ? 40.081 228.437 76.603 1.00 19.57 483 CYS B O 1
ATOM 6243 N N . PRO B 1 390 ? 41.551 227.575 75.130 1.00 20.62 484 PRO B N 1
ATOM 6244 C CA . PRO B 1 390 ? 41.964 228.910 74.675 1.00 20.99 484 PRO B CA 1
ATOM 6245 C C . PRO B 1 390 ? 40.856 229.614 73.910 1.00 23.06 484 PRO B C 1
ATOM 6246 O O . PRO B 1 390 ? 39.994 228.980 73.298 1.00 24.61 484 PRO B O 1
ATOM 6250 N N . SER B 1 391 ? 40.899 230.942 73.918 1.00 19.53 485 SER B N 1
ATOM 6251 C CA . SER B 1 391 ? 39.944 231.671 73.105 1.00 21.55 485 SER B CA 1
ATOM 6252 C C . SER B 1 391 ? 40.379 231.643 71.627 1.00 23.78 485 SER B C 1
ATOM 6253 O O . SER B 1 391 ? 41.440 231.127 71.267 1.00 21.96 485 SER B O 1
ATOM 6256 N N . MET B 1 392 ? 39.531 232.184 70.753 1.00 20.45 486 MET B N 1
ATOM 6257 C CA . MET B 1 392 ? 39.798 232.129 69.324 1.00 19.25 486 MET B CA 1
ATOM 6258 C C . MET B 1 392 ? 39.263 233.399 68.683 1.00 21.29 486 MET B C 1
ATOM 6259 O O . MET B 1 392 ? 38.381 234.076 69.231 1.00 19.06 486 MET B O 1
ATOM 6264 N N . GLY B 1 393 ? 39.802 233.721 67.511 1.00 19.35 487 GLY B N 1
ATOM 6265 C CA . GLY B 1 393 ? 39.271 234.838 66.768 1.00 19.13 487 GLY B CA 1
ATOM 6266 C C . GLY B 1 393 ? 37.915 234.507 66.178 1.00 20.60 487 GLY B C 1
ATOM 6267 O O . GLY B 1 393 ? 37.586 233.351 65.935 1.00 22.08 487 GLY B O 1
ATOM 6268 N N . ALA B 1 394 ? 37.115 235.551 65.954 1.00 20.51 488 ALA B N 1
ATOM 6269 C CA . ALA B 1 394 ? 35.810 235.374 65.318 1.00 22.22 488 ALA B CA 1
ATOM 6270 C C . ALA B 1 394 ? 35.875 234.444 64.115 1.00 25.05 488 ALA B C 1
ATOM 6271 O O . ALA B 1 394 ? 34.953 233.651 63.884 1.00 26.78 488 ALA B O 1
ATOM 6273 N N . GLU B 1 395 ? 36.958 234.514 63.335 1.00 23.10 489 GLU B N 1
ATOM 6274 C CA . GLU B 1 395 ? 36.963 233.813 62.056 1.00 24.76 489 GLU B CA 1
ATOM 6275 C C . GLU B 1 395 ? 37.032 232.303 62.235 1.00 25.62 489 GLU B C 1
ATOM 6276 O O . GLU B 1 395 ? 36.809 231.560 61.274 1.00 25.39 489 GLU B O 1
ATOM 6282 N N . LYS B 1 396 ? 37.340 231.837 63.439 1.00 24.69 490 LYS B N 1
ATOM 6283 C CA . LYS B 1 396 ? 37.427 230.422 63.745 1.00 23.24 490 LYS B CA 1
ATOM 6284 C C . LYS B 1 396 ? 36.184 229.911 64.457 1.00 23.70 490 LYS B C 1
ATOM 6285 O O . LYS B 1 396 ? 36.084 228.706 64.709 1.00 24.64 490 LYS B O 1
ATOM 6291 N N . VAL B 1 397 ? 35.220 230.780 64.744 1.00 19.46 491 VAL B N 1
ATOM 6292 C CA . VAL B 1 397 ? 33.939 230.365 65.317 1.00 23.37 491 VAL B CA 1
ATOM 6293 C C . VAL B 1 397 ? 33.014 229.918 64.189 1.00 21.88 491 VAL B C 1
ATOM 6294 O O . VAL B 1 397 ? 32.748 230.683 63.261 1.00 17.19 491 VAL B O 1
ATOM 6298 N N . GLY B 1 398 ? 32.492 228.699 64.283 1.00 20.73 492 GLY B N 1
ATOM 6299 C CA . GLY B 1 398 ? 31.573 228.212 63.271 1.00 18.73 492 GLY B CA 1
ATOM 6300 C C . GLY B 1 398 ? 30.282 227.707 63.883 1.00 21.79 492 GLY B C 1
ATOM 6301 O O . GLY B 1 398 ? 29.834 226.599 63.583 1.00 22.94 492 GLY B O 1
ATOM 6302 N N . LEU B 1 399 ? 29.688 228.512 64.761 1.00 19.49 493 LEU B N 1
ATOM 6303 C CA . LEU B 1 399 ? 28.460 228.164 65.469 1.00 20.08 493 LEU B CA 1
ATOM 6304 C C . LEU B 1 399 ? 27.537 229.377 65.442 1.00 19.08 493 LEU B C 1
ATOM 6305 O O . LEU B 1 399 ? 27.907 230.450 65.926 1.00 20.64 493 LEU B O 1
ATOM 6310 N N . VAL B 1 400 ? 26.334 229.202 64.906 1.00 17.56 494 VAL B N 1
ATOM 6311 C CA . VAL B 1 400 ? 25.310 230.239 64.885 1.00 18.94 494 VAL B CA 1
ATOM 6312 C C . VAL B 1 400 ? 24.113 229.728 65.699 1.00 25.18 494 VAL B C 1
ATOM 6313 O O . VAL B 1 400 ? 23.528 228.688 65.364 1.00 27.64 494 VAL B O 1
ATOM 6317 N N . LEU B 1 401 ? 23.770 230.438 66.780 1.00 26.22 495 LEU B N 1
ATOM 6318 C CA . LEU B 1 401 ? 22.600 230.150 67.603 1.00 29.99 495 LEU B CA 1
ATOM 6319 C C . LEU B 1 401 ? 21.466 231.119 67.258 1.00 36.24 495 LEU B C 1
ATOM 6320 O O . LEU B 1 401 ? 21.685 232.178 66.657 1.00 38.88 495 LEU B O 1
ATOM 6325 N N . GLN B 1 402 ? 20.243 230.740 67.632 1.00 38.65 496 GLN B N 1
ATOM 6326 C CA . GLN B 1 402 ? 19.046 231.522 67.263 1.00 39.10 496 GLN B CA 1
ATOM 6327 C C . GLN B 1 402 ? 18.824 232.721 68.163 1.00 33.78 496 GLN B C 1
ATOM 6328 O O . GLN B 1 402 ? 18.052 233.604 67.793 1.00 29.30 496 GLN B O 1
ATOM 6335 N N . GLY C 2 1 ? 18.998 190.120 71.558 1.00 33.28 1 GLY C N 1
ATOM 6336 C CA . GLY C 2 1 ? 18.240 189.649 72.690 1.00 33.14 1 GLY C CA 1
ATOM 6337 C C . GLY C 2 1 ? 18.998 188.842 73.695 1.00 32.20 1 GLY C C 1
ATOM 6338 O O . GLY C 2 1 ? 20.147 188.505 73.455 1.00 31.68 1 GLY C O 1
ATOM 6339 N N . ASN C 2 2 ? 18.336 188.557 74.812 1.00 30.57 2 ASN C N 1
ATOM 6340 C CA . ASN C 2 2 ? 18.768 187.619 75.838 1.00 32.79 2 ASN C CA 1
ATOM 6341 C C . ASN C 2 2 ? 18.823 186.194 75.262 1.00 38.90 2 ASN C C 1
ATOM 6342 O O . ASN C 2 2 ? 18.528 185.946 74.077 1.00 36.77 2 ASN C O 1
ATOM 6347 N N . CYS C 2 3 ? 19.168 185.231 76.116 1.00 38.82 3 CYS C N 1
ATOM 6348 C CA . CYS C 2 3 ? 19.242 183.826 75.727 1.00 36.10 3 CYS C CA 1
ATOM 6349 C C . CYS C 2 3 ? 18.684 183.003 76.874 1.00 38.73 3 CYS C C 1
ATOM 6350 O O . CYS C 2 3 ? 18.936 183.315 78.042 1.00 38.46 3 CYS C O 1
ATOM 6353 N N . PHE C 2 4 ? 17.879 181.997 76.548 1.00 37.45 4 PHE C N 1
ATOM 6354 C CA . PHE C 2 4 ? 17.292 181.157 77.580 1.00 39.84 4 PHE C CA 1
ATOM 6355 C C . PHE C 2 4 ? 18.232 180.008 77.923 1.00 41.82 4 PHE C C 1
ATOM 6356 O O . PHE C 2 4 ? 18.776 179.338 77.044 1.00 41.58 4 PHE C O 1
ATOM 6364 N N . SER C 2 5 ? 18.424 179.793 79.218 1.00 38.74 5 SER C N 1
ATOM 6365 C CA . SER C 2 5 ? 19.308 178.751 79.703 1.00 39.68 5 SER C CA 1
ATOM 6366 C C . SER C 2 5 ? 18.533 177.827 80.630 1.00 41.02 5 SER C C 1
ATOM 6367 O O . SER C 2 5 ? 17.529 178.221 81.235 1.00 40.71 5 SER C O 1
ATOM 6370 N N . LYS C 2 6 ? 18.986 176.583 80.730 1.00 45.32 6 LYS C N 1
ATOM 6371 C CA . LYS C 2 6 ? 18.517 175.699 81.785 1.00 45.30 6 LYS C CA 1
ATOM 6372 C C . LYS C 2 6 ? 19.718 174.940 82.340 1.00 43.50 6 LYS C C 1
ATOM 6373 O O . LYS C 2 6 ? 20.863 175.150 81.926 1.00 40.73 6 LYS C O 1
ATOM 6379 N N . ARG C 2 7 ? 19.447 174.086 83.321 1.00 46.48 7 ARG C N 1
ATOM 6380 C CA . ARG C 2 7 ? 20.516 173.413 84.041 1.00 47.39 7 ARG C CA 1
ATOM 6381 C C . ARG C 2 7 ? 21.221 172.390 83.153 1.00 50.28 7 ARG C C 1
ATOM 6382 O O . ARG C 2 7 ? 20.568 171.588 82.476 1.00 54.48 7 ARG C O 1
ATOM 6384 N N . ARG C 2 8 ? 22.554 172.521 83.077 1.00 52.30 8 ARG C N 1
ATOM 6385 C CA . ARG C 2 8 ? 23.586 171.498 82.754 1.00 55.66 8 ARG C CA 1
ATOM 6386 C C . ARG C 2 8 ? 24.542 171.954 81.660 1.00 52.86 8 ARG C C 1
ATOM 6387 O O . ARG C 2 8 ? 25.697 171.508 81.607 1.00 55.45 8 ARG C O 1
ATOM 6389 N N . GLY D 2 1 ? 22.170 233.091 73.660 1.00 36.80 1 GLY D N 1
ATOM 6390 C CA . GLY D 2 1 ? 21.031 234.002 73.635 1.00 39.01 1 GLY D CA 1
ATOM 6391 C C . GLY D 2 1 ? 21.333 235.236 72.823 1.00 34.99 1 GLY D C 1
ATOM 6392 O O . GLY D 2 1 ? 22.386 235.857 73.013 1.00 36.79 1 GLY D O 1
ATOM 6393 N N . ASN D 2 2 ? 20.409 235.607 71.942 1.00 42.75 2 ASN D N 1
ATOM 6394 C CA . ASN D 2 2 ? 20.776 236.439 70.799 1.00 47.13 2 ASN D CA 1
ATOM 6395 C C . ASN D 2 2 ? 20.887 237.920 71.173 1.00 51.01 2 ASN D C 1
ATOM 6396 O O . ASN D 2 2 ? 20.225 238.419 72.091 1.00 42.46 2 ASN D O 1
ATOM 6401 N N . CYS D 2 3 ? 21.745 238.619 70.428 1.00 55.55 3 CYS D N 1
ATOM 6402 C CA . CYS D 2 3 ? 22.123 240.000 70.700 1.00 47.11 3 CYS D CA 1
ATOM 6403 C C . CYS D 2 3 ? 21.477 240.910 69.663 1.00 50.73 3 CYS D C 1
ATOM 6404 O O . CYS D 2 3 ? 21.503 240.606 68.458 1.00 49.53 3 CYS D O 1
ATOM 6407 N N . PHE D 2 4 ? 20.896 242.017 70.124 1.00 49.26 4 PHE D N 1
ATOM 6408 C CA . PHE D 2 4 ? 20.209 242.947 69.238 1.00 53.07 4 PHE D CA 1
ATOM 6409 C C . PHE D 2 4 ? 21.150 244.094 68.881 1.00 56.15 4 PHE D C 1
ATOM 6410 O O . PHE D 2 4 ? 21.478 244.931 69.732 1.00 59.26 4 PHE D O 1
ATOM 6418 N N . SER D 2 5 ? 21.544 244.152 67.615 1.00 54.54 5 SER D N 1
ATOM 6419 C CA . SER D 2 5 ? 22.450 245.172 67.120 1.00 55.74 5 SER D CA 1
ATOM 6420 C C . SER D 2 5 ? 21.710 246.147 66.214 1.00 61.47 5 SER D C 1
ATOM 6421 O O . SER D 2 5 ? 20.833 245.760 65.433 1.00 57.94 5 SER D O 1
ATOM 6424 N N . LYS D 2 6 ? 22.076 247.418 66.339 1.00 63.12 6 LYS D N 1
ATOM 6425 C CA . LYS D 2 6 ? 21.638 248.500 65.469 1.00 64.25 6 LYS D CA 1
ATOM 6426 C C . LYS D 2 6 ? 22.814 248.940 64.605 1.00 57.94 6 LYS D C 1
ATOM 6427 O O . LYS D 2 6 ? 23.967 248.575 64.861 1.00 55.18 6 LYS D O 1
ATOM 6429 N N . ARG D 2 7 ? 22.523 249.733 63.572 1.00 57.22 7 ARG D N 1
ATOM 6430 C CA . ARG D 2 7 ? 23.595 250.275 62.739 1.00 62.43 7 ARG D CA 1
ATOM 6431 C C . ARG D 2 7 ? 24.444 251.225 63.582 1.00 66.26 7 ARG D C 1
ATOM 6432 O O . ARG D 2 7 ? 23.915 252.151 64.204 1.00 65.48 7 ARG D O 1
ATOM 6440 N N . ARG D 2 8 ? 25.759 250.977 63.629 1.00 62.03 8 ARG D N 1
ATOM 6441 C CA . ARG D 2 8 ? 26.579 251.551 64.697 1.00 60.42 8 ARG D CA 1
ATOM 6442 C C . ARG D 2 8 ? 26.590 253.084 64.651 1.00 73.74 8 ARG D C 1
ATOM 6443 O O . ARG D 2 8 ? 26.753 253.737 65.696 1.00 79.13 8 ARG D O 1
ATOM 6451 N N . ALA D 2 9 ? 26.362 253.658 63.457 1.00 74.54 9 ALA D N 1
ATOM 6452 C CA . ALA D 2 9 ? 26.433 255.091 63.078 1.00 79.31 9 ALA D CA 1
ATOM 6453 C C . ALA D 2 9 ? 27.874 255.593 62.895 1.00 83.47 9 ALA D C 1
ATOM 6454 O O . ALA D 2 9 ? 28.121 256.792 62.719 1.00 84.88 9 ALA D O 1
#

B-factor: mean 30.63, std 12.78, range [10.95, 86.07]

Sequence (800 aa):
PAKTMEEASKRSYQFWDTQPVPKLGEVVNTHGPVEPDKDNIRQEPYTLPQGFTWDALDLGDRGVLKELYTLLNENYVEDDDNMFRFDYSPEFLLWALRPPGWLPQWHCGVRVVSSRKLVGFISAIPANIHIYDTEKKMVEINFLCVHKKLRSKRVAPVLIREITRRVHLEGIFQAVYTAGVVLPKPVGTCRYWHRSLNNPRKLIEVKFSHLSRNMTMQRTMKLYRLPETPKTAGLRPMETKDIPVVHQLLTRYLKQFHLTPVMSQEEVEHWFYPQENIIDTFVVENANGEVTDFLSFYTLPSTIMNHPTHKSLKAAYSFYNVHTQTPLLDLMSDALVLAKMKGFDVFNALDLMENKTFLEKLKFGIGDGNLQYYLYNWKCPSMGAEKVGLVLQPAKTMEEASKRSYQFWDTQPVPKLGEVVNTHGPVEPDKDNIRQEPYTLPQGFTWDALDLGDRGVLKELYTLLNENYVEDDDNMFRFDYSPEFLLWALRPPGWLPQWHCGVRVVSSRKLVGFISAIPANIHIYDTEKKMVEINFLCVHKKLRSKRVAPVLIRREITRRVHLEGIFQAVYTAGVVLPKPVGTCRYWHRSLNPRKLIEVKFSHLSNMTMQRTMKLYRLPETPKTAGLRPMETKDIPVVHQLLTRYLKQFHLTPVMSQEEVEHWFYPQENIIDTFVVENANGEVTDFLSFYTLPSTIMNHPTHKSLKAAYSFYNVHTQTPLLDLMSDALVLAKMKGFDVFNALDLMENKTFLEKLKFGIGDGNLQYYLYNWKCPSMGAEKVGLVLQGNCFSKRRGNCFSKRRA

GO terms:
  GO:0018030 peptidyl-lysine N6-myristoyltransferase activity (F, IDA)
  GO:0072657 protein localization to membrane (P, IDA)
  GO:0005737 cytoplasm (C, IDA)
  GO:0005886 plasma membrane (C, IDA)
  GO:0004379 glycylpeptide N-tetradecanoyltransferase activity (F, IDA)
  GO:0018008 N-terminal peptidyl-glycine N-myristoylation (P, IDA)
  GO:0016020 membrane (C, EXP)
  GO:0004379 glycylpeptide N-tetradecanoyltransferase activity (F, EXP)
  GO:0005829 cytosol (C, TAS)
  GO:1903749 positive regulation of protein localization to mitochondrion (P, TAS)
  GO:0018377 protein myristoylation (P, TAS)
  GO:0004379 glycylpeptide N-tetradecanoyltransferase activity (F, TAS)
  GO:0022400 regulation of opsin-mediated signaling pathway (P, TAS)
  GO:0006499 N-terminal protein myristoylation (P, TAS)
  GO:0019107 myristoyltransferase activity (F, TAS)
  GO:0005515 protein binding (F, IPI)
  GO:0042180 ketone metabolic process (P, IDA)
  GO:0019107 myristoyltransferase activity (F, IDA)
  GO:0005829 cytosol (C, IDA)

Solvent-accessible surface area: 33365 Å² total; per-residue (Å²): 146,6,97,68,96,75,48,1,90,96,111,92,17,90,27,28,74,86,23,16,9,10,100,34,72,73,126,13,134,80,106,9,68,46,50,111,72,87,56,72,9,109,57,100,65,65,119,19,55,174,29,51,42,39,43,49,2,80,2,50,69,82,42,26,14,108,65,0,45,53,6,2,34,76,4,9,43,24,5,78,86,87,47,0,26,1,25,2,30,28,101,1,0,56,5,2,1,70,3,42,49,78,42,68,58,4,0,0,0,2,13,34,79,104,76,117,101,9,8,0,0,1,1,0,10,15,11,57,0,58,1,38,145,44,106,55,86,0,2,18,29,14,1,62,3,15,26,88,177,23,105,124,126,188,7,34,27,24,0,26,82,0,4,25,17,24,8,14,26,37,33,11,23,3,10,0,23,4,17,16,40,3,30,5,43,12,8,4,60,0,70,8,38,9,8,13,3,48,14,20,39,2,29,94,7,123,5,25,139,71,41,89,136,64,92,66,79,117,12,94,68,38,48,72,40,84,154,94,40,147,23,84,41,31,44,74,7,77,76,128,4,5,22,33,0,10,40,20,3,40,138,19,8,152,84,11,66,0,6,11,51,24,10,4,48,25,0,74,36,20,0,88,37,72,154,87,8,0,16,0,18,0,6,55,46,115,118,46,107,18,12,0,0,0,1,0,1,9,0,30,0,33,9,42,148,47,115,101,54,127,54,2,56,3,0,8,11,3,3,10,0,53,77,132,17,80,16,59,31,0,0,26,1,1,2,2,12,0,84,108,88,43,6,6,1,0,6,2,8,16,3,9,51,8,104,78,0,2,139,150,22,88,12,32,70,0,50,12,40,6,3,1,0,7,22,3,18,54,10,40,75,19,39,8,74,74,0,0,2,11,16,8,160,10,88,70,92,73,86,1,86,167,143,87,17,91,28,28,105,87,25,15,16,9,55,36,70,65,134,11,124,84,103,11,74,62,49,111,83,78,31,78,7,110,62,109,67,65,120,17,54,182,36,50,42,36,42,44,1,75,2,51,75,79,44,24,14,122,61,0,53,47,7,2,31,86,5,14,45,36,4,64,103,88,50,2,25,1,26,4,32,38,99,2,0,59,5,2,1,65,2,42,48,80,43,55,63,4,0,0,0,1,14,34,80,107,73,117,108,10,5,0,0,1,0,0,10,15,10,49,0,59,1,36,142,42,96,68,80,0,2,17,28,14,1,70,4,13,28,93,173,28,110,116,130,203,8,36,27,26,0,25,82,0,4,27,18,24,8,14,24,37,35,10,22,4,10,0,23,8,19,19,42,1,29,6,41,8,8,4,53,1,39,9,38,3,8,4,7,41,12,134,47,0,35,84,26,55,8,11,96,75,73,188,77,77,58,63,130,11,55,63,58,27,72,39,87,150,98,36,157,19,86,38,31,44,75,6,78,75,127,3,6,22,38,0,12,67,21,2,46,198,17,8,165,82,11,62,0,6,12,53,22,12,5,55,24,0,66,41,20,0,87,38,78,154,103,4,0,15,1,14,0,1,53,31,114,115,44,100,20,19,0,0,0,1,0,1,11,0,15,1,18,6,50,99,96,87,131,96,78,17,3,84,4,0,8,10,4,4,11,0,50,89,96,11,78,18,70,43,0,0,35,1,0,3,2,14,0,77,93,99,46,16,8,1,0,7,1,8,12,2,10,51,9,116,85,1,2,122,147,22,87,6,10,54,0,45,5,38,6,3,0,0,6,22,4,16,53,12,30,67,21,37,10,77,73,0,0,2,11,14,8,20,7,8,14,6,15,35,101,14,4,9,10,6,12,56,142,100

Organism: Homo sapiens (NCBI:txid9606)

Secondary structure (DSSP, 8-state):
--SSHHHHHT---TTGGGSSS--SSS-----B-SSPPPSS---SPPPPPTTEEEEE--TTSHHHHHHHHHHHHHHS-B-TTS-EEE---HHHHHHHH-STT--GGGEEEEEETTT--EEEEEEEEEEEEEETTEEEEEEEEEEEEE-GGGTTSSHHHHHHHHHHHHHHTTT---EEEEESS--S--SEEEEEEEEESSHHHHHHTTSS---TTS-HHHHHHHT---SS--STTEEE--GGGHHHHHHHHHHHHTTSSEEEE--HHHHHHHHS-BTTTEEEEEEE-TTS-EEEEEEEEE--EEETT-SS--EE-EEEE---B-SSS-HHHHHHHHHHHHHHTT-SEEEEES-TTTHHHHTTTT-EEEEEEEEEEEES-B-----GGGB-----/---SHHHHHH---TTGGGSSS--SS------B-SSPPPSS---SPPPPPTTEEEEE--TTSHHHHHHHHHHHHHHS-B-TTS-EEE---HHHHHHHH-STT--GGGEEEEEETTT--EEEEEEEEEEEEEETTEEEEEEEEEEEEE-GGGTTSSHHHHHHHHHHHHHHHTT---EEEEESS--S--SEEEEEEEEESSHHHHHHTTSS------HHHHHHHH---SS--STTEEE--GGGHHHHHHHHHHHHTTSSEEEE--HHHHHHHHS-BTTTEEEEEEE-TTS-EEEEEEEEE--EEESSSTTSPPBPEEEE---B-SSS-HHHHHHHHHHHHHHTT-SEEEEES-TTGGGTTTTTT-EEEEEEEEEEEES-B-----GGGB-----/------B-/------B--

Nearest PDB structures (foldseek):
  8q3d-assembly2_B  TM=1.002E+00  e=1.159E-88  Homo sapiens
  6sjz-assembly2_B  TM=9.975E-01  e=8.315E-87  Homo sapiens
  5o9s-assembly2_B  TM=9.965E-01  e=8.956E-84  Homo sapiens
  6may-assembly3_C  TM=9.808E-01  e=2.665E-60  Plasmodium vivax
  8vka-assembly2_B  TM=9.812E-01  e=1.354E-59  Plasmodium vivax Sal-1

CATH classification: 3.40.630.170

Radius of gyration: 30.34 Å; Cα contacts (8 Å, |Δi|>4): 1734; chains: 4; bounding box: 51×104×76 Å

Foldseek 3Di:
DALDPVVVVVDDDPLQVVFQFDDAPDFFDDWAFSDDQDPDFDPDQDDDPPQKDKDQAPLVPVVSLVLLQVQQQQWNDDDPVRFKGWRQDSVQCCLFQDAPQHDRVQFIWMAGPVPRRTFWTKGWDWFFKFAAPDTFTAIEIDDGTGHPVCPPVCVSSSNVVRSQRVCSVVPHHKYKYKDLRQDRHFLEKKFKWKQFLAVVVCCVSPVDHDDPPDDPVRVCVVRDADQAADAAQKDWDDPVCLVVQLVLVQVLLVQFRIATDDDSSSSCSQARDDPQAKTKIFHQDPVRDTFWMWMWTWIKIARPPDDPDGIATEIEGADTGHDPDDVLSRVSNVSSVCSNSPHRMYMYMVEAPCVVHQVVSPIGTDDTMMGMDMGRIGDGHDYRPRHHHDHD/DAQDLVSVVVDDDPLQVVFFFDDAPDFFADWAFSDDQDPDFDPDADDDPPQKDKDQQDLVPVVSLVLLLVQQQQWNDDDPVRFKGWRQDSVLCCLQQDAPPHDSVQFIFMAGPPPRRTFWTKGWDWFFKFAAPDTFIEIEIDDGTGHPVCPPVPVSSSNVVRSCRVCSVVPHHKYKYKDLHQDRHFLEKKFKWKQFLAVVVCCVLPVDHCDVDDPVRVCVVSDADQAADAAQKDWDDPVCLVVQLVLVVVLLVQFRIATNDDSSSSCSQARDDPQAKTKIFRQDPVRDTFWMWMWTWIWIQRVVCRVPDTQTEIETADTGGDPDDPQSRVSRVSNVCSNSPHRMYMYMVEAPCVVRQVVSPIGTDDTMMGMDMGRIGHGHDYRHRHHDDRD/DDDDDDDD/DDDDDDDPD